Protein 4N7T (pdb70)

B-factor: mean 31.26, std 15.02, range [6.2, 96.74]

Structure (mmCIF, N/CA/C/O backbone):
data_4N7T
#
_entry.id   4N7T
#
_cell.length_a   69.788
_cell.length_b   63.687
_cell.length_c   104.765
_cell.angle_alpha   90.00
_cell.angle_beta   98.85
_cell.angle_gamma   90.00
#
_symmetry.space_group_name_H-M   'P 1 21 1'
#
loop_
_entity.id
_entity.type
_entity.pdbx_description
1 polymer Phosphopentomutase
2 non-polymer 'MANGANESE (II) ION'
3 non-polymer 'SULFATE ION'
4 non-polymer GLYCEROL
5 non-polymer 'AZIDE ION'
6 non-polymer DI(HYDROXYETHYL)ETHER
7 water water
#
loop_
_atom_site.group_PDB
_atom_site.id
_atom_site.type_symbol
_atom_site.label_atom_id
_atom_site.label_alt_id
_atom_site.label_comp_id
_atom_site.label_asym_id
_atom_site.label_entity_id
_atom_site.label_seq_id
_atom_site.pdbx_PDB_ins_code
_atom_site.Cartn_x
_atom_site.Cartn_y
_atom_site.Cartn_z
_atom_site.occupancy
_atom_site.B_iso_or_equiv
_atom_site.auth_seq_id
_atom_site.auth_comp_id
_atom_site.auth_asym_id
_atom_site.auth_atom_id
_atom_site.pdbx_PDB_model_num
ATOM 1 N N . SER A 1 4 ? 31.956 26.653 -3.745 1.00 70.26 2 SER A N 1
ATOM 2 C CA . SER A 1 4 ? 30.662 26.653 -3.059 1.00 66.81 2 SER A CA 1
ATOM 3 C C . SER A 1 4 ? 29.511 26.468 -4.044 1.00 61.15 2 SER A C 1
ATOM 4 O O . SER A 1 4 ? 29.349 27.251 -4.984 1.00 61.45 2 SER A O 1
ATOM 7 N N . THR A 1 5 ? 28.717 25.423 -3.831 1.00 51.46 3 THR A N 1
ATOM 8 C CA . THR A 1 5 ? 27.613 25.124 -4.735 1.00 46.92 3 THR A CA 1
ATOM 9 C C . THR A 1 5 ? 26.587 26.254 -4.780 1.00 39.00 3 THR A C 1
ATOM 10 O O . THR A 1 5 ? 26.351 26.848 -5.830 1.00 39.64 3 THR A O 1
ATOM 14 N N . PHE A 1 6 ? 25.958 26.548 -3.649 1.00 24.25 4 PHE A N 1
ATOM 15 C CA . PHE A 1 6 ? 25.137 27.748 -3.596 1.00 24.77 4 PHE A CA 1
ATOM 16 C C . PHE A 1 6 ? 26.017 28.898 -3.148 1.00 29.76 4 PHE A C 1
ATOM 17 O O . PHE A 1 6 ? 26.803 28.756 -2.208 1.00 27.82 4 PHE A O 1
ATOM 25 N N . ASN A 1 7 ? 25.927 30.021 -3.847 1.00 23.43 5 ASN A N 1
ATOM 26 C CA . ASN A 1 7 ? 26.733 31.160 -3.468 1.00 24.11 5 ASN A CA 1
ATOM 27 C C . ASN A 1 7 ? 26.250 31.839 -2.185 1.00 32.01 5 ASN A C 1
ATOM 28 O O . ASN A 1 7 ? 27.050 32.374 -1.401 1.00 29.33 5 ASN A O 1
ATOM 33 N N . ARG A 1 8 ? 24.937 31.813 -1.980 1.00 25.02 6 ARG A N 1
ATOM 34 C CA . ARG A 1 8 ? 24.348 32.296 -0.744 1.00 21.96 6 ARG A CA 1
ATOM 35 C C . ARG A 1 8 ? 23.315 31.282 -0.253 1.00 26.75 6 ARG A C 1
ATOM 36 O O . ARG A 1 8 ? 22.702 30.562 -1.047 1.00 25.25 6 ARG A O 1
ATOM 44 N N . ILE A 1 9 ? 23.152 31.214 1.061 1.00 19.90 7 ILE A N 1
ATOM 45 C CA . ILE A 1 9 ? 22.089 30.424 1.662 1.00 18.82 7 ILE A CA 1
ATOM 46 C C . ILE A 1 9 ? 21.323 31.301 2.635 1.00 23.39 7 ILE A C 1
ATOM 47 O O . ILE A 1 9 ? 21.933 31.954 3.479 1.00 18.73 7 ILE A O 1
ATOM 52 N N . HIS A 1 10 ? 19.996 31.323 2.491 1.00 18.25 8 HIS A N 1
ATOM 53 C CA . HIS A 1 10 ? 19.114 32.127 3.331 1.00 18.10 8 HIS A CA 1
ATOM 54 C C . HIS A 1 10 ? 18.255 31.176 4.152 1.00 19.93 8 HIS A C 1
ATOM 55 O O . HIS A 1 10 ? 17.416 30.461 3.610 1.00 20.14 8 HIS A O 1
ATOM 62 N N . LEU A 1 11 ? 18.492 31.146 5.456 1.00 16.55 9 LEU A N 1
ATOM 63 C CA . LEU A 1 11 ? 17.738 30.267 6.350 1.00 15.62 9 LEU A CA 1
ATOM 64 C C . LEU A 1 11 ? 16.702 31.093 7.093 1.00 15.62 9 LEU A C 1
ATOM 65 O O . LEU A 1 11 ? 17.037 32.098 7.723 1.00 16.05 9 LEU A O 1
ATOM 70 N N . VAL A 1 12 ? 15.438 30.693 6.986 1.00 15.27 10 VAL A N 1
ATOM 71 C CA . VAL A 1 12 ? 14.353 31.411 7.661 1.00 16.49 10 VAL A CA 1
ATOM 72 C C . VAL A 1 12 ? 13.699 30.494 8.690 1.00 17.03 10 VAL A C 1
ATOM 73 O O . VAL A 1 12 ? 13.241 29.403 8.349 1.00 17.76 10 VAL A O 1
ATOM 77 N N . VAL A 1 13 ? 13.706 30.910 9.956 1.00 14.43 11 VAL A N 1
ATOM 78 C CA . VAL A 1 13 ? 13.026 30.151 10.995 1.00 13.81 11 VAL A CA 1
ATOM 79 C C . VAL A 1 13 ? 11.659 30.760 11.266 1.00 16.37 11 VAL A C 1
ATOM 80 O O . VAL A 1 13 ? 11.560 31.919 11.662 1.00 16.46 11 VAL A O 1
ATOM 84 N N . LEU A 1 14 ? 10.609 29.978 11.041 1.00 13.72 12 LEU A N 1
ATOM 85 C CA . LEU A 1 14 ? 9.267 30.393 11.429 1.00 13.94 12 LEU A CA 1
ATOM 86 C C . LEU A 1 14 ? 9.139 29.864 12.845 1.00 16.91 12 LEU A C 1
ATOM 87 O O . LEU A 1 14 ? 8.926 28.667 13.058 1.00 18.98 12 LEU A O 1
ATOM 92 N N . ASP A 1 15 ? 9.318 30.743 13.819 1.00 16.60 13 ASP A N 1
ATOM 93 C CA . ASP A 1 15 ? 9.465 30.287 15.195 1.00 18.96 13 ASP A CA 1
ATOM 94 C C . ASP A 1 15 ? 8.223 29.539 15.693 1.00 16.36 13 ASP A C 1
ATOM 95 O O . ASP A 1 15 ? 7.117 30.079 15.653 1.00 17.47 13 ASP A O 1
ATOM 100 N N . SER A 1 16 ? 8.434 28.294 16.119 1.00 18.49 14 SER A N 1
ATOM 101 C CA . SER A 1 16 ? 7.405 27.429 16.733 1.00 19.63 14 SER A CA 1
ATOM 102 C C . SER A 1 16 ? 6.502 26.686 15.752 1.00 15.16 14 SER A C 1
ATOM 103 O O . SER A 1 16 ? 5.547 26.033 16.174 1.00 15.14 14 SER A O 1
ATOM 106 N N . VAL A 1 17 ? 6.796 26.762 14.457 1.00 13.13 15 VAL A N 1
ATOM 107 C CA . VAL A 1 17 ? 5.888 26.146 13.497 1.00 13.45 15 VAL A CA 1
ATOM 108 C C . VAL A 1 17 ? 6.149 24.649 13.364 1.00 17.33 15 VAL A C 1
ATOM 109 O O . VAL A 1 17 ? 6.807 24.203 12.427 1.00 16.04 15 VAL A O 1
ATOM 113 N N . GLY A 1 18 ? 5.603 23.885 14.310 1.00 12.89 16 GLY A N 1
ATOM 114 C CA . GLY A 1 18 ? 5.836 22.454 14.399 1.00 15.91 16 GLY A CA 1
ATOM 115 C C . GLY A 1 18 ? 4.948 21.651 13.471 1.00 17.23 16 GLY A C 1
ATOM 116 O O . GLY A 1 18 ? 3.925 22.145 12.994 1.00 15.53 16 GLY A O 1
ATOM 117 N N . ILE A 1 19 ? 5.344 20.415 13.194 1.00 14.92 17 ILE A N 1
ATOM 118 C CA . ILE A 1 19 ? 4.576 19.580 12.261 1.00 11.95 17 ILE A CA 1
ATOM 119 C C . ILE A 1 19 ? 4.286 18.206 12.876 1.00 16.21 17 ILE A C 1
ATOM 120 O O . ILE A 1 19 ? 4.151 17.210 12.172 1.00 16.33 17 ILE A O 1
ATOM 125 N N . GLY A 1 20 ? 4.173 18.175 14.206 1.00 16.31 18 GLY A N 1
ATOM 126 C CA . GLY A 1 20 ? 3.636 17.011 14.897 1.00 14.51 18 GLY A CA 1
ATOM 127 C C . GLY A 1 20 ? 4.559 16.519 16.007 1.00 17.41 18 GLY A C 1
ATOM 128 O O . GLY A 1 20 ? 5.773 16.615 15.893 1.00 14.88 18 GLY A O 1
ATOM 129 N N . ALA A 1 21 ? 3.975 15.986 17.074 1.00 14.35 19 ALA A N 1
ATOM 130 C CA . ALA A 1 21 ? 4.727 15.506 18.233 1.00 12.60 19 ALA A CA 1
ATOM 131 C C . ALA A 1 21 ? 5.923 14.618 17.873 1.00 13.33 19 ALA A C 1
ATOM 132 O O . ALA A 1 21 ? 5.802 13.722 17.040 1.00 16.72 19 ALA A O 1
ATOM 134 N N . ALA A 1 22 ? 7.062 14.864 18.525 1.00 14.63 20 ALA A N 1
ATOM 135 C CA . ALA A 1 22 ? 8.290 14.104 18.274 1.00 17.05 20 ALA A CA 1
ATOM 136 C C . ALA A 1 22 ? 8.223 12.772 19.002 1.00 16.24 20 ALA A C 1
ATOM 137 O O . ALA A 1 22 ? 7.412 12.616 19.927 1.00 12.33 20 ALA A O 1
ATOM 139 N N . PRO A 1 23 ? 9.084 11.808 18.610 1.00 18.77 21 PRO A N 1
ATOM 140 C CA . PRO A 1 23 ? 9.084 10.515 19.304 1.00 20.26 21 PRO A CA 1
ATOM 141 C C . PRO A 1 23 ? 9.283 10.651 20.811 1.00 17.58 21 PRO A C 1
ATOM 142 O O . PRO A 1 23 ? 8.711 9.865 21.564 1.00 18.88 21 PRO A O 1
ATOM 146 N N . ASP A 1 24 ? 10.055 11.639 21.252 1.00 16.77 22 ASP A N 1
ATOM 147 C CA . ASP A 1 24 ? 10.294 11.796 22.691 1.00 18.29 22 ASP A CA 1
ATOM 148 C C . ASP A 1 24 ? 9.394 12.855 23.334 1.00 20.35 22 ASP A C 1
ATOM 149 O O . ASP A 1 24 ? 9.678 13.348 24.433 1.00 15.43 22 ASP A O 1
ATOM 154 N N . ALA A 1 25 ? 8.293 13.184 22.665 1.00 17.51 23 ALA A N 1
ATOM 155 C CA . ALA A 1 25 ? 7.453 14.285 23.112 1.00 15.96 23 ALA A CA 1
ATOM 156 C C . ALA A 1 25 ? 6.957 14.112 24.536 1.00 14.84 23 ALA A C 1
ATOM 157 O O . ALA A 1 25 ? 6.802 15.099 25.251 1.00 17.67 23 ALA A O 1
ATOM 159 N N . ASN A 1 26 ? 6.666 12.875 24.950 1.00 13.34 24 ASN A N 1
ATOM 160 C CA . ASN A 1 26 ? 6.131 12.671 26.296 1.00 13.92 24 ASN A CA 1
ATOM 161 C C . ASN A 1 26 ? 7.126 12.918 27.433 1.00 18.70 24 ASN A C 1
ATOM 162 O O . ASN A 1 26 ? 6.746 12.975 28.600 1.00 15.88 24 ASN A O 1
ATOM 167 N N . ASN A 1 27 ? 8.392 13.092 27.082 1.00 15.52 25 ASN A N 1
ATOM 168 C CA . ASN A 1 27 ? 9.400 13.538 28.046 1.00 19.29 25 ASN A CA 1
ATOM 169 C C . ASN A 1 27 ? 9.264 15.028 28.312 1.00 19.31 25 ASN A C 1
ATOM 170 O O . ASN A 1 27 ? 9.986 15.590 29.136 1.00 19.18 25 ASN A O 1
ATOM 175 N N . PHE A 1 28 ? 8.340 15.672 27.605 1.00 18.35 26 PHE A N 1
ATOM 176 C CA . PHE A 1 28 ? 8.120 17.107 27.754 1.00 18.53 26 PHE A CA 1
ATOM 177 C C . PHE A 1 28 ? 6.649 17.369 28.084 1.00 17.44 26 PHE A C 1
ATOM 178 O O . PHE A 1 28 ? 5.796 16.531 27.804 1.00 16.73 26 PHE A O 1
ATOM 186 N N . SER A 1 29 ? 6.347 18.514 28.692 1.00 16.42 27 SER A N 1
ATOM 187 C CA . SER A 1 29 ? 4.975 18.733 29.135 1.00 14.86 27 SER A CA 1
ATOM 188 C C . SER A 1 29 ? 4.496 20.184 29.121 1.00 17.78 27 SER A C 1
ATOM 189 O O . SER A 1 29 ? 5.276 21.125 28.966 1.00 17.43 27 SER A O 1
ATOM 192 N N . ASN A 1 30 ? 3.187 20.335 29.296 1.00 16.78 28 ASN A N 1
ATOM 193 C CA . ASN A 1 30 ? 2.527 21.620 29.272 1.00 19.29 28 ASN A CA 1
ATOM 194 C C . ASN A 1 30 ? 1.495 21.607 30.388 1.00 23.18 28 ASN A C 1
ATOM 195 O O . ASN A 1 30 ? 0.524 20.842 30.324 1.00 18.11 28 ASN A O 1
ATOM 200 N N . ALA A 1 31 ? 1.724 22.419 31.419 1.00 21.60 29 ALA A N 1
ATOM 201 C CA . ALA A 1 31 ? 0.859 22.434 32.607 1.00 19.36 29 ALA A CA 1
ATOM 202 C C . ALA A 1 31 ? 0.564 21.016 33.110 1.00 19.08 29 ALA A C 1
ATOM 203 O O . ALA A 1 31 ? -0.588 20.674 33.429 1.00 18.11 29 ALA A O 1
ATOM 205 N N . GLY A 1 32 ? 1.600 20.181 33.133 1.00 22.03 30 GLY A N 1
ATOM 206 C CA . GLY A 1 32 ? 1.471 18.808 33.596 1.00 21.88 30 GLY A CA 1
ATOM 207 C C . GLY A 1 32 ? 1.063 17.805 32.520 1.00 25.46 30 GLY A C 1
ATOM 208 O O . GLY A 1 32 ? 1.100 16.594 32.749 1.00 25.46 30 GLY A O 1
ATOM 209 N N . VAL A 1 33 ? 0.646 18.292 31.353 1.00 18.54 31 VAL A N 1
ATOM 210 C CA . VAL A 1 33 ? 0.211 17.400 30.277 1.00 16.15 31 VAL A CA 1
ATOM 211 C C . VAL A 1 33 ? 1.378 17.096 29.336 1.00 18.64 31 VAL A C 1
ATOM 212 O O . VAL A 1 33 ? 1.968 18.011 28.771 1.00 18.27 31 VAL A O 1
ATOM 216 N N . PRO A 1 34 ? 1.721 15.809 29.166 1.00 16.33 32 PRO A N 1
ATOM 217 C CA . PRO A 1 34 ? 2.837 15.469 28.264 1.00 18.26 32 PRO A CA 1
ATOM 218 C C . PRO A 1 34 ? 2.564 15.911 26.828 1.00 19.93 32 PRO A C 1
ATOM 219 O O . PRO A 1 34 ? 1.397 15.964 26.434 1.00 14.35 32 PRO A O 1
ATOM 223 N N . ASP A 1 35 ? 3.616 16.210 26.063 1.00 13.54 33 ASP A N 1
ATOM 224 C CA . ASP A 1 35 ? 3.458 16.832 24.739 1.00 14.71 33 ASP A CA 1
ATOM 225 C C . ASP A 1 35 ? 3.055 15.876 23.610 1.00 16.81 33 ASP A C 1
ATOM 226 O O . ASP A 1 35 ? 2.966 16.293 22.450 1.00 13.68 33 ASP A O 1
ATOM 231 N N . GLY A 1 36 ? 2.840 14.604 23.922 1.00 13.44 34 GLY A N 1
ATOM 232 C CA . GLY A 1 36 ? 2.721 13.601 22.870 1.00 13.50 34 GLY A CA 1
ATOM 233 C C . GLY A 1 36 ? 1.506 13.703 21.944 1.00 19.15 34 GLY A C 1
ATOM 234 O O . GLY A 1 36 ? 1.435 12.995 20.952 1.00 14.34 34 GLY A O 1
ATOM 235 N N . ALA A 1 37 ? 0.546 14.563 22.265 1.00 17.31 35 ALA A N 1
ATOM 236 C CA . ALA A 1 37 ? -0.604 14.770 21.379 1.00 14.16 35 ALA A CA 1
ATOM 237 C C . ALA A 1 37 ? -0.483 16.042 20.532 1.00 15.38 35 ALA A C 1
ATOM 238 O O . ALA A 1 37 ? -1.334 16.315 19.680 1.00 16.67 35 ALA A O 1
ATOM 240 N N . SER A 1 38 ? 0.571 16.825 20.757 1.00 15.39 36 SER A N 1
ATOM 241 C CA . SER A 1 38 ? 0.709 18.109 20.067 1.00 13.36 36 SER A CA 1
ATOM 242 C C . SER A 1 38 ? 0.938 17.972 18.557 1.00 13.36 36 SER A C 1
ATOM 243 O O . SER A 1 38 ? 1.472 16.963 18.072 1.00 13.39 36 SER A O 1
ATOM 246 N N . ASP A 1 39 ? 0.557 19.015 17.821 1.00 13.72 37 ASP A N 1
ATOM 247 C CA . ASP A 1 39 ? 0.678 19.025 16.368 1.00 14.76 37 ASP A CA 1
ATOM 248 C C . ASP A 1 39 ? 0.296 20.416 15.907 1.00 14.50 37 ASP A C 1
ATOM 249 O O . ASP A 1 39 ? -0.864 20.665 15.613 1.00 13.77 37 ASP A O 1
ATOM 254 N N . THR A 1 40 ? 1.274 21.320 15.865 1.00 12.62 38 THR A N 1
ATOM 255 C CA . THR A 1 40 ? 0.992 22.725 15.605 1.00 14.27 38 THR A CA 1
ATOM 256 C C . THR A 1 40 ? 0.276 22.930 14.256 1.00 13.30 38 THR A C 1
ATOM 257 O O . THR A 1 40 ? -0.874 23.371 14.217 1.00 13.86 38 THR A O 1
ATOM 261 N N . LEU A 1 41 ? 0.939 22.577 13.155 1.00 13.13 39 LEU A N 1
ATOM 262 C CA . LEU A 1 41 ? 0.309 22.758 11.842 1.00 15.74 39 LEU A CA 1
ATOM 263 C C . LEU A 1 41 ? -0.963 21.941 11.669 1.00 14.44 39 LEU A C 1
ATOM 264 O O . LEU A 1 41 ? -1.947 22.430 11.129 1.00 16.71 39 LEU A O 1
ATOM 269 N N . GLY A 1 42 ? -0.935 20.693 12.111 1.00 13.92 40 GLY A N 1
ATOM 270 C CA . GLY A 1 42 ? -2.068 19.812 11.909 1.00 14.48 40 GLY A CA 1
ATOM 271 C C . GLY A 1 42 ? -3.297 20.252 12.680 1.00 19.23 40 GLY A C 1
ATOM 272 O O . GLY A 1 42 ? -4.417 20.154 12.167 1.00 18.58 40 GLY A O 1
ATOM 273 N N . HIS A 1 43 ? -3.107 20.721 13.913 1.00 14.68 41 HIS A N 1
ATOM 274 C CA . HIS A 1 43 ? -4.261 21.112 14.725 1.00 16.34 41 HIS A CA 1
ATOM 275 C C . HIS A 1 43 ? -4.826 22.448 14.289 1.00 15.71 41 HIS A C 1
ATOM 276 O O . HIS A 1 43 ? -6.037 22.646 14.310 1.00 16.46 41 HIS A O 1
ATOM 283 N N . ILE A 1 44 ? -3.950 23.359 13.875 1.00 15.40 42 ILE A N 1
ATOM 284 C CA . ILE A 1 44 ? -4.415 24.602 13.254 1.00 18.70 42 ILE A CA 1
ATOM 285 C C . ILE A 1 44 ? -5.272 24.282 12.030 1.00 16.63 42 ILE A C 1
ATOM 286 O O . ILE A 1 44 ? -6.420 24.760 11.904 1.00 17.55 42 ILE A O 1
ATOM 291 N N . SER A 1 45 ? -4.723 23.469 11.129 1.00 16.35 43 SER A N 1
ATOM 292 C CA . SER A 1 45 ? -5.429 23.133 9.886 1.00 18.23 43 SER A CA 1
ATOM 293 C C . SER A 1 45 ? -6.837 22.568 10.121 1.00 20.61 43 SER A C 1
ATOM 294 O O . SER A 1 45 ? -7.792 22.939 9.426 1.00 18.68 43 SER A O 1
ATOM 297 N N . LYS A 1 46 ? -6.971 21.669 11.091 1.00 17.53 44 LYS A N 1
ATOM 298 C CA . LYS A 1 46 ? -8.249 20.995 11.253 1.00 26.37 44 LYS A CA 1
ATOM 299 C C . LYS A 1 46 ? -9.240 21.778 12.123 1.00 24.07 44 LYS A C 1
ATOM 300 O O . LYS A 1 46 ? -10.395 21.397 12.212 1.00 22.69 44 LYS A O 1
ATOM 306 N N . THR A 1 47 ? -8.798 22.867 12.754 1.00 18.56 45 THR A N 1
ATOM 307 C CA . THR A 1 47 ? -9.713 23.668 13.582 1.00 19.22 45 THR A CA 1
ATOM 308 C C . THR A 1 47 ? -10.141 24.969 12.903 1.00 22.94 45 THR A C 1
ATOM 309 O O . THR A 1 47 ? -11.321 25.286 12.861 1.00 20.93 45 THR A O 1
ATOM 313 N N . VAL A 1 48 ? -9.171 25.728 12.403 1.00 19.49 46 VAL A N 1
ATOM 314 C CA . VAL A 1 48 ? -9.448 27.045 11.851 1.00 20.20 46 VAL A CA 1
ATOM 315 C C . VAL A 1 48 ? -9.148 27.089 10.349 1.00 24.41 46 VAL A C 1
ATOM 316 O O . VAL A 1 48 ? -9.437 28.075 9.668 1.00 21.11 46 VAL A O 1
ATOM 320 N N . GLY A 1 49 ? -8.594 26.003 9.830 1.00 22.46 47 GLY A N 1
ATOM 321 C CA . GLY A 1 49 ? -8.196 25.958 8.436 1.00 22.95 47 GLY A CA 1
ATOM 322 C C . GLY A 1 49 ? -6.789 26.492 8.240 1.00 22.90 47 GLY A C 1
ATOM 323 O O . GLY A 1 49 ? -6.175 27.032 9.174 1.00 19.10 47 GLY A O 1
ATOM 324 N N . LEU A 1 50 ? -6.267 26.341 7.025 1.00 20.60 48 LEU A N 1
ATOM 325 C CA . LEU A 1 50 ? -4.899 26.778 6.727 1.00 18.63 48 LEU A CA 1
ATOM 326 C C . LEU A 1 50 ? -4.695 26.786 5.228 1.00 23.84 48 LEU A C 1
ATOM 327 O O . LEU A 1 50 ? -4.671 25.733 4.592 1.00 24.20 48 LEU A O 1
ATOM 332 N N . ASN A 1 51 ? -4.573 27.980 4.664 1.00 21.61 49 ASN A N 1
ATOM 333 C CA . ASN A 1 51 ? -4.357 28.117 3.229 1.00 25.23 49 ASN A CA 1
ATOM 334 C C . ASN A 1 51 ? -2.967 28.672 2.950 1.00 23.73 49 ASN A C 1
ATOM 335 O O . ASN A 1 51 ? -2.728 29.870 3.101 1.00 23.68 49 ASN A O 1
ATOM 340 N N . VAL A 1 52 ? -2.042 27.791 2.577 1.00 21.90 50 VAL A N 1
ATOM 341 C CA . VAL A 1 52 ? -0.654 28.204 2.344 1.00 24.79 50 VAL A CA 1
ATOM 342 C C . VAL A 1 52 ? -0.135 27.656 1.006 1.00 22.75 50 VAL A C 1
ATOM 343 O O . VAL A 1 52 ? 0.757 26.813 0.968 1.00 23.38 50 VAL A O 1
ATOM 347 N N . PRO A 1 53 ? -0.712 28.145 -0.104 1.00 24.85 51 PRO A N 1
ATOM 348 C CA . PRO A 1 53 ? -0.449 27.568 -1.425 1.00 23.33 51 PRO A CA 1
ATOM 349 C C . PRO A 1 53 ? 1.010 27.690 -1.840 1.00 22.42 51 PRO A C 1
ATOM 350 O O . PRO A 1 53 ? 1.514 26.810 -2.533 1.00 21.72 51 PRO A O 1
ATOM 354 N N . ASN A 1 54 ? 1.696 28.745 -1.417 1.00 22.80 52 ASN A N 1
ATOM 355 C CA . ASN A 1 54 ? 3.083 28.908 -1.853 1.00 22.93 52 ASN A CA 1
ATOM 356 C C . ASN A 1 54 ? 4.035 27.912 -1.191 1.00 25.29 52 ASN A C 1
ATOM 357 O O . ASN A 1 54 ? 4.953 27.386 -1.831 1.00 22.94 52 ASN A O 1
ATOM 362 N N . MET A 1 55 ? 3.797 27.628 0.088 1.00 21.89 53 MET A N 1
ATOM 363 C CA . MET A 1 55 ? 4.554 26.595 0.773 1.00 19.45 53 MET A CA 1
ATOM 364 C C . MET A 1 55 ? 4.142 25.208 0.309 1.00 19.17 53 MET A C 1
ATOM 365 O O . MET A 1 55 ? 4.980 24.309 0.218 1.00 18.13 53 MET A O 1
ATOM 370 N N . ALA A 1 56 ? 2.853 25.036 0.010 1.00 17.92 54 ALA A N 1
ATOM 371 C CA . ALA A 1 56 ? 2.372 23.761 -0.517 1.00 22.88 54 ALA A CA 1
ATOM 372 C C . ALA A 1 56 ? 3.044 23.465 -1.854 1.00 23.90 54 ALA A C 1
ATOM 373 O O . ALA A 1 56 ? 3.420 22.325 -2.125 1.00 25.08 54 ALA A O 1
ATOM 375 N N . LYS A 1 57 ? 3.223 24.495 -2.674 1.00 22.94 55 LYS A N 1
ATOM 376 C CA . LYS A 1 57 ? 3.834 24.302 -3.998 1.00 22.82 55 LYS A CA 1
ATOM 377 C C . LYS A 1 57 ? 5.280 23.835 -3.870 1.00 24.28 55 LYS A C 1
ATOM 378 O O . LYS A 1 57 ? 5.723 22.974 -4.634 1.00 24.16 55 LYS A O 1
ATOM 384 N N . ILE A 1 58 ? 6.007 24.384 -2.896 1.00 21.45 56 ILE A N 1
ATOM 385 C CA . ILE A 1 58 ? 7.374 23.927 -2.622 1.00 18.24 56 ILE A CA 1
ATOM 386 C C . ILE A 1 58 ? 7.300 22.491 -2.121 1.00 21.23 56 ILE A C 1
ATOM 387 O O . ILE A 1 58 ? 8.129 21.650 -2.484 1.00 18.62 56 ILE A O 1
ATOM 392 N N . GLY A 1 59 ? 6.285 22.210 -1.308 1.00 19.58 57 GLY A N 1
ATOM 393 C CA . GLY A 1 59 ? 5.959 20.840 -0.959 1.00 18.49 57 GLY A CA 1
ATOM 394 C C . GLY A 1 59 ? 5.558 20.587 0.485 1.00 20.35 57 GLY A C 1
ATOM 395 O O . GLY A 1 59 ? 5.681 19.461 0.964 1.00 19.87 57 GLY A O 1
ATOM 396 N N . LEU A 1 60 ? 5.065 21.611 1.179 1.00 21.52 58 LEU A N 1
ATOM 397 C CA . LEU A 1 60 ? 4.739 21.463 2.605 1.00 19.21 58 LEU A CA 1
ATOM 398 C C . LEU A 1 60 ? 3.847 20.245 2.867 1.00 21.12 58 LEU A C 1
ATOM 399 O O . LEU A 1 60 ? 4.068 19.493 3.819 1.00 15.74 58 LEU A O 1
ATOM 404 N N . GLY A 1 61 ? 2.871 20.034 1.983 1.00 18.02 59 GLY A N 1
ATOM 405 C CA . GLY A 1 61 ? 1.953 18.912 2.109 1.00 18.22 59 GLY A CA 1
ATOM 406 C C . GLY A 1 61 ? 2.493 17.565 1.651 1.00 22.17 59 GLY A C 1
ATOM 407 O O . GLY A 1 61 ? 1.754 16.571 1.652 1.00 18.58 59 GLY A O 1
ATOM 408 N N . ASN A 1 62 ? 3.765 17.534 1.245 1.00 21.02 60 ASN A N 1
ATOM 409 C CA . ASN A 1 62 ? 4.462 16.287 0.921 1.00 21.80 60 ASN A CA 1
ATOM 410 C C . ASN A 1 62 ? 5.296 15.746 2.080 1.00 22.24 60 ASN A C 1
ATOM 411 O O . ASN A 1 62 ? 5.796 14.621 2.022 1.00 23.73 60 ASN A O 1
ATOM 416 N N . ILE A 1 63 ? 5.484 16.553 3.119 1.00 19.26 61 ILE A N 1
ATOM 417 C CA . ILE A 1 63 ? 6.236 16.097 4.288 1.00 15.22 61 ILE A CA 1
ATOM 418 C C . ILE A 1 63 ? 5.517 14.916 4.945 1.00 16.01 61 ILE A C 1
ATOM 419 O O . ILE A 1 63 ? 4.309 14.995 5.217 1.00 18.10 61 ILE A O 1
ATOM 424 N N . PRO A 1 64 ? 6.245 13.808 5.184 1.00 20.63 62 PRO A N 1
ATOM 425 C CA . PRO A 1 64 ? 5.619 12.610 5.758 1.00 23.59 62 PRO A CA 1
ATOM 426 C C . PRO A 1 64 ? 4.999 12.843 7.128 1.00 22.62 62 PRO A C 1
ATOM 427 O O . PRO A 1 64 ? 5.631 13.397 8.030 1.00 19.35 62 PRO A O 1
ATOM 431 N N . ARG A 1 65 ? 3.744 12.425 7.257 1.00 22.79 63 ARG A N 1
ATOM 432 C CA . ARG A 1 65 ? 2.993 12.493 8.502 1.00 23.70 63 ARG A CA 1
ATOM 433 C C . ARG A 1 65 ? 2.118 11.244 8.536 1.00 20.01 63 ARG A C 1
ATOM 434 O O . ARG A 1 65 ? 1.752 10.716 7.481 1.00 22.73 63 ARG A O 1
ATOM 442 N N . ASP A 1 66 ? 1.773 10.779 9.730 1.00 18.56 64 ASP A N 1
ATOM 443 C CA . ASP A 1 66 ? 0.836 9.659 9.857 1.00 20.73 64 ASP A CA 1
ATOM 444 C C . ASP A 1 66 ? -0.524 10.025 9.255 1.00 24.73 64 ASP A C 1
ATOM 445 O O . ASP A 1 66 ? -1.148 9.221 8.556 1.00 28.91 64 ASP A O 1
ATOM 450 N N . THR A 1 67 ? -0.984 11.241 9.533 1.00 19.35 65 THR A N 1
ATOM 451 C CA . THR A 1 67 ? -2.225 11.743 8.941 1.00 24.10 65 THR A CA 1
ATOM 452 C C . THR A 1 67 ? -1.949 13.091 8.285 1.00 16.55 65 THR A C 1
ATOM 453 O O . THR A 1 67 ? -1.256 13.933 8.858 1.00 25.02 65 THR A O 1
ATOM 457 N N . PRO A 1 68 ? -2.479 13.296 7.072 1.00 25.03 66 PRO A N 1
ATOM 458 C CA . PRO A 1 68 ? -2.114 14.485 6.301 1.00 23.15 66 PRO A CA 1
ATOM 459 C C . PRO A 1 68 ? -2.698 15.763 6.899 1.00 24.05 66 PRO A C 1
ATOM 460 O O . PRO A 1 68 ? -3.753 15.731 7.551 1.00 19.68 66 PRO A O 1
ATOM 464 N N . LEU A 1 69 ? -1.996 16.873 6.683 1.00 19.21 67 LEU A N 1
ATOM 465 C CA . LEU A 1 69 ? -2.534 18.195 6.971 1.00 18.14 67 LEU A CA 1
ATOM 466 C C . LEU A 1 69 ? -3.864 18.338 6.250 1.00 22.92 67 LEU A C 1
ATOM 467 O O . LEU A 1 69 ? -3.928 18.188 5.032 1.00 17.83 67 LEU A O 1
ATOM 472 N N . LYS A 1 70 ? -4.927 18.611 7.007 1.00 20.68 68 LYS A N 1
ATOM 473 C CA . LYS A 1 70 ? -6.278 18.596 6.451 1.00 18.60 68 LYS A CA 1
ATOM 474 C C . LYS A 1 70 ? -6.454 19.489 5.218 1.00 23.43 68 LYS A C 1
ATOM 475 O O . LYS A 1 70 ? -7.092 19.097 4.234 1.00 21.69 68 LYS A O 1
ATOM 481 N N . THR A 1 71 ? -5.870 20.681 5.263 1.00 18.81 69 THR A N 1
ATOM 482 C CA . THR A 1 71 ? -6.116 21.679 4.237 1.00 25.10 69 THR A CA 1
ATOM 483 C C . THR A 1 71 ? -4.837 22.062 3.473 1.00 25.60 69 THR A C 1
ATOM 484 O O . THR A 1 71 ? -4.771 23.123 2.862 1.00 22.95 69 THR A O 1
ATOM 488 N N . VAL A 1 72 ? -3.826 21.199 3.514 1.00 21.99 70 VAL A N 1
ATOM 489 C CA . VAL A 1 72 ? -2.597 21.416 2.750 1.00 20.80 70 VAL A CA 1
ATOM 490 C C . VAL A 1 72 ? -2.319 20.163 1.922 1.00 22.02 70 VAL A C 1
ATOM 491 O O . VAL A 1 72 ? -1.631 19.240 2.380 1.00 19.76 70 VAL A O 1
ATOM 495 N N . PRO A 1 73 ? -2.879 20.111 0.706 1.00 24.69 71 PRO A N 1
ATOM 496 C CA . PRO A 1 73 ? -2.797 18.920 -0.142 1.00 26.43 71 PRO A CA 1
ATOM 497 C C . PRO A 1 73 ? -1.367 18.637 -0.583 1.00 26.69 71 PRO A C 1
ATOM 498 O O . PRO A 1 73 ? -0.538 19.551 -0.657 1.00 25.93 71 PRO A O 1
ATOM 502 N N . ALA A 1 74 ? -1.090 17.369 -0.867 1.00 30.29 72 ALA A N 1
ATOM 503 C CA . ALA A 1 74 ? 0.173 16.973 -1.462 1.00 26.32 72 ALA A CA 1
ATOM 504 C C . ALA A 1 74 ? 0.305 17.638 -2.826 1.00 24.18 72 ALA A C 1
ATOM 505 O O . ALA A 1 74 ? -0.692 17.953 -3.479 1.00 24.07 72 ALA A O 1
ATOM 507 N N . GLU A 1 75 ? 1.544 17.868 -3.243 1.00 23.79 73 GLU A N 1
ATOM 508 C CA . GLU A 1 75 ? 1.817 18.494 -4.524 1.00 27.28 73 GLU A CA 1
ATOM 509 C C . GLU A 1 75 ? 2.587 17.516 -5.423 1.00 25.79 73 GLU A C 1
ATOM 510 O O . GLU A 1 75 ? 3.716 17.143 -5.104 1.00 25.54 73 GLU A O 1
ATOM 516 N N . ASN A 1 76 ? 1.964 17.098 -6.526 1.00 25.11 74 ASN A N 1
ATOM 517 C CA . ASN A 1 76 ? 2.545 16.121 -7.457 1.00 28.57 74 ASN A CA 1
ATOM 518 C C . ASN A 1 76 ? 3.695 16.674 -8.296 1.00 31.32 74 ASN A C 1
ATOM 519 O O . ASN A 1 76 ? 4.543 15.919 -8.787 1.00 31.17 74 ASN A O 1
ATOM 524 N N . HIS A 1 77 ? 3.712 17.991 -8.476 1.00 26.74 75 HIS A N 1
ATOM 525 C CA . HIS A 1 77 ? 4.804 18.642 -9.190 1.00 26.80 75 HIS A CA 1
ATOM 526 C C . HIS A 1 77 ? 5.420 19.739 -8.324 1.00 28.65 75 HIS A C 1
ATOM 527 O O . HIS A 1 77 ? 5.276 20.929 -8.621 1.00 24.81 75 HIS A O 1
ATOM 534 N N . PRO A 1 78 ? 6.110 19.337 -7.239 1.00 23.33 76 PRO A N 1
ATOM 535 C CA . PRO A 1 78 ? 6.635 20.326 -6.295 1.00 23.64 76 PRO A CA 1
ATOM 536 C C . PRO A 1 78 ? 7.828 21.061 -6.885 1.00 28.15 76 PRO A C 1
ATOM 537 O O . PRO A 1 78 ? 8.440 20.576 -7.848 1.00 25.88 76 PRO A O 1
ATOM 541 N N . THR A 1 79 ? 8.138 22.229 -6.333 1.00 26.61 77 THR A N 1
ATOM 542 C CA . THR A 1 79 ? 9.236 23.032 -6.853 1.00 29.61 77 THR A CA 1
ATOM 543 C C . THR A 1 79 ? 10.482 22.907 -5.987 1.00 26.56 77 THR A C 1
ATOM 544 O O . THR A 1 79 ? 11.557 23.339 -6.384 1.00 27.39 77 THR A O 1
ATOM 548 N N . GLY A 1 80 ? 10.348 22.311 -4.807 1.00 23.00 78 GLY A N 1
ATOM 549 C CA . GLY A 1 80 ? 11.508 22.144 -3.947 1.00 19.77 78 GLY A CA 1
ATOM 550 C C . GLY A 1 80 ? 11.628 20.776 -3.309 1.00 24.17 78 GLY A C 1
ATOM 551 O O . GLY A 1 80 ? 10.965 19.819 -3.720 1.00 23.64 78 GLY A O 1
ATOM 552 N N . TYR A 1 81 ? 12.502 20.691 -2.307 1.00 18.49 79 TYR A N 1
ATOM 553 C CA . TYR A 1 81 ? 12.704 19.473 -1.536 1.00 16.67 79 TYR A CA 1
ATOM 554 C C . TYR A 1 81 ? 12.232 19.737 -0.128 1.00 17.71 79 TYR A C 1
ATOM 555 O O . TYR A 1 81 ? 12.485 20.809 0.429 1.00 21.21 79 TYR A O 1
ATOM 564 N N . VAL A 1 82 ? 11.551 18.762 0.460 1.00 15.48 80 VAL A N 1
ATOM 565 C CA . VAL A 1 82 ? 11.017 18.940 1.794 1.00 14.73 80 VAL A CA 1
ATOM 566 C C . VAL A 1 82 ? 11.235 17.701 2.640 1.00 14.38 80 VAL A C 1
ATOM 567 O O . VAL A 1 82 ? 11.404 16.591 2.123 1.00 16.86 80 VAL A O 1
ATOM 571 N N . THR A 1 83 ? 11.225 17.903 3.953 1.00 14.31 81 THR A N 1
ATOM 572 C CA . THR A 1 83 ? 11.161 16.802 4.897 1.00 16.46 81 THR A CA 1
ATOM 573 C C . THR A 1 83 ? 10.834 17.393 6.265 1.00 15.22 81 THR A C 1
ATOM 574 O O . THR A 1 83 ? 10.398 18.545 6.351 1.00 15.98 81 THR A O 1
ATOM 578 N N . LYS A 1 84 ? 10.986 16.602 7.322 1.00 14.61 82 LYS A N 1
ATOM 579 C CA . LYS A 1 84 ? 10.862 17.135 8.675 1.00 15.13 82 LYS A CA 1
ATOM 580 C C . LYS A 1 84 ? 12.083 16.711 9.473 1.00 15.04 82 LYS A C 1
ATOM 581 O O . LYS A 1 84 ? 12.723 15.712 9.141 1.00 14.37 82 LYS A O 1
ATOM 587 N N . LEU A 1 85 ? 12.390 17.474 10.522 1.00 13.63 83 LEU A N 1
ATOM 588 C CA . LEU A 1 85 ? 13.638 17.311 11.273 1.00 13.57 83 LEU A CA 1
ATOM 589 C C . LEU A 1 85 ? 13.316 17.097 12.740 1.00 14.03 83 LEU A C 1
ATOM 590 O O . LEU A 1 85 ? 12.383 17.705 13.280 1.00 15.98 83 LEU A O 1
ATOM 595 N N . GLU A 1 86 ? 14.087 16.216 13.367 1.00 11.98 84 GLU A N 1
ATOM 596 C CA . GLU A 1 86 ? 13.881 15.808 14.751 1.00 13.31 84 GLU A CA 1
ATOM 597 C C . GLU A 1 86 ? 14.928 16.460 15.651 1.00 16.37 84 GLU A C 1
ATOM 598 O O . GLU A 1 86 ? 16.125 16.464 15.324 1.00 16.65 84 GLU A O 1
ATOM 604 N N . GLU A 1 87 ? 14.479 16.999 16.788 1.00 14.86 85 GLU A N 1
ATOM 605 C CA . GLU A 1 87 ? 15.373 17.628 17.757 1.00 16.37 85 GLU A CA 1
ATOM 606 C C . GLU A 1 87 ? 16.071 16.564 18.612 1.00 17.36 85 GLU A C 1
ATOM 607 O O . GLU A 1 87 ? 15.431 15.629 19.106 1.00 17.24 85 GLU A O 1
ATOM 613 N N . VAL A 1 88 ? 17.382 16.726 18.783 1.00 14.31 86 VAL A N 1
ATOM 614 C CA . VAL A 1 88 ? 18.223 15.811 19.551 1.00 13.20 86 VAL A CA 1
ATOM 615 C C . VAL A 1 88 ? 18.454 16.345 20.966 1.00 15.05 86 VAL A C 1
ATOM 616 O O . VAL A 1 88 ? 18.525 15.579 21.930 1.00 17.91 86 VAL A O 1
ATOM 620 N N . SER A 1 89 ? 18.587 17.664 21.079 1.00 14.06 87 SER A N 1
ATOM 621 C CA . SER A 1 89 ? 18.854 18.299 22.366 1.00 15.89 87 SER A CA 1
ATOM 622 C C . SER A 1 89 ? 17.712 18.060 23.343 1.00 16.99 87 SER A C 1
ATOM 623 O O . SER A 1 89 ? 16.551 17.871 22.940 1.00 17.62 87 SER A O 1
ATOM 626 N N . LEU A 1 90 ? 18.052 18.098 24.628 1.00 14.59 88 LEU A N 1
ATOM 627 C CA . LEU A 1 90 ? 17.117 17.785 25.708 1.00 14.90 88 LEU A CA 1
ATOM 628 C C . LEU A 1 90 ? 16.238 18.971 26.130 1.00 19.23 88 LEU A C 1
ATOM 629 O O . LEU A 1 90 ? 15.606 18.933 27.181 1.00 18.43 88 LEU A O 1
ATOM 634 N N . GLY A 1 91 ? 16.183 20.014 25.306 1.00 19.00 89 GLY A N 1
ATOM 635 C CA . GLY A 1 91 ? 15.351 21.167 25.601 1.00 15.82 89 GLY A CA 1
ATOM 636 C C . GLY A 1 91 ? 14.424 21.511 24.444 1.00 19.36 89 GLY A C 1
ATOM 637 O O . GLY A 1 91 ? 14.719 21.165 23.305 1.00 17.30 89 GLY A O 1
ATOM 638 N N . LYS A 1 92 ? 13.304 22.179 24.734 1.00 14.04 90 LYS A N 1
ATOM 639 C CA . LYS A 1 92 ? 12.379 22.620 23.679 1.00 16.82 90 LYS A CA 1
ATOM 640 C C . LYS A 1 92 ? 12.216 24.152 23.649 1.00 17.43 90 LYS A C 1
ATOM 641 O O . LYS A 1 92 ? 11.238 24.680 23.096 1.00 18.42 90 LYS A O 1
ATOM 647 N N . ASP A 1 93 ? 13.191 24.846 24.233 1.00 18.97 91 ASP A N 1
ATOM 648 C CA . ASP A 1 93 ? 13.237 26.304 24.277 1.00 18.53 91 ASP A CA 1
ATOM 649 C C . ASP A 1 93 ? 13.880 26.900 23.010 1.00 19.45 91 ASP A C 1
ATOM 650 O O . ASP A 1 93 ? 14.481 26.181 22.207 1.00 16.74 91 ASP A O 1
ATOM 666 N N . MET A 1 95 ? 16.452 29.091 22.516 1.00 18.08 93 MET A N 1
ATOM 667 C CA . MET A 1 95 ? 17.908 29.077 22.413 1.00 22.19 93 MET A CA 1
ATOM 668 C C . MET A 1 95 ? 18.421 27.700 22.028 1.00 18.04 93 MET A C 1
ATOM 669 O O . MET A 1 95 ? 19.218 27.562 21.106 1.00 20.19 93 MET A O 1
ATOM 674 N N . THR A 1 96 ? 17.961 26.680 22.743 1.00 14.11 94 THR A N 1
ATOM 675 C CA . THR A 1 96 ? 18.334 25.300 22.431 1.00 16.30 94 THR A CA 1
ATOM 676 C C . THR A 1 96 ? 18.061 24.937 20.961 1.00 16.89 94 THR A C 1
ATOM 677 O O . THR A 1 96 ? 18.923 24.385 20.262 1.00 15.81 94 THR A O 1
ATOM 681 N N . GLY A 1 97 ? 16.865 25.259 20.482 1.00 14.38 95 GLY A N 1
ATOM 682 C CA . GLY A 1 97 ? 16.498 24.873 19.132 1.00 14.34 95 GLY A CA 1
ATOM 683 C C . GLY A 1 97 ? 17.381 25.535 18.082 1.00 14.58 95 GLY A C 1
ATOM 684 O O . GLY A 1 97 ? 17.813 24.874 17.143 1.00 12.06 95 GLY A O 1
ATOM 685 N N . HIS A 1 98 ? 17.638 26.836 18.242 1.00 14.84 96 HIS A N 1
ATOM 686 C CA . HIS A 1 98 ? 18.489 27.574 17.305 1.00 17.34 96 HIS A CA 1
ATOM 687 C C . HIS A 1 98 ? 19.938 27.106 17.391 1.00 17.13 96 HIS A C 1
ATOM 688 O O . HIS A 1 98 ? 20.604 26.914 16.362 1.00 16.29 96 HIS A O 1
ATOM 695 N N . TRP A 1 99 ? 20.448 26.932 18.608 1.00 15.52 97 TRP A N 1
ATOM 696 C CA . TRP A 1 99 ? 21.827 26.457 18.744 1.00 17.89 97 TRP A CA 1
ATOM 697 C C . TRP A 1 99 ? 22.009 25.094 18.072 1.00 14.85 97 TRP A C 1
ATOM 698 O O . TRP A 1 99 ? 23.066 24.816 17.503 1.00 15.96 97 TRP A O 1
ATOM 709 N N . GLU A 1 100 ? 20.994 24.236 18.158 1.00 14.03 98 GLU A N 1
ATOM 710 C CA . GLU A 1 100 ? 21.066 22.921 17.517 1.00 18.14 98 GLU A CA 1
ATOM 711 C C . GLU A 1 100 ? 20.953 23.040 15.999 1.00 14.81 98 GLU A C 1
ATOM 712 O O . GLU A 1 100 ? 21.635 22.337 15.263 1.00 18.08 98 GLU A O 1
ATOM 718 N N . ILE A 1 101 ? 20.064 23.914 15.535 1.00 12.39 99 ILE A N 1
ATOM 719 C CA . ILE A 1 101 ? 19.954 24.180 14.101 1.00 12.46 99 ILE A CA 1
ATOM 720 C C . ILE A 1 101 ? 21.347 24.585 13.551 1.00 13.51 99 ILE A C 1
ATOM 721 O O . ILE A 1 101 ? 21.707 24.240 12.413 1.00 16.74 99 ILE A O 1
ATOM 726 N N . MET A 1 102 ? 22.146 25.247 14.393 1.00 13.41 100 MET A N 1
ATOM 727 C CA . MET A 1 102 ? 23.524 25.633 14.034 1.00 14.07 100 MET A CA 1
ATOM 728 C C . MET A 1 102 ? 24.593 24.634 14.505 1.00 16.20 100 MET A C 1
ATOM 729 O O . MET A 1 102 ? 25.791 24.910 14.431 1.00 18.50 100 MET A O 1
ATOM 734 N N . GLY A 1 103 ? 24.157 23.470 14.972 1.00 14.05 101 GLY A N 1
ATOM 735 C CA . GLY A 1 103 ? 25.069 22.356 15.120 1.00 17.03 101 GLY A CA 1
ATOM 736 C C . GLY A 1 103 ? 25.480 21.938 16.524 1.00 17.12 101 GLY A C 1
ATOM 737 O O . GLY A 1 103 ? 26.316 21.048 16.654 1.00 19.23 101 GLY A O 1
ATOM 738 N N . LEU A 1 104 ? 24.902 22.543 17.564 1.00 15.31 102 LEU A N 1
ATOM 739 C CA . LEU A 1 104 ? 25.215 22.112 18.926 1.00 19.30 102 LEU A CA 1
ATOM 740 C C . LEU A 1 104 ? 24.245 21.056 19.450 1.00 19.35 102 LEU A C 1
ATOM 741 O O . LEU A 1 104 ? 23.073 21.009 19.065 1.00 19.20 102 LEU A O 1
ATOM 746 N N . ASN A 1 105 ? 24.749 20.208 20.342 1.00 18.99 103 ASN A N 1
ATOM 747 C CA . ASN A 1 105 ? 23.926 19.249 21.062 1.00 13.87 103 ASN A CA 1
ATOM 748 C C . ASN A 1 105 ? 23.822 19.731 22.497 1.00 22.36 103 ASN A C 1
ATOM 749 O O . ASN A 1 105 ? 24.808 19.719 23.234 1.00 18.70 103 ASN A O 1
ATOM 754 N N . ILE A 1 106 ? 22.640 20.190 22.885 1.00 19.22 104 ILE A N 1
ATOM 755 C CA . ILE A 1 106 ? 22.446 20.752 24.218 1.00 20.70 104 ILE A CA 1
ATOM 756 C C . ILE A 1 106 ? 21.914 19.654 25.123 1.00 19.30 104 ILE A C 1
ATOM 757 O O . ILE A 1 106 ? 20.793 19.174 24.928 1.00 17.28 104 ILE A O 1
ATOM 762 N N . THR A 1 107 ? 22.727 19.246 26.092 1.00 21.55 105 THR A N 1
ATOM 763 C CA . THR A 1 107 ? 22.316 18.211 27.030 1.00 19.58 105 THR A CA 1
ATOM 764 C C . THR A 1 107 ? 22.032 18.776 28.418 1.00 27.64 105 THR A C 1
ATOM 765 O O . THR A 1 107 ? 21.575 18.057 29.308 1.00 21.79 105 THR A O 1
ATOM 769 N N . GLU A 1 108 ? 22.291 20.066 28.595 1.00 23.39 106 GLU A N 1
ATOM 770 C CA . GLU A 1 108 ? 21.935 20.743 29.836 1.00 22.98 106 GLU A CA 1
ATOM 771 C C . GLU A 1 108 ? 20.954 21.829 29.463 1.00 23.61 106 GLU A C 1
ATOM 772 O O . GLU A 1 108 ? 21.337 22.980 29.264 1.00 21.89 106 GLU A O 1
ATOM 778 N N . PRO A 1 109 ? 19.675 21.451 29.303 1.00 25.78 107 PRO A N 1
ATOM 779 C CA . PRO A 1 109 ? 18.691 22.411 28.810 1.00 23.30 107 PRO A CA 1
ATOM 780 C C . PRO A 1 109 ? 18.450 23.530 29.816 1.00 21.12 107 PRO A C 1
ATOM 781 O O . PRO A 1 109 ? 18.485 23.311 31.029 1.00 28.42 107 PRO A O 1
ATOM 785 N N . PHE A 1 110 ? 18.238 24.727 29.287 1.00 21.13 108 PHE A N 1
ATOM 786 C CA . PHE A 1 110 ? 17.943 25.901 30.080 1.00 26.41 108 PHE A CA 1
ATOM 787 C C . PHE A 1 110 ? 16.668 25.650 30.864 1.00 31.60 108 PHE A C 1
ATOM 788 O O . PHE A 1 110 ? 15.729 25.039 30.346 1.00 23.91 108 PHE A O 1
ATOM 796 N N . ASP A 1 111 ? 16.640 26.090 32.117 1.00 30.37 109 ASP A N 1
ATOM 797 C CA . ASP A 1 111 ? 15.424 25.976 32.917 1.00 33.38 109 ASP A CA 1
ATOM 798 C C . ASP A 1 111 ? 14.466 27.126 32.640 1.00 42.19 109 ASP A C 1
ATOM 799 O O . ASP A 1 111 ? 14.891 28.272 32.469 1.00 44.29 109 ASP A O 1
ATOM 804 N N . THR A 1 112 ? 13.175 26.804 32.585 1.00 41.35 110 THR A N 1
ATOM 805 C CA . THR A 1 112 ? 12.113 27.807 32.540 1.00 42.66 110 THR A CA 1
ATOM 806 C C . THR A 1 112 ? 11.311 27.742 33.833 1.00 41.53 110 THR A C 1
ATOM 807 O O . THR A 1 112 ? 11.248 26.696 34.488 1.00 42.71 110 THR A O 1
ATOM 811 N N . PHE A 1 113 ? 10.695 28.859 34.202 1.00 37.91 111 PHE A N 1
ATOM 812 C CA . PHE A 1 113 ? 10.098 28.970 35.523 1.00 36.82 111 PHE A CA 1
ATOM 813 C C . PHE A 1 113 ? 8.667 29.504 35.479 1.00 39.21 111 PHE A C 1
ATOM 814 O O . PHE A 1 113 ? 8.418 30.674 35.769 1.00 37.15 111 PHE A O 1
ATOM 822 N N . TRP A 1 114 ? 7.731 28.627 35.122 1.00 34.39 112 TRP A N 1
ATOM 823 C CA . TRP A 1 114 ? 6.333 29.011 34.997 1.00 37.33 112 TRP A CA 1
ATOM 824 C C . TRP A 1 114 ? 5.703 29.419 36.334 1.00 42.36 112 TRP A C 1
ATOM 825 O O . TRP A 1 114 ? 4.743 30.187 36.357 1.00 47.12 112 TRP A O 1
ATOM 836 N N . ASN A 1 115 ? 6.247 28.911 37.438 1.00 40.25 113 ASN A N 1
ATOM 837 C CA . ASN A 1 115 ? 5.776 29.294 38.772 1.00 47.37 113 ASN A CA 1
ATOM 838 C C . ASN A 1 115 ? 6.771 30.206 39.493 1.00 46.81 113 ASN A C 1
ATOM 839 O O . ASN A 1 115 ? 6.715 30.362 40.717 1.00 44.29 113 ASN A O 1
ATOM 844 N N . GLY A 1 116 ? 7.683 30.802 38.726 1.00 44.38 114 GLY A N 1
ATOM 845 C CA . GLY A 1 116 ? 8.670 31.720 39.269 1.00 44.55 114 GLY A CA 1
ATOM 846 C C . GLY A 1 116 ? 9.969 31.035 39.647 1.00 43.76 114 GLY A C 1
ATOM 847 O O . GLY A 1 116 ? 10.101 29.820 39.523 1.00 43.27 114 GLY A O 1
ATOM 848 N N . PHE A 1 117 ? 10.934 31.816 40.122 1.00 39.11 115 PHE A N 1
ATOM 849 C CA . PHE A 1 117 ? 12.216 31.260 40.529 1.00 39.99 115 PHE A CA 1
ATOM 850 C C . PHE A 1 117 ? 12.127 30.589 41.893 1.00 42.92 115 PHE A C 1
ATOM 851 O O . PHE A 1 117 ? 11.388 31.046 42.764 1.00 42.99 115 PHE A O 1
ATOM 859 N N . PRO A 1 118 ? 12.880 29.493 42.079 1.00 46.26 116 PRO A N 1
ATOM 860 C CA . PRO A 1 118 ? 12.845 28.728 43.328 1.00 48.29 116 PRO A CA 1
ATOM 861 C C . PRO A 1 118 ? 13.395 29.530 44.503 1.00 52.02 116 PRO A C 1
ATOM 862 O O . PRO A 1 118 ? 14.107 30.521 44.300 1.00 50.52 116 PRO A O 1
ATOM 866 N N . GLU A 1 119 ? 13.067 29.094 45.715 1.00 53.33 117 GLU A N 1
ATOM 867 C CA . GLU A 1 119 ? 13.464 29.800 46.924 1.00 54.85 117 GLU A CA 1
ATOM 868 C C . GLU A 1 119 ? 14.970 29.992 47.037 1.00 53.89 117 GLU A C 1
ATOM 869 O O . GLU A 1 119 ? 15.422 31.015 47.539 1.00 53.75 117 GLU A O 1
ATOM 875 N N . GLU A 1 120 ? 15.739 29.017 46.557 1.00 51.09 118 GLU A N 1
ATOM 876 C CA . GLU A 1 120 ? 17.193 29.085 46.643 1.00 53.63 118 GLU A CA 1
ATOM 877 C C . GLU A 1 120 ? 17.734 30.310 45.911 1.00 48.84 118 GLU A C 1
ATOM 878 O O . GLU A 1 120 ? 18.599 31.015 46.427 1.00 54.89 118 GLU A O 1
ATOM 884 N N . ILE A 1 121 ? 17.214 30.561 44.715 1.00 35.96 119 ILE A N 1
ATOM 885 C CA . ILE A 1 121 ? 17.650 31.698 43.905 1.00 36.47 119 ILE A CA 1
ATOM 886 C C . ILE A 1 121 ? 17.238 33.038 44.523 1.00 39.93 119 ILE A C 1
ATOM 887 O O . ILE A 1 121 ? 18.064 33.939 44.683 1.00 40.80 119 ILE A O 1
ATOM 892 N N . ILE A 1 122 ? 15.961 33.158 44.875 1.00 36.48 120 ILE A N 1
ATOM 893 C CA . ILE A 1 122 ? 15.433 34.386 45.456 1.00 37.18 120 ILE A CA 1
ATOM 894 C C . ILE A 1 122 ? 16.106 34.693 46.788 1.00 39.97 120 ILE A C 1
ATOM 895 O O . ILE A 1 122 ? 16.561 35.816 47.021 1.00 35.87 120 ILE A O 1
ATOM 900 N N . SER A 1 123 ? 16.174 33.687 47.655 1.00 43.35 121 SER A N 1
ATOM 901 C CA . SER A 1 123 ? 16.798 33.849 48.964 1.00 45.33 121 SER A CA 1
ATOM 902 C C . SER A 1 123 ? 18.253 34.271 48.821 1.00 43.64 121 SER A C 1
ATOM 903 O O . SER A 1 123 ? 18.745 35.086 49.601 1.00 42.67 121 SER A O 1
ATOM 906 N N . LYS A 1 124 ? 18.935 33.726 47.818 1.00 42.13 122 LYS A N 1
ATOM 907 C CA . LYS A 1 124 ? 20.331 34.082 47.574 1.00 45.43 122 LYS A CA 1
ATOM 908 C C . LYS A 1 124 ? 20.489 35.543 47.148 1.00 43.89 122 LYS A C 1
ATOM 909 O O . LYS A 1 124 ? 21.376 36.248 47.633 1.00 42.45 122 LYS A O 1
ATOM 915 N N . ILE A 1 125 ? 19.621 35.993 46.247 1.00 36.07 123 ILE A N 1
ATOM 916 C CA . ILE A 1 125 ? 19.658 37.366 45.755 1.00 36.71 123 ILE A CA 1
ATOM 917 C C . ILE A 1 125 ? 19.268 38.363 46.853 1.00 42.81 123 ILE A C 1
ATOM 918 O O . ILE A 1 125 ? 19.812 39.466 46.930 1.00 40.11 123 ILE A O 1
ATOM 923 N N . GLU A 1 126 ? 18.331 37.958 47.705 1.00 39.07 124 GLU A N 1
ATOM 924 C CA . GLU A 1 126 ? 17.884 38.803 48.803 1.00 41.07 124 GLU A CA 1
ATOM 925 C C . GLU A 1 126 ? 19.023 39.044 49.774 1.00 42.91 124 GLU A C 1
ATOM 926 O O . GLU A 1 126 ? 19.223 40.164 50.235 1.00 44.71 124 GLU A O 1
ATOM 932 N N . LYS A 1 127 ? 19.776 37.991 50.072 1.00 42.56 125 LYS A N 1
ATOM 933 C CA . LYS A 1 127 ? 20.880 38.103 51.017 1.00 44.98 125 LYS A CA 1
ATOM 934 C C . LYS A 1 127 ? 22.013 38.949 50.432 1.00 44.88 125 LYS A C 1
ATOM 935 O O . LYS A 1 127 ? 22.563 39.813 51.110 1.00 46.91 125 LYS A O 1
ATOM 941 N N . PHE A 1 128 ? 22.339 38.719 49.166 1.00 43.17 126 PHE A N 1
ATOM 942 C CA . PHE A 1 128 ? 23.410 39.468 48.513 1.00 46.70 126 PHE A CA 1
ATOM 943 C C . PHE A 1 128 ? 23.111 40.963 48.404 1.00 46.85 126 PHE A C 1
ATOM 944 O O . PHE A 1 128 ? 23.991 41.794 48.622 1.00 46.50 126 PHE A O 1
ATOM 952 N N . SER A 1 129 ? 21.867 41.294 48.063 1.00 46.45 127 SER A N 1
ATOM 953 C CA . SER A 1 129 ? 21.471 42.675 47.793 1.00 45.27 127 SER A CA 1
ATOM 954 C C . SER A 1 129 ? 21.076 43.450 49.049 1.00 48.57 127 SER A C 1
ATOM 955 O O . SER A 1 129 ? 21.194 44.674 49.096 1.00 49.18 127 SER A O 1
ATOM 958 N N . GLY A 1 130 ? 20.593 42.734 50.057 1.00 47.83 128 GLY A N 1
ATOM 959 C CA . GLY A 1 130 ? 20.091 43.365 51.262 1.00 49.97 128 GLY A CA 1
ATOM 960 C C . GLY A 1 130 ? 18.673 43.858 51.049 1.00 52.39 128 GLY A C 1
ATOM 961 O O . GLY A 1 130 ? 18.129 44.591 51.869 1.00 51.58 128 GLY A O 1
ATOM 962 N N . ARG A 1 131 ? 18.078 43.455 49.932 1.00 47.60 129 ARG A N 1
ATOM 963 C CA . ARG A 1 131 ? 16.723 43.865 49.589 1.00 47.25 129 ARG A CA 1
ATOM 964 C C . ARG A 1 131 ? 15.813 42.651 49.456 1.00 51.30 129 ARG A C 1
ATOM 965 O O . ARG A 1 131 ? 16.201 41.640 48.871 1.00 51.31 129 ARG A O 1
ATOM 973 N N . LYS A 1 132 ? 14.604 42.749 49.996 1.00 49.28 130 LYS A N 1
ATOM 974 C CA . LYS A 1 132 ? 13.610 41.700 49.805 1.00 44.33 130 LYS A CA 1
ATOM 975 C C . LYS A 1 132 ? 13.088 41.740 48.382 1.00 42.52 130 LYS A C 1
ATOM 976 O O . LYS A 1 132 ? 13.022 42.805 47.769 1.00 42.97 130 LYS A O 1
ATOM 982 N N . VAL A 1 133 ? 12.731 40.571 47.858 1.00 40.57 131 VAL A N 1
ATOM 983 C CA . VAL A 1 133 ? 12.107 40.468 46.550 1.00 39.56 131 VAL A CA 1
ATOM 984 C C . VAL A 1 133 ? 10.591 40.388 46.735 1.00 40.16 131 VAL A C 1
ATOM 985 O O . VAL A 1 133 ? 10.109 39.707 47.638 1.00 41.60 131 VAL A O 1
ATOM 989 N N . ILE A 1 134 ? 9.847 41.107 45.900 1.00 43.33 132 ILE A N 1
ATOM 990 C CA . ILE A 1 134 ? 8.385 41.073 45.938 1.00 44.20 132 ILE A CA 1
ATOM 991 C C . ILE A 1 134 ? 7.873 39.753 45.363 1.00 42.16 132 ILE A C 1
ATOM 992 O O . ILE A 1 134 ? 7.857 39.571 44.148 1.00 37.91 132 ILE A O 1
ATOM 997 N N . ARG A 1 135 ? 7.454 38.838 46.234 1.00 45.64 133 ARG A N 1
ATOM 998 C CA . ARG A 1 135 ? 7.088 37.484 45.807 1.00 46.30 133 ARG A CA 1
ATOM 999 C C . ARG A 1 135 ? 5.916 37.422 44.817 1.00 44.79 133 ARG A C 1
ATOM 1000 O O . ARG A 1 135 ? 5.880 36.552 43.949 1.00 41.66 133 ARG A O 1
ATOM 1008 N N . GLU A 1 136 ? 4.967 38.345 44.940 1.00 49.05 134 GLU A N 1
ATOM 1009 C CA . GLU A 1 136 ? 3.809 38.377 44.043 1.00 46.92 134 GLU A CA 1
ATOM 1010 C C . GLU A 1 136 ? 4.192 38.675 42.589 1.00 44.08 134 GLU A C 1
ATOM 1011 O O . GLU A 1 136 ? 3.388 38.490 41.674 1.00 45.20 134 GLU A O 1
ATOM 1017 N N . ALA A 1 137 ? 5.421 39.134 42.374 1.00 43.10 135 ALA A N 1
ATOM 1018 C CA . ALA A 1 137 ? 5.877 39.476 41.031 1.00 41.83 135 ALA A CA 1
ATOM 1019 C C . ALA A 1 137 ? 6.804 38.409 40.442 1.00 38.25 135 ALA A C 1
ATOM 1020 O O . ALA A 1 137 ? 7.135 38.452 39.260 1.00 38.78 135 ALA A O 1
ATOM 1022 N N . ASN A 1 138 ? 7.205 37.452 41.275 1.00 34.30 136 ASN A N 1
ATOM 1023 C CA . ASN A 1 138 ? 8.091 36.367 40.861 1.00 35.84 136 ASN A CA 1
ATOM 1024 C C . ASN A 1 138 ? 7.331 35.281 40.093 1.00 33.60 136 ASN A C 1
ATOM 1025 O O . ASN A 1 138 ? 6.982 34.238 40.647 1.00 35.87 136 ASN A O 1
ATOM 1030 N N . LYS A 1 139 ? 7.097 35.539 38.813 1.00 32.06 137 LYS A N 1
ATOM 1031 C CA . LYS A 1 139 ? 6.265 34.685 37.972 1.00 36.82 137 LYS A CA 1
ATOM 1032 C C . LYS A 1 139 ? 6.338 35.269 36.570 1.00 36.02 137 LYS A C 1
ATOM 1033 O O . LYS A 1 139 ? 6.869 36.367 36.395 1.00 38.18 137 LYS A O 1
ATOM 1039 N N . PRO A 1 140 ? 5.841 34.537 35.557 1.00 38.28 138 PRO A N 1
ATOM 1040 C CA . PRO A 1 140 ? 5.812 35.140 34.221 1.00 40.37 138 PRO A CA 1
ATOM 1041 C C . PRO A 1 140 ? 4.976 36.415 34.232 1.00 39.93 138 PRO A C 1
ATOM 1042 O O . PRO A 1 140 ? 3.896 36.433 34.810 1.00 40.52 138 PRO A O 1
ATOM 1046 N N . TYR A 1 141 ? 5.474 37.475 33.610 1.00 41.81 139 TYR A N 1
ATOM 1047 C CA . TYR A 1 141 ? 4.837 38.778 33.745 1.00 43.67 139 TYR A CA 1
ATOM 1048 C C . TYR A 1 141 ? 5.280 39.689 32.621 1.00 43.35 139 TYR A C 1
ATOM 1049 O O . TYR A 1 141 ? 6.456 39.709 32.257 1.00 40.81 139 TYR A O 1
ATOM 1058 N N . SER A 1 142 ? 4.337 40.444 32.072 1.00 45.19 140 SER A N 1
ATOM 1059 C CA . SER A 1 142 ? 4.673 41.504 31.137 1.00 49.49 140 SER A CA 1
ATOM 1060 C C . SER A 1 142 ? 5.592 42.495 31.847 1.00 49.25 140 SER A C 1
ATOM 1061 O O . SER A 1 142 ? 5.227 43.052 32.882 1.00 48.78 140 SER A O 1
ATOM 1064 N N . GLY A 1 143 ? 6.785 42.702 31.301 1.00 50.02 141 GLY A N 1
ATOM 1065 C CA . GLY A 1 143 ? 7.755 43.583 31.928 1.00 52.76 141 GLY A CA 1
ATOM 1066 C C . GLY A 1 143 ? 7.229 44.994 32.123 1.00 54.74 141 GLY A C 1
ATOM 1067 O O . GLY A 1 143 ? 7.623 45.701 33.053 1.00 53.45 141 GLY A O 1
ATOM 1068 N N . THR A 1 144 ? 6.325 45.401 31.240 1.00 55.12 142 THR A N 1
ATOM 1069 C CA . THR A 1 144 ? 5.774 46.747 31.273 1.00 53.94 142 THR A CA 1
ATOM 1070 C C . THR A 1 144 ? 4.573 46.820 32.218 1.00 54.02 142 THR A C 1
ATOM 1071 O O . THR A 1 144 ? 4.229 47.890 32.719 1.00 56.04 142 THR A O 1
ATOM 1075 N N . ALA A 1 145 ? 3.952 45.675 32.479 1.00 53.36 143 ALA A N 1
ATOM 1076 C CA . ALA A 1 145 ? 2.815 45.626 33.392 1.00 56.24 143 ALA A CA 1
ATOM 1077 C C . ALA A 1 145 ? 3.266 45.390 34.828 1.00 58.60 143 ALA A C 1
ATOM 1078 O O . ALA A 1 145 ? 2.599 45.822 35.770 1.00 59.82 143 ALA A O 1
ATOM 1080 N N . VAL A 1 146 ? 4.394 44.699 34.996 1.00 54.28 144 VAL A N 1
ATOM 1081 C CA . VAL A 1 146 ? 4.906 44.413 36.335 1.00 49.45 144 VAL A CA 1
ATOM 1082 C C . VAL A 1 146 ? 5.397 45.705 36.993 1.00 48.51 144 VAL A C 1
ATOM 1083 O O . VAL A 1 146 ? 5.247 45.898 38.203 1.00 44.78 144 VAL A O 1
ATOM 1087 N N . ILE A 1 147 ? 5.944 46.599 36.173 1.00 49.10 145 ILE A N 1
ATOM 1088 C CA . ILE A 1 147 ? 6.415 47.898 36.631 1.00 53.64 145 ILE A CA 1
ATOM 1089 C C . ILE A 1 147 ? 5.227 48.789 36.994 1.00 61.70 145 ILE A C 1
ATOM 1090 O O . ILE A 1 147 ? 5.278 49.542 37.965 1.00 61.03 145 ILE A O 1
ATOM 1095 N N . ASP A 1 148 ? 4.153 48.688 36.214 1.00 65.74 146 ASP A N 1
ATOM 1096 C CA . ASP A 1 148 ? 2.923 49.415 36.517 1.00 64.67 146 ASP A CA 1
ATOM 1097 C C . ASP A 1 148 ? 2.291 48.869 37.792 1.00 61.24 146 ASP A C 1
ATOM 1098 O O . ASP A 1 148 ? 1.768 49.623 38.607 1.00 64.11 146 ASP A O 1
ATOM 1103 N N . ASP A 1 149 ? 2.357 47.554 37.968 1.00 55.94 147 ASP A N 1
ATOM 1104 C CA . ASP A 1 149 ? 1.707 46.905 39.104 1.00 56.46 147 ASP A CA 1
ATOM 1105 C C . ASP A 1 149 ? 2.437 47.059 40.439 1.00 57.02 147 ASP A C 1
ATOM 1106 O O . ASP A 1 149 ? 1.804 47.293 41.465 1.00 60.50 147 ASP A O 1
ATOM 1111 N N . PHE A 1 150 ? 3.759 46.918 40.437 1.00 55.28 148 PHE A N 1
ATOM 1112 C CA . PHE A 1 150 ? 4.509 46.902 41.694 1.00 55.98 148 PHE A CA 1
ATOM 1113 C C . PHE A 1 150 ? 5.508 48.048 41.835 1.00 56.95 148 PHE A C 1
ATOM 1114 O O . PHE A 1 150 ? 6.180 48.168 42.865 1.00 54.08 148 PHE A O 1
ATOM 1122 N N . GLY A 1 151 ? 5.610 48.871 40.795 1.00 57.69 149 GLY A N 1
ATOM 1123 C CA . GLY A 1 151 ? 6.441 50.064 40.824 1.00 58.80 149 GLY A CA 1
ATOM 1124 C C . GLY A 1 151 ? 6.230 50.938 42.049 1.00 64.46 149 GLY A C 1
ATOM 1125 O O . GLY A 1 151 ? 7.177 51.178 42.801 1.00 66.82 149 GLY A O 1
ATOM 1126 N N . PRO A 1 152 ? 4.992 51.428 42.252 1.00 64.88 150 PRO A N 1
ATOM 1127 C CA . PRO A 1 152 ? 4.633 52.207 43.444 1.00 65.50 150 PRO A CA 1
ATOM 1128 C C . PRO A 1 152 ? 5.117 51.564 44.741 1.00 64.43 150 PRO A C 1
ATOM 1129 O O . PRO A 1 152 ? 5.728 52.245 45.567 1.00 65.35 150 PRO A O 1
ATOM 1133 N N . ARG A 1 153 ? 4.857 50.271 44.910 1.00 62.04 151 ARG A N 1
ATOM 1134 C CA . ARG A 1 153 ? 5.343 49.549 46.079 1.00 58.66 151 ARG A CA 1
ATOM 1135 C C . ARG A 1 153 ? 6.862 49.654 46.191 1.00 57.93 151 ARG A C 1
ATOM 1136 O O . ARG A 1 153 ? 7.388 49.965 47.261 1.00 57.76 151 ARG A O 1
ATOM 1144 N N . GLN A 1 154 ? 7.555 49.409 45.080 1.00 53.85 152 GLN A N 1
ATOM 1145 C CA . GLN A 1 154 ? 9.016 49.438 45.061 1.00 52.88 152 GLN A CA 1
ATOM 1146 C C . GLN A 1 154 ? 9.553 50.813 45.423 1.00 56.15 152 GLN A C 1
ATOM 1147 O O . GLN A 1 154 ? 10.566 50.933 46.119 1.00 54.98 152 GLN A O 1
ATOM 1153 N N . MET A 1 155 ? 8.870 51.848 44.949 1.00 54.97 153 MET A N 1
ATOM 1154 C CA . MET A 1 155 ? 9.291 53.215 45.213 1.00 59.88 153 MET A CA 1
ATOM 1155 C C . MET A 1 155 ? 9.297 53.491 46.708 1.00 59.11 153 MET A C 1
ATOM 1156 O O . MET A 1 155 ? 10.157 54.209 47.210 1.00 58.30 153 MET A O 1
ATOM 1161 N N . GLU A 1 156 ? 8.350 52.883 47.413 1.00 59.66 154 GLU A N 1
ATOM 1162 C CA . GLU A 1 156 ? 8.195 53.078 48.847 1.00 60.46 154 GLU A CA 1
ATOM 1163 C C . GLU A 1 156 ? 9.104 52.182 49.688 1.00 59.30 154 GLU A C 1
ATOM 1164 O O . GLU A 1 156 ? 9.586 52.599 50.744 1.00 60.04 154 GLU A O 1
ATOM 1170 N N . THR A 1 157 ? 9.332 50.954 49.222 1.00 55.47 155 THR A N 1
ATOM 1171 C CA . THR A 1 157 ? 10.021 49.948 50.029 1.00 54.98 155 THR A CA 1
ATOM 1172 C C . THR A 1 157 ? 11.446 49.648 49.566 1.00 54.04 155 THR A C 1
ATOM 1173 O O . THR A 1 157 ? 12.280 49.221 50.359 1.00 54.53 155 THR A O 1
ATOM 1177 N N . GLY A 1 158 ? 11.718 49.856 48.283 1.00 52.77 156 GLY A N 1
ATOM 1178 C CA . GLY A 1 158 ? 13.024 49.549 47.727 1.00 57.56 156 GLY A CA 1
ATOM 1179 C C . GLY A 1 158 ? 13.213 48.068 47.444 1.00 52.99 156 GLY A C 1
ATOM 1180 O O . GLY A 1 158 ? 14.309 47.633 47.082 1.00 48.49 156 GLY A O 1
ATOM 1181 N N . GLU A 1 159 ? 12.146 47.293 47.629 1.00 52.78 157 GLU A N 1
ATOM 1182 C CA . GLU A 1 159 ? 12.174 45.861 47.359 1.00 46.13 157 GLU A CA 1
ATOM 1183 C C . GLU A 1 159 ? 12.476 45.620 45.889 1.00 44.14 157 GLU A C 1
ATOM 1184 O O . GLU A 1 159 ? 12.098 46.419 45.039 1.00 49.76 157 GLU A O 1
ATOM 1190 N N . LEU A 1 160 ? 13.155 44.518 45.590 1.00 42.51 158 LEU A N 1
ATOM 1191 C CA . LEU A 1 160 ? 13.450 44.172 44.204 1.00 40.60 158 LEU A CA 1
ATOM 1192 C C . LEU A 1 160 ? 12.215 43.616 43.511 1.00 39.05 158 LEU A C 1
ATOM 1193 O O . LEU A 1 160 ? 11.384 42.957 44.131 1.00 48.16 158 LEU A O 1
ATOM 1198 N N . ILE A 1 161 ? 12.092 43.900 42.220 1.00 38.06 159 ILE A N 1
ATOM 1199 C CA . ILE A 1 161 ? 11.068 43.272 41.398 1.00 37.50 159 ILE A CA 1
ATOM 1200 C C . ILE A 1 161 ? 11.747 42.297 40.446 1.00 38.71 159 ILE A C 1
ATOM 1201 O O . ILE A 1 161 ? 12.380 42.708 39.469 1.00 37.68 159 ILE A O 1
ATOM 1206 N N . ILE A 1 162 ? 11.633 41.009 40.745 1.00 33.34 160 ILE A N 1
ATOM 1207 C CA . ILE A 1 162 ? 12.226 39.981 39.893 1.00 31.54 160 ILE A CA 1
ATOM 1208 C C . ILE A 1 162 ? 11.126 39.162 39.230 1.00 38.45 160 ILE A C 1
ATOM 1209 O O . ILE A 1 162 ? 10.255 38.611 39.903 1.00 37.85 160 ILE A O 1
ATOM 1214 N N . TYR A 1 163 ? 11.165 39.096 37.904 1.00 35.66 161 TYR A N 1
ATOM 1215 C CA . TYR A 1 163 ? 10.121 38.422 37.149 1.00 35.18 161 TYR A CA 1
ATOM 1216 C C . TYR A 1 163 ? 10.720 37.687 35.961 1.00 34.96 161 TYR A C 1
ATOM 1217 O O . TYR A 1 163 ? 11.909 37.822 35.674 1.00 32.97 161 TYR A O 1
ATOM 1226 N N . THR A 1 164 ? 9.893 36.914 35.265 1.00 38.26 162 THR A N 1
ATOM 1227 C CA . THR A 1 164 ? 10.366 36.154 34.118 1.00 40.10 162 THR A CA 1
ATOM 1228 C C . THR A 1 164 ? 9.354 36.175 32.971 1.00 44.13 162 THR A C 1
ATOM 1229 O O . THR A 1 164 ? 8.351 36.888 33.029 1.00 39.59 162 THR A O 1
ATOM 1233 N N . SER A 1 165 ? 9.638 35.395 31.932 1.00 48.30 163 SER A N 1
ATOM 1234 C CA . SER A 1 165 ? 8.768 35.276 30.766 1.00 48.01 163 SER A CA 1
ATOM 1235 C C . SER A 1 165 ? 8.597 33.803 30.433 1.00 44.69 163 SER A C 1
ATOM 1236 O O . SER A 1 165 ? 8.873 32.940 31.263 1.00 43.59 163 SER A O 1
ATOM 1239 N N . ALA A 1 166 ? 8.145 33.510 29.218 1.00 48.55 164 ALA A N 1
ATOM 1240 C CA . ALA A 1 166 ? 8.082 32.126 28.758 1.00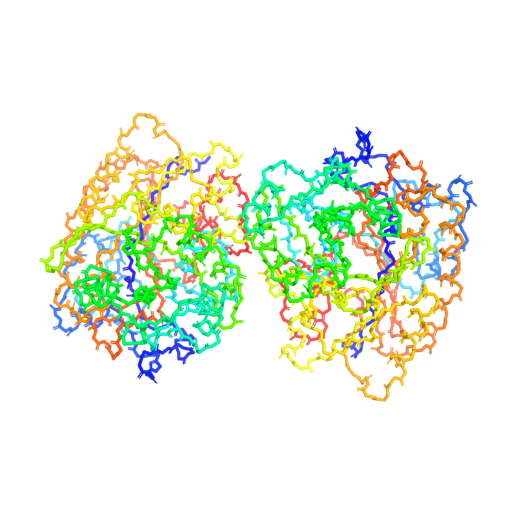 49.24 164 ALA A CA 1
ATOM 1241 C C . ALA A 1 166 ? 9.493 31.593 28.486 1.00 51.49 164 ALA A C 1
ATOM 1242 O O . ALA A 1 166 ? 9.718 30.380 28.455 1.00 54.60 164 ALA A O 1
ATOM 1244 N N . ASP A 1 167 ? 10.442 32.511 28.317 1.00 46.35 165 ASP A N 1
ATOM 1245 C CA . ASP A 1 167 ? 11.832 32.166 28.025 1.00 44.15 165 ASP A CA 1
ATOM 1246 C C . ASP A 1 167 ? 12.684 31.957 29.283 1.00 41.33 165 ASP A C 1
ATOM 1247 O O . ASP A 1 167 ? 12.318 32.399 30.367 1.00 38.57 165 ASP A O 1
ATOM 1252 N N . PRO A 1 168 ? 13.831 31.272 29.144 1.00 44.35 166 PRO A N 1
ATOM 1253 C CA . PRO A 1 168 ? 14.717 31.137 30.305 1.00 44.76 166 PRO A CA 1
ATOM 1254 C C . PRO A 1 168 ? 15.433 32.457 30.616 1.00 46.48 166 PRO A C 1
ATOM 1255 O O . PRO A 1 168 ? 16.657 32.568 30.438 1.00 42.14 166 PRO A O 1
ATOM 1259 N N . VAL A 1 169 ? 14.667 33.447 31.071 1.00 43.01 167 VAL A N 1
ATOM 1260 C CA . VAL A 1 169 ? 15.192 34.781 31.336 1.00 39.84 167 VAL A CA 1
ATOM 1261 C C . VAL A 1 169 ? 14.786 35.261 32.726 1.00 37.58 167 VAL A C 1
ATOM 1262 O O . VAL A 1 169 ? 13.646 35.061 33.149 1.00 38.50 167 VAL A O 1
ATOM 1266 N N . LEU A 1 170 ? 15.729 35.878 33.433 1.00 29.38 168 LEU A N 1
ATOM 1267 C CA . LEU A 1 170 ? 15.455 36.500 34.725 1.00 30.06 168 LEU A CA 1
ATOM 1268 C C . LEU A 1 170 ? 15.611 38.007 34.574 1.00 32.42 168 LEU A C 1
ATOM 1269 O O . LEU A 1 170 ? 16.668 38.491 34.176 1.00 32.32 168 LEU A O 1
ATOM 1274 N N . GLN A 1 171 ? 14.563 38.754 34.896 1.00 32.00 169 GLN A N 1
ATOM 1275 C CA . GLN A 1 171 ? 14.631 40.203 34.759 1.00 34.88 169 GLN A CA 1
ATOM 1276 C C . GLN A 1 171 ? 14.422 40.912 36.088 1.00 35.29 169 GLN A C 1
ATOM 1277 O O . GLN A 1 171 ? 13.560 40.534 36.877 1.00 36.80 169 GLN A O 1
ATOM 1283 N N . ILE A 1 172 ? 15.229 41.936 36.331 1.00 32.52 170 ILE A N 1
ATOM 1284 C CA . ILE A 1 172 ? 15.135 42.715 37.557 1.00 32.86 170 ILE A CA 1
ATOM 1285 C C . ILE A 1 172 ? 14.819 44.162 37.220 1.00 37.78 170 ILE A C 1
ATOM 1286 O O . ILE A 1 172 ? 15.664 44.873 36.679 1.00 38.71 170 ILE A O 1
ATOM 1291 N N . ALA A 1 173 ? 13.594 44.585 37.528 1.00 36.50 171 ALA A N 1
ATOM 1292 C CA . ALA A 1 173 ? 13.184 45.975 37.360 1.00 39.86 171 ALA A CA 1
ATOM 1293 C C . ALA A 1 173 ? 13.471 46.745 38.641 1.00 43.06 171 ALA A C 1
ATOM 1294 O O . ALA A 1 173 ? 13.128 46.292 39.734 1.00 42.49 171 ALA A O 1
ATOM 1296 N N . ALA A 1 174 ? 14.099 47.908 38.503 1.00 43.78 172 ALA A N 1
ATOM 1297 C CA . ALA A 1 174 ? 14.456 48.723 39.656 1.00 48.23 172 ALA A CA 1
ATOM 1298 C C . ALA A 1 174 ? 14.432 50.215 39.323 1.00 53.49 172 ALA A C 1
ATOM 1299 O O . ALA A 1 174 ? 15.194 50.686 38.476 1.00 57.38 172 ALA A O 1
ATOM 1301 N N . HIS A 1 175 ? 13.550 50.949 39.997 1.00 53.44 173 HIS A N 1
ATOM 1302 C CA . HIS A 1 175 ? 13.441 52.390 39.814 1.00 52.61 173 HIS A CA 1
ATOM 1303 C C . HIS A 1 175 ? 14.754 53.068 40.192 1.00 56.02 173 HIS A C 1
ATOM 1304 O O . HIS A 1 175 ? 15.285 52.858 41.285 1.00 61.56 173 HIS A O 1
ATOM 1311 N N . GLU A 1 176 ? 15.269 53.886 39.281 1.00 57.41 174 GLU A N 1
ATOM 1312 C CA . GLU A 1 176 ? 16.579 54.507 39.447 1.00 54.72 174 GLU A CA 1
ATOM 1313 C C . GLU A 1 176 ? 16.706 55.422 40.661 1.00 58.75 174 GLU A C 1
ATOM 1314 O O . GLU A 1 176 ? 17.813 55.655 41.144 1.00 59.89 174 GLU A O 1
ATOM 1320 N N . ASP A 1 177 ? 15.585 55.944 41.151 1.00 55.43 175 ASP A N 1
ATOM 1321 C CA . ASP A 1 177 ? 15.622 56.895 42.258 1.00 60.48 175 ASP A CA 1
ATOM 1322 C C . ASP A 1 177 ? 15.867 56.198 43.594 1.00 64.53 175 ASP A C 1
ATOM 1323 O O . ASP A 1 177 ? 16.472 56.776 44.501 1.00 66.13 175 ASP A O 1
ATOM 1328 N N . VAL A 1 178 ? 15.399 54.958 43.712 1.00 56.30 176 VAL A N 1
ATOM 1329 C CA . VAL A 1 178 ? 15.507 54.228 44.972 1.00 56.46 176 VAL A CA 1
ATOM 1330 C C . VAL A 1 178 ? 16.517 53.090 44.914 1.00 54.74 176 VAL A C 1
ATOM 1331 O O . VAL A 1 178 ? 16.995 52.627 45.948 1.00 55.29 176 VAL A O 1
ATOM 1335 N N . ILE A 1 179 ? 16.830 52.630 43.709 1.00 52.75 177 ILE A N 1
ATOM 1336 C CA . ILE A 1 179 ? 17.845 51.598 43.541 1.00 51.21 177 ILE A CA 1
ATOM 1337 C C . ILE A 1 179 ? 18.897 52.044 42.529 1.00 51.18 177 ILE A C 1
ATOM 1338 O O . ILE A 1 179 ? 18.662 51.985 41.327 1.00 52.40 177 ILE A O 1
ATOM 1343 N N . PRO A 1 180 ? 20.060 52.502 43.019 1.00 52.84 178 PRO A N 1
ATOM 1344 C CA . PRO A 1 180 ? 21.157 52.993 42.174 1.00 53.72 178 PRO A CA 1
ATOM 1345 C C . PRO A 1 180 ? 21.596 51.989 41.108 1.00 53.94 178 PRO A C 1
ATOM 1346 O O . PRO A 1 180 ? 21.730 50.804 41.414 1.00 53.48 178 PRO A O 1
ATOM 1350 N N . LEU A 1 181 ? 21.820 52.470 39.884 1.00 57.34 179 LEU A N 1
ATOM 1351 C CA . LEU A 1 181 ? 22.224 51.628 38.751 1.00 54.17 179 LEU A CA 1
ATOM 1352 C C . LEU A 1 181 ? 23.387 50.703 39.080 1.00 51.76 179 LEU A C 1
ATOM 1353 O O . LEU A 1 181 ? 23.360 49.521 38.742 1.00 49.94 179 LEU A O 1
ATOM 1358 N N . ASP A 1 182 ? 24.404 51.259 39.731 1.00 52.38 180 ASP A N 1
ATOM 1359 C CA . ASP A 1 182 ? 25.596 50.511 40.112 1.00 56.48 180 ASP A CA 1
ATOM 1360 C C . ASP A 1 182 ? 25.199 49.249 40.874 1.00 53.01 180 ASP A C 1
ATOM 1361 O O . ASP A 1 182 ? 25.725 48.160 40.622 1.00 46.52 180 ASP A O 1
ATOM 1366 N N . GLU A 1 183 ? 24.257 49.411 41.799 1.00 54.14 181 GLU A N 1
ATOM 1367 C CA . GLU A 1 183 ? 23.793 48.313 42.634 1.00 51.40 181 GLU A CA 1
ATOM 1368 C C . GLU A 1 183 ? 22.979 47.311 41.819 1.00 45.47 181 GLU A C 1
ATOM 1369 O O . GLU A 1 183 ? 23.176 46.100 41.946 1.00 45.54 181 GLU A O 1
ATOM 1375 N N . LEU A 1 184 ? 22.076 47.818 40.981 1.00 44.56 182 LEU A N 1
ATOM 1376 C CA . LEU A 1 184 ? 21.292 46.964 40.083 1.00 42.20 182 LEU A CA 1
ATOM 1377 C C . LEU A 1 184 ? 22.200 46.065 39.237 1.00 43.24 182 LEU A C 1
ATOM 1378 O O . LEU A 1 184 ? 21.926 44.875 39.054 1.00 40.26 182 LEU A O 1
ATOM 1383 N N . TYR A 1 185 ? 23.293 46.631 38.737 1.00 44.14 183 TYR A N 1
ATOM 1384 C CA . TYR A 1 185 ? 24.212 45.865 37.900 1.00 43.87 183 TYR A CA 1
ATOM 1385 C C . TYR A 1 185 ? 24.933 44.791 38.706 1.00 39.84 183 TYR A C 1
ATOM 1386 O O . TYR A 1 185 ? 25.031 43.645 38.256 1.00 38.10 183 TYR A O 1
ATOM 1395 N N . ARG A 1 186 ? 25.434 45.161 39.890 1.00 41.66 184 ARG A N 1
ATOM 1396 C CA . ARG A 1 186 ? 26.080 44.186 40.767 1.00 45.77 184 ARG A CA 1
ATOM 1397 C C . ARG A 1 186 ? 25.132 43.036 41.093 1.00 45.13 184 ARG A C 1
ATOM 1398 O O . ARG A 1 186 ? 25.529 41.871 41.092 1.00 45.86 184 ARG A O 1
ATOM 1406 N N . ILE A 1 187 ? 23.874 43.367 41.360 1.00 40.08 185 ILE A N 1
ATOM 1407 C CA . ILE A 1 187 ? 22.889 42.352 41.698 1.00 38.77 185 ILE A CA 1
ATOM 1408 C C . ILE A 1 187 ? 22.692 41.408 40.507 1.00 36.47 185 ILE A C 1
ATOM 1409 O O . ILE A 1 187 ? 22.705 40.185 40.662 1.00 38.53 185 ILE A O 1
ATOM 1414 N N . CYS A 1 188 ? 22.551 41.982 39.318 1.00 35.93 186 CYS A N 1
ATOM 1415 C CA . CYS A 1 188 ? 22.408 41.194 38.099 1.00 34.52 186 CYS A CA 1
ATOM 1416 C C . CYS A 1 188 ? 23.628 40.321 37.790 1.00 38.80 186 CYS A C 1
ATOM 1417 O O . CYS A 1 188 ? 23.489 39.186 37.317 1.00 36.88 186 CYS A O 1
ATOM 1420 N N . GLU A 1 189 ? 24.817 40.856 38.048 1.00 37.61 187 GLU A N 1
ATOM 1421 C CA . GLU A 1 189 ? 26.048 40.090 37.889 1.00 35.62 187 GLU A CA 1
ATOM 1422 C C . GLU A 1 189 ? 26.103 38.926 38.875 1.00 39.24 187 GLU A C 1
ATOM 1423 O O . GLU A 1 189 ? 26.519 37.817 38.522 1.00 37.08 187 GLU A O 1
ATOM 1429 N N . TYR A 1 190 ? 25.700 39.182 40.117 1.00 38.21 188 TYR A N 1
ATOM 1430 C CA . TYR A 1 190 ? 25.649 38.116 41.105 1.00 40.48 188 TYR A CA 1
ATOM 1431 C C . TYR A 1 190 ? 24.633 37.063 40.684 1.00 41.59 188 TYR A C 1
ATOM 1432 O O . TYR A 1 190 ? 24.876 35.862 40.840 1.00 32.60 188 TYR A O 1
ATOM 1441 N N . ALA A 1 191 ? 23.498 37.531 40.162 1.00 32.69 189 ALA A N 1
ATOM 1442 C CA . ALA A 1 191 ? 22.433 36.660 39.652 1.00 33.67 189 ALA A CA 1
ATOM 1443 C C . ALA A 1 191 ? 22.942 35.803 38.502 1.00 34.79 189 ALA A C 1
ATOM 1444 O O . ALA A 1 191 ? 22.680 34.598 38.434 1.00 32.38 189 ALA A O 1
ATOM 1446 N N . ARG A 1 192 ? 23.661 36.438 37.589 1.00 37.30 190 ARG A N 1
ATOM 1447 C CA . ARG A 1 192 ? 24.236 35.733 36.449 1.00 32.09 190 ARG A CA 1
ATOM 1448 C C . ARG A 1 192 ? 25.182 34.620 36.917 1.00 36.87 190 ARG A C 1
ATOM 1449 O O . ARG A 1 192 ? 25.227 33.539 36.322 1.00 36.87 190 ARG A O 1
ATOM 1457 N N . SER A 1 193 ? 25.908 34.883 38.002 1.00 29.80 191 SER A N 1
ATOM 1458 C CA . SER A 1 193 ? 26.926 33.959 38.506 1.00 30.14 191 SER A CA 1
ATOM 1459 C C . SER A 1 193 ? 26.339 32.721 39.193 1.00 40.68 191 SER A C 1
ATOM 1460 O O . SER A 1 193 ? 27.004 31.689 39.281 1.00 34.37 191 SER A O 1
ATOM 1463 N N . ILE A 1 194 ? 25.099 32.810 39.675 1.00 33.04 192 ILE A N 1
ATOM 1464 C CA . ILE A 1 194 ? 24.510 31.675 40.386 1.00 34.73 192 ILE A CA 1
ATOM 1465 C C . ILE A 1 194 ? 23.463 30.928 39.560 1.00 35.25 192 ILE A C 1
ATOM 1466 O O . ILE A 1 194 ? 22.744 30.081 40.089 1.00 37.85 192 ILE A O 1
ATOM 1471 N N . THR A 1 195 ? 23.395 31.242 38.269 1.00 32.11 193 THR A N 1
ATOM 1472 C CA . THR A 1 195 ? 22.440 30.609 37.362 1.00 32.44 193 THR A CA 1
ATOM 1473 C C . THR A 1 195 ? 23.112 29.954 36.157 1.00 32.11 193 THR A C 1
ATOM 1474 O O . THR A 1 195 ? 22.616 30.068 35.038 1.00 28.08 193 THR A O 1
ATOM 1478 N N . LEU A 1 196 ? 24.232 29.273 36.390 1.00 35.84 194 LEU A N 1
ATOM 1479 C CA . LEU A 1 196 ? 25.036 28.704 35.311 1.00 35.62 194 LEU A CA 1
ATOM 1480 C C . LEU A 1 196 ? 24.853 27.190 35.172 1.00 35.05 194 LEU A C 1
ATOM 1481 O O . LEU A 1 196 ? 25.387 26.571 34.241 1.00 34.80 194 LEU A O 1
ATOM 1486 N N . GLU A 1 197 ? 24.102 26.602 36.101 1.00 31.56 195 GLU A N 1
ATOM 1487 C CA . GLU A 1 197 ? 23.854 25.162 36.108 1.00 36.63 195 GLU A CA 1
ATOM 1488 C C . GLU A 1 197 ? 22.402 24.863 36.454 1.00 36.39 195 GLU A C 1
ATOM 1489 O O . GLU A 1 197 ? 21.775 25.591 37.221 1.00 35.70 195 GLU A O 1
ATOM 1495 N N . ARG A 1 198 ? 21.879 23.774 35.905 1.00 34.13 196 ARG A N 1
ATOM 1496 C CA . ARG A 1 198 ? 20.574 23.278 36.314 1.00 32.19 196 ARG A CA 1
ATOM 1497 C C . ARG A 1 198 ? 20.622 22.910 37.799 1.00 34.45 196 ARG A C 1
ATOM 1498 O O . ARG A 1 198 ? 21.666 22.480 38.294 1.00 33.25 196 ARG A O 1
ATOM 1506 N N . PRO A 1 199 ? 19.494 23.061 38.517 1.00 34.31 197 PRO A N 1
ATOM 1507 C CA . PRO A 1 199 ? 18.152 23.447 38.054 1.00 33.93 197 PRO A CA 1
ATOM 1508 C C . PRO A 1 199 ? 17.897 24.959 37.941 1.00 35.97 197 PRO A C 1
ATOM 1509 O O . PRO A 1 199 ? 16.741 25.373 37.923 1.00 30.72 197 PRO A O 1
ATOM 1513 N N . ALA A 1 200 ? 18.942 25.774 37.851 1.00 34.77 198 ALA A N 1
ATOM 1514 C CA . ALA A 1 200 ? 18.728 27.195 37.602 1.00 33.20 198 ALA A CA 1
ATOM 1515 C C . ALA A 1 200 ? 19.558 27.718 36.426 1.00 35.54 198 ALA A C 1
ATOM 1516 O O . ALA A 1 200 ? 20.201 28.761 36.526 1.00 35.60 198 ALA A O 1
ATOM 1518 N N . LEU A 1 201 ? 19.537 27.005 35.305 1.00 28.81 199 LEU A N 1
ATOM 1519 C CA . LEU A 1 201 ? 20.323 27.431 34.149 1.00 26.94 199 LEU A CA 1
ATOM 1520 C C . LEU A 1 201 ? 19.563 28.463 33.326 1.00 26.81 199 LEU A C 1
ATOM 1521 O O . LEU A 1 201 ? 18.563 28.151 32.668 1.00 29.24 199 LEU A O 1
ATOM 1526 N N . LEU A 1 202 ? 20.049 29.696 33.351 1.00 25.22 200 LEU A N 1
ATOM 1527 C CA . LEU A 1 202 ? 19.367 30.784 32.673 1.00 26.44 200 LEU A CA 1
ATOM 1528 C C . LEU A 1 202 ? 20.119 31.236 31.441 1.00 31.49 200 LEU A C 1
ATOM 1529 O O . LEU A 1 202 ? 21.334 31.392 31.472 1.00 29.75 200 LEU A O 1
ATOM 1534 N N . GLY A 1 203 ? 19.385 31.440 30.353 1.00 30.76 201 GLY A N 1
ATOM 1535 C CA . GLY A 1 203 ? 19.967 31.948 29.132 1.00 36.08 201 GLY A CA 1
ATOM 1536 C C . GLY A 1 203 ? 20.401 33.394 29.273 1.00 39.59 201 GLY A C 1
ATOM 1537 O O . GLY A 1 203 ? 21.444 33.783 28.758 1.00 34.55 201 GLY A O 1
ATOM 1538 N N . ARG A 1 204 ? 19.608 34.196 29.978 1.00 41.56 202 ARG A N 1
ATOM 1539 C CA . ARG A 1 204 ? 19.856 35.636 30.017 1.00 40.15 202 ARG A CA 1
ATOM 1540 C C . ARG A 1 204 ? 19.335 36.326 31.281 1.00 34.28 202 ARG A C 1
ATOM 1541 O O . ARG A 1 204 ? 18.207 36.086 31.709 1.00 34.47 202 ARG A O 1
ATOM 1549 N N . ILE A 1 205 ? 20.177 37.171 31.878 1.00 30.48 203 ILE A N 1
ATOM 1550 C CA . ILE A 1 205 ? 19.770 38.033 32.981 1.00 31.80 203 ILE A CA 1
ATOM 1551 C C . ILE A 1 205 ? 19.625 39.427 32.398 1.00 34.51 203 ILE A C 1
ATOM 1552 O O . ILE A 1 205 ? 20.493 39.882 31.656 1.00 37.35 203 ILE A O 1
ATOM 1557 N N . ILE A 1 206 ? 18.526 40.104 32.711 1.00 32.22 204 ILE A N 1
ATOM 1558 C CA . ILE A 1 206 ? 18.314 41.453 32.197 1.00 36.42 204 ILE A CA 1
ATOM 1559 C C . ILE A 1 206 ? 18.057 42.477 33.302 1.00 42.30 204 ILE A C 1
ATOM 1560 O O . ILE A 1 206 ? 17.082 42.361 34.047 1.00 42.45 204 ILE A O 1
ATOM 1565 N N . ALA A 1 207 ? 18.936 43.471 33.405 1.00 44.59 205 ALA A N 1
ATOM 1566 C CA . ALA A 1 207 ? 18.704 44.618 34.284 1.00 47.11 205 ALA A CA 1
ATOM 1567 C C . ALA A 1 207 ? 17.699 45.555 33.622 1.00 46.70 205 ALA A C 1
ATOM 1568 O O . ALA A 1 207 ? 17.907 45.996 32.492 1.00 45.22 205 ALA A O 1
ATOM 1570 N N . ARG A 1 208 ? 16.616 45.863 34.327 1.00 44.84 206 ARG A N 1
ATOM 1571 C CA . ARG A 1 208 ? 15.553 46.690 33.766 1.00 39.20 206 ARG A CA 1
ATOM 1572 C C . ARG A 1 208 ? 15.333 47.969 34.558 1.00 43.58 206 ARG A C 1
ATOM 1573 O O . ARG A 1 208 ? 14.328 48.100 35.256 1.00 43.30 206 ARG A O 1
ATOM 1581 N N . PRO A 1 209 ? 16.268 48.924 34.454 1.00 44.53 207 PRO A N 1
ATOM 1582 C CA . PRO A 1 209 ? 16.061 50.172 35.189 1.00 53.52 207 PRO A CA 1
ATOM 1583 C C . PRO A 1 209 ? 14.898 50.938 34.589 1.00 54.67 207 PRO A C 1
ATOM 1584 O O . PRO A 1 209 ? 14.568 50.725 33.423 1.00 51.35 207 PRO A O 1
ATOM 1588 N N . TYR A 1 210 ? 14.279 51.801 35.385 1.00 53.65 208 TYR A N 1
ATOM 1589 C CA . TYR A 1 210 ? 13.189 52.633 34.900 1.00 56.96 208 TYR A CA 1
ATOM 1590 C C . TYR A 1 210 ? 13.014 53.874 35.770 1.00 63.29 208 TYR A C 1
ATOM 1591 O O . TYR A 1 210 ? 13.458 53.907 36.922 1.00 63.46 208 TYR A O 1
ATOM 1600 N N . VAL A 1 211 ? 12.377 54.894 35.203 1.00 65.92 209 VAL A N 1
ATOM 1601 C CA . VAL A 1 211 ? 12.086 56.131 35.920 1.00 65.18 209 VAL A CA 1
ATOM 1602 C C . VAL A 1 211 ? 10.610 56.486 35.764 1.00 62.43 209 VAL A C 1
ATOM 1603 O O . VAL A 1 211 ? 9.835 55.710 35.204 1.00 52.85 209 VAL A O 1
ATOM 1607 N N . GLY A 1 212 ? 10.219 57.652 36.265 1.00 66.01 210 GLY A N 1
ATOM 1608 C CA . GLY A 1 212 ? 8.838 58.083 36.165 1.00 69.16 210 GLY A CA 1
ATOM 1609 C C . GLY A 1 212 ? 8.102 58.070 37.491 1.00 73.39 210 GLY A C 1
ATOM 1610 O O . GLY A 1 212 ? 8.716 58.134 38.556 1.00 78.12 210 GLY A O 1
ATOM 1611 N N . LYS A 1 213 ? 6.776 57.986 37.419 1.00 71.27 211 LYS A N 1
ATOM 1612 C CA . LYS A 1 213 ? 5.916 58.043 38.599 1.00 71.61 211 LYS A CA 1
ATOM 1613 C C . LYS A 1 213 ? 4.688 57.154 38.370 1.00 69.40 211 LYS A C 1
ATOM 1614 O O . LYS A 1 213 ? 4.389 56.828 37.221 1.00 66.97 211 LYS A O 1
ATOM 1620 N N . PRO A 1 214 ? 3.994 56.741 39.456 1.00 71.26 212 PRO A N 1
ATOM 1621 C CA . PRO A 1 214 ? 2.866 55.796 39.399 1.00 72.39 212 PRO A CA 1
ATOM 1622 C C . PRO A 1 214 ? 1.898 55.992 38.233 1.00 76.70 212 PRO A C 1
ATOM 1623 O O . PRO A 1 214 ? 1.542 57.125 37.911 1.00 78.56 212 PRO A O 1
ATOM 1627 N N . ARG A 1 215 ? 1.505 54.880 37.612 1.00 80.50 213 ARG A N 1
ATOM 1628 C CA . ARG A 1 215 ? 0.601 54.873 36.458 1.00 81.24 213 ARG A CA 1
ATOM 1629 C C . ARG A 1 215 ? 1.181 55.596 35.240 1.00 79.82 213 ARG A C 1
ATOM 1630 O O . ARG A 1 215 ? 0.435 56.032 34.360 1.00 78.80 213 ARG A O 1
ATOM 1638 N N . ASN A 1 216 ? 2.507 55.707 35.192 1.00 78.42 214 ASN A N 1
ATOM 1639 C CA . ASN A 1 216 ? 3.194 56.400 34.104 1.00 79.04 214 ASN A CA 1
ATOM 1640 C C . ASN A 1 216 ? 4.710 56.201 34.172 1.00 78.57 214 ASN A C 1
ATOM 1641 O O . ASN A 1 216 ? 5.451 57.130 34.500 1.00 81.02 214 ASN A O 1
ATOM 1646 N N . PHE A 1 217 ? 5.169 54.992 33.857 1.00 72.76 215 PHE A N 1
ATOM 1647 C CA . PHE A 1 217 ? 6.589 54.665 33.978 1.00 67.89 215 PHE A CA 1
ATOM 1648 C C . PHE A 1 217 ? 7.305 54.537 32.630 1.00 64.58 215 PHE A C 1
ATOM 1649 O O . PHE A 1 217 ? 6.699 54.170 31.622 1.00 65.13 215 PHE A O 1
ATOM 1657 N N . THR A 1 218 ? 8.602 54.833 32.629 1.00 62.36 216 THR A N 1
ATOM 1658 C CA . THR A 1 218 ? 9.423 54.758 31.421 1.00 62.91 216 THR A CA 1
ATOM 1659 C C . THR A 1 218 ? 10.689 53.931 31.654 1.00 61.63 216 THR A C 1
ATOM 1660 O O . THR A 1 218 ? 11.451 54.200 32.586 1.00 61.02 216 THR A O 1
ATOM 1664 N N . ARG A 1 219 ? 10.914 52.931 30.806 1.00 56.78 217 ARG A N 1
ATOM 1665 C CA . ARG A 1 219 ? 12.137 52.139 30.868 1.00 60.92 217 ARG A CA 1
ATOM 1666 C C . ARG A 1 219 ? 13.298 52.933 30.300 1.00 65.88 217 ARG A C 1
ATOM 1667 O O . ARG A 1 219 ? 13.163 53.583 29.265 1.00 70.82 217 ARG A O 1
ATOM 1675 N N . THR A 1 220 ? 14.445 52.862 30.964 1.00 66.02 218 THR A N 1
ATOM 1676 C CA . THR A 1 220 ? 15.594 53.665 30.562 1.00 65.61 218 THR A CA 1
ATOM 1677 C C . THR A 1 220 ? 16.610 52.855 29.767 1.00 61.89 218 THR A C 1
ATOM 1678 O O . THR A 1 220 ? 16.640 51.622 29.838 1.00 60.73 218 THR A O 1
ATOM 1682 N N . ALA A 1 221 ? 17.448 53.566 29.018 1.00 56.75 219 ALA A N 1
ATOM 1683 C CA . ALA A 1 221 ? 18.452 52.949 28.163 1.00 57.29 219 ALA A CA 1
ATOM 1684 C C . ALA A 1 221 ? 19.602 52.336 28.961 1.00 63.45 219 ALA A C 1
ATOM 1685 O O . ALA A 1 221 ? 20.550 51.799 28.384 1.00 61.38 219 ALA A O 1
ATOM 1687 N N . ASN A 1 222 ? 19.518 52.417 30.286 1.00 65.10 220 ASN A N 1
ATOM 1688 C CA . ASN A 1 222 ? 20.560 51.880 31.153 1.00 61.96 220 ASN A CA 1
ATOM 1689 C C . ASN A 1 222 ? 20.461 50.368 31.310 1.00 59.50 220 ASN A C 1
ATOM 1690 O O . ASN A 1 222 ? 21.139 49.775 32.150 1.00 59.78 220 ASN A O 1
ATOM 1695 N N . ARG A 1 223 ? 19.611 49.757 30.493 1.00 55.77 221 ARG A N 1
ATOM 1696 C CA . ARG A 1 223 ? 19.478 48.311 30.451 1.00 48.55 221 ARG A CA 1
ATOM 1697 C C . ARG A 1 223 ? 20.819 47.642 30.142 1.00 50.54 221 ARG A C 1
ATOM 1698 O O . ARG A 1 223 ? 21.568 48.102 29.282 1.00 50.81 221 ARG A O 1
ATOM 1706 N N . HIS A 1 224 ? 21.126 46.575 30.875 1.00 54.83 222 HIS A N 1
ATOM 1707 C CA . HIS A 1 224 ? 22.295 45.739 30.607 1.00 53.92 222 HIS A CA 1
ATOM 1708 C C . HIS A 1 224 ? 21.815 44.298 30.525 1.00 47.38 222 HIS A C 1
ATOM 1709 O O . HIS A 1 224 ? 20.882 43.909 31.233 1.00 49.52 222 HIS A O 1
ATOM 1716 N N . ASP A 1 225 ? 22.441 43.511 29.657 1.00 41.47 223 ASP A N 1
ATOM 1717 C CA . ASP A 1 225 ? 22.079 42.108 29.496 1.00 40.47 223 ASP A CA 1
ATOM 1718 C C . ASP A 1 225 ? 23.276 41.225 29.827 1.00 39.69 223 ASP A C 1
ATOM 1719 O O . ASP A 1 225 ? 24.421 41.626 29.631 1.00 37.82 223 ASP A O 1
ATOM 1724 N N . TYR A 1 226 ? 23.009 40.034 30.349 1.00 36.65 224 TYR A N 1
ATOM 1725 C CA . TYR A 1 226 ? 24.075 39.128 30.763 1.00 37.39 224 TYR A CA 1
ATOM 1726 C C . TYR A 1 226 ? 23.771 37.736 30.220 1.00 35.54 224 TYR A C 1
ATOM 1727 O O . TYR A 1 226 ? 23.235 36.887 30.931 1.00 33.23 224 TYR A O 1
ATOM 1736 N N . ALA A 1 227 ? 24.105 37.518 28.949 1.00 38.63 225 ALA A N 1
ATOM 1737 C CA . ALA A 1 227 ? 23.676 36.326 28.225 1.00 35.58 225 ALA A CA 1
ATOM 1738 C C . ALA A 1 227 ? 24.766 35.265 28.076 1.00 37.98 225 ALA A C 1
ATOM 1739 O O . ALA A 1 227 ? 25.963 35.570 28.098 1.00 32.74 225 ALA A O 1
ATOM 1741 N N . LEU A 1 228 ? 24.340 34.013 27.925 1.00 33.69 226 LEU A N 1
ATOM 1742 C CA . LEU A 1 228 ? 25.272 32.930 27.650 1.00 35.03 226 LEU A CA 1
ATOM 1743 C C . LEU A 1 228 ? 25.489 32.822 26.148 1.00 33.66 226 LEU A C 1
ATOM 1744 O O . LEU A 1 228 ? 24.540 32.851 25.368 1.00 32.08 226 LEU A O 1
ATOM 1749 N N . SER A 1 229 ? 26.750 32.713 25.753 1.00 32.88 227 SER A N 1
ATOM 1750 C CA . SER A 1 229 ? 27.099 32.433 24.372 1.00 25.93 227 SER A CA 1
ATOM 1751 C C . SER A 1 229 ? 27.055 30.926 24.185 1.00 28.59 227 SER A C 1
ATOM 1752 O O . SER A 1 229 ? 27.109 30.173 25.165 1.00 29.28 227 SER A O 1
ATOM 1755 N N . PRO A 1 230 ? 26.959 30.469 22.928 1.00 25.36 228 PRO A N 1
ATOM 1756 C CA . PRO A 1 230 ? 27.076 29.026 22.704 1.00 23.97 228 PRO A CA 1
ATOM 1757 C C . PRO A 1 230 ? 28.348 28.465 23.354 1.00 23.57 228 PRO A C 1
ATOM 1758 O O . PRO A 1 230 ? 29.422 29.083 23.298 1.00 21.25 228 PRO A O 1
ATOM 1762 N N . PHE A 1 231 ? 28.223 27.311 23.998 1.00 25.72 229 PHE A N 1
ATOM 1763 C CA . PHE A 1 231 ? 29.351 26.749 24.750 1.00 25.40 229 PHE A CA 1
ATOM 1764 C C . PHE A 1 231 ? 30.413 26.071 23.883 1.00 26.29 229 PHE A C 1
ATOM 1765 O O . PHE A 1 231 ? 31.458 25.646 24.382 1.00 25.57 229 PHE A O 1
ATOM 1773 N N . ALA A 1 232 ? 30.130 25.950 22.590 1.00 23.58 230 ALA A N 1
ATOM 1774 C CA . ALA A 1 232 ? 31.086 25.404 21.628 1.00 22.35 230 ALA A CA 1
ATOM 1775 C C . ALA A 1 232 ? 30.886 26.161 20.318 1.00 18.99 230 ALA A C 1
ATOM 1776 O O . ALA A 1 232 ? 29.812 26.714 20.099 1.00 23.30 230 ALA A O 1
ATOM 1778 N N . PRO A 1 233 ? 31.926 26.227 19.466 1.00 19.33 231 PRO A N 1
ATOM 1779 C CA . PRO A 1 233 ? 31.728 26.890 18.168 1.00 23.01 231 PRO A CA 1
ATOM 1780 C C . PRO A 1 233 ? 30.561 26.269 17.375 1.00 21.07 231 PRO A C 1
ATOM 1781 O O . PRO A 1 233 ? 30.450 25.047 17.258 1.00 23.26 231 PRO A O 1
ATOM 1785 N N . THR A 1 234 ? 29.673 27.114 16.868 1.00 18.51 232 THR A N 1
ATOM 1786 C CA . THR A 1 234 ? 28.606 26.641 16.001 1.00 16.93 232 THR A CA 1
ATOM 1787 C C . THR A 1 234 ? 29.020 26.856 14.539 1.00 18.75 232 THR A C 1
ATOM 1788 O O . THR A 1 234 ? 30.076 27.422 14.261 1.00 20.40 232 THR A O 1
ATOM 1792 N N . VAL A 1 235 ? 28.179 26.438 13.600 1.00 19.43 233 VAL A N 1
ATOM 1793 C CA . VAL A 1 235 ? 28.496 26.676 12.188 1.00 22.46 233 VAL A CA 1
ATOM 1794 C C . VAL A 1 235 ? 28.596 28.179 11.836 1.00 17.65 233 VAL A C 1
ATOM 1795 O O . VAL A 1 235 ? 29.338 28.558 10.934 1.00 18.37 233 VAL A O 1
ATOM 1799 N N . LEU A 1 236 ? 27.893 29.037 12.569 1.00 23.91 234 LEU A N 1
ATOM 1800 C CA . LEU A 1 236 ? 28.109 30.479 12.425 1.00 18.37 234 LEU A CA 1
ATOM 1801 C C . LEU A 1 236 ? 29.573 30.845 12.683 1.00 24.28 234 LEU A C 1
ATOM 1802 O O . LEU A 1 236 ? 30.164 31.608 11.923 1.00 22.35 234 LEU A O 1
ATOM 1807 N N . ASN A 1 237 ? 30.159 30.295 13.745 1.00 19.44 235 ASN A N 1
ATOM 1808 C CA . ASN A 1 237 ? 31.577 30.554 14.020 1.00 25.00 235 ASN A CA 1
ATOM 1809 C C . ASN A 1 237 ? 32.472 30.008 12.911 1.00 24.84 235 ASN A C 1
ATOM 1810 O O . ASN A 1 237 ? 33.423 30.667 12.486 1.00 22.63 235 ASN A O 1
ATOM 1815 N N . LYS A 1 238 ? 32.149 28.809 12.435 1.00 23.27 236 LYS A N 1
ATOM 1816 C CA . LYS A 1 238 ? 32.922 28.193 11.363 1.00 25.09 236 LYS A CA 1
ATOM 1817 C C . LYS A 1 238 ? 32.928 29.076 10.108 1.00 22.88 236 LYS A C 1
ATOM 1818 O O . LYS A 1 238 ? 33.961 29.257 9.467 1.00 22.71 236 LYS A O 1
ATOM 1824 N N . LEU A 1 239 ? 31.766 29.613 9.752 1.00 20.60 237 LEU A N 1
ATOM 1825 C CA . LEU A 1 239 ? 31.651 30.482 8.583 1.00 21.19 237 LEU A CA 1
ATOM 1826 C C . LEU A 1 239 ? 32.416 31.787 8.783 1.00 25.16 237 LEU A C 1
ATOM 1827 O O . LEU A 1 239 ? 33.244 32.169 7.948 1.00 23.39 237 LEU A O 1
ATOM 1832 N N . ALA A 1 240 ? 32.143 32.466 9.893 1.00 22.38 238 ALA A N 1
ATOM 1833 C CA . ALA A 1 240 ? 32.814 33.724 10.204 1.00 28.22 238 ALA A CA 1
ATOM 1834 C C . ALA A 1 240 ? 34.337 33.571 10.227 1.00 30.25 238 ALA A C 1
ATOM 1835 O O . ALA A 1 240 ? 35.057 34.381 9.641 1.00 28.99 238 ALA A O 1
ATOM 1837 N N . ASP A 1 241 ? 34.821 32.527 10.893 1.00 32.34 239 ASP A N 1
ATOM 1838 C CA . ASP A 1 241 ? 36.260 32.270 10.958 1.00 29.12 239 ASP A CA 1
ATOM 1839 C C . ASP A 1 241 ? 36.878 32.056 9.576 1.00 29.34 239 ASP A C 1
ATOM 1840 O O . ASP A 1 241 ? 38.063 32.301 9.379 1.00 29.43 239 ASP A O 1
ATOM 1845 N N . ALA A 1 242 ? 36.078 31.591 8.621 1.00 28.64 240 ALA A N 1
ATOM 1846 C CA . ALA A 1 242 ? 36.569 31.365 7.265 1.00 31.13 240 ALA A CA 1
ATOM 1847 C C . ALA A 1 242 ? 36.385 32.574 6.337 1.00 30.97 240 ALA A C 1
ATOM 1848 O O . ALA A 1 242 ? 36.639 32.484 5.132 1.00 30.49 240 ALA A O 1
ATOM 1850 N N . GLY A 1 243 ? 35.935 33.697 6.893 1.00 29.31 241 GLY A N 1
ATOM 1851 C CA . GLY A 1 243 ? 35.762 34.908 6.104 1.00 29.40 241 GLY A CA 1
ATOM 1852 C C . GLY A 1 243 ? 34.452 34.919 5.333 1.00 33.29 241 GLY A C 1
ATOM 1853 O O . GLY A 1 243 ? 34.267 35.693 4.396 1.00 27.59 241 GLY A O 1
ATOM 1854 N N . VAL A 1 244 ? 33.531 34.053 5.729 1.00 29.27 242 VAL A N 1
ATOM 1855 C CA . VAL A 1 244 ? 32.234 33.995 5.076 1.00 31.40 242 VAL A CA 1
ATOM 1856 C C . VAL A 1 244 ? 31.221 34.834 5.862 1.00 33.13 242 VAL A C 1
ATOM 1857 O O . VAL A 1 244 ? 31.097 34.687 7.076 1.00 29.62 242 VAL A O 1
ATOM 1861 N N . SER A 1 245 ? 30.524 35.727 5.166 1.00 24.73 243 SER A N 1
ATOM 1862 C CA . SER A 1 245 ? 29.600 36.658 5.806 1.00 31.54 243 SER A CA 1
ATOM 1863 C C . SER A 1 245 ? 28.446 35.921 6.481 1.00 28.86 243 SER A C 1
ATOM 1864 O O . SER A 1 245 ? 27.922 34.947 5.936 1.00 25.32 243 SER A O 1
ATOM 1867 N N . THR A 1 246 ? 28.060 36.386 7.668 1.00 23.02 244 THR A N 1
ATOM 1868 C CA . THR A 1 246 ? 26.875 35.865 8.351 1.00 22.64 244 THR A CA 1
ATOM 1869 C C . THR A 1 246 ? 25.949 37.029 8.722 1.00 24.99 244 THR A C 1
ATOM 1870 O O . THR A 1 246 ? 26.276 37.834 9.596 1.00 29.77 244 THR A O 1
ATOM 1874 N N . TYR A 1 247 ? 24.814 37.129 8.031 1.00 24.61 245 TYR A N 1
ATOM 1875 C CA . TYR A 1 247 ? 23.837 38.186 8.285 1.00 24.41 245 TYR A CA 1
ATOM 1876 C C . TYR A 1 247 ? 22.742 37.645 9.190 1.00 26.31 245 TYR A C 1
ATOM 1877 O O . TYR A 1 247 ? 22.211 36.563 8.937 1.00 22.55 245 TYR A O 1
ATOM 1886 N N . ALA A 1 248 ? 22.404 38.402 10.234 1.00 27.63 246 ALA A N 1
ATOM 1887 C CA . ALA A 1 248 ? 21.347 38.007 11.168 1.00 25.03 246 ALA A CA 1
ATOM 1888 C C . ALA A 1 248 ? 20.139 38.947 11.111 1.00 22.47 246 ALA A C 1
ATOM 1889 O O . ALA A 1 248 ? 20.292 40.170 11.064 1.00 24.13 246 ALA A O 1
ATOM 1891 N N . VAL A 1 249 ? 18.935 38.376 11.118 1.00 20.96 247 VAL A N 1
ATOM 1892 C CA . VAL A 1 249 ? 17.712 39.177 11.112 1.00 23.73 247 VAL A CA 1
ATOM 1893 C C . VAL A 1 249 ? 16.785 38.708 12.240 1.00 23.07 247 VAL A C 1
ATOM 1894 O O . VAL A 1 249 ? 16.544 37.510 12.388 1.00 22.41 247 VAL A O 1
ATOM 1898 N N . GLY A 1 250 ? 16.289 39.653 13.042 1.00 26.74 248 GLY A N 1
ATOM 1899 C CA . GLY A 1 250 ? 15.371 39.342 14.133 1.00 24.41 248 GLY A CA 1
ATOM 1900 C C . GLY A 1 250 ? 16.067 39.028 15.451 1.00 24.67 248 GLY A C 1
ATOM 1901 O O . GLY A 1 250 ? 17.044 39.680 15.826 1.00 24.98 248 GLY A O 1
ATOM 1902 N N . LYS A 1 251 ? 15.559 38.015 16.148 1.00 23.17 249 LYS A N 1
ATOM 1903 C CA . LYS A 1 251 ? 16.101 37.585 17.441 1.00 26.69 249 LYS A CA 1
ATOM 1904 C C . LYS A 1 251 ? 17.424 36.820 17.345 1.00 25.11 249 LYS A C 1
ATOM 1905 O O . LYS A 1 251 ? 18.037 36.504 18.374 1.00 19.33 249 LYS A O 1
ATOM 1911 N N . ILE A 1 252 ? 17.856 36.520 16.121 1.00 22.24 250 ILE A N 1
ATOM 1912 C CA . ILE A 1 252 ? 19.052 35.687 15.909 1.00 17.83 250 ILE A CA 1
ATOM 1913 C C . ILE A 1 252 ? 20.302 36.170 16.649 1.00 23.66 250 ILE A C 1
ATOM 1914 O O . ILE A 1 252 ? 20.963 35.387 17.332 1.00 25.76 250 ILE A O 1
ATOM 1919 N N . ASN A 1 253 ? 20.630 37.450 16.532 1.00 21.23 251 ASN A N 1
ATOM 1920 C CA . ASN A 1 253 ? 21.814 37.951 17.228 1.00 25.38 251 ASN A CA 1
ATOM 1921 C C . ASN A 1 253 ? 21.751 37.742 18.746 1.00 23.93 251 ASN A C 1
ATOM 1922 O O . ASN A 1 253 ? 22.707 37.231 19.346 1.00 23.26 251 ASN A O 1
ATOM 1927 N N . ASP A 1 254 ? 20.626 38.117 19.354 1.00 26.83 252 ASP A N 1
ATOM 1928 C CA . ASP A 1 254 ? 20.401 37.911 20.790 1.00 21.61 252 ASP A CA 1
ATOM 1929 C C . ASP A 1 254 ? 20.584 36.444 21.182 1.00 26.55 252 ASP A C 1
ATOM 1930 O O . ASP A 1 254 ? 21.290 36.124 22.139 1.00 25.26 252 ASP A O 1
ATOM 1935 N N . ILE A 1 255 ? 19.940 35.559 20.425 1.00 22.05 253 ILE A N 1
ATOM 1936 C CA . ILE A 1 255 ? 19.959 34.131 20.706 1.00 21.17 253 ILE A CA 1
ATOM 1937 C C . ILE A 1 255 ? 21.382 33.564 20.761 1.00 24.54 253 ILE A C 1
ATOM 1938 O O . ILE A 1 255 ? 21.693 32.723 21.615 1.00 21.15 253 ILE A O 1
ATOM 1943 N N . PHE A 1 256 ? 22.242 34.038 19.860 1.00 21.03 254 PHE A N 1
ATOM 1944 C CA . PHE A 1 256 ? 23.626 33.569 19.796 1.00 20.44 254 PHE A CA 1
ATOM 1945 C C . PHE A 1 256 ? 24.592 34.482 20.545 1.00 22.91 254 PHE A C 1
ATOM 1946 O O . PHE A 1 256 ? 25.805 34.246 20.545 1.00 24.09 254 PHE A O 1
ATOM 1954 N N . ASN A 1 257 ? 24.039 35.510 21.189 1.00 24.89 255 ASN A N 1
ATOM 1955 C CA . ASN A 1 257 ? 24.831 36.529 21.876 1.00 26.49 255 ASN A CA 1
ATOM 1956 C C . ASN A 1 257 ? 25.907 37.081 20.943 1.00 29.25 255 ASN A C 1
ATOM 1957 O O . ASN A 1 257 ? 27.034 37.335 21.359 1.00 28.48 255 ASN A O 1
ATOM 1962 N N . GLY A 1 258 ? 25.555 37.232 19.668 1.00 28.16 256 GLY A N 1
ATOM 1963 C CA . GLY A 1 258 ? 26.469 37.764 18.673 1.00 27.55 256 GLY A CA 1
ATOM 1964 C C . GLY A 1 258 ? 27.573 36.833 18.190 1.00 27.00 256 GLY A C 1
ATOM 1965 O O . GLY A 1 258 ? 28.375 37.223 17.343 1.00 27.80 256 GLY A O 1
ATOM 1966 N N . SER A 1 259 ? 27.625 35.607 18.708 1.00 25.49 257 SER A N 1
ATOM 1967 C CA . SER A 1 259 ? 28.731 34.703 18.385 1.00 25.63 257 SER A CA 1
ATOM 1968 C C . SER A 1 259 ? 28.699 34.212 16.935 1.00 22.65 257 SER A C 1
ATOM 1969 O O . SER A 1 259 ? 27.767 33.523 16.524 1.00 24.42 257 SER A O 1
ATOM 1972 N N . GLY A 1 260 ? 29.731 34.572 16.173 1.00 21.98 258 GLY A N 1
ATOM 1973 C CA . GLY A 1 260 ? 29.842 34.160 14.783 1.00 27.01 258 GLY A CA 1
ATOM 1974 C C . GLY A 1 260 ? 28.976 34.952 13.817 1.00 26.46 258 GLY A C 1
ATOM 1975 O O . GLY A 1 260 ? 28.738 34.524 12.686 1.00 23.20 258 GLY A O 1
ATOM 1976 N N . ILE A 1 261 ? 28.501 36.108 14.263 1.00 23.30 259 ILE A N 1
ATOM 1977 C CA . ILE A 1 261 ? 27.657 36.953 13.433 1.00 22.99 259 ILE A CA 1
ATOM 1978 C C . ILE A 1 261 ? 28.406 38.198 13.004 1.00 26.93 259 ILE A C 1
ATOM 1979 O O . ILE A 1 261 ? 28.772 39.022 13.839 1.00 30.05 259 ILE A O 1
ATOM 1984 N N . THR A 1 262 ? 28.637 38.314 11.696 1.00 28.31 260 THR A N 1
ATOM 1985 C CA . THR A 1 262 ? 29.415 39.412 11.117 1.00 25.78 260 THR A CA 1
ATOM 1986 C C . THR A 1 262 ? 28.551 40.637 10.825 1.00 26.49 260 THR A C 1
ATOM 1987 O O . THR A 1 262 ? 29.037 41.767 10.822 1.00 27.93 260 THR A O 1
ATOM 1991 N N . ASN A 1 263 ? 27.264 40.413 10.581 1.00 26.06 261 ASN A N 1
ATOM 1992 C CA . ASN A 1 263 ? 26.369 41.505 10.218 1.00 27.74 261 ASN A CA 1
ATOM 1993 C C . ASN A 1 263 ? 24.987 41.347 10.848 1.00 29.06 261 ASN A C 1
ATOM 1994 O O . ASN A 1 263 ? 24.123 40.678 10.293 1.00 26.86 261 ASN A O 1
ATOM 1999 N N . ASP A 1 264 ? 24.781 41.972 12.003 1.00 25.77 262 ASP A N 1
ATOM 2000 C CA . ASP A 1 264 ? 23.485 41.936 12.667 1.00 30.61 262 ASP A CA 1
ATOM 2001 C C . ASP A 1 264 ? 22.581 43.001 12.060 1.00 30.02 262 ASP A C 1
ATOM 2002 O O . ASP A 1 264 ? 22.890 44.189 12.106 1.00 27.42 262 ASP A O 1
ATOM 2007 N N . MET A 1 265 ? 21.462 42.575 11.485 1.00 25.62 263 MET A N 1
ATOM 2008 C CA . MET A 1 265 ? 20.524 43.527 10.895 1.00 25.98 263 MET A CA 1
ATOM 2009 C C . MET A 1 265 ? 19.467 43.996 11.904 1.00 30.58 263 MET A C 1
ATOM 2010 O O . MET A 1 265 ? 18.652 44.867 11.602 1.00 28.83 263 MET A O 1
ATOM 2015 N N . GLY A 1 266 ? 19.486 43.422 13.103 1.00 27.91 264 GLY A N 1
ATOM 2016 C CA . GLY A 1 266 ? 18.654 43.920 14.187 1.00 31.98 264 GLY A CA 1
ATOM 2017 C C . GLY A 1 266 ? 17.291 43.267 14.362 1.00 33.56 264 GLY A C 1
ATOM 2018 O O . GLY A 1 266 ? 16.889 42.406 13.577 1.00 25.23 264 GLY A O 1
ATOM 2019 N N . HIS A 1 267 ? 16.578 43.699 15.400 1.00 34.99 265 HIS A N 1
ATOM 2020 C CA . HIS A 1 267 ? 15.275 43.136 15.756 1.00 32.73 265 HIS A CA 1
ATOM 2021 C C . HIS A 1 267 ? 14.188 43.463 14.739 1.00 31.17 265 HIS A C 1
ATOM 2022 O O . HIS A 1 267 ? 14.244 44.489 14.057 1.00 29.98 265 HIS A O 1
ATOM 2029 N N . ASN A 1 268 ? 13.183 42.593 14.665 1.00 28.59 266 ASN A N 1
ATOM 2030 C CA . ASN A 1 268 ? 12.010 42.835 13.833 1.00 28.43 266 ASN A CA 1
ATOM 2031 C C . ASN A 1 268 ? 10.953 43.612 14.619 1.00 33.79 266 ASN A C 1
ATOM 2032 O O . ASN A 1 268 ? 10.740 43.345 15.800 1.00 31.13 266 ASN A O 1
ATOM 2037 N N . LYS A 1 269 ? 10.297 44.565 13.964 1.00 32.29 267 LYS A N 1
ATOM 2038 C CA . LYS A 1 269 ? 9.153 45.246 14.548 1.00 34.59 267 LYS A CA 1
ATOM 2039 C C . LYS A 1 269 ? 7.956 44.296 14.527 1.00 36.30 267 LYS A C 1
ATOM 2040 O O . LYS A 1 269 ? 7.103 44.329 15.416 1.00 34.59 267 LYS A O 1
ATOM 2046 N N . SER A 1 270 ? 7.917 43.463 13.487 1.00 30.95 268 SER A N 1
ATOM 2047 C CA . SER A 1 270 ? 6.869 42.474 13.245 1.00 27.77 268 SER A CA 1
ATOM 2048 C C . SER A 1 270 ? 7.432 41.481 12.225 1.00 29.59 268 SER A C 1
ATOM 2049 O O . SER A 1 270 ? 8.469 41.753 11.620 1.00 25.63 268 SER A O 1
ATOM 2052 N N . ASN A 1 271 ? 6.757 40.347 12.028 1.00 22.35 269 ASN A N 1
ATOM 2053 C CA . ASN A 1 271 ? 7.138 39.408 10.968 1.00 22.68 269 ASN A CA 1
ATOM 2054 C C . ASN A 1 271 ? 7.304 40.112 9.623 1.00 27.52 269 ASN A C 1
ATOM 2055 O O . ASN A 1 271 ? 8.308 39.931 8.939 1.00 24.20 269 ASN A O 1
ATOM 2060 N N . SER A 1 272 ? 6.320 40.923 9.250 1.00 25.26 270 SER A N 1
ATOM 2061 C CA . SER A 1 272 ? 6.355 41.591 7.954 1.00 28.84 270 SER A CA 1
ATOM 2062 C C . SER A 1 272 ? 7.556 42.536 7.828 1.00 32.75 270 SER A C 1
ATOM 2063 O O . SER A 1 272 ? 8.175 42.644 6.760 1.00 30.02 270 SER A O 1
ATOM 2066 N N . HIS A 1 273 ? 7.885 43.219 8.920 1.00 27.79 271 HIS A N 1
ATOM 2067 C CA . HIS A 1 273 ? 9.021 44.130 8.914 1.00 31.89 271 HIS A CA 1
ATOM 2068 C C . HIS A 1 273 ? 10.321 43.326 8.832 1.00 32.20 271 HIS A C 1
ATOM 2069 O O . HIS A 1 273 ? 11.303 43.778 8.242 1.00 31.08 271 HIS A O 1
ATOM 2076 N N . GLY A 1 274 ? 10.307 42.127 9.411 1.00 23.42 272 GLY A N 1
ATOM 2077 C CA . GLY A 1 274 ? 11.418 41.200 9.289 1.00 28.00 272 GLY A CA 1
ATOM 2078 C C . GLY A 1 274 ? 11.615 40.697 7.869 1.00 28.37 272 GLY A C 1
ATOM 2079 O O . GLY A 1 274 ? 12.745 40.617 7.383 1.00 26.88 272 GLY A O 1
ATOM 2080 N N . VAL A 1 275 ? 10.521 40.348 7.198 1.00 23.48 273 VAL A N 1
ATOM 2081 C CA . VAL A 1 275 ? 10.610 39.931 5.802 1.00 25.30 273 VAL A CA 1
ATOM 2082 C C . VAL A 1 275 ? 11.122 41.078 4.900 1.00 28.44 273 VAL A C 1
ATOM 2083 O O . VAL A 1 275 ? 11.946 40.848 4.008 1.00 23.82 273 VAL A O 1
ATOM 2087 N N . ASP A 1 276 ? 10.653 42.306 5.146 1.00 27.42 274 ASP A N 1
ATOM 2088 C CA . ASP A 1 276 ? 11.220 43.492 4.484 1.00 31.24 274 ASP A CA 1
ATOM 2089 C C . ASP A 1 276 ? 12.745 43.538 4.640 1.00 31.35 274 ASP A C 1
ATOM 2090 O O . ASP A 1 276 ? 13.485 43.717 3.665 1.00 30.93 274 ASP A O 1
ATOM 2095 N N . THR A 1 277 ? 13.204 43.376 5.875 1.00 28.41 275 THR A N 1
ATOM 2096 C CA . THR A 1 277 ? 14.625 43.475 6.189 1.00 28.43 275 THR A CA 1
ATOM 2097 C C . THR A 1 277 ? 15.448 42.383 5.506 1.00 31.12 275 THR A C 1
ATOM 2098 O O . THR A 1 277 ? 16.563 42.632 5.030 1.00 28.65 275 THR A O 1
ATOM 2102 N N . LEU A 1 278 ? 14.895 41.175 5.456 1.00 30.25 276 LEU A N 1
ATOM 2103 C CA . LEU A 1 278 ? 15.561 40.071 4.774 1.00 26.84 276 LEU A CA 1
ATOM 2104 C C . LEU A 1 278 ? 15.675 40.373 3.288 1.00 30.71 276 LEU A C 1
ATOM 2105 O O . LEU A 1 278 ? 16.743 40.222 2.697 1.00 27.21 276 LEU A O 1
ATOM 2110 N N . ILE A 1 279 ? 14.571 40.805 2.686 1.00 24.45 277 ILE A N 1
ATOM 2111 C CA . ILE A 1 279 ? 14.576 41.162 1.269 1.00 25.50 277 ILE A CA 1
ATOM 2112 C C . ILE A 1 279 ? 15.601 42.261 0.969 1.00 31.76 277 ILE A C 1
ATOM 2113 O O . ILE A 1 279 ? 16.3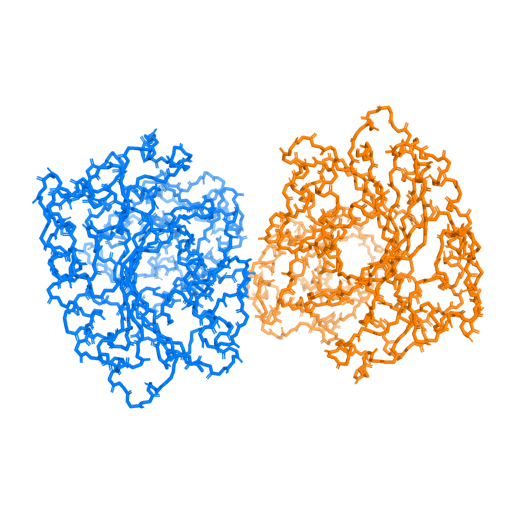64 42.159 0.001 1.00 28.39 277 ILE A O 1
ATOM 2118 N N . LYS A 1 280 ? 15.646 43.282 1.823 1.00 32.27 278 LYS A N 1
ATOM 2119 C CA . LYS A 1 280 ? 16.642 44.342 1.696 1.00 33.78 278 LYS A CA 1
ATOM 2120 C C . LYS A 1 280 ? 18.056 43.763 1.768 1.00 32.32 278 LYS A C 1
ATOM 2121 O O . LYS A 1 280 ? 18.892 44.046 0.917 1.00 30.50 278 LYS A O 1
ATOM 2127 N N . THR A 1 281 ? 18.305 42.932 2.778 1.00 27.15 279 THR A N 1
ATOM 2128 C CA . THR A 1 281 ? 19.601 42.288 2.949 1.00 29.48 279 THR A CA 1
ATOM 2129 C C . THR A 1 281 ? 20.026 41.491 1.714 1.00 29.03 279 THR A C 1
ATOM 2130 O O . THR A 1 281 ? 21.175 41.586 1.275 1.00 30.66 279 THR A O 1
ATOM 2134 N N . MET A 1 282 ? 19.097 40.721 1.156 1.00 27.75 280 MET A N 1
ATOM 2135 C CA . MET A 1 282 ? 19.360 39.949 -0.056 1.00 26.93 280 MET A CA 1
ATOM 2136 C C . MET A 1 282 ? 19.778 40.862 -1.215 1.00 30.66 280 MET A C 1
ATOM 2137 O O . MET A 1 282 ? 20.593 40.480 -2.062 1.00 27.79 280 MET A O 1
ATOM 2142 N N . GLY A 1 283 ? 19.251 42.084 -1.226 1.00 30.85 281 GLY A N 1
ATOM 2143 C CA . GLY A 1 283 ? 19.540 43.028 -2.293 1.00 32.40 281 GLY A CA 1
ATOM 2144 C C . GLY A 1 283 ? 20.818 43.840 -2.154 1.00 35.44 281 GLY A C 1
ATOM 2145 O O . GLY A 1 283 ? 21.194 44.561 -3.081 1.00 36.48 281 GLY A O 1
ATOM 2146 N N . LEU A 1 284 ? 21.491 43.739 -1.008 1.00 33.13 282 LEU A N 1
ATOM 2147 C CA . LEU A 1 284 ? 22.732 44.493 -0.782 1.00 37.66 282 LEU A CA 1
ATOM 2148 C C . LEU A 1 284 ? 23.817 44.101 -1.779 1.00 37.12 282 LEU A C 1
ATOM 2149 O O . LEU A 1 284 ? 24.075 42.916 -1.980 1.00 31.40 282 LEU A O 1
ATOM 2154 N N . SER A 1 285 ? 24.455 45.092 -2.401 1.00 40.53 283 SER A N 1
ATOM 2155 C CA . SER A 1 285 ? 25.515 44.809 -3.365 1.00 36.33 283 SER A CA 1
ATOM 2156 C C . SER A 1 285 ? 26.706 44.139 -2.677 1.00 36.40 283 SER A C 1
ATOM 2157 O O . SER A 1 285 ? 27.415 43.340 -3.289 1.00 35.91 283 SER A O 1
ATOM 2160 N N . ALA A 1 286 ? 26.901 44.452 -1.398 1.00 36.03 284 ALA A N 1
ATOM 2161 C CA . ALA A 1 286 ? 27.983 43.867 -0.608 1.00 39.04 284 ALA A CA 1
ATOM 2162 C C . ALA A 1 286 ? 27.774 42.383 -0.310 1.00 38.44 284 ALA A C 1
ATOM 2163 O O . ALA A 1 286 ? 28.738 41.637 -0.148 1.00 32.52 284 ALA A O 1
ATOM 2165 N N . PHE A 1 287 ? 26.515 41.963 -0.216 1.00 35.06 285 PHE A N 1
ATOM 2166 C CA . PHE A 1 287 ? 26.200 40.573 0.114 1.00 34.42 285 PHE A CA 1
ATOM 2167 C C . PHE A 1 287 ? 26.347 39.699 -1.122 1.00 35.82 285 PHE A C 1
ATOM 2168 O O . PHE A 1 287 ? 25.352 39.306 -1.733 1.00 36.77 285 PHE A O 1
ATOM 2176 N N . THR A 1 288 ? 27.585 39.392 -1.490 1.00 29.19 286 THR A N 1
ATOM 2177 C CA . THR A 1 288 ? 27.825 38.609 -2.695 1.00 29.36 286 THR A CA 1
ATOM 2178 C C . THR A 1 288 ? 27.937 37.125 -2.396 1.00 32.21 286 THR A C 1
ATOM 2179 O O . THR A 1 288 ? 27.671 36.298 -3.264 1.00 34.93 286 THR A O 1
ATOM 2183 N N . LYS A 1 289 ? 28.302 36.793 -1.161 1.00 27.16 287 LYS A N 1
ATOM 2184 C CA . LYS A 1 289 ? 28.547 35.409 -0.781 1.00 30.15 287 LYS A CA 1
ATOM 2185 C C . LYS A 1 289 ? 28.274 35.211 0.707 1.00 31.01 287 LYS A C 1
ATOM 2186 O O . LYS A 1 289 ? 28.579 36.078 1.519 1.00 28.63 287 LYS A O 1
ATOM 2192 N N . GLY A 1 290 ? 27.693 34.078 1.078 1.00 26.03 288 GLY A N 1
ATOM 2193 C CA . GLY A 1 290 ? 27.529 33.807 2.493 1.00 22.70 288 GLY A CA 1
ATOM 2194 C C . GLY A 1 290 ? 26.139 33.417 2.938 1.00 26.99 288 GLY A C 1
ATOM 2195 O O . GLY A 1 290 ? 25.353 32.914 2.148 1.00 21.80 288 GLY A O 1
ATOM 2196 N N . PHE A 1 291 ? 25.851 33.685 4.211 1.00 21.06 289 PHE A N 1
ATOM 2197 C CA . PHE A 1 291 ? 24.744 33.092 4.935 1.00 19.90 289 PHE A CA 1
ATOM 2198 C C . PHE A 1 291 ? 23.900 34.171 5.591 1.00 20.51 289 PHE A C 1
ATOM 2199 O O . PHE A 1 291 ? 24.431 35.068 6.241 1.00 22.48 289 PHE A O 1
ATOM 2207 N N . SER A 1 292 ? 22.586 34.093 5.403 1.00 23.69 290 SER A N 1
ATOM 2208 C CA . SER A 1 292 ? 21.657 34.927 6.159 1.00 20.47 290 SER A CA 1
ATOM 2209 C C . SER A 1 292 ? 20.757 34.026 6.999 1.00 20.37 290 SER A C 1
ATOM 2210 O O . SER A 1 292 ? 20.387 32.932 6.573 1.00 18.22 290 SER A O 1
ATOM 2213 N N . PHE A 1 293 ? 20.426 34.492 8.198 1.00 20.31 291 PHE A N 1
ATOM 2214 C CA . PHE A 1 293 ? 19.739 33.688 9.201 1.00 19.44 291 PHE A CA 1
ATOM 2215 C C . PHE A 1 293 ? 18.666 34.588 9.788 1.00 22.01 291 PHE A C 1
ATOM 2216 O O . PHE A 1 293 ? 18.982 35.562 10.475 1.00 22.35 291 PHE A O 1
ATOM 2224 N N . THR A 1 294 ? 17.403 34.280 9.493 1.00 19.60 292 THR A N 1
ATOM 2225 C CA . THR A 1 294 ? 16.281 35.128 9.896 1.00 20.33 292 THR A CA 1
ATOM 2226 C C . THR A 1 294 ? 15.341 34.371 10.831 1.00 21.06 292 THR A C 1
ATOM 2227 O O . THR A 1 294 ? 15.001 33.211 10.581 1.00 16.15 292 THR A O 1
ATOM 2231 N N . ASN A 1 295 ? 14.938 35.023 11.914 1.00 17.34 293 ASN A N 1
ATOM 2232 C CA . ASN A 1 295 ? 13.897 34.485 12.771 1.00 16.19 293 ASN A CA 1
ATOM 2233 C C . ASN A 1 295 ? 12.645 35.335 12.611 1.00 16.75 293 ASN A C 1
ATOM 2234 O O . ASN A 1 295 ? 12.710 36.553 12.720 1.00 22.46 293 ASN A O 1
ATOM 2239 N N . LEU A 1 296 ? 11.514 34.699 12.332 1.00 16.31 294 LEU A N 1
ATOM 2240 C CA . LEU A 1 296 ? 10.226 35.394 12.360 1.00 16.84 294 LEU A CA 1
ATOM 2241 C C . LEU A 1 296 ? 9.451 34.888 13.571 1.00 20.95 294 LEU A C 1
ATOM 2242 O O . LEU A 1 296 ? 9.012 33.736 13.597 1.00 16.99 294 LEU A O 1
ATOM 2247 N N . VAL A 1 297 ? 9.291 35.748 14.575 1.00 16.97 295 VAL A N 1
ATOM 2248 C CA . VAL A 1 297 ? 8.912 35.283 15.900 1.00 18.35 295 VAL A CA 1
ATOM 2249 C C . VAL A 1 297 ? 7.410 35.330 16.219 1.00 22.86 295 VAL A C 1
ATOM 2250 O O . VAL A 1 297 ? 6.968 34.705 17.183 1.00 19.64 295 VAL A O 1
ATOM 2254 N N . ASP A 1 298 ? 6.622 36.051 15.420 1.00 19.60 296 ASP A N 1
ATOM 2255 C CA . ASP A 1 298 ? 5.230 36.331 15.808 1.00 22.18 296 ASP A CA 1
ATOM 2256 C C . ASP A 1 298 ? 4.384 35.083 16.081 1.00 17.22 296 ASP A C 1
ATOM 2257 O O . ASP A 1 298 ? 3.553 35.083 17.000 1.00 17.72 296 ASP A O 1
ATOM 2262 N N . PHE A 1 299 ? 4.607 34.031 15.290 1.00 18.90 297 PHE A N 1
ATOM 2263 C CA . PHE A 1 299 ? 3.900 32.754 15.442 1.00 15.79 297 PHE A CA 1
ATOM 2264 C C . PHE A 1 299 ? 3.967 32.278 16.885 1.00 24.58 297 PHE A C 1
ATOM 2265 O O . PHE A 1 299 ? 2.976 31.823 17.450 1.00 20.35 297 PHE A O 1
ATOM 2273 N N . ASP A 1 300 ? 5.161 32.373 17.457 1.00 20.93 298 ASP A N 1
ATOM 2274 C CA . ASP A 1 300 ? 5.418 31.916 18.819 1.00 17.49 298 ASP A CA 1
ATOM 2275 C C . ASP A 1 300 ? 4.893 32.909 19.861 1.00 22.14 298 ASP A C 1
ATOM 2276 O O . ASP A 1 300 ? 4.082 32.554 20.729 1.00 23.09 298 ASP A O 1
ATOM 2281 N N . ALA A 1 301 ? 5.344 34.158 19.764 1.00 19.96 299 ALA A N 1
ATOM 2282 C CA . ALA A 1 301 ? 5.070 35.158 20.803 1.00 22.07 299 ALA A CA 1
ATOM 2283 C C . ALA A 1 301 ? 3.597 35.570 20.888 1.00 27.21 299 ALA A C 1
ATOM 2284 O O . ALA A 1 301 ? 3.024 35.657 21.978 1.00 27.07 299 ALA A O 1
ATOM 2286 N N . LEU A 1 302 ? 2.978 35.816 19.736 1.00 25.05 300 LEU A N 1
ATOM 2287 C CA . LEU A 1 302 ? 1.633 36.372 19.722 1.00 22.66 300 LEU A CA 1
ATOM 2288 C C . LEU A 1 302 ? 0.545 35.307 19.681 1.00 26.27 300 LEU A C 1
ATOM 2289 O O . LEU A 1 302 ? -0.570 35.543 20.142 1.00 25.14 300 LEU A O 1
ATOM 2294 N N . TYR A 1 303 ? 0.846 34.147 19.105 1.00 21.83 301 TYR A N 1
ATOM 2295 C CA . TYR A 1 303 ? -0.221 33.185 18.813 1.00 21.26 301 TYR A CA 1
ATOM 2296 C C . TYR A 1 303 ? -0.112 31.825 19.533 1.00 23.35 301 TYR A C 1
ATOM 2297 O O . TYR A 1 303 ? -1.085 31.364 20.152 1.00 19.16 301 TYR A O 1
ATOM 2306 N N . GLY A 1 304 ? 1.065 31.204 19.477 1.00 23.88 302 GLY A N 1
ATOM 2307 C CA . GLY A 1 304 ? 1.295 29.939 20.163 1.00 15.24 302 GLY A CA 1
ATOM 2308 C C . GLY A 1 304 ? 1.125 30.038 21.669 1.00 19.45 302 GLY A C 1
ATOM 2309 O O . GLY A 1 304 ? 0.263 29.367 22.257 1.00 18.89 302 GLY A O 1
ATOM 2310 N N . HIS A 1 305 ? 1.941 30.880 22.301 1.00 20.45 303 HIS A N 1
ATOM 2311 C CA . HIS A 1 305 ? 1.887 31.058 23.753 1.00 23.83 303 HIS A CA 1
ATOM 2312 C C . HIS A 1 305 ? 0.518 31.536 24.237 1.00 23.00 303 HIS A C 1
ATOM 2313 O O . HIS A 1 305 ? 0.119 31.235 25.359 1.00 22.69 303 HIS A O 1
ATOM 2320 N N . ARG A 1 306 ? -0.202 32.272 23.397 1.00 19.16 304 ARG A N 1
ATOM 2321 C CA . ARG A 1 306 ? -1.531 32.746 23.773 1.00 20.06 304 ARG A CA 1
ATOM 2322 C C . ARG A 1 306 ? -2.658 31.791 23.390 1.00 25.69 304 ARG A C 1
ATOM 2323 O O . ARG A 1 306 ? -3.841 32.114 23.571 1.00 19.25 304 ARG A O 1
ATOM 2331 N N . ARG A 1 307 ? -2.284 30.621 22.880 1.00 17.49 305 ARG A N 1
ATOM 2332 C CA . ARG A 1 307 ? -3.231 29.600 22.445 1.00 23.53 305 ARG A CA 1
ATOM 2333 C C . ARG A 1 307 ? -4.329 30.218 21.564 1.00 21.62 305 ARG A C 1
ATOM 2334 O O . ARG A 1 307 ? -5.535 30.080 21.829 1.00 21.42 305 ARG A O 1
ATOM 2342 N N . ASN A 1 308 ? -3.895 30.940 20.531 1.00 23.87 306 ASN A N 1
ATOM 2343 C CA . ASN A 1 308 ? -4.824 31.587 19.602 1.00 22.15 306 ASN A CA 1
ATOM 2344 C C . ASN A 1 308 ? -4.629 30.966 18.225 1.00 20.49 306 ASN A C 1
ATOM 2345 O O . ASN A 1 308 ? -3.724 31.353 17.483 1.00 17.98 306 ASN A O 1
ATOM 2350 N N . ALA A 1 309 ? -5.471 29.997 17.891 1.00 18.23 307 ALA A N 1
ATOM 2351 C CA . ALA A 1 309 ? -5.324 29.274 16.633 1.00 18.77 307 ALA A CA 1
ATOM 2352 C C . ALA A 1 309 ? -5.681 30.148 15.429 1.00 20.20 307 ALA A C 1
ATOM 2353 O O . ALA A 1 309 ? -4.986 30.109 14.427 1.00 20.30 307 ALA A O 1
ATOM 2355 N N . HIS A 1 310 ? -6.760 30.927 15.543 1.00 21.23 308 HIS A N 1
ATOM 2356 C CA . HIS A 1 310 ? -7.186 31.828 14.470 1.00 23.24 308 HIS A CA 1
ATOM 2357 C C . HIS A 1 310 ? -6.049 32.753 14.041 1.00 23.19 308 HIS A C 1
ATOM 2358 O O . HIS A 1 310 ? -5.754 32.877 12.852 1.00 23.49 308 HIS A O 1
ATOM 2365 N N . GLY A 1 311 ? -5.415 33.395 15.020 1.00 22.31 309 GLY A N 1
ATOM 2366 C CA . GLY A 1 311 ? -4.326 34.324 14.750 1.00 22.27 309 GLY A CA 1
ATOM 2367 C C . GLY A 1 311 ? -3.093 33.647 14.183 1.00 22.78 309 GLY A C 1
ATOM 2368 O O . GLY A 1 311 ? -2.406 34.194 13.315 1.00 20.85 309 GLY A O 1
ATOM 2369 N N . TYR A 1 312 ? -2.804 32.453 14.690 1.00 23.40 310 TYR A N 1
ATOM 2370 C CA . TYR A 1 312 ? -1.693 31.651 14.200 1.00 22.57 310 TYR A CA 1
ATOM 2371 C C . TYR A 1 312 ? -1.886 31.358 12.705 1.00 25.91 310 TYR A C 1
ATOM 2372 O O . TYR A 1 312 ? -0.979 31.577 11.895 1.00 23.25 310 TYR A O 1
ATOM 2381 N N . ARG A 1 313 ? -3.079 30.887 12.348 1.00 24.14 311 ARG A N 1
ATOM 2382 C CA . ARG A 1 313 ? -3.453 30.680 10.943 1.00 21.14 311 ARG A CA 1
ATOM 2383 C C . ARG A 1 313 ? -3.205 31.926 10.084 1.00 18.87 311 ARG A C 1
ATOM 2384 O O . ARG A 1 313 ? -2.544 31.854 9.054 1.00 18.95 311 ARG A O 1
ATOM 2392 N N . ASP A 1 314 ? -3.746 33.063 10.513 1.00 19.73 312 ASP A N 1
ATOM 2393 C CA . ASP A 1 314 ? -3.593 34.315 9.772 1.00 25.05 312 ASP A CA 1
ATOM 2394 C C . ASP A 1 314 ? -2.112 34.666 9.573 1.00 21.80 312 ASP A C 1
ATOM 2395 O O . ASP A 1 314 ? -1.699 35.057 8.482 1.00 23.93 312 ASP A O 1
ATOM 2400 N N . CYS A 1 315 ? -1.336 34.526 10.640 1.00 19.46 313 CYS A N 1
ATOM 2401 C CA . CYS A 1 315 ? 0.094 34.806 10.617 1.00 19.80 313 CYS A CA 1
ATOM 2402 C C . CYS A 1 315 ? 0.827 33.926 9.591 1.00 24.82 313 CYS A C 1
ATOM 2403 O O . CYS A 1 315 ? 1.692 34.411 8.850 1.00 20.97 313 CYS A O 1
ATOM 2406 N N . LEU A 1 316 ? 0.486 32.637 9.558 1.00 17.72 314 LEU A N 1
ATOM 2407 C CA . LEU A 1 316 ? 1.034 31.721 8.554 1.00 18.24 314 LEU A CA 1
ATOM 2408 C C . LEU A 1 316 ? 0.608 32.131 7.142 1.00 20.10 314 LEU A C 1
ATOM 2409 O O . LEU A 1 316 ? 1.438 32.190 6.227 1.00 21.40 314 LEU A O 1
ATOM 2414 N N . HIS A 1 317 ? -0.677 32.432 6.972 1.00 18.89 315 HIS A N 1
ATOM 2415 C CA . HIS A 1 317 ? -1.185 32.886 5.673 1.00 19.90 315 HIS A CA 1
ATOM 2416 C C . HIS A 1 317 ? -0.458 34.149 5.180 1.00 20.58 315 HIS A C 1
ATOM 2417 O O . HIS A 1 317 ? -0.111 34.269 3.999 1.00 25.36 315 HIS A O 1
ATOM 2424 N N . GLU A 1 318 ? -0.217 35.086 6.090 1.00 20.75 316 GLU A N 1
ATOM 2425 C CA . GLU A 1 318 ? 0.466 36.322 5.743 1.00 26.35 316 GLU A CA 1
ATOM 2426 C C . GLU A 1 318 ? 1.921 36.072 5.361 1.00 25.71 316 GLU A C 1
ATOM 2427 O O . GLU A 1 318 ? 2.462 36.749 4.481 1.00 23.99 316 GLU A O 1
ATOM 2433 N N . PHE A 1 319 ? 2.561 35.103 6.012 1.00 23.17 317 PHE A N 1
ATOM 2434 C CA . PHE A 1 319 ? 3.913 34.756 5.600 1.00 20.19 317 PHE A CA 1
ATOM 2435 C C . PHE A 1 319 ? 3.869 34.107 4.230 1.00 26.65 317 PHE A C 1
ATOM 2436 O O . PHE A 1 319 ? 4.673 34.432 3.360 1.00 21.84 317 PHE A O 1
ATOM 2444 N N . ASP A 1 320 ? 2.930 33.184 4.040 1.00 19.16 318 ASP A N 1
ATOM 2445 C CA . ASP A 1 320 ? 2.814 32.503 2.759 1.00 23.31 318 ASP A CA 1
ATOM 2446 C C . ASP A 1 320 ? 2.593 33.480 1.608 1.00 23.89 318 ASP A C 1
ATOM 2447 O O . ASP A 1 320 ? 3.139 33.298 0.522 1.00 24.97 318 ASP A O 1
ATOM 2452 N N . GLU A 1 321 ? 1.801 34.518 1.857 1.00 22.97 319 GLU A N 1
ATOM 2453 C CA . GLU A 1 321 ? 1.550 35.552 0.860 1.00 22.89 319 GLU A CA 1
ATOM 2454 C C . GLU A 1 321 ? 2.815 36.321 0.496 1.00 24.41 319 GLU A C 1
ATOM 2455 O O . GLU A 1 321 ? 2.939 36.826 -0.616 1.00 26.87 319 GLU A O 1
ATOM 2461 N N . ARG A 1 322 ? 3.760 36.403 1.425 1.00 27.12 320 ARG A N 1
ATOM 2462 C CA . ARG A 1 322 ? 4.973 37.180 1.174 1.00 27.42 320 ARG A CA 1
ATOM 2463 C C . ARG A 1 322 ? 6.107 36.325 0.628 1.00 26.66 320 ARG A C 1
ATOM 2464 O O . ARG A 1 322 ? 7.066 36.839 0.042 1.00 28.23 320 ARG A O 1
ATOM 2472 N N . LEU A 1 323 ? 5.983 35.013 0.791 1.00 25.96 321 LEU A N 1
ATOM 2473 C CA . LEU A 1 323 ? 7.004 34.080 0.297 1.00 29.74 321 LEU A CA 1
ATOM 2474 C C . LEU A 1 323 ? 7.424 34.287 -1.182 1.00 35.89 321 LEU A C 1
ATOM 2475 O O . LEU A 1 323 ? 8.617 34.209 -1.504 1.00 28.61 321 LEU A O 1
ATOM 2480 N N . PRO A 1 324 ? 6.461 34.567 -2.086 1.00 29.77 322 PRO A N 1
ATOM 2481 C CA . PRO A 1 324 ? 6.910 34.837 -3.460 1.00 25.36 322 PRO A CA 1
ATOM 2482 C C . PRO A 1 324 ? 7.805 36.071 -3.604 1.00 28.60 322 PRO A C 1
ATOM 2483 O O . PRO A 1 324 ? 8.545 36.168 -4.588 1.00 29.63 322 PRO A O 1
ATOM 2487 N N . GLU A 1 325 ? 7.727 37.005 -2.662 1.00 25.15 323 GLU A N 1
ATOM 2488 C CA . GLU A 1 325 ? 8.601 38.174 -2.694 1.00 32.12 323 GLU A CA 1
ATOM 2489 C C . GLU A 1 325 ? 10.024 37.774 -2.323 1.00 24.58 323 GLU A C 1
ATOM 2490 O O . GLU A 1 325 ? 10.989 38.242 -2.924 1.00 25.30 323 GLU A O 1
ATOM 2496 N N . ILE A 1 326 ? 10.144 36.918 -1.317 1.00 25.50 324 ILE A N 1
ATOM 2497 C CA . ILE A 1 326 ? 11.446 36.431 -0.905 1.00 25.47 324 ILE A CA 1
ATOM 2498 C C . ILE A 1 326 ? 12.095 35.684 -2.065 1.00 28.98 324 ILE A C 1
ATOM 2499 O O . ILE A 1 326 ? 13.256 35.928 -2.413 1.00 30.49 324 ILE A O 1
ATOM 2504 N N . ILE A 1 327 ? 11.325 34.795 -2.677 1.00 25.06 325 ILE A N 1
ATOM 2505 C CA . ILE A 1 327 ? 11.803 34.026 -3.814 1.00 24.94 325 ILE A CA 1
ATOM 2506 C C . ILE A 1 327 ? 12.180 34.901 -5.017 1.00 29.68 325 ILE A C 1
ATOM 2507 O O . ILE A 1 327 ? 13.211 34.668 -5.656 1.00 32.10 325 ILE A O 1
ATOM 2512 N N . ALA A 1 328 ? 11.369 35.916 -5.313 1.00 25.18 326 ALA A N 1
ATOM 2513 C CA . ALA A 1 328 ? 11.677 36.835 -6.423 1.00 27.03 326 ALA A CA 1
ATOM 2514 C C . ALA A 1 328 ? 13.015 37.554 -6.227 1.00 27.13 326 ALA A C 1
ATOM 2515 O O . ALA A 1 328 ? 13.661 37.964 -7.196 1.00 28.27 326 ALA A O 1
ATOM 2517 N N . ALA A 1 329 ? 13.421 37.693 -4.969 1.00 29.03 327 ALA A N 1
ATOM 2518 C CA . ALA A 1 329 ? 14.650 38.404 -4.614 1.00 31.11 327 ALA A CA 1
ATOM 2519 C C . ALA A 1 329 ? 15.884 37.497 -4.594 1.00 29.14 327 ALA A C 1
ATOM 2520 O O . ALA A 1 329 ? 17.002 37.977 -4.479 1.00 29.38 327 ALA A O 1
ATOM 2522 N N . MET A 1 330 ? 15.680 36.190 -4.699 1.00 26.85 328 MET A N 1
ATOM 2523 C CA . MET A 1 330 ? 16.798 35.252 -4.747 1.00 24.48 328 MET A CA 1
ATOM 2524 C C . MET A 1 330 ? 17.582 35.349 -6.055 1.00 27.24 328 MET A C 1
ATOM 2525 O O . MET A 1 330 ? 17.008 35.575 -7.120 1.00 26.61 328 MET A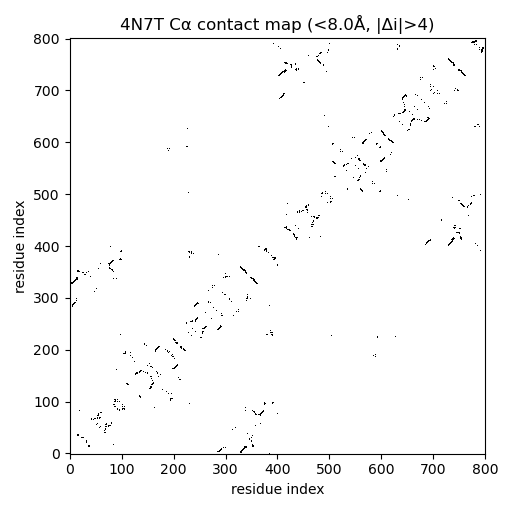 O 1
ATOM 2530 N N . LYS A 1 331 ? 18.896 35.151 -5.968 1.00 25.70 329 LYS A N 1
ATOM 2531 C CA . LYS A 1 331 ? 19.703 34.899 -7.158 1.00 26.66 329 LYS A CA 1
ATOM 2532 C C . LYS A 1 331 ? 19.505 33.427 -7.540 1.00 25.97 329 LYS A C 1
ATOM 2533 O O . LYS A 1 331 ? 19.038 32.630 -6.719 1.00 25.04 329 LYS A O 1
ATOM 2539 N N . VAL A 1 332 ? 19.811 33.075 -8.784 1.00 26.90 330 VAL A N 1
ATOM 2540 C CA . VAL A 1 332 ? 19.646 31.696 -9.246 1.00 26.50 330 VAL A CA 1
ATOM 2541 C C . VAL A 1 332 ? 20.440 30.704 -8.388 1.00 25.41 330 VAL A C 1
ATOM 2542 O O . VAL A 1 332 ? 19.970 29.600 -8.110 1.00 26.84 330 VAL A O 1
ATOM 2546 N N . ASP A 1 333 ? 21.629 31.109 -7.949 1.00 25.55 331 ASP A N 1
ATOM 2547 C CA . ASP A 1 333 ? 22.490 30.218 -7.176 1.00 27.02 331 ASP A CA 1
ATOM 2548 C C . ASP A 1 333 ? 22.390 30.494 -5.681 1.00 29.33 331 ASP A C 1
ATOM 2549 O O . ASP A 1 333 ? 23.329 30.230 -4.924 1.00 27.87 331 ASP A O 1
ATOM 2554 N N . ASP A 1 334 ? 21.239 31.025 -5.270 1.00 24.96 332 ASP A N 1
ATOM 2555 C CA . ASP A 1 334 ? 20.875 31.114 -3.861 1.00 25.50 332 ASP A CA 1
ATOM 2556 C C . ASP A 1 334 ? 20.085 29.871 -3.492 1.00 27.63 332 ASP A C 1
ATOM 2557 O O . ASP A 1 334 ? 19.358 29.316 -4.332 1.00 21.25 332 ASP A O 1
ATOM 2562 N N . LEU A 1 335 ? 20.210 29.462 -2.230 1.00 22.29 333 LEU A N 1
ATOM 2563 C CA . LEU A 1 335 ? 19.355 28.438 -1.648 1.00 21.47 333 LEU A CA 1
ATOM 2564 C C . LEU A 1 335 ? 18.526 29.054 -0.518 1.00 19.85 333 LEU A C 1
ATOM 2565 O O . LEU A 1 335 ? 19.054 29.766 0.346 1.00 21.62 333 LEU A O 1
ATOM 2570 N N . LEU A 1 336 ? 17.231 28.768 -0.523 1.00 18.67 334 LEU A N 1
ATOM 2571 C CA . LEU A 1 336 ? 16.346 29.184 0.559 1.00 17.51 334 LEU A CA 1
ATOM 2572 C C . LEU A 1 336 ? 15.958 27.967 1.400 1.00 19.19 334 LEU A C 1
ATOM 2573 O O . LEU A 1 336 ? 15.513 26.949 0.860 1.00 16.98 334 LEU A O 1
ATOM 2578 N N . LEU A 1 337 ? 16.121 28.076 2.716 1.00 16.31 335 LEU A N 1
ATOM 2579 C CA . LEU A 1 337 ? 15.686 27.028 3.639 1.00 18.65 335 LEU A CA 1
ATOM 2580 C C . LEU A 1 337 ? 14.685 27.613 4.623 1.00 15.91 335 LEU A C 1
ATOM 2581 O O . LEU A 1 337 ? 14.946 28.643 5.235 1.00 18.55 335 LEU A O 1
ATOM 2586 N N . ILE A 1 338 ? 13.547 26.946 4.789 1.00 14.36 336 ILE A N 1
ATOM 2587 C CA . ILE A 1 338 ? 12.561 27.386 5.761 1.00 15.36 336 ILE A CA 1
ATOM 2588 C C . ILE A 1 338 ? 12.339 26.274 6.786 1.00 16.55 336 ILE A C 1
ATOM 2589 O O . ILE A 1 338 ? 12.131 25.117 6.425 1.00 14.13 336 ILE A O 1
ATOM 2594 N N . THR A 1 339 ? 12.374 26.618 8.065 1.00 15.91 337 THR A N 1
ATOM 2595 C CA . THR A 1 339 ? 12.229 25.593 9.099 1.00 14.02 337 THR A CA 1
ATOM 2596 C C . THR A 1 339 ? 11.626 26.185 10.366 1.00 16.32 337 THR A C 1
ATOM 2597 O O . THR A 1 339 ? 11.140 27.314 10.347 1.00 13.70 337 THR A O 1
ATOM 2601 N N . ALA A 1 340 ? 11.633 25.418 11.457 1.00 16.58 338 ALA A N 1
ATOM 2602 C CA . ALA A 1 340 ? 11.222 25.944 12.755 1.00 17.00 338 ALA A CA 1
ATOM 2603 C C . ALA A 1 340 ? 12.140 25.395 13.850 1.00 14.49 338 ALA A C 1
ATOM 2604 O O . ALA A 1 340 ? 13.011 24.574 13.574 1.00 13.20 338 ALA A O 1
ATOM 2606 N N . ASP A 1 341 ? 11.952 25.852 15.083 1.00 11.64 339 ASP A N 1
ATOM 2607 C CA . ASP A 1 341 ? 12.885 25.517 16.156 1.00 14.36 339 ASP A CA 1
ATOM 2608 C C . ASP A 1 341 ? 12.241 24.653 17.257 1.00 20.00 339 ASP A C 1
ATOM 2609 O O . ASP A 1 341 ? 12.926 24.166 18.157 1.00 15.29 339 ASP A O 1
ATOM 2614 N N . HIS A 1 342 ? 10.925 24.466 17.158 1.00 13.43 340 HIS A N 1
ATOM 2615 C CA . HIS A 1 342 ? 10.136 23.604 18.048 1.00 15.74 340 HIS A CA 1
ATOM 2616 C C . HIS A 1 342 ? 8.691 23.799 17.621 1.00 14.27 340 HIS A C 1
ATOM 2617 O O . HIS A 1 342 ? 8.436 24.445 16.611 1.00 15.29 340 HIS A O 1
ATOM 2624 N N . GLY A 1 343 ? 7.748 23.266 18.395 1.00 12.44 341 GLY A N 1
ATOM 2625 C CA . GLY A 1 343 ? 6.352 23.541 18.149 1.00 12.63 341 GLY A CA 1
ATOM 2626 C C . GLY A 1 343 ? 5.795 24.482 19.199 1.00 15.68 341 GLY A C 1
ATOM 2627 O O . GLY A 1 343 ? 6.471 24.841 20.173 1.00 14.46 341 GLY A O 1
ATOM 2628 N N . ASN A 1 344 ? 4.562 24.906 18.989 1.00 13.84 342 ASN A N 1
ATOM 2629 C CA . ASN A 1 344 ? 3.841 25.668 20.007 1.00 13.94 342 ASN A CA 1
ATOM 2630 C C . ASN A 1 344 ? 2.387 25.612 19.602 1.00 16.05 342 ASN A C 1
ATOM 2631 O O . ASN A 1 344 ? 1.812 26.574 19.094 1.00 14.21 342 ASN A O 1
ATOM 2636 N N . ASP A 1 345 ? 1.818 24.438 19.824 1.00 13.03 343 ASP A N 1
ATOM 2637 C CA . ASP A 1 345 ? 0.489 24.106 19.372 1.00 13.39 343 ASP A CA 1
ATOM 2638 C C . ASP A 1 345 ? -0.559 24.985 20.074 1.00 16.71 343 ASP A C 1
ATOM 2639 O O . ASP A 1 345 ? -0.764 24.846 21.285 1.00 16.04 343 ASP A O 1
ATOM 2644 N N . PRO A 1 346 ? -1.241 25.874 19.310 1.00 14.53 344 PRO A N 1
ATOM 2645 C CA . PRO A 1 346 ? -2.235 26.789 19.896 1.00 15.33 344 PRO A CA 1
ATOM 2646 C C . PRO A 1 346 ? -3.539 26.109 20.335 1.00 16.72 344 PRO A C 1
ATOM 2647 O O . PRO A 1 346 ? -4.399 26.788 20.896 1.00 16.54 344 PRO A O 1
ATOM 2651 N N . THR A 1 347 ? -3.692 24.813 20.074 1.00 15.49 345 THR A N 1
ATOM 2652 C CA . THR A 1 347 ? -4.882 24.083 20.519 1.00 16.05 345 THR A CA 1
ATOM 2653 C C . THR A 1 347 ? -4.628 23.267 21.786 1.00 15.89 345 THR A C 1
ATOM 2654 O O . THR A 1 347 ? -5.533 22.607 22.291 1.00 16.52 345 THR A O 1
ATOM 2658 N N . TYR A 1 348 ? -3.400 23.335 22.307 1.00 15.34 346 TYR A N 1
ATOM 2659 C CA . TYR A 1 348 ? -2.958 22.464 23.400 1.00 17.14 346 TYR A CA 1
ATOM 2660 C C . TYR A 1 348 ? -3.178 23.053 24.791 1.00 22.03 346 TYR A C 1
ATOM 2661 O O . TYR A 1 348 ? -3.335 24.261 24.960 1.00 16.12 346 TYR A O 1
ATOM 2670 N N . ALA A 1 349 ? -3.193 22.179 25.789 1.00 15.92 347 ALA A N 1
ATOM 2671 C CA . ALA A 1 349 ? -3.187 22.601 27.180 1.00 18.16 347 ALA A CA 1
ATOM 2672 C C . ALA A 1 349 ? -1.888 23.354 27.448 1.00 16.08 347 ALA A C 1
ATOM 2673 O O . ALA A 1 349 ? -0.948 23.305 26.638 1.00 16.44 347 ALA A O 1
ATOM 2675 N N . GLY A 1 350 ? -1.818 24.046 28.578 1.00 20.12 348 GLY A N 1
ATOM 2676 C CA . GLY A 1 350 ? -0.619 24.813 28.890 1.00 16.87 348 GLY A CA 1
ATOM 2677 C C . GLY A 1 350 ? -0.498 26.048 28.012 1.00 19.13 348 GLY A C 1
ATOM 2678 O O . GLY A 1 350 ? -1.421 26.397 27.271 1.00 16.61 348 GLY A O 1
ATOM 2679 N N . THR A 1 351 ? 0.645 26.724 28.096 1.00 19.49 349 THR A N 1
ATOM 2680 C CA . THR A 1 351 ? 0.903 27.900 27.274 1.00 17.85 349 THR A CA 1
ATOM 2681 C C . THR A 1 351 ? 2.366 27.905 26.830 1.00 21.42 349 THR A C 1
ATOM 2682 O O . THR A 1 351 ? 2.891 28.943 26.446 1.00 22.96 349 THR A O 1
ATOM 2686 N N . ASP A 1 352 ? 3.014 26.743 26.901 1.00 20.27 350 ASP A N 1
ATOM 2687 C CA . ASP A 1 352 ? 4.426 26.596 26.552 1.00 17.58 350 ASP A CA 1
ATOM 2688 C C . ASP A 1 352 ? 4.592 25.970 25.161 1.00 16.80 350 ASP A C 1
ATOM 2689 O O . ASP A 1 352 ? 3.616 25.513 24.537 1.00 20.51 350 ASP A O 1
ATOM 2694 N N . HIS A 1 353 ? 5.831 25.969 24.683 1.00 15.98 351 HIS A N 1
ATOM 2695 C CA . HIS A 1 353 ? 6.221 25.250 23.471 1.00 13.98 351 HIS A CA 1
ATOM 2696 C C . HIS A 1 353 ? 5.852 23.781 23.593 1.00 12.55 351 HIS A C 1
ATOM 2697 O O . HIS A 1 353 ? 5.672 23.248 24.700 1.00 13.63 351 HIS A O 1
ATOM 2704 N N . THR A 1 354 ? 5.756 23.128 22.447 1.00 12.18 352 THR A N 1
ATOM 2705 C CA . THR A 1 354 ? 5.467 21.709 22.403 1.00 16.64 352 THR A CA 1
ATOM 2706 C C . THR A 1 354 ? 6.594 21.013 21.653 1.00 15.99 352 THR A C 1
ATOM 2707 O O . THR A 1 354 ? 7.097 21.532 20.661 1.00 13.77 352 THR A O 1
ATOM 2711 N N . ARG A 1 355 ? 6.983 19.840 22.137 1.00 14.17 353 ARG A N 1
ATOM 2712 C CA . ARG A 1 355 ? 8.106 19.086 21.569 1.00 14.95 353 ARG A CA 1
ATOM 2713 C C . ARG A 1 355 ? 7.689 18.402 20.276 1.00 17.49 353 ARG A C 1
ATOM 2714 O O . ARG A 1 355 ? 7.063 17.339 20.314 1.00 14.65 353 ARG A O 1
ATOM 2722 N N . GLU A 1 356 ? 8.046 19.002 19.137 1.00 12.97 354 GLU A N 1
ATOM 2723 C CA . GLU A 1 356 ? 7.596 18.517 17.834 1.00 11.02 354 GLU A CA 1
ATOM 2724 C C . GLU A 1 356 ? 8.736 18.399 16.818 1.00 13.48 354 GLU A C 1
ATOM 2725 O O . GLU A 1 356 ? 9.792 19.027 16.969 1.00 13.99 354 GLU A O 1
ATOM 2731 N N . TYR A 1 357 ? 8.498 17.597 15.785 1.00 17.65 355 TYR A N 1
ATOM 2732 C CA . TYR A 1 357 ? 9.276 17.674 14.552 1.00 16.30 355 TYR A CA 1
ATOM 2733 C C . TYR A 1 357 ? 9.062 19.062 13.959 1.00 14.49 355 TYR A C 1
ATOM 2734 O O . TYR A 1 357 ? 8.007 19.678 14.174 1.00 13.15 355 TYR A O 1
ATOM 2743 N N . VAL A 1 358 ? 10.034 19.537 13.185 1.00 15.40 356 VAL A N 1
ATOM 2744 C CA . VAL A 1 358 ? 9.895 20.799 12.475 1.00 11.08 356 VAL A CA 1
ATOM 2745 C C . VAL A 1 358 ? 9.999 20.541 10.970 1.00 11.33 356 VAL A C 1
ATOM 2746 O O . VAL A 1 358 ? 10.719 19.647 10.530 1.00 13.89 356 VAL A O 1
ATOM 2750 N N . PRO A 1 359 ? 9.233 21.301 10.176 1.00 16.39 357 PRO A N 1
ATOM 2751 C CA . PRO A 1 359 ? 9.265 21.152 8.723 1.00 16.70 357 PRO A CA 1
ATOM 2752 C C . PRO A 1 359 ? 10.584 21.685 8.180 1.00 16.43 357 PRO A C 1
ATOM 2753 O O . PRO A 1 359 ? 11.211 22.531 8.819 1.00 12.59 357 PRO A O 1
ATOM 2757 N N . LEU A 1 360 ? 11.011 21.176 7.031 1.00 15.35 358 LEU A N 1
ATOM 2758 C CA . LEU A 1 360 ? 12.146 21.745 6.314 1.00 13.67 358 LEU A CA 1
ATOM 2759 C C . LEU A 1 360 ? 11.704 21.921 4.872 1.00 18.15 358 LEU A C 1
ATOM 2760 O O . LEU A 1 360 ? 11.334 20.950 4.223 1.00 15.98 358 LEU A O 1
ATOM 2765 N N . LEU A 1 361 ? 11.729 23.154 4.379 1.00 16.78 359 LEU A N 1
ATOM 2766 C CA . LEU A 1 361 ? 11.417 23.413 2.976 1.00 18.53 359 LEU A CA 1
ATOM 2767 C C . LEU A 1 361 ? 12.667 23.972 2.331 1.00 18.43 359 LEU A C 1
ATOM 2768 O O . LEU A 1 361 ? 13.279 24.884 2.872 1.00 18.39 359 LEU A O 1
ATOM 2773 N N . ALA A 1 362 ? 13.050 23.425 1.184 1.00 17.87 360 ALA A N 1
ATOM 2774 C CA . ALA A 1 362 ? 14.268 23.865 0.507 1.00 15.74 360 ALA A CA 1
ATOM 2775 C C . ALA A 1 362 ? 13.946 24.288 -0.921 1.00 21.08 360 ALA A C 1
ATOM 2776 O O . ALA A 1 362 ? 13.249 23.561 -1.638 1.00 19.70 360 ALA A O 1
ATOM 2778 N N . TYR A 1 363 ? 14.451 25.453 -1.341 1.00 17.90 361 TYR A N 1
ATOM 2779 C CA . TYR A 1 363 ? 14.185 25.955 -2.692 1.00 22.47 361 TYR A CA 1
ATOM 2780 C C . TYR A 1 363 ? 15.345 26.745 -3.305 1.00 25.74 361 TYR A C 1
ATOM 2781 O O . TYR A 1 363 ? 15.941 27.604 -2.651 1.00 18.84 361 TYR A O 1
ATOM 2790 N N . SER A 1 364 ? 15.641 26.445 -4.567 1.00 20.58 362 SER A N 1
ATOM 2791 C CA . SER A 1 364 ? 16.558 27.245 -5.380 1.00 20.79 362 SER A CA 1
ATOM 2792 C C . SER A 1 364 ? 16.093 27.201 -6.827 1.00 21.89 362 SER A C 1
ATOM 2793 O O . SER A 1 364 ? 15.674 26.147 -7.310 1.00 21.98 362 SER A O 1
ATOM 2796 N N . PRO A 1 365 ? 16.183 28.335 -7.534 1.00 26.98 363 PRO A N 1
ATOM 2797 C CA . PRO A 1 365 ? 15.893 28.332 -8.972 1.00 30.09 363 PRO A CA 1
ATOM 2798 C C . PRO A 1 365 ? 16.841 27.414 -9.745 1.00 29.98 363 PRO A C 1
ATOM 2799 O O . PRO A 1 365 ? 16.522 27.030 -10.867 1.00 28.34 363 PRO A O 1
ATOM 2803 N N . SER A 1 366 ? 17.981 27.064 -9.154 1.00 24.14 364 SER A N 1
ATOM 2804 C CA . SER A 1 366 ? 18.968 26.232 -9.842 1.00 27.11 364 SER A CA 1
ATOM 2805 C C . SER A 1 366 ? 18.688 24.733 -9.673 1.00 31.55 364 SER A C 1
ATOM 2806 O O . SER A 1 366 ? 19.433 23.898 -10.179 1.00 31.26 364 SER A O 1
ATOM 2809 N N . PHE A 1 367 ? 17.624 24.391 -8.952 1.00 26.41 365 PHE A N 1
ATOM 2810 C CA . PHE A 1 367 ? 17.301 22.987 -8.695 1.00 29.14 365 PHE A CA 1
ATOM 2811 C C . PHE A 1 367 ? 17.041 22.234 -10.007 1.00 33.66 365 PHE A C 1
ATOM 2812 O O . PHE A 1 367 ? 16.386 22.755 -10.901 1.00 34.65 365 PHE A O 1
ATOM 2820 N N . THR A 1 368 ? 17.550 21.008 -10.105 1.00 35.24 366 THR A N 1
ATOM 2821 C CA . THR A 1 368 ? 17.303 20.158 -11.267 1.00 39.15 366 THR A CA 1
ATOM 2822 C C . THR A 1 368 ? 16.387 18.997 -10.889 1.00 37.56 366 THR A C 1
ATOM 2823 O O . THR A 1 368 ? 16.123 18.096 -11.691 1.00 35.83 366 THR A O 1
ATOM 2827 N N . GLY A 1 369 ? 15.925 19.011 -9.646 1.00 28.15 367 GLY A N 1
ATOM 2828 C CA . GLY A 1 369 ? 15.038 17.980 -9.155 1.00 30.84 367 GLY A CA 1
ATOM 2829 C C . GLY A 1 369 ? 14.194 18.527 -8.026 1.00 27.68 367 GLY A C 1
ATOM 2830 O O . GLY A 1 369 ? 14.320 19.692 -7.662 1.00 24.53 367 GLY A O 1
ATOM 2831 N N . ASN A 1 370 ? 13.331 17.681 -7.475 1.00 24.00 368 ASN A N 1
ATOM 2832 C CA . ASN A 1 370 ? 12.449 18.079 -6.392 1.00 25.12 368 ASN A CA 1
ATOM 2833 C C . ASN A 1 370 ? 11.872 16.828 -5.738 1.00 26.84 368 ASN A C 1
ATOM 2834 O O . ASN A 1 370 ? 12.095 15.721 -6.229 1.00 29.33 368 ASN A O 1
ATOM 2839 N N . GLY A 1 371 ? 11.162 16.996 -4.627 1.00 24.58 369 GLY A N 1
ATOM 2840 C CA . GLY A 1 371 ? 10.541 15.874 -3.944 1.00 21.29 369 GLY A CA 1
ATOM 2841 C C . GLY A 1 371 ? 10.741 15.894 -2.434 1.00 20.73 369 GLY A C 1
ATOM 2842 O O . GLY A 1 371 ? 10.713 16.943 -1.802 1.00 21.76 369 GLY A O 1
ATOM 2843 N N . VAL A 1 372 ? 10.931 14.715 -1.854 1.00 22.04 370 VAL A N 1
ATOM 2844 C CA . VAL A 1 372 ? 10.958 14.557 -0.409 1.00 17.80 370 VAL A CA 1
ATOM 2845 C C . VAL A 1 372 ? 12.281 13.919 0.027 1.00 22.67 370 VAL A C 1
ATOM 2846 O O . VAL A 1 372 ? 12.743 12.959 -0.583 1.00 21.96 370 VAL A O 1
ATOM 2850 N N . LEU A 1 373 ? 12.887 14.466 1.079 1.00 22.12 371 LEU A N 1
ATOM 2851 C CA . LEU A 1 373 ? 14.141 13.945 1.614 1.00 20.03 371 LEU A CA 1
ATOM 2852 C C . LEU A 1 373 ? 13.836 13.013 2.767 1.00 22.69 371 LEU A C 1
ATOM 2853 O O . LEU A 1 373 ? 12.774 13.117 3.384 1.00 21.78 371 LEU A O 1
ATOM 2858 N N . PRO A 1 374 ? 14.766 12.097 3.070 1.00 24.62 372 PRO A N 1
ATOM 2859 C CA . PRO A 1 374 ? 14.581 11.277 4.269 1.00 22.69 372 PRO A CA 1
ATOM 2860 C C . PRO A 1 374 ? 14.428 12.185 5.485 1.00 20.70 372 PRO A C 1
ATOM 2861 O O . PRO A 1 374 ? 15.013 13.279 5.519 1.00 22.06 372 PRO A O 1
ATOM 2865 N N . VAL A 1 375 ? 13.627 11.753 6.450 1.00 17.17 373 VAL A N 1
ATOM 2866 C CA . VAL A 1 375 ? 13.461 12.473 7.706 1.00 15.02 373 VAL A CA 1
ATOM 2867 C C . VAL A 1 375 ? 14.834 12.622 8.372 1.00 17.74 373 VAL A C 1
ATOM 2868 O O . VAL A 1 375 ? 15.631 11.687 8.350 1.00 19.20 373 VAL A O 1
ATOM 2872 N N . GLY A 1 376 ? 15.110 13.794 8.942 1.00 15.46 374 GLY A N 1
ATOM 2873 C CA . GLY A 1 376 ? 16.428 14.092 9.475 1.00 13.86 374 GLY A CA 1
ATOM 2874 C C . GLY A 1 376 ? 16.415 14.687 10.876 1.00 16.20 374 GLY A C 1
ATOM 2875 O O . GLY A 1 376 ? 15.496 14.455 11.666 1.00 14.72 374 GLY A O 1
ATOM 2876 N N . HIS A 1 377 ? 17.453 15.457 11.184 1.00 17.89 375 HIS A N 1
ATOM 2877 C CA . HIS A 1 377 ? 17.627 16.043 12.512 1.00 15.16 375 HIS A CA 1
ATOM 2878 C C . HIS A 1 377 ? 17.936 17.526 12.356 1.00 14.85 375 HIS A C 1
ATOM 2879 O O . HIS A 1 377 ? 18.463 17.914 11.317 1.00 14.09 375 HIS A O 1
ATOM 2886 N N . TYR A 1 378 ? 17.593 18.344 13.362 1.00 15.46 376 TYR A N 1
ATOM 2887 C CA . TYR A 1 378 ? 17.796 19.806 13.292 1.00 14.37 376 TYR A CA 1
ATOM 2888 C C . TYR A 1 378 ? 19.165 20.187 12.728 1.00 17.27 376 TYR A C 1
ATOM 2889 O O . TYR A 1 378 ? 19.264 20.984 11.795 1.00 12.97 376 TYR A O 1
ATOM 2898 N N . ALA A 1 379 ? 20.218 19.631 13.328 1.00 12.53 377 ALA A N 1
ATOM 2899 C CA . ALA A 1 379 ? 21.591 20.031 13.005 1.00 13.07 377 ALA A CA 1
ATOM 2900 C C . ALA A 1 379 ? 22.049 19.676 11.597 1.00 15.38 377 ALA A C 1
ATOM 2901 O O . ALA A 1 379 ? 23.120 20.124 11.171 1.00 13.37 377 ALA A O 1
ATOM 2903 N N . ASP A 1 380 ? 21.264 18.872 10.879 1.00 16.73 378 ASP A N 1
ATOM 2904 C CA . ASP A 1 380 ? 21.560 18.593 9.469 1.00 15.58 378 ASP A CA 1
ATOM 2905 C C . ASP A 1 380 ? 21.539 19.898 8.665 1.00 13.72 378 ASP A C 1
ATOM 2906 O O . ASP A 1 380 ? 22.205 20.027 7.637 1.00 16.03 378 ASP A O 1
ATOM 2911 N N . ILE A 1 381 ? 20.764 20.868 9.138 1.00 13.99 379 ILE A N 1
ATOM 2912 C CA . ILE A 1 381 ? 20.738 22.189 8.523 1.00 14.73 379 ILE A CA 1
ATOM 2913 C C . ILE A 1 381 ? 22.133 22.819 8.588 1.00 20.05 379 ILE A C 1
ATOM 2914 O O . ILE A 1 381 ? 22.699 23.202 7.555 1.00 14.32 379 ILE A O 1
ATOM 2919 N N . SER A 1 382 ? 22.694 22.904 9.796 1.00 13.71 380 SER A N 1
ATOM 2920 C CA . SER A 1 382 ? 24.067 23.412 9.966 1.00 15.58 380 SER A CA 1
ATOM 2921 C C . SER A 1 382 ? 25.085 22.665 9.096 1.00 15.30 380 SER A C 1
ATOM 2922 O O . SER A 1 382 ? 25.942 23.277 8.449 1.00 15.46 380 SER A O 1
ATOM 2925 N N . ALA A 1 383 ? 24.990 21.339 9.078 1.00 17.24 381 ALA A N 1
ATOM 2926 C CA . ALA A 1 383 ? 25.958 20.528 8.343 1.00 18.38 381 ALA A CA 1
ATOM 2927 C C . ALA A 1 383 ? 25.870 20.746 6.837 1.00 18.31 381 ALA A C 1
ATOM 2928 O O . ALA A 1 383 ? 26.882 20.717 6.138 1.00 16.35 381 ALA A O 1
ATOM 2930 N N . THR A 1 384 ? 24.653 20.942 6.338 1.00 16.62 382 THR A N 1
ATOM 2931 C CA . THR A 1 384 ? 24.441 21.249 4.916 1.00 15.70 382 THR A CA 1
ATOM 2932 C C . THR A 1 384 ? 25.110 22.577 4.555 1.00 17.36 382 THR A C 1
ATOM 2933 O O . THR A 1 384 ? 25.834 22.675 3.559 1.00 19.34 382 THR A O 1
ATOM 2937 N N . ILE A 1 385 ? 24.886 23.586 5.393 1.00 17.98 383 ILE A N 1
ATOM 2938 C CA . ILE A 1 385 ? 25.489 24.904 5.210 1.00 17.74 383 ILE A CA 1
ATOM 2939 C C . ILE A 1 385 ? 27.021 24.833 5.258 1.00 19.68 383 ILE A C 1
ATOM 2940 O O . ILE A 1 385 ? 27.714 25.417 4.416 1.00 23.38 383 ILE A O 1
ATOM 2945 N N . ALA A 1 386 ? 27.550 24.088 6.225 1.00 19.22 384 ALA A N 1
ATOM 2946 C CA . ALA A 1 386 ? 29.004 23.914 6.352 1.00 17.80 384 ALA A CA 1
ATOM 2947 C C . ALA A 1 386 ? 29.601 23.261 5.112 1.00 18.47 384 ALA A C 1
ATOM 2948 O O . ALA A 1 386 ? 30.628 23.703 4.583 1.00 19.38 384 ALA A O 1
ATOM 2950 N N . ASP A 1 387 ? 28.936 22.203 4.667 1.00 18.87 385 ASP A N 1
ATOM 2951 C CA . ASP A 1 387 ? 29.315 21.452 3.483 1.00 23.95 385 ASP A CA 1
ATOM 2952 C C . ASP A 1 387 ? 29.353 22.410 2.288 1.00 22.58 385 ASP A C 1
ATOM 2953 O O . ASP A 1 387 ? 30.336 22.455 1.539 1.00 20.35 385 ASP A O 1
ATOM 2958 N N . ASN A 1 388 ? 28.298 23.211 2.150 1.00 20.58 386 ASN A N 1
ATOM 2959 C CA . ASN A 1 388 ? 28.181 24.134 1.030 1.00 23.64 386 ASN A CA 1
ATOM 2960 C C . ASN A 1 388 ? 29.335 25.120 0.978 1.00 24.61 386 ASN A C 1
ATOM 2961 O O . ASN A 1 388 ? 29.922 25.362 -0.088 1.00 21.50 386 ASN A O 1
ATOM 2966 N N . PHE A 1 389 ? 29.693 25.663 2.138 1.00 21.33 387 PHE A N 1
ATOM 2967 C CA . PHE A 1 389 ? 30.748 26.680 2.178 1.00 23.15 387 PHE A CA 1
ATOM 2968 C C . PHE A 1 389 ? 32.134 26.141 2.510 1.00 24.42 387 PHE A C 1
ATOM 2969 O O . PHE A 1 389 ? 33.078 26.913 2.693 1.00 24.75 387 PHE A O 1
ATOM 2977 N N . GLY A 1 390 ? 32.257 24.821 2.576 1.00 23.40 388 GLY A N 1
ATOM 2978 C CA . GLY A 1 390 ? 33.562 24.196 2.746 1.00 24.84 388 GLY A CA 1
ATOM 2979 C C . GLY A 1 390 ? 34.203 24.478 4.094 1.00 23.76 388 GLY A C 1
ATOM 2980 O O . GLY A 1 390 ? 35.417 24.650 4.183 1.00 23.15 388 GLY A O 1
ATOM 2981 N N . VAL A 1 391 ? 33.388 24.543 5.141 1.00 21.22 389 VAL A N 1
ATOM 2982 C CA . VAL A 1 391 ? 33.895 24.670 6.511 1.00 27.91 389 VAL A CA 1
ATOM 2983 C C . VAL A 1 391 ? 33.535 23.437 7.359 1.00 27.28 389 VAL A C 1
ATOM 2984 O O . VAL A 1 391 ? 32.741 22.603 6.929 1.00 26.83 389 VAL A O 1
ATOM 2988 N N . ASP A 1 392 ? 34.126 23.316 8.551 1.00 22.18 390 ASP A N 1
ATOM 2989 C CA . ASP A 1 392 ? 33.848 22.181 9.436 1.00 22.58 390 ASP A CA 1
ATOM 2990 C C . ASP A 1 392 ? 32.394 22.193 9.962 1.00 18.81 390 ASP A C 1
ATOM 2991 O O . ASP A 1 392 ? 31.786 23.248 10.137 1.00 18.50 390 ASP A O 1
ATOM 2996 N N . THR A 1 393 ? 31.859 21.010 10.246 1.00 18.76 391 THR A N 1
ATOM 2997 C CA . THR A 1 393 ? 30.621 20.887 11.011 1.00 18.51 391 THR A CA 1
ATOM 2998 C C . THR A 1 393 ? 30.947 21.196 12.472 1.00 22.63 391 THR A C 1
ATOM 2999 O O . THR A 1 393 ? 32.118 21.227 12.847 1.00 19.07 391 THR A O 1
ATOM 3003 N N . ALA A 1 394 ? 29.923 21.440 13.290 1.00 19.70 392 ALA A N 1
ATOM 3004 C CA . ALA A 1 394 ? 30.141 21.655 14.720 1.00 20.73 392 ALA A CA 1
ATOM 3005 C C . ALA A 1 394 ? 30.039 20.315 15.481 1.00 17.91 392 ALA A C 1
ATOM 3006 O O . ALA A 1 394 ? 30.759 19.372 15.143 1.00 17.05 392 ALA A O 1
ATOM 3008 N N . MET A 1 395 ? 29.139 20.216 16.465 1.00 16.06 393 MET A N 1
ATOM 3009 C CA . MET A 1 395 ? 29.027 18.998 17.289 1.00 17.69 393 MET A CA 1
ATOM 3010 C C . MET A 1 395 ? 28.325 17.837 16.595 1.00 19.78 393 MET A C 1
ATOM 3011 O O . MET A 1 395 ? 28.770 16.691 16.673 1.00 18.65 393 MET A O 1
ATOM 3016 N N . ILE A 1 396 ? 27.192 18.131 15.968 1.00 16.40 394 ILE A N 1
ATOM 3017 C CA . ILE A 1 396 ? 26.354 17.104 15.374 1.00 22.12 394 ILE A CA 1
ATOM 3018 C C . ILE A 1 396 ? 25.783 17.610 14.051 1.00 18.17 394 ILE A C 1
ATOM 3019 O O . ILE A 1 396 ? 25.905 18.792 13.727 1.00 20.53 394 ILE A O 1
ATOM 3024 N N . GLY A 1 397 ? 25.175 16.711 13.285 1.00 16.84 395 GLY A N 1
ATOM 3025 C CA . GLY A 1 397 ? 24.510 17.092 12.044 1.00 14.22 395 GLY A CA 1
ATOM 3026 C C . GLY A 1 397 ? 25.149 16.389 10.869 1.00 18.33 395 GLY A C 1
ATOM 3027 O O . GLY A 1 397 ? 26.358 16.137 10.860 1.00 17.87 395 GLY A O 1
ATOM 3028 N N . GLU A 1 398 ? 24.337 16.067 9.875 1.00 18.28 396 GLU A N 1
ATOM 3029 C CA . GLU A 1 398 ? 24.830 15.456 8.646 1.00 23.84 396 GLU A CA 1
ATOM 3030 C C . GLU A 1 398 ? 24.266 16.199 7.441 1.00 21.13 396 GLU A C 1
ATOM 3031 O O . GLU A 1 398 ? 23.066 16.452 7.363 1.00 20.09 396 GLU A O 1
ATOM 3037 N N . SER A 1 399 ? 25.134 16.544 6.499 1.00 18.84 397 SER A N 1
ATOM 3038 C CA . SER A 1 399 ? 24.718 17.327 5.341 1.00 22.82 397 SER A CA 1
ATOM 3039 C C . SER A 1 399 ? 23.734 16.576 4.454 1.00 21.53 397 SER A C 1
ATOM 3040 O O . SER A 1 399 ? 23.905 15.383 4.194 1.00 19.28 397 SER A O 1
ATOM 3043 N N . PHE A 1 400 ? 22.713 17.278 3.969 1.00 20.71 398 PHE A N 1
ATOM 3044 C CA . PHE A 1 400 ? 21.887 16.738 2.887 1.00 20.67 398 PHE A CA 1
ATOM 3045 C C . PHE A 1 400 ? 22.131 17.499 1.577 1.00 21.01 398 PHE A C 1
ATOM 3046 O O . PHE A 1 400 ? 21.301 17.477 0.671 1.00 19.98 398 PHE A O 1
ATOM 3054 N N . LEU A 1 401 ? 23.282 18.162 1.480 1.00 20.19 399 LEU A N 1
ATOM 3055 C CA . LEU A 1 401 ? 23.598 18.982 0.315 1.00 21.10 399 LEU A CA 1
ATOM 3056 C C . LEU A 1 401 ? 23.561 18.175 -0.981 1.00 24.90 399 LEU A C 1
ATOM 3057 O O . LEU A 1 401 ? 23.110 18.671 -2.011 1.00 23.11 399 LEU A O 1
ATOM 3062 N N . ASP A 1 402 ? 24.022 16.929 -0.914 1.00 25.30 400 ASP A N 1
ATOM 3063 C CA . ASP A 1 402 ? 24.126 16.079 -2.100 1.00 31.09 400 ASP A CA 1
ATOM 3064 C C . ASP A 1 402 ? 22.759 15.738 -2.682 1.00 26.59 400 ASP A C 1
ATOM 3065 O O . ASP A 1 402 ? 22.648 15.401 -3.862 1.00 25.02 400 ASP A O 1
ATOM 3070 N N . LYS A 1 403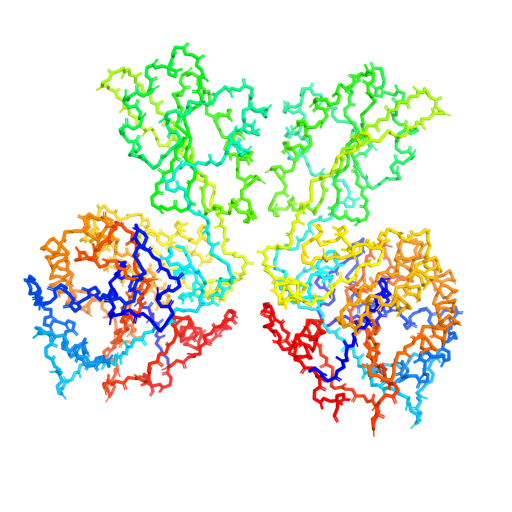 ? 21.722 15.836 -1.858 1.00 25.67 401 LYS A N 1
ATOM 3071 C CA . LYS A 1 403 ? 20.360 15.577 -2.323 1.00 29.39 401 LYS A CA 1
ATOM 3072 C C . LYS A 1 403 ? 19.808 16.801 -3.059 1.00 27.77 401 LYS A C 1
ATOM 3073 O O . LYS A 1 403 ? 18.880 16.691 -3.853 1.00 26.47 401 LYS A O 1
ATOM 3079 N N . LEU A 1 404 ? 20.382 17.969 -2.782 1.00 26.83 402 LEU A N 1
ATOM 3080 C CA . LEU A 1 404 ? 19.918 19.219 -3.381 1.00 25.35 402 LEU A CA 1
ATOM 3081 C C . LEU A 1 404 ? 20.612 19.523 -4.707 1.00 37.18 402 LEU A C 1
ATOM 3082 O O . LEU A 1 404 ? 20.187 20.413 -5.449 1.00 37.52 402 LEU A O 1
ATOM 3087 N N . ILE A 1 405 ? 21.684 18.785 -4.988 1.00 40.86 403 ILE A N 1
ATOM 3088 C CA . ILE A 1 405 ? 22.432 18.931 -6.237 1.00 50.09 403 ILE A CA 1
ATOM 3089 C C . ILE A 1 405 ? 22.610 17.595 -6.952 1.00 55.42 403 ILE A C 1
ATOM 3090 O O . ILE A 1 405 ? 22.382 17.488 -8.157 1.00 59.10 403 ILE A O 1
ATOM 3095 N N . THR B 1 5 ? 33.234 -10.098 25.072 1.00 46.92 3 THR B N 1
ATOM 3096 C CA . THR B 1 5 ? 33.812 -8.806 25.430 1.00 43.66 3 THR B CA 1
ATOM 3097 C C . THR B 1 5 ? 34.572 -8.873 26.752 1.00 41.14 3 THR B C 1
ATOM 3098 O O . THR B 1 5 ? 34.502 -9.869 27.467 1.00 48.10 3 THR B O 1
ATOM 3102 N N . PHE B 1 6 ? 35.298 -7.807 27.076 1.00 34.79 4 PHE B N 1
ATOM 3103 C CA . PHE B 1 6 ? 36.033 -7.745 28.334 1.00 32.05 4 PHE B CA 1
ATOM 3104 C C . PHE B 1 6 ? 35.116 -7.336 29.480 1.00 34.33 4 PHE B C 1
ATOM 3105 O O . PHE B 1 6 ? 34.325 -6.406 29.357 1.00 35.48 4 PHE B O 1
ATOM 3113 N N . ASN B 1 7 ? 35.222 -8.052 30.590 1.00 31.56 5 ASN B N 1
ATOM 3114 C CA . ASN B 1 7 ? 34.361 -7.821 31.735 1.00 35.03 5 ASN B CA 1
ATOM 3115 C C . ASN B 1 7 ? 34.721 -6.532 32.475 1.00 35.78 5 ASN B C 1
ATOM 3116 O O . ASN B 1 7 ? 33.840 -5.805 32.950 1.00 25.55 5 ASN B O 1
ATOM 3121 N N . ARG B 1 8 ? 36.021 -6.265 32.581 1.00 25.48 6 ARG B N 1
ATOM 3122 C CA . ARG B 1 8 ? 36.502 -4.987 33.102 1.00 26.72 6 ARG B CA 1
ATOM 3123 C C . ARG B 1 8 ? 37.577 -4.422 32.176 1.00 29.34 6 ARG B C 1
ATOM 3124 O O . ARG B 1 8 ? 38.304 -5.171 31.527 1.00 29.50 6 ARG B O 1
ATOM 3132 N N . ILE B 1 9 ? 37.661 -3.095 32.109 1.00 21.66 7 ILE B N 1
ATOM 3133 C CA . ILE B 1 9 ? 38.724 -2.435 31.373 1.00 25.58 7 ILE B CA 1
ATOM 3134 C C . ILE B 1 9 ? 39.383 -1.438 32.304 1.00 27.72 7 ILE B C 1
ATOM 3135 O O . ILE B 1 9 ? 38.700 -0.636 32.954 1.00 22.72 7 ILE B O 1
ATOM 3140 N N . HIS B 1 10 ? 40.710 -1.499 32.369 1.00 24.28 8 HIS B N 1
ATOM 3141 C CA . HIS B 1 10 ? 41.487 -0.579 33.188 1.00 24.26 8 HIS B CA 1
ATOM 3142 C C . HIS B 1 10 ? 42.347 0.290 32.279 1.00 20.94 8 HIS B C 1
ATOM 3143 O O . HIS B 1 10 ? 43.253 -0.198 31.599 1.00 20.42 8 HIS B O 1
ATOM 3150 N N . LEU B 1 11 ? 42.038 1.578 32.265 1.00 18.45 9 LEU B N 1
ATOM 3151 C CA . LEU B 1 11 ? 42.773 2.534 31.459 1.00 16.24 9 LEU B CA 1
ATOM 3152 C C . LEU B 1 11 ? 43.695 3.318 32.376 1.00 15.77 9 LEU B C 1
ATOM 3153 O O . LEU B 1 11 ? 43.247 3.888 33.376 1.00 15.54 9 LEU B O 1
ATOM 3158 N N . VAL B 1 12 ? 44.985 3.320 32.049 1.00 15.75 10 VAL B N 1
ATOM 3159 C CA . VAL B 1 12 ? 45.979 4.054 32.827 1.00 15.44 10 VAL B CA 1
ATOM 3160 C C . VAL B 1 12 ? 46.610 5.134 31.947 1.00 17.63 10 VAL B C 1
ATOM 3161 O O . VAL B 1 12 ? 47.160 4.839 30.881 1.00 18.11 10 VAL B O 1
ATOM 3165 N N . VAL B 1 13 ? 46.527 6.380 32.394 1.00 14.15 11 VAL B N 1
ATOM 3166 C CA . VAL B 1 13 ? 47.173 7.468 31.696 1.00 13.62 11 VAL B CA 1
ATOM 3167 C C . VAL B 1 13 ? 48.497 7.796 32.390 1.00 16.81 11 VAL B C 1
ATOM 3168 O O . VAL B 1 13 ? 48.530 8.184 33.571 1.00 16.39 11 VAL B O 1
ATOM 3172 N N . LEU B 1 14 ? 49.588 7.601 31.663 1.00 13.90 12 LEU B N 1
ATOM 3173 C CA . LEU B 1 14 ? 50.897 8.063 32.133 1.00 14.07 12 LEU B CA 1
ATOM 3174 C C . LEU B 1 14 ? 51.012 9.496 31.660 1.00 16.23 12 LEU B C 1
ATOM 3175 O O . LEU B 1 14 ? 51.311 9.753 30.490 1.00 15.34 12 LEU B O 1
ATOM 3180 N N . ASP B 1 15 ? 50.733 10.437 32.558 1.00 14.56 13 ASP B N 1
ATOM 3181 C CA . ASP B 1 15 ? 50.556 11.819 32.138 1.00 12.89 13 ASP B CA 1
ATOM 3182 C C . ASP B 1 15 ? 51.797 12.377 31.442 1.00 14.80 13 ASP B C 1
ATOM 3183 O O . ASP B 1 15 ? 52.885 12.349 32.017 1.00 16.60 13 ASP B O 1
ATOM 3188 N N . SER B 1 16 ? 51.610 12.833 30.197 1.00 12.65 14 SER B N 1
ATOM 3189 C CA . SER B 1 16 ? 52.622 13.547 29.399 1.00 14.30 14 SER B CA 1
ATOM 3190 C C . SER B 1 16 ? 53.640 12.643 28.696 1.00 13.07 14 SER B C 1
ATOM 3191 O O . SER B 1 16 ? 54.600 13.132 28.091 1.00 15.60 14 SER B O 1
ATOM 3194 N N . VAL B 1 17 ? 53.428 11.332 28.752 1.00 13.27 15 VAL B N 1
ATOM 3195 C CA . VAL B 1 17 ? 54.418 10.432 28.154 1.00 13.77 15 VAL B CA 1
ATOM 3196 C C . VAL B 1 17 ? 54.221 10.319 26.632 1.00 16.92 15 VAL B C 1
ATOM 3197 O O . VAL B 1 17 ? 53.610 9.370 26.149 1.00 15.07 15 VAL B O 1
ATOM 3201 N N . GLY B 1 18 ? 54.726 11.306 25.887 1.00 13.70 16 GLY B N 1
ATOM 3202 C CA . GLY B 1 18 ? 54.510 11.382 24.445 1.00 13.80 16 GLY B CA 1
ATOM 3203 C C . GLY B 1 18 ? 55.486 10.527 23.634 1.00 16.73 16 GLY B C 1
ATOM 3204 O O . GLY B 1 18 ? 56.535 10.111 24.139 1.00 16.10 16 GLY B O 1
ATOM 3205 N N . ILE B 1 19 ? 55.152 10.263 22.371 1.00 14.74 17 ILE B N 1
ATOM 3206 C CA . ILE B 1 19 ? 56.006 9.406 21.547 1.00 15.53 17 ILE B CA 1
ATOM 3207 C C . ILE B 1 19 ? 56.379 10.040 20.190 1.00 15.86 17 ILE B C 1
ATOM 3208 O O . ILE B 1 19 ? 56.598 9.343 19.194 1.00 19.39 17 ILE B O 1
ATOM 3213 N N . GLY B 1 20 ? 56.498 11.370 20.182 1.00 15.48 18 GLY B N 1
ATOM 3214 C CA . GLY B 1 20 ? 56.971 12.116 19.026 1.00 15.87 18 GLY B CA 1
ATOM 3215 C C . GLY B 1 20 ? 55.995 13.192 18.562 1.00 17.07 18 GLY B C 1
ATOM 3216 O O . GLY B 1 20 ? 54.768 12.999 18.613 1.00 15.25 18 GLY B O 1
ATOM 3217 N N . ALA B 1 21 ? 56.548 14.322 18.118 1.00 15.73 19 ALA B N 1
ATOM 3218 C CA . ALA B 1 21 ? 55.770 15.460 17.612 1.00 15.65 19 ALA B CA 1
ATOM 3219 C C . ALA B 1 21 ? 54.642 15.052 16.662 1.00 22.22 19 ALA B C 1
ATOM 3220 O O . ALA B 1 21 ? 54.852 14.249 15.752 1.00 17.17 19 ALA B O 1
ATOM 3222 N N . ALA B 1 22 ? 53.449 15.609 16.869 1.00 15.52 20 ALA B N 1
ATOM 3223 C CA . ALA B 1 22 ? 52.281 15.270 16.053 1.00 15.82 20 ALA B CA 1
ATOM 3224 C C . ALA B 1 22 ? 52.369 16.022 14.727 1.00 16.60 20 ALA B C 1
ATOM 3225 O O . ALA B 1 22 ? 53.116 16.981 14.625 1.00 16.75 20 ALA B O 1
ATOM 3227 N N . PRO B 1 23 ? 51.593 15.598 13.714 1.00 17.22 21 PRO B N 1
ATOM 3228 C CA . PRO B 1 23 ? 51.578 16.333 12.447 1.00 18.11 21 PRO B CA 1
ATOM 3229 C C . PRO B 1 23 ? 51.302 17.830 12.610 1.00 23.38 21 PRO B C 1
ATOM 3230 O O . PRO B 1 23 ? 51.877 18.616 11.871 1.00 19.35 21 PRO B O 1
ATOM 3234 N N . ASP B 1 24 ? 50.473 18.231 13.572 1.00 18.98 22 ASP B N 1
ATOM 3235 C CA . ASP B 1 24 ? 50.168 19.650 13.723 1.00 17.36 22 ASP B CA 1
ATOM 3236 C C . ASP B 1 24 ? 50.980 20.321 14.843 1.00 20.18 22 ASP B C 1
ATOM 3237 O O . ASP B 1 24 ? 50.591 21.365 15.345 1.00 17.05 22 ASP B O 1
ATOM 3242 N N . ALA B 1 25 ? 52.114 19.732 15.224 1.00 21.47 23 ALA B N 1
ATOM 3243 C CA . ALA B 1 25 ? 52.860 20.211 16.402 1.00 16.05 23 ALA B CA 1
ATOM 3244 C C . ALA B 1 25 ? 53.361 21.662 16.285 1.00 17.01 23 ALA B C 1
ATOM 3245 O O . ALA B 1 25 ? 53.446 22.372 17.286 1.00 16.74 23 ALA B O 1
ATOM 3247 N N . ASN B 1 26 ? 53.675 22.111 15.071 1.00 17.40 24 ASN B N 1
ATOM 3248 C CA . ASN B 1 26 ? 54.171 23.473 14.879 1.00 20.20 24 ASN B CA 1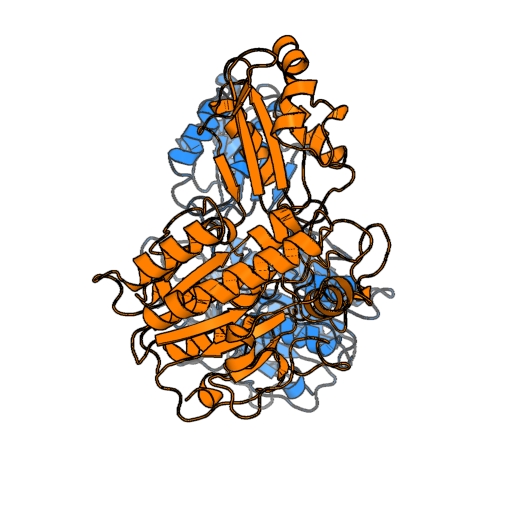
ATOM 3249 C C . ASN B 1 26 ? 53.090 24.537 15.075 1.00 19.41 24 ASN B C 1
ATOM 3250 O O . ASN B 1 26 ? 53.390 25.731 15.119 1.00 18.82 24 ASN B O 1
ATOM 3255 N N . ASN B 1 27 ? 51.846 24.088 15.228 1.00 17.82 25 ASN B N 1
ATOM 3256 C CA . ASN B 1 27 ? 50.761 24.971 15.651 1.00 19.85 25 ASN B CA 1
ATOM 3257 C C . ASN B 1 27 ? 50.806 25.282 17.138 1.00 21.65 25 ASN B C 1
ATOM 3258 O O . ASN B 1 27 ? 49.986 26.065 17.640 1.00 19.48 25 ASN B O 1
ATOM 3263 N N . PHE B 1 28 ? 51.742 24.643 17.838 1.00 17.17 26 PHE B N 1
ATOM 3264 C CA . PHE B 1 28 ? 51.900 24.784 19.280 1.00 17.88 26 PHE B CA 1
ATOM 3265 C C . PHE B 1 28 ? 53.343 25.158 19.566 1.00 19.68 26 PHE B C 1
ATOM 3266 O O . PHE B 1 28 ? 54.219 24.947 18.725 1.00 19.25 26 PHE B O 1
ATOM 3274 N N . SER B 1 29 ? 53.595 25.734 20.735 1.00 16.48 27 SER B N 1
ATOM 3275 C CA . SER B 1 29 ? 54.937 26.217 21.023 1.00 20.05 27 SER B CA 1
ATOM 3276 C C . SER B 1 29 ? 55.293 26.186 22.503 1.00 20.33 27 SER B C 1
ATOM 3277 O O . SER B 1 29 ? 54.440 25.960 23.376 1.00 19.02 27 SER B O 1
ATOM 3280 N N . ASN B 1 30 ? 56.572 26.435 22.752 1.00 17.17 28 ASN B N 1
ATOM 3281 C CA . ASN B 1 30 ? 57.158 26.441 24.070 1.00 17.37 28 ASN B CA 1
ATOM 3282 C C . ASN B 1 30 ? 58.136 27.590 24.103 1.00 20.52 28 ASN B C 1
ATOM 3283 O O . ASN B 1 30 ? 59.152 27.552 23.398 1.00 20.31 28 ASN B O 1
ATOM 3288 N N . ALA B 1 31 ? 57.840 28.614 24.897 1.00 24.98 29 ALA B N 1
ATOM 3289 C CA . ALA B 1 31 ? 58.703 29.802 24.952 1.00 20.04 29 ALA B CA 1
ATOM 3290 C C . ALA B 1 31 ? 59.027 30.329 23.557 1.00 20.64 29 ALA B C 1
ATOM 3291 O O . ALA B 1 31 ? 60.166 30.736 23.288 1.00 21.45 29 ALA B O 1
ATOM 3293 N N . GLY B 1 32 ? 58.038 30.292 22.662 1.00 20.33 30 GLY B N 1
ATOM 3294 C CA . GLY B 1 32 ? 58.219 30.795 21.305 1.00 24.10 30 GLY B CA 1
ATOM 3295 C C . GLY B 1 32 ? 58.725 29.771 20.294 1.00 27.80 30 GLY B C 1
ATOM 3296 O O . GLY B 1 32 ? 58.717 30.025 19.090 1.00 24.29 30 GLY B O 1
ATOM 3297 N N . VAL B 1 33 ? 59.177 28.614 20.774 1.00 20.98 31 VAL B N 1
ATOM 3298 C CA . VAL B 1 33 ? 59.685 27.571 19.888 1.00 19.52 31 VAL B CA 1
ATOM 3299 C C . VAL B 1 33 ? 58.570 26.586 19.565 1.00 18.61 31 VAL B C 1
ATOM 3300 O O . VAL B 1 33 ? 58.007 25.982 20.473 1.00 17.83 31 VAL B O 1
ATOM 3304 N N . PRO B 1 34 ? 58.246 26.423 18.270 1.00 18.84 32 PRO B N 1
ATOM 3305 C CA . PRO B 1 34 ? 57.195 25.472 17.878 1.00 18.16 32 PRO B CA 1
ATOM 3306 C C . PRO B 1 34 ? 57.553 24.043 18.307 1.00 17.43 32 PRO B C 1
ATOM 3307 O O . PRO B 1 34 ? 58.735 23.719 18.438 1.00 17.63 32 PRO B O 1
ATOM 3311 N N . ASP B 1 35 ? 56.535 23.217 18.530 1.00 16.72 33 ASP B N 1
ATOM 3312 C CA . ASP B 1 35 ? 56.697 21.896 19.140 1.00 16.08 33 ASP B CA 1
ATOM 3313 C C . ASP B 1 35 ? 57.180 20.800 18.182 1.00 16.28 33 ASP B C 1
ATOM 3314 O O . ASP B 1 35 ? 57.327 19.643 18.596 1.00 16.37 33 ASP B O 1
ATOM 3319 N N . GLY B 1 36 ? 57.417 21.155 16.921 1.00 16.99 34 GLY B N 1
ATOM 3320 C CA . GLY B 1 36 ? 57.662 20.179 15.868 1.00 17.35 34 GLY B CA 1
ATOM 3321 C C . GLY B 1 36 ? 58.880 19.277 16.009 1.00 22.38 34 GLY B C 1
ATOM 3322 O O . GLY B 1 36 ? 58.990 18.287 15.286 1.00 20.27 34 GLY B O 1
ATOM 3323 N N . ALA B 1 37 ? 59.805 19.615 16.907 1.00 17.46 35 ALA B N 1
ATOM 3324 C CA . ALA B 1 37 ? 60.970 18.767 17.136 1.00 17.71 35 ALA B CA 1
ATOM 3325 C C . ALA B 1 37 ? 60.833 17.916 18.401 1.00 17.68 35 ALA B C 1
ATOM 3326 O O . ALA B 1 37 ? 61.708 17.119 18.710 1.00 17.29 35 ALA B O 1
ATOM 3328 N N . SER B 1 38 ? 59.721 18.066 19.125 1.00 16.35 36 SER B N 1
ATOM 3329 C CA . SER B 1 38 ? 59.568 17.392 20.410 1.00 15.83 36 SER B CA 1
ATOM 3330 C C . SER B 1 38 ? 59.459 15.876 20.236 1.00 17.22 36 SER B C 1
ATOM 3331 O O . SER B 1 38 ? 59.026 15.400 19.191 1.00 16.02 36 SER B O 1
ATOM 3334 N N . ASP B 1 39 ? 59.837 15.130 21.275 1.00 15.71 37 ASP B N 1
ATOM 3335 C CA . ASP B 1 39 ? 59.773 13.663 21.253 1.00 17.27 37 ASP B CA 1
ATOM 3336 C C . ASP B 1 39 ? 60.111 13.168 22.661 1.00 19.96 37 ASP B C 1
ATOM 3337 O O . ASP B 1 39 ? 61.276 12.924 22.975 1.00 16.29 37 ASP B O 1
ATOM 3342 N N . THR B 1 40 ? 59.088 13.015 23.501 1.00 15.19 38 THR B N 1
ATOM 3343 C CA . THR B 1 40 ? 59.325 12.758 24.915 1.00 16.09 38 THR B CA 1
ATOM 3344 C C . THR B 1 40 ? 60.106 11.456 25.119 1.00 15.79 38 THR B C 1
ATOM 3345 O O . THR B 1 40 ? 61.229 11.481 25.604 1.00 16.31 38 THR B O 1
ATOM 3349 N N . LEU B 1 41 ? 59.542 10.328 24.697 1.00 16.44 39 LEU B N 1
ATOM 3350 C CA . LEU B 1 41 ? 60.204 9.035 24.903 1.00 18.02 39 LEU B CA 1
ATOM 3351 C C . LEU B 1 41 ? 61.520 8.907 24.135 1.00 17.44 39 LEU B C 1
ATOM 3352 O O . LEU B 1 41 ? 62.506 8.396 24.663 1.00 18.12 39 LEU B O 1
ATOM 3357 N N . GLY B 1 42 ? 61.530 9.366 22.890 1.00 17.46 40 GLY B N 1
ATOM 3358 C CA . GLY B 1 42 ? 62.717 9.254 22.059 1.00 18.29 40 GLY B CA 1
ATOM 3359 C C . GLY B 1 42 ? 63.867 10.080 22.594 1.00 18.51 40 GLY B C 1
ATOM 3360 O O . GLY B 1 42 ? 65.004 9.620 22.639 1.00 19.35 40 GLY B O 1
ATOM 3361 N N . HIS B 1 43 ? 63.582 11.315 22.992 1.00 17.89 41 HIS B N 1
ATOM 3362 C CA . HIS B 1 43 ? 64.647 12.177 23.487 1.00 18.22 41 HIS B CA 1
ATOM 3363 C C . HIS B 1 43 ? 65.153 11.729 24.857 1.00 18.53 41 HIS B C 1
ATOM 3364 O O . HIS B 1 43 ? 66.334 11.856 25.145 1.00 19.27 41 HIS B O 1
ATOM 3371 N N . ILE B 1 44 ? 64.263 11.218 25.702 1.00 18.09 42 ILE B N 1
ATOM 3372 C CA . ILE B 1 44 ? 64.711 10.617 26.961 1.00 18.56 42 ILE B CA 1
ATOM 3373 C C . ILE B 1 44 ? 65.668 9.446 26.657 1.00 19.58 42 ILE B C 1
ATOM 3374 O O . ILE B 1 44 ? 66.816 9.405 27.143 1.00 20.42 42 ILE B O 1
ATOM 3379 N N . SER B 1 45 ? 65.204 8.512 25.827 1.00 19.64 43 SER B N 1
ATOM 3380 C CA . SER B 1 45 ? 66.003 7.341 25.473 1.00 20.72 43 SER B CA 1
ATOM 3381 C C . SER B 1 45 ? 67.386 7.712 24.933 1.00 24.05 43 SER B C 1
ATOM 3382 O O . SER B 1 45 ? 68.391 7.105 25.317 1.00 22.56 43 SER B O 1
ATOM 3385 N N . LYS B 1 46 ? 67.430 8.722 24.064 1.00 21.15 44 LYS B N 1
ATOM 3386 C CA . LYS B 1 46 ? 68.677 9.137 23.412 1.00 26.09 44 LYS B CA 1
ATOM 3387 C C . LYS B 1 46 ? 69.635 9.902 24.310 1.00 22.32 44 LYS B C 1
ATOM 3388 O O . LYS B 1 46 ? 70.816 10.043 23.972 1.00 23.24 44 LYS B O 1
ATOM 3394 N N . THR B 1 47 ? 69.139 10.438 25.419 1.00 21.72 45 THR B N 1
ATOM 3395 C CA . THR B 1 47 ? 69.982 11.275 26.281 1.00 22.17 45 THR B CA 1
ATOM 3396 C C . THR B 1 47 ? 70.394 10.593 27.580 1.00 22.83 45 THR B C 1
ATOM 3397 O O . THR B 1 47 ? 71.575 10.550 27.925 1.00 23.91 45 THR B O 1
ATOM 3401 N N . VAL B 1 48 ? 69.413 10.085 28.311 1.00 22.29 46 VAL B N 1
ATOM 3402 C CA . VAL B 1 48 ? 69.679 9.479 29.610 1.00 22.97 46 VAL B CA 1
ATOM 3403 C C . VAL B 1 48 ? 69.476 7.958 29.591 1.00 23.41 46 VAL B C 1
ATOM 3404 O O . VAL B 1 48 ? 69.742 7.270 30.574 1.00 24.19 46 VAL B O 1
ATOM 3408 N N . GLY B 1 49 ? 69.009 7.434 28.465 1.00 25.47 47 GLY B N 1
ATOM 3409 C CA . GLY B 1 49 ? 68.683 6.025 28.366 1.00 23.54 47 GLY B CA 1
ATOM 3410 C C . GLY B 1 49 ? 67.269 5.760 28.861 1.00 26.08 47 GLY B C 1
ATOM 3411 O O . GLY B 1 49 ? 66.632 6.637 29.454 1.00 21.80 47 GLY B O 1
ATOM 3412 N N . LEU B 1 50 ? 66.775 4.551 28.619 1.00 23.00 48 LEU B N 1
ATOM 3413 C CA . LEU B 1 50 ? 65.431 4.171 29.068 1.00 22.34 48 LEU B CA 1
ATOM 3414 C C . LEU B 1 50 ? 65.309 2.656 29.066 1.00 29.05 48 LEU B C 1
ATOM 3415 O O . LEU B 1 50 ? 65.330 2.021 28.009 1.00 28.98 48 LEU B O 1
ATOM 3420 N N . ASN B 1 51 ? 65.203 2.073 30.251 1.00 23.87 49 ASN B N 1
ATOM 3421 C CA . ASN B 1 51 ? 65.068 0.631 30.361 1.00 26.63 49 ASN B CA 1
ATOM 3422 C C . ASN B 1 51 ? 63.671 0.273 30.865 1.00 24.41 49 ASN B C 1
ATOM 3423 O O . ASN B 1 51 ? 63.383 0.399 32.051 1.00 26.77 49 ASN B O 1
ATOM 3428 N N . VAL B 1 52 ? 62.801 -0.140 29.946 1.00 27.24 50 VAL B N 1
ATOM 3429 C CA . VAL B 1 52 ? 61.423 -0.482 30.282 1.00 23.59 50 VAL B CA 1
ATOM 3430 C C . VAL B 1 52 ? 61.030 -1.834 29.669 1.00 26.71 50 VAL B C 1
ATOM 3431 O O . VAL B 1 52 ? 60.164 -1.905 28.792 1.00 27.85 50 VAL B O 1
ATOM 3435 N N . PRO B 1 53 ? 61.666 -2.917 30.143 1.00 28.68 51 PRO B N 1
ATOM 3436 C CA . PRO B 1 53 ? 61.477 -4.240 29.540 1.00 30.80 51 PRO B CA 1
ATOM 3437 C C . PRO B 1 53 ? 60.039 -4.732 29.620 1.00 28.36 51 PRO B C 1
ATOM 3438 O O . PRO B 1 53 ? 59.614 -5.464 28.728 1.00 28.36 51 PRO B O 1
ATOM 3442 N N . ASN B 1 54 ? 59.298 -4.346 30.654 1.00 26.40 52 ASN B N 1
ATOM 3443 C CA . ASN B 1 54 ? 57.922 -4.815 30.762 1.00 31.30 52 ASN B CA 1
ATOM 3444 C C . ASN B 1 54 ? 57.017 -4.181 29.705 1.00 31.14 52 ASN B C 1
ATOM 3445 O O . ASN B 1 54 ? 56.286 -4.884 29.017 1.00 30.17 52 ASN B O 1
ATOM 3450 N N . MET B 1 55 ? 57.087 -2.861 29.548 1.00 25.72 53 MET B N 1
ATOM 3451 C CA . MET B 1 55 ? 56.356 -2.214 28.459 1.00 26.99 53 MET B CA 1
ATOM 3452 C C . MET B 1 55 ? 56.892 -2.640 27.083 1.00 23.76 53 MET B C 1
ATOM 3453 O O . MET B 1 55 ? 56.133 -2.754 26.120 1.00 23.83 53 MET B O 1
ATOM 3458 N N . ALA B 1 56 ? 58.193 -2.894 26.997 1.00 25.51 54 ALA B N 1
ATOM 3459 C CA . ALA B 1 56 ? 58.776 -3.340 25.737 1.00 26.99 54 ALA B CA 1
ATOM 3460 C C . ALA B 1 56 ? 58.202 -4.690 25.305 1.00 28.48 54 ALA B C 1
ATOM 3461 O O . ALA B 1 56 ? 57.940 -4.911 24.125 1.00 28.40 54 ALA B O 1
ATOM 3463 N N . LYS B 1 57 ? 58.009 -5.582 26.272 1.00 30.11 55 LYS B N 1
ATOM 3464 C CA . LYS B 1 57 ? 57.494 -6.922 26.009 1.00 31.16 55 LYS B CA 1
ATOM 3465 C C . LYS B 1 57 ? 56.052 -6.865 25.511 1.00 30.99 55 LYS B C 1
ATOM 3466 O O . LYS B 1 57 ? 55.685 -7.592 24.591 1.00 31.67 55 LYS B O 1
ATOM 3472 N N . ILE B 1 58 ? 55.236 -6.001 26.114 1.00 26.78 56 ILE B N 1
ATOM 3473 C CA . ILE B 1 58 ? 53.897 -5.749 25.582 1.00 26.02 56 ILE B CA 1
ATOM 3474 C C . ILE B 1 58 ? 54.013 -5.234 24.142 1.00 31.43 56 ILE B C 1
ATOM 3475 O O . ILE B 1 58 ? 53.251 -5.647 23.270 1.00 26.30 56 ILE B O 1
ATOM 3480 N N . GLY B 1 59 ? 54.970 -4.337 23.899 1.00 27.69 57 GLY B N 1
ATOM 3481 C CA . GLY B 1 59 ? 55.286 -3.913 22.543 1.00 28.06 57 GLY B CA 1
ATOM 3482 C C . GLY B 1 59 ? 55.656 -2.453 22.310 1.00 26.73 57 GLY B C 1
ATOM 3483 O O . GLY B 1 59 ? 55.571 -1.971 21.176 1.00 27.60 57 GLY B O 1
ATOM 3484 N N . LEU B 1 60 ? 56.074 -1.748 23.359 1.00 25.41 58 LEU B N 1
ATOM 3485 C CA . LEU B 1 60 ? 56.360 -0.308 23.249 1.00 25.05 58 LEU B CA 1
ATOM 3486 C C . LEU B 1 60 ? 57.277 0.032 22.054 1.00 28.88 58 LEU B C 1
ATOM 3487 O O . LEU B 1 60 ? 57.031 0.992 21.328 1.00 21.18 58 LEU B O 1
ATOM 3492 N N . GLY B 1 61 ? 58.309 -0.779 21.840 1.00 23.11 59 GLY B N 1
ATOM 3493 C CA . GLY B 1 61 ? 59.239 -0.577 20.737 1.00 23.68 59 GLY B CA 1
ATOM 3494 C C . GLY B 1 61 ? 58.729 -1.003 19.367 1.00 28.85 59 GLY B C 1
ATOM 3495 O O . GLY B 1 61 ? 59.443 -0.900 18.366 1.00 33.84 59 GLY B O 1
ATOM 3496 N N . ASN B 1 62 ? 57.499 -1.495 19.317 1.00 27.17 60 ASN B N 1
ATOM 3497 C CA . ASN B 1 62 ? 56.877 -1.867 18.055 1.00 28.56 60 ASN B CA 1
ATOM 3498 C C . ASN B 1 62 ? 55.968 -0.756 17.535 1.00 27.87 60 ASN B C 1
ATOM 3499 O O . ASN B 1 62 ? 55.532 -0.806 16.393 1.00 29.16 60 ASN B O 1
ATOM 3504 N N . ILE B 1 63 ? 55.658 0.230 18.379 1.00 23.68 61 ILE B N 1
ATOM 3505 C CA . ILE B 1 63 ? 54.849 1.372 17.952 1.00 21.66 61 ILE B CA 1
ATOM 3506 C C . ILE B 1 63 ? 55.553 2.107 16.812 1.00 21.87 61 ILE B C 1
ATOM 3507 O O . ILE B 1 63 ? 56.740 2.441 16.932 1.00 21.87 61 ILE B O 1
ATOM 3512 N N . PRO B 1 64 ? 54.834 2.362 15.702 1.00 22.69 62 PRO B N 1
ATOM 3513 C CA . PRO B 1 64 ? 55.450 2.988 14.522 1.00 25.90 62 PRO B CA 1
ATOM 3514 C C . PRO B 1 64 ? 56.061 4.357 14.808 1.00 26.26 62 PRO B C 1
ATOM 3515 O O . PRO B 1 64 ? 55.403 5.235 15.385 1.00 22.62 62 PRO B O 1
ATOM 3519 N N . ARG B 1 65 ? 57.312 4.520 14.389 1.00 22.05 63 ARG B N 1
ATOM 3520 C CA . ARG B 1 65 ? 58.033 5.782 14.472 1.00 22.87 63 ARG B CA 1
ATOM 3521 C C . ARG B 1 65 ? 58.941 5.892 13.253 1.00 26.99 63 ARG B C 1
ATOM 3522 O O . ARG B 1 65 ? 59.329 4.882 12.683 1.00 27.59 63 ARG B O 1
ATOM 3530 N N . ASP B 1 66 ? 59.281 7.116 12.859 1.00 28.61 64 ASP B N 1
ATOM 3531 C CA . ASP B 1 66 ? 60.284 7.338 11.818 1.00 32.81 64 ASP B CA 1
ATOM 3532 C C . ASP B 1 66 ? 61.641 6.759 12.220 1.00 33.79 64 ASP B C 1
ATOM 3533 O O . ASP B 1 66 ? 62.290 6.057 11.443 1.00 33.37 64 ASP B O 1
ATOM 3538 N N . THR B 1 67 ? 62.061 7.056 13.443 1.00 32.69 65 THR B N 1
ATOM 3539 C CA . THR B 1 67 ? 63.300 6.512 13.977 1.00 34.61 65 THR B CA 1
ATOM 3540 C C . THR B 1 67 ? 62.970 5.765 15.259 1.00 33.39 65 THR B C 1
ATOM 3541 O O . THR B 1 67 ? 62.271 6.297 16.123 1.00 28.36 65 THR B O 1
ATOM 3545 N N . PRO B 1 68 ? 63.456 4.519 15.385 1.00 27.67 66 PRO B N 1
ATOM 3546 C CA . PRO B 1 68 ? 63.120 3.735 16.578 1.00 29.12 66 PRO B CA 1
ATOM 3547 C C . PRO B 1 68 ? 63.672 4.338 17.879 1.00 27.28 66 PRO B C 1
ATOM 3548 O O . PRO B 1 68 ? 64.700 5.036 17.851 1.00 23.02 66 PRO B O 1
ATOM 3552 N N . LEU B 1 69 ? 62.981 4.079 18.992 1.00 22.25 67 LEU B N 1
ATOM 3553 C CA . LEU B 1 69 ? 63.492 4.390 20.326 1.00 25.15 67 LEU B CA 1
ATOM 3554 C C . LEU B 1 69 ? 64.861 3.736 20.507 1.00 31.92 67 LEU B C 1
ATOM 3555 O O . LEU B 1 69 ? 64.994 2.529 20.335 1.00 24.09 67 LEU B O 1
ATOM 3560 N N . LYS B 1 70 ? 65.863 4.531 20.871 1.00 22.99 68 LYS B N 1
ATOM 3561 C CA . LYS B 1 70 ? 67.250 4.069 20.903 1.00 24.23 68 LYS B CA 1
ATOM 3562 C C . LYS B 1 70 ? 67.460 2.859 21.808 1.00 30.24 68 LYS B C 1
ATOM 3563 O O . LYS B 1 70 ? 68.224 1.952 21.470 1.00 26.41 68 LYS B O 1
ATOM 3569 N N . THR B 1 71 ? 66.774 2.838 22.948 1.00 24.36 69 THR B N 1
ATOM 3570 C CA . THR B 1 71 ? 66.996 1.788 23.943 1.00 25.56 69 THR B CA 1
ATOM 3571 C C . THR B 1 71 ? 65.758 0.952 24.267 1.00 26.24 69 THR B C 1
ATOM 3572 O O . THR B 1 71 ? 65.728 0.262 25.284 1.00 27.32 69 THR B O 1
ATOM 3576 N N . VAL B 1 72 ? 64.743 1.023 23.412 1.00 24.42 70 VAL B N 1
ATOM 3577 C CA . VAL B 1 72 ? 63.569 0.156 23.529 1.00 24.45 70 VAL B CA 1
ATOM 3578 C C . VAL B 1 72 ? 63.431 -0.615 22.218 1.00 25.37 70 VAL B C 1
ATOM 3579 O O . VAL B 1 72 ? 62.732 -0.186 21.310 1.00 26.85 70 VAL B O 1
ATOM 3583 N N . PRO B 1 73 ? 64.126 -1.752 22.105 1.00 31.49 71 PRO B N 1
ATOM 3584 C CA . PRO B 1 73 ? 64.121 -2.449 20.815 1.00 32.32 71 PRO B CA 1
ATOM 3585 C C . PRO B 1 73 ? 62.760 -3.059 20.483 1.00 32.40 71 PRO B C 1
ATOM 3586 O O . PRO B 1 73 ? 61.925 -3.275 21.370 1.00 28.21 71 PRO B O 1
ATOM 3590 N N . ALA B 1 74 ? 62.538 -3.298 19.195 1.00 31.07 72 ALA B N 1
ATOM 3591 C CA . ALA B 1 74 ? 61.351 -3.992 18.727 1.00 35.52 72 ALA B CA 1
ATOM 3592 C C . ALA B 1 74 ? 61.251 -5.355 19.400 1.00 33.63 72 ALA B C 1
ATOM 3593 O O . ALA B 1 74 ? 62.261 -5.947 19.783 1.00 34.82 72 ALA B O 1
ATOM 3595 N N . GLU B 1 75 ? 60.026 -5.845 19.546 1.00 33.90 73 GLU B N 1
ATOM 3596 C CA . GLU B 1 75 ? 59.787 -7.127 20.190 1.00 35.66 73 GLU B CA 1
ATOM 3597 C C . GLU B 1 75 ? 59.057 -8.060 19.232 1.00 39.63 73 GLU B C 1
ATOM 3598 O O . GLU B 1 75 ? 57.939 -7.767 18.804 1.00 34.36 73 GLU B O 1
ATOM 3604 N N . ASN B 1 76 ? 59.701 -9.182 18.914 1.00 38.84 74 ASN B N 1
ATOM 3605 C CA . ASN B 1 76 ? 59.216 -10.140 17.921 1.00 44.92 74 ASN B CA 1
ATOM 3606 C C . ASN B 1 76 ? 58.112 -11.041 18.432 1.00 43.06 74 ASN B C 1
ATOM 3607 O O . ASN B 1 76 ? 57.308 -11.543 17.655 1.00 42.57 74 ASN B O 1
ATOM 3612 N N . HIS B 1 77 ? 58.100 -11.268 19.739 1.00 45.57 75 HIS B N 1
ATOM 3613 C CA . HIS B 1 77 ? 57.034 -12.030 20.372 1.00 43.43 75 HIS B CA 1
ATOM 3614 C C . HIS B 1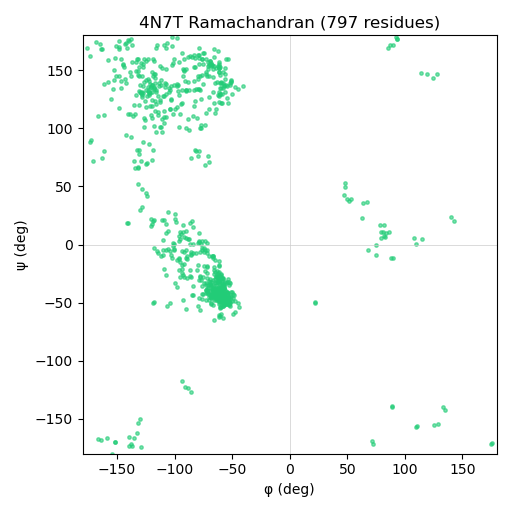 77 ? 56.389 -11.194 21.474 1.00 41.11 75 HIS B C 1
ATOM 3615 O O . HIS B 1 77 ? 56.544 -11.489 22.665 1.00 35.67 75 HIS B O 1
ATOM 3622 N N . PRO B 1 78 ? 55.655 -10.141 21.081 1.00 39.71 76 PRO B N 1
ATOM 3623 C CA . PRO B 1 78 ? 55.062 -9.246 22.075 1.00 38.51 76 PRO B CA 1
ATOM 3624 C C . PRO B 1 78 ? 53.839 -9.877 22.732 1.00 39.20 76 PRO B C 1
ATOM 3625 O O . PRO B 1 78 ? 53.254 -10.800 22.174 1.00 37.09 76 PRO B O 1
ATOM 3629 N N . THR B 1 79 ? 53.454 -9.379 23.901 1.00 37.40 77 THR B N 1
ATOM 3630 C CA . THR B 1 79 ? 52.325 -9.952 24.615 1.00 36.53 77 THR B CA 1
ATOM 3631 C C . THR B 1 79 ? 51.051 -9.124 24.437 1.00 35.24 77 THR B C 1
ATOM 3632 O O . THR B 1 79 ? 49.985 -9.518 24.891 1.00 38.49 77 THR B O 1
ATOM 3636 N N . GLY B 1 80 ? 51.154 -7.987 23.758 1.00 33.17 78 GLY B N 1
ATOM 3637 C CA . GLY B 1 80 ? 49.989 -7.144 23.546 1.00 34.30 78 GLY B CA 1
ATOM 3638 C C . GLY B 1 80 ? 49.874 -6.564 22.148 1.00 31.01 78 GLY B C 1
ATOM 3639 O O . GLY B 1 80 ? 50.621 -6.940 21.243 1.00 29.58 78 GLY B O 1
ATOM 3640 N N . TYR B 1 81 ? 48.915 -5.657 21.979 1.00 27.64 79 TYR B N 1
ATOM 3641 C CA . TYR B 1 81 ? 48.769 -4.881 20.751 1.00 27.96 79 TYR B CA 1
ATOM 3642 C C . TYR B 1 81 ? 49.104 -3.438 21.078 1.00 27.47 79 TYR B C 1
ATOM 3643 O O . TYR B 1 81 ? 48.672 -2.907 22.105 1.00 27.04 79 TYR B O 1
ATOM 3652 N N . VAL B 1 82 ? 49.860 -2.790 20.203 1.00 24.72 80 VAL B N 1
ATOM 3653 C CA . VAL B 1 82 ? 50.274 -1.417 20.452 1.00 24.92 80 VAL B CA 1
ATOM 3654 C C . VAL B 1 82 ? 50.072 -0.542 19.219 1.00 25.15 80 VAL B C 1
ATOM 3655 O O . VAL B 1 82 ? 50.022 -1.044 18.089 1.00 25.49 80 VAL B O 1
ATOM 3659 N N . THR B 1 83 ? 49.964 0.766 19.442 1.00 21.78 81 THR B N 1
ATOM 3660 C CA . THR B 1 83 ? 50.060 1.737 18.361 1.00 20.31 81 THR B CA 1
ATOM 3661 C C . THR B 1 83 ? 50.299 3.113 18.982 1.00 18.93 81 THR B C 1
ATOM 3662 O O . THR B 1 83 ? 50.580 3.205 20.176 1.00 18.77 81 THR B O 1
ATOM 3666 N N . LYS B 1 84 ? 50.181 4.177 18.197 1.00 18.57 82 LYS B N 1
ATOM 3667 C CA . LYS B 1 84 ? 50.123 5.525 18.777 1.00 17.39 82 LYS B CA 1
ATOM 3668 C C . LYS B 1 84 ? 48.850 6.248 18.347 1.00 17.11 82 LYS B C 1
ATOM 3669 O O . LYS B 1 84 ? 48.222 5.881 17.341 1.00 17.87 82 LYS B O 1
ATOM 3675 N N . LEU B 1 85 ? 48.470 7.269 19.108 1.00 17.04 83 LEU B N 1
ATOM 3676 C CA . LEU B 1 85 ? 47.211 7.978 18.881 1.00 18.05 83 LEU B CA 1
ATOM 3677 C C . LEU B 1 85 ? 47.433 9.479 18.736 1.00 18.64 83 LEU B C 1
ATOM 3678 O O . LEU B 1 85 ? 48.252 10.087 19.444 1.00 15.39 83 LEU B O 1
ATOM 3683 N N . GLU B 1 86 ? 46.694 10.061 17.806 1.00 15.66 84 GLU B N 1
ATOM 3684 C CA . GLU B 1 86 ? 46.811 11.470 17.463 1.00 15.42 84 GLU B CA 1
ATOM 3685 C C . GLU B 1 86 ? 45.669 12.302 18.059 1.00 16.96 84 GLU B C 1
ATOM 3686 O O . GLU B 1 86 ? 44.499 11.909 17.979 1.00 16.26 84 GLU B O 1
ATOM 3692 N N . GLU B 1 87 ? 46.020 13.463 18.609 1.00 15.42 85 GLU B N 1
ATOM 3693 C CA . GLU B 1 87 ? 45.067 14.367 19.245 1.00 16.37 85 GLU B CA 1
ATOM 3694 C C . GLU B 1 87 ? 44.394 15.243 18.197 1.00 14.62 85 GLU B C 1
ATOM 3695 O O . GLU B 1 87 ? 45.064 15.821 17.346 1.00 15.92 85 GLU B O 1
ATOM 3701 N N . VAL B 1 88 ? 43.071 15.354 18.277 1.00 14.85 86 VAL B N 1
ATOM 3702 C CA . VAL B 1 88 ? 42.311 16.144 17.316 1.00 16.52 86 VAL B CA 1
ATOM 3703 C C . VAL B 1 88 ? 41.950 17.523 17.879 1.00 19.53 86 VAL B C 1
ATOM 3704 O O . VAL B 1 88 ? 41.893 18.508 17.138 1.00 16.10 86 VAL B O 1
ATOM 3708 N N . SER B 1 89 ? 41.722 17.590 19.192 1.00 14.61 87 SER B N 1
ATOM 3709 C CA . SER B 1 89 ? 41.371 18.850 19.857 1.00 14.54 87 SER B CA 1
ATOM 3710 C C . SER B 1 89 ? 42.467 19.885 19.725 1.00 22.04 87 SER B C 1
ATOM 3711 O O . SER B 1 89 ? 43.648 19.546 19.547 1.00 17.72 87 SER B O 1
ATOM 3714 N N . LEU B 1 90 ? 42.079 21.150 19.862 1.00 16.22 88 LEU B N 1
ATOM 3715 C CA . LEU B 1 90 ? 42.991 22.256 19.594 1.00 18.99 88 LEU B CA 1
ATOM 3716 C C . LEU B 1 90 ? 43.793 22.712 20.823 1.00 17.51 88 LEU B C 1
ATOM 3717 O O . LEU B 1 90 ? 44.451 23.755 20.793 1.00 19.30 88 LEU B O 1
ATOM 3722 N N . GLY B 1 91 ? 43.754 21.929 21.895 1.00 14.13 89 GLY B N 1
ATOM 3723 C CA . GLY B 1 91 ? 44.568 22.227 23.066 1.00 14.40 89 GLY B CA 1
ATOM 3724 C C . GLY B 1 91 ? 45.559 21.109 23.365 1.00 13.28 89 GLY B C 1
ATOM 3725 O O . GLY B 1 91 ? 45.347 19.974 22.938 1.00 15.11 89 GLY B O 1
ATOM 3726 N N . LYS B 1 92 ? 46.622 21.410 24.115 1.00 14.29 90 LYS B N 1
ATOM 3727 C CA . LYS B 1 92 ? 47.561 20.366 24.543 1.00 14.19 90 LYS B CA 1
ATOM 3728 C C . LYS B 1 92 ? 47.640 20.284 26.070 1.00 15.63 90 LYS B C 1
ATOM 3729 O O . LYS B 1 92 ? 48.623 19.786 26.631 1.00 16.87 90 LYS B O 1
ATOM 3735 N N . ASP B 1 93 ? 46.596 20.780 26.725 1.00 15.17 91 ASP B N 1
ATOM 3736 C CA . ASP B 1 93 ? 46.511 20.815 28.183 1.00 17.40 91 ASP B CA 1
ATOM 3737 C C . ASP B 1 93 ? 45.903 19.523 28.735 1.00 14.80 91 ASP B C 1
ATOM 3738 O O . ASP B 1 93 ? 45.363 18.713 27.980 1.00 16.07 91 ASP B O 1
ATOM 3754 N N . MET B 1 95 ? 43.219 18.819 30.699 1.00 15.31 93 MET B N 1
ATOM 3755 C CA . MET B 1 95 ? 41.767 18.597 30.610 1.00 17.13 93 MET B CA 1
ATOM 3756 C C . MET B 1 95 ? 41.356 18.180 29.208 1.00 13.54 93 MET B C 1
ATOM 3757 O O . MET B 1 95 ? 40.633 17.207 29.023 1.00 17.06 93 MET B O 1
ATOM 3762 N N . THR B 1 96 ? 41.821 18.939 28.225 1.00 12.38 94 THR B N 1
ATOM 3763 C CA . THR B 1 96 ? 41.531 18.649 26.826 1.00 12.90 94 THR B CA 1
ATOM 3764 C C . THR B 1 96 ? 41.899 17.210 26.458 1.00 14.99 94 THR B C 1
ATOM 3765 O O . THR B 1 96 ? 41.084 16.470 25.891 1.00 12.38 94 THR B O 1
ATOM 3769 N N . GLY B 1 97 ? 43.130 16.804 26.782 1.00 13.66 95 GLY B N 1
ATOM 3770 C CA . GLY B 1 97 ? 43.575 15.476 26.399 1.00 11.95 95 GLY B CA 1
ATOM 3771 C C . GLY B 1 97 ? 42.730 14.372 27.026 1.00 17.61 95 GLY B C 1
ATOM 3772 O O . GLY B 1 97 ? 42.363 13.405 26.352 1.00 12.34 95 GLY B O 1
ATOM 3773 N N . HIS B 1 98 ? 42.409 14.511 28.311 1.00 11.89 96 HIS B N 1
ATOM 3774 C CA . HIS B 1 98 ? 41.564 13.514 28.976 1.00 13.28 96 HIS B CA 1
ATOM 3775 C C . HIS B 1 98 ? 40.133 13.497 28.434 1.00 12.27 96 HIS B C 1
ATOM 3776 O O . HIS B 1 98 ? 39.548 12.416 28.203 1.00 12.52 96 HIS B O 1
ATOM 3783 N N . TRP B 1 99 ? 39.553 14.676 28.253 1.00 12.33 97 TRP B N 1
ATOM 3784 C CA . TRP B 1 99 ? 38.189 14.730 27.715 1.00 15.48 97 TRP B CA 1
ATOM 3785 C C . TRP B 1 99 ? 38.105 14.091 26.329 1.00 14.88 97 TRP B C 1
ATOM 3786 O O . TRP B 1 99 ? 37.107 13.440 25.999 1.00 16.07 97 TRP B O 1
ATOM 3797 N N . GLU B 1 100 ? 39.146 14.277 25.519 1.00 14.74 98 GLU B N 1
ATOM 3798 C CA . GLU B 1 100 ? 39.173 13.660 24.198 1.00 16.64 98 GLU B CA 1
ATOM 3799 C C . GLU B 1 100 ? 39.367 12.147 24.275 1.00 14.90 98 GLU B C 1
ATOM 3800 O O . GLU B 1 100 ? 38.717 11.399 23.539 1.00 14.59 98 GLU B O 1
ATOM 3806 N N . ILE B 1 101 ? 40.269 11.692 25.147 1.00 13.55 99 ILE B N 1
ATOM 3807 C CA . ILE B 1 101 ? 40.424 10.260 25.395 1.00 13.28 99 ILE B CA 1
ATOM 3808 C C . ILE B 1 101 ? 39.054 9.634 25.735 1.00 17.16 99 ILE B C 1
ATOM 3809 O O . ILE B 1 101 ? 38.772 8.489 25.366 1.00 14.51 99 ILE B O 1
ATOM 3814 N N . MET B 1 102 ? 38.189 10.408 26.392 1.00 13.51 100 MET B N 1
ATOM 3815 C CA . MET B 1 102 ? 36.833 9.941 26.717 1.00 13.95 100 MET B CA 1
ATOM 3816 C C . MET B 1 102 ? 35.760 10.303 25.667 1.00 17.50 100 MET B C 1
ATOM 3817 O O . MET B 1 102 ? 34.557 10.136 25.916 1.00 14.84 100 MET B O 1
ATOM 3822 N N . GLY B 1 103 ? 36.180 10.782 24.498 1.00 17.06 101 GLY B N 1
ATOM 3823 C CA . GLY B 1 103 ? 35.240 10.923 23.394 1.00 15.18 101 GLY B CA 1
ATOM 3824 C C . GLY B 1 103 ? 34.815 12.315 22.949 1.00 20.96 101 GLY B C 1
ATOM 3825 O O . GLY B 1 103 ? 34.018 12.438 22.015 1.00 20.30 101 GLY B O 1
ATOM 3826 N N . LEU B 1 104 ? 35.339 13.361 23.586 1.00 14.64 102 LEU B N 1
ATOM 3827 C CA . LEU B 1 104 ? 34.989 14.727 23.202 1.00 15.54 102 LEU B CA 1
ATOM 3828 C C . LEU B 1 104 ? 35.963 15.328 22.190 1.00 22.00 102 LEU B C 1
ATOM 3829 O O . LEU B 1 104 ? 37.155 15.055 22.225 1.00 15.95 102 LEU B O 1
ATOM 3834 N N . ASN B 1 105 ? 35.434 16.149 21.287 1.00 20.40 103 ASN B N 1
ATOM 3835 C CA . ASN B 1 105 ? 36.257 16.985 20.417 1.00 21.21 103 ASN B CA 1
ATOM 3836 C C . ASN B 1 105 ? 36.256 18.408 20.983 1.00 22.50 103 ASN B C 1
ATOM 3837 O O . ASN B 1 105 ? 35.221 19.082 20.992 1.00 25.98 103 ASN B O 1
ATOM 3842 N N . ILE B 1 106 ? 37.399 18.866 21.475 1.00 18.05 104 ILE B N 1
ATOM 3843 C CA . ILE B 1 106 ? 37.483 20.216 22.010 1.00 20.85 104 ILE B CA 1
ATOM 3844 C C . ILE B 1 106 ? 38.034 21.133 20.919 1.00 22.06 104 ILE B C 1
ATOM 3845 O O . ILE B 1 106 ? 39.238 21.158 20.640 1.00 17.96 104 ILE B O 1
ATOM 3850 N N . THR B 1 107 ? 37.141 21.871 20.272 1.00 25.86 105 THR B N 1
ATOM 3851 C CA . THR B 1 107 ? 37.520 22.570 19.044 1.00 31.52 105 THR B CA 1
ATOM 3852 C C . THR B 1 107 ? 37.988 23.991 19.293 1.00 33.72 105 THR B C 1
ATOM 3853 O O . THR B 1 107 ? 38.035 24.807 18.376 1.00 43.10 105 THR B O 1
ATOM 3857 N N . GLU B 1 108 ? 38.318 24.282 20.544 1.00 33.74 106 GLU B N 1
ATOM 3858 C CA . GLU B 1 108 ? 39.022 25.511 20.880 1.00 39.10 106 GLU B CA 1
ATOM 3859 C C . GLU B 1 108 ? 39.915 25.243 22.088 1.00 42.23 106 GLU B C 1
ATOM 3860 O O . GLU B 1 108 ? 39.565 24.458 22.968 1.00 42.36 106 GLU B O 1
ATOM 3866 N N . PRO B 1 109 ? 41.081 25.887 22.137 1.00 38.71 107 PRO B N 1
ATOM 3867 C CA . PRO B 1 109 ? 41.904 25.631 23.320 1.00 35.85 107 PRO B CA 1
ATOM 3868 C C . PRO B 1 109 ? 41.346 26.359 24.541 1.00 38.30 107 PRO B C 1
ATOM 3869 O O . PRO B 1 109 ? 40.633 27.355 24.397 1.00 31.67 107 PRO B O 1
ATOM 3873 N N . PHE B 1 110 ? 41.652 25.840 25.726 1.00 37.35 108 PHE B N 1
ATOM 3874 C CA . PHE B 1 110 ? 41.529 26.602 26.956 1.00 32.27 108 PHE B CA 1
ATOM 3875 C C . PHE B 1 110 ? 42.600 27.691 26.943 1.00 38.36 108 PHE B C 1
ATOM 3876 O O . PHE B 1 110 ? 43.609 27.576 26.233 1.00 35.74 108 PHE B O 1
ATOM 3884 N N . ASP B 1 111 ? 42.387 28.748 27.716 1.00 31.74 109 ASP B N 1
ATOM 3885 C CA . ASP B 1 111 ? 43.331 29.863 27.715 1.00 33.86 109 ASP B CA 1
ATOM 3886 C C . ASP B 1 111 ? 44.313 29.781 28.869 1.00 37.52 109 ASP B C 1
ATOM 3887 O O . ASP B 1 111 ? 43.938 29.453 29.994 1.00 35.50 109 ASP B O 1
ATOM 3892 N N . THR B 1 112 ? 45.575 30.073 28.577 1.00 38.25 110 THR B N 1
ATOM 3893 C CA . THR B 1 112 ? 46.606 30.154 29.611 1.00 41.92 110 THR B CA 1
ATOM 3894 C C . THR B 1 112 ? 47.192 31.555 29.664 1.00 41.91 110 THR B C 1
ATOM 3895 O O . THR B 1 112 ? 47.108 32.320 28.695 1.00 39.65 110 THR B O 1
ATOM 3899 N N . PHE B 1 113 ? 47.779 31.892 30.803 1.00 39.02 111 PHE B N 1
ATOM 3900 C CA . PHE B 1 113 ? 48.172 33.267 31.047 1.00 43.03 111 PHE B CA 1
ATOM 3901 C C . PHE B 1 113 ? 49.576 33.355 31.644 1.00 48.26 111 PHE B C 1
ATOM 3902 O O . PHE B 1 113 ? 49.753 33.669 32.826 1.00 45.87 111 PHE B O 1
ATOM 3910 N N . TRP B 1 114 ? 50.572 33.080 30.803 1.00 48.46 112 TRP B N 1
ATOM 3911 C CA . TRP B 1 114 ? 51.961 33.016 31.247 1.00 52.86 112 TRP B CA 1
ATOM 3912 C C . TRP B 1 114 ? 52.490 34.382 31.683 1.00 47.85 112 TRP B C 1
ATOM 3913 O O . TRP B 1 114 ? 53.564 34.485 32.265 1.00 49.55 112 TRP B O 1
ATOM 3924 N N . ASN B 1 115 ? 51.721 35.427 31.407 1.00 42.41 113 ASN B N 1
ATOM 3925 C CA . ASN B 1 115 ? 52.070 36.761 31.852 1.00 43.72 113 ASN B CA 1
ATOM 3926 C C . ASN B 1 115 ? 50.996 37.344 32.775 1.00 39.65 113 ASN B C 1
ATOM 3927 O O . ASN B 1 115 ? 50.945 38.552 32.997 1.00 41.91 113 ASN B O 1
ATOM 3932 N N . GLY B 1 116 ? 50.138 36.480 33.312 1.00 41.04 114 GLY B N 1
ATOM 3933 C CA . GLY B 1 116 ? 49.057 36.920 34.182 1.00 39.89 114 GLY B CA 1
ATOM 3934 C C . GLY B 1 116 ? 47.784 37.255 33.418 1.00 42.20 114 GLY B C 1
ATOM 3935 O O . GLY B 1 116 ? 47.785 37.291 32.183 1.00 35.21 114 GLY B O 1
ATOM 3936 N N . PHE B 1 117 ? 46.700 37.506 34.152 1.00 40.54 115 PHE B N 1
ATOM 3937 C CA . PHE B 1 117 ? 45.396 37.774 33.544 1.00 40.04 115 PHE B CA 1
ATOM 3938 C C . PHE B 1 117 ? 45.285 39.205 33.055 1.00 37.39 115 PHE B C 1
ATOM 3939 O O . PHE B 1 117 ? 45.817 40.114 33.683 1.00 35.99 115 PHE B O 1
ATOM 3947 N N . PRO B 1 118 ? 44.576 39.410 31.935 1.00 38.61 116 PRO B N 1
ATOM 3948 C CA . PRO B 1 118 ? 44.385 40.754 31.385 1.00 40.85 116 PRO B CA 1
ATOM 3949 C C . PRO B 1 118 ? 43.722 41.683 32.396 1.00 39.44 116 PRO B C 1
ATOM 3950 O O . PRO B 1 118 ? 42.928 41.225 33.220 1.00 35.98 116 PRO B O 1
ATOM 3954 N N . GLU B 1 119 ? 44.061 42.967 32.332 1.00 44.85 117 GLU B N 1
ATOM 3955 C CA . GLU B 1 119 ? 43.516 43.970 33.243 1.00 49.08 117 GLU B CA 1
ATOM 3956 C C . GLU B 1 119 ? 41.991 43.965 33.273 1.00 50.68 117 GLU B C 1
ATOM 3957 O O . GLU B 1 119 ? 41.380 44.303 34.289 1.00 51.67 117 GLU B O 1
ATOM 3963 N N . GLU B 1 120 ? 41.386 43.584 32.152 1.00 52.07 118 GLU B N 1
ATOM 3964 C CA . GLU B 1 120 ? 39.935 43.502 32.053 1.00 56.06 118 GLU B CA 1
ATOM 3965 C C . GLU B 1 120 ? 39.361 42.556 33.105 1.00 49.08 118 GLU B C 1
ATOM 3966 O O . GLU B 1 120 ? 38.473 42.939 33.861 1.00 49.65 118 GLU B O 1
ATOM 3972 N N . ILE B 1 121 ? 39.873 41.330 33.164 1.00 42.56 119 ILE B N 1
ATOM 3973 C CA . ILE B 1 121 ? 39.397 40.368 34.156 1.00 39.79 119 ILE B CA 1
ATOM 3974 C C . ILE B 1 121 ? 39.613 40.869 35.585 1.00 38.98 119 ILE B C 1
ATOM 3975 O O . ILE B 1 121 ? 38.695 40.860 36.403 1.00 36.25 119 ILE B O 1
ATOM 3980 N N . ILE B 1 122 ? 40.833 41.311 35.872 1.00 40.95 120 ILE B N 1
ATOM 3981 C CA . ILE B 1 122 ? 41.192 41.793 37.199 1.00 34.90 120 ILE B CA 1
ATOM 3982 C C . ILE B 1 122 ? 40.285 42.929 37.673 1.00 37.08 120 ILE B C 1
ATOM 3983 O O . ILE B 1 122 ? 39.779 42.906 38.795 1.00 38.42 120 ILE B O 1
ATOM 3988 N N . SER B 1 123 ? 40.058 43.919 36.818 1.00 38.31 121 SER B N 1
ATOM 3989 C CA . SER B 1 123 ? 39.255 45.064 37.232 1.00 40.63 121 SER B CA 1
ATOM 3990 C C . SER B 1 123 ? 37.776 44.707 37.428 1.00 42.48 121 SER B C 1
ATOM 3991 O O . SER B 1 123 ? 37.103 45.287 38.281 1.00 42.07 121 SER B O 1
ATOM 3994 N N . LYS B 1 124 ? 37.268 43.751 36.651 1.00 38.55 122 LYS B N 1
ATOM 3995 C CA . LYS B 1 124 ? 35.883 43.319 36.837 1.00 46.24 122 LYS B CA 1
ATOM 3996 C C . LYS B 1 124 ? 35.710 42.643 38.201 1.00 37.93 122 LYS B C 1
ATOM 3997 O O . LYS B 1 124 ? 34.695 4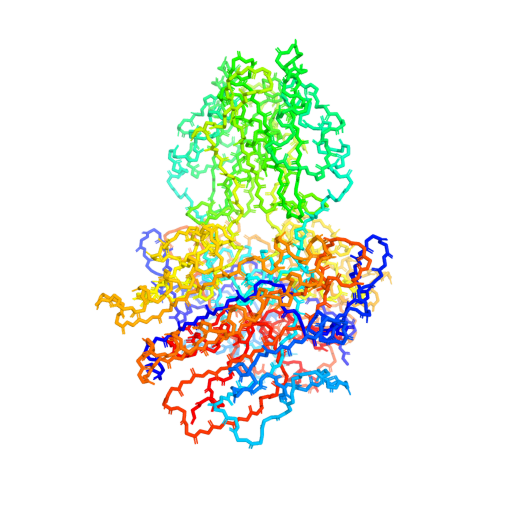2.829 38.878 1.00 39.12 122 LYS B O 1
ATOM 4003 N N . ILE B 1 125 ? 36.717 41.873 38.604 1.00 41.58 123 ILE B N 1
ATOM 4004 C CA . ILE B 1 125 ? 36.723 41.249 39.922 1.00 37.83 123 ILE B CA 1
ATOM 4005 C C . ILE B 1 125 ? 36.835 42.308 41.009 1.00 38.77 123 ILE B C 1
ATOM 4006 O O . ILE B 1 125 ? 36.135 42.254 42.026 1.00 39.57 123 ILE B O 1
ATOM 4011 N N . GLU B 1 126 ? 37.704 43.289 40.785 1.00 40.04 124 GLU B N 1
ATOM 4012 C CA . GLU B 1 126 ? 37.813 44.403 41.718 1.00 42.56 124 GLU B CA 1
ATOM 4013 C C . GLU B 1 126 ? 36.471 45.116 41.895 1.00 44.25 124 GLU B C 1
ATOM 4014 O O . GLU B 1 126 ? 35.998 45.291 43.019 1.00 45.53 124 GLU B O 1
ATOM 4020 N N . LYS B 1 127 ? 35.857 45.507 40.781 1.00 44.33 125 LYS B N 1
ATOM 4021 C CA . LYS B 1 127 ? 34.615 46.280 40.810 1.00 46.13 125 LYS B CA 1
ATOM 4022 C C . LYS B 1 127 ? 33.444 45.507 41.427 1.00 49.39 125 LYS B C 1
ATOM 4023 O O . LYS B 1 127 ? 32.589 46.091 42.091 1.00 47.37 125 LYS B O 1
ATOM 4029 N N . PHE B 1 128 ? 33.403 44.193 41.207 1.00 51.35 126 PHE B N 1
ATOM 4030 C CA . PHE B 1 128 ? 32.354 43.374 41.817 1.00 55.72 126 PHE B CA 1
ATOM 4031 C C . PHE B 1 128 ? 32.585 43.191 43.311 1.00 43.16 126 PHE B C 1
ATOM 4032 O O . PHE B 1 128 ? 31.663 43.356 44.112 1.00 44.40 126 PHE B O 1
ATOM 4040 N N . SER B 1 129 ? 33.822 42.843 43.666 1.00 43.20 127 SER B N 1
ATOM 4041 C CA . SER B 1 129 ? 34.174 42.441 45.027 1.00 43.58 127 SER B CA 1
ATOM 4042 C C . SER B 1 129 ? 34.342 43.618 45.971 1.00 48.31 127 SER B C 1
ATOM 4043 O O . SER B 1 129 ? 34.093 43.500 47.170 1.00 49.31 127 SER B O 1
ATOM 4046 N N . GLY B 1 130 ? 34.777 44.751 45.430 1.00 46.91 128 GLY B N 1
ATOM 4047 C CA . GLY B 1 130 ? 35.054 45.918 46.243 1.00 49.69 128 GLY B CA 1
ATOM 4048 C C . GLY B 1 130 ? 36.443 45.872 46.847 1.00 49.86 128 GLY B C 1
ATOM 4049 O O . GLY B 1 130 ? 36.783 46.678 47.705 1.00 54.09 128 GLY B O 1
ATOM 4050 N N . ARG B 1 131 ? 37.253 44.924 46.393 1.00 47.54 129 ARG B N 1
ATOM 4051 C CA . ARG B 1 131 ? 38.623 44.784 46.874 1.00 47.54 129 ARG B CA 1
ATOM 4052 C C . ARG B 1 131 ? 39.610 45.004 45.738 1.00 54.03 129 ARG B C 1
ATOM 4053 O O . ARG B 1 131 ? 39.330 44.654 44.593 1.00 51.75 129 ARG B O 1
ATOM 4061 N N . LYS B 1 132 ? 40.766 45.578 46.052 1.00 47.94 130 LYS B N 1
ATOM 4062 C CA . LYS B 1 132 ? 41.809 45.737 45.051 1.00 47.21 130 LYS B CA 1
ATOM 4063 C C . LYS B 1 132 ? 42.611 44.452 44.923 1.00 46.62 130 LYS B C 1
ATOM 4064 O O . LYS B 1 132 ? 42.692 43.671 45.864 1.00 48.68 130 LYS B O 1
ATOM 4070 N N . VAL B 1 133 ? 43.189 44.232 43.749 1.00 43.33 131 VAL B N 1
ATOM 4071 C CA . VAL B 1 133 ? 43.997 43.047 43.501 1.00 44.45 131 VAL B CA 1
ATOM 4072 C C . VAL B 1 133 ? 45.480 43.426 43.436 1.00 51.02 131 VAL B C 1
ATOM 4073 O O . VAL B 1 133 ? 45.843 44.452 42.861 1.00 46.57 131 VAL B O 1
ATOM 4077 N N . ILE B 1 134 ? 46.329 42.601 44.040 1.00 53.50 132 ILE B N 1
ATOM 4078 C CA . ILE B 1 134 ? 47.765 42.851 44.042 1.00 55.66 132 ILE B CA 1
ATOM 4079 C C . ILE B 1 134 ? 48.380 42.475 42.696 1.00 51.44 132 ILE B C 1
ATOM 4080 O O . ILE B 1 134 ? 48.591 41.297 42.412 1.00 50.07 132 ILE B O 1
ATOM 4085 N N . ARG B 1 135 ? 48.663 43.485 41.873 1.00 48.41 133 ARG B N 1
ATOM 4086 C CA . ARG B 1 135 ? 49.137 43.264 40.504 1.00 49.40 133 ARG B CA 1
ATOM 4087 C C . ARG B 1 135 ? 50.400 42.414 40.428 1.00 48.68 133 ARG B C 1
ATOM 4088 O O . ARG B 1 135 ? 50.591 41.662 39.470 1.00 47.83 133 ARG B O 1
ATOM 4096 N N . GLU B 1 136 ? 51.253 42.529 41.442 1.00 48.51 134 GLU B N 1
ATOM 4097 C CA . GLU B 1 136 ? 52.530 41.817 41.460 1.00 45.84 134 GLU B CA 1
ATOM 4098 C C . GLU B 1 136 ? 52.374 40.294 41.540 1.00 47.78 134 GLU B C 1
ATOM 4099 O O . GLU B 1 136 ? 53.296 39.552 41.199 1.00 46.81 134 GLU B O 1
ATOM 4105 N N . ALA B 1 137 ? 51.202 39.836 41.976 1.00 50.61 135 ALA B N 1
ATOM 4106 C CA . ALA B 1 137 ? 50.928 38.406 42.111 1.00 47.30 135 ALA B CA 1
ATOM 4107 C C . ALA B 1 137 ? 50.294 37.822 40.848 1.00 44.14 135 ALA B C 1
ATOM 4108 O O . ALA B 1 137 ? 50.270 36.606 40.653 1.00 40.13 135 ALA B O 1
ATOM 4110 N N . ASN B 1 138 ? 49.781 38.703 39.997 1.00 41.68 136 ASN B N 1
ATOM 4111 C CA . ASN B 1 138 ? 49.078 38.303 38.788 1.00 37.33 136 ASN B CA 1
ATOM 4112 C C . ASN B 1 138 ? 50.024 37.724 37.731 1.00 37.24 136 ASN B C 1
ATOM 4113 O O . ASN B 1 138 ? 50.356 38.389 36.750 1.00 39.41 136 ASN B O 1
ATOM 4118 N N . LYS B 1 139 ? 50.450 36.481 37.935 1.00 30.97 137 LYS B N 1
ATOM 4119 C CA . LYS B 1 139 ? 51.420 35.836 37.051 1.00 36.44 137 LYS B CA 1
ATOM 4120 C C . LYS B 1 139 ? 51.556 34.388 37.477 1.00 33.02 137 LYS B C 1
ATOM 4121 O O . LYS B 1 139 ? 51.150 34.047 38.591 1.00 37.44 137 LYS B O 1
ATOM 4127 N N . PRO B 1 140 ? 52.110 33.527 36.598 1.00 36.78 138 PRO B N 1
ATOM 4128 C CA . PRO B 1 140 ? 52.405 32.151 37.023 1.00 39.15 138 PRO B CA 1
ATOM 4129 C C . PRO B 1 140 ? 53.190 32.173 38.327 1.00 43.89 138 PRO B C 1
ATOM 4130 O O . PRO B 1 140 ? 54.171 32.906 38.437 1.00 44.03 138 PRO B O 1
ATOM 4134 N N . TYR B 1 141 ? 52.735 31.408 39.314 1.00 43.18 139 TYR B N 1
ATOM 4135 C CA . TYR B 1 141 ? 53.246 31.546 40.673 1.00 43.37 139 TYR B CA 1
ATOM 4136 C C . TYR B 1 141 ? 53.016 30.279 41.483 1.00 51.45 139 TYR B C 1
ATOM 4137 O O . TYR B 1 141 ? 51.964 29.645 41.374 1.00 53.94 139 TYR B O 1
ATOM 4146 N N . SER B 1 142 ? 54.003 29.911 42.293 1.00 51.17 140 SER B N 1
ATOM 4147 C CA . SER B 1 142 ? 53.827 28.827 43.252 1.00 54.67 140 SER B CA 1
ATOM 4148 C C . SER B 1 142 ? 52.878 29.261 44.370 1.00 57.55 140 SER B C 1
ATOM 4149 O O . SER B 1 142 ? 53.083 30.302 45.003 1.00 57.07 140 SER B O 1
ATOM 4152 N N . GLY B 1 143 ? 51.846 28.453 44.610 1.00 56.39 141 GLY B N 1
ATOM 4153 C CA . GLY B 1 143 ? 50.830 28.763 45.604 1.00 53.59 141 GLY B CA 1
ATOM 4154 C C . GLY B 1 143 ? 51.363 28.941 47.012 1.00 52.72 141 GLY B C 1
ATOM 4155 O O . GLY B 1 143 ? 50.784 29.672 47.810 1.00 51.18 141 GLY B O 1
ATOM 4156 N N . THR B 1 144 ? 52.465 28.266 47.319 1.00 53.50 142 THR B N 1
ATOM 4157 C CA . THR B 1 144 ? 53.135 28.435 48.602 1.00 55.69 142 THR B CA 1
ATOM 4158 C C . THR B 1 144 ? 53.953 29.715 48.587 1.00 57.02 142 THR B C 1
ATOM 4159 O O . THR B 1 144 ? 53.926 30.503 49.539 1.00 56.97 142 THR B O 1
ATOM 4163 N N . ALA B 1 145 ? 54.690 29.909 47.498 1.00 53.65 143 ALA B N 1
ATOM 4164 C CA . ALA B 1 145 ? 55.540 31.082 47.350 1.00 50.69 143 ALA B CA 1
ATOM 4165 C C . ALA B 1 145 ? 54.702 32.357 47.308 1.00 47.33 143 ALA B C 1
ATOM 4166 O O . ALA B 1 145 ? 55.027 33.338 47.969 1.00 38.98 143 ALA B O 1
ATOM 4168 N N . VAL B 1 146 ? 53.612 32.331 46.544 1.00 45.55 144 VAL B N 1
ATOM 4169 C CA . VAL B 1 146 ? 52.767 33.515 46.405 1.00 49.23 144 VAL B CA 1
ATOM 4170 C C . VAL B 1 146 ? 52.183 33.983 47.749 1.00 48.56 144 VAL B C 1
ATOM 4171 O O . VAL B 1 146 ? 51.934 35.175 47.941 1.00 45.39 144 VAL B O 1
ATOM 4175 N N . ILE B 1 147 ? 51.999 33.050 48.684 1.00 51.21 145 ILE B N 1
ATOM 4176 C CA . ILE B 1 147 ? 51.474 33.379 50.014 1.00 55.71 145 ILE B CA 1
ATOM 4177 C C . ILE B 1 147 ? 52.504 34.048 50.921 1.00 59.17 145 ILE B C 1
ATOM 4178 O O . ILE B 1 147 ? 52.192 35.003 51.630 1.00 58.51 145 ILE B O 1
ATOM 4183 N N . ASP B 1 148 ? 53.729 33.539 50.909 1.00 62.73 146 ASP B N 1
ATOM 4184 C CA . ASP B 1 148 ? 54.763 34.072 51.790 1.00 66.86 146 ASP B CA 1
ATOM 4185 C C . ASP B 1 148 ? 55.072 35.535 51.478 1.00 68.78 146 ASP B C 1
ATOM 4186 O O . ASP B 1 148 ? 55.151 36.371 52.380 1.00 71.51 146 ASP B O 1
ATOM 4191 N N . ASP B 1 149 ? 55.212 35.837 50.192 1.00 68.89 147 ASP B N 1
ATOM 4192 C CA . ASP B 1 149 ? 55.539 37.183 49.736 1.00 64.05 147 ASP B CA 1
ATOM 4193 C C . ASP B 1 149 ? 54.426 38.191 50.031 1.00 64.04 147 ASP B C 1
ATOM 4194 O O . ASP B 1 149 ? 54.600 39.107 50.834 1.00 67.52 147 ASP B O 1
ATOM 4199 N N . PHE B 1 150 ? 53.272 38.005 49.398 1.00 63.26 148 PHE B N 1
ATOM 4200 C CA . PHE B 1 150 ? 52.204 39.004 49.451 1.00 59.63 148 PHE B CA 1
ATOM 4201 C C . PHE B 1 150 ? 51.203 38.791 50.586 1.00 56.90 148 PHE B C 1
ATOM 4202 O O . PHE B 1 150 ? 50.331 39.630 50.824 1.00 53.93 148 PHE B O 1
ATOM 4210 N N . GLY B 1 151 ? 51.344 37.671 51.287 1.00 58.29 149 GLY B N 1
ATOM 4211 C CA . GLY B 1 151 ? 50.547 37.388 52.470 1.00 57.10 149 GLY B CA 1
ATOM 4212 C C . GLY B 1 151 ? 50.440 38.500 53.497 1.00 56.71 149 GLY B C 1
ATOM 4213 O O . GLY B 1 151 ? 49.328 38.923 53.822 1.00 54.48 149 GLY B O 1
ATOM 4214 N N . PRO B 1 152 ? 51.587 38.975 54.028 1.00 59.94 150 PRO B N 1
ATOM 4215 C CA . PRO B 1 152 ? 51.559 40.032 55.051 1.00 59.75 150 PRO B CA 1
ATOM 4216 C C . PRO B 1 152 ? 50.940 41.342 54.559 1.00 60.91 150 PRO B C 1
ATOM 4217 O O . PRO B 1 152 ? 50.260 42.029 55.329 1.00 60.47 150 PRO B O 1
ATOM 4221 N N . ARG B 1 153 ? 51.186 41.681 53.295 1.00 62.01 151 ARG B N 1
ATOM 4222 C CA . ARG B 1 153 ? 50.579 42.856 52.678 1.00 64.64 151 ARG B CA 1
ATOM 4223 C C . ARG B 1 153 ? 49.060 42.721 52.654 1.00 64.69 151 ARG B C 1
ATOM 4224 O O . ARG B 1 153 ? 48.340 43.656 53.011 1.00 65.94 151 ARG B O 1
ATOM 4232 N N . GLN B 1 154 ? 48.584 41.551 52.232 1.00 59.03 152 GLN B N 1
ATOM 4233 C CA . GLN B 1 154 ? 47.153 41.263 52.204 1.00 58.23 152 GLN B CA 1
ATOM 4234 C C . GLN B 1 154 ? 46.544 41.368 53.596 1.00 60.29 152 GLN B C 1
ATOM 4235 O O . GLN B 1 154 ? 45.447 41.904 53.766 1.00 61.57 152 GLN B O 1
ATOM 4241 N N . MET B 1 155 ? 47.272 40.869 54.592 1.00 62.86 153 MET B N 1
ATOM 4242 C CA . MET B 1 155 ? 46.799 40.891 55.973 1.00 62.29 153 MET B CA 1
ATOM 4243 C C . MET B 1 155 ? 46.617 42.313 56.494 1.00 66.85 153 MET B C 1
ATOM 4244 O O . MET B 1 1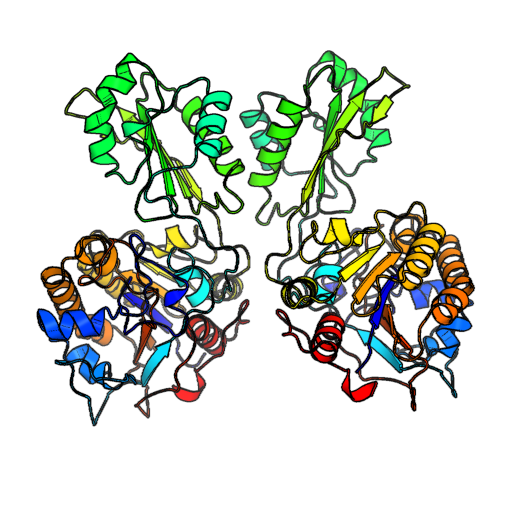55 ? 45.787 42.563 57.370 1.00 68.99 153 MET B O 1
ATOM 4249 N N . GLU B 1 156 ? 47.398 43.241 55.952 1.00 67.16 154 GLU B N 1
ATOM 4250 C CA . GLU B 1 156 ? 47.300 44.640 56.345 1.00 67.34 154 GLU B CA 1
ATOM 4251 C C . GLU B 1 156 ? 46.212 45.372 55.561 1.00 65.96 154 GLU B C 1
ATOM 4252 O O . GLU B 1 156 ? 45.431 46.140 56.127 1.00 61.81 154 GLU B O 1
ATOM 4258 N N . THR B 1 157 ? 46.162 45.117 54.257 1.00 62.12 155 THR B N 1
ATOM 4259 C CA . THR B 1 157 ? 45.321 45.897 53.352 1.00 65.23 155 THR B CA 1
ATOM 4260 C C . THR B 1 157 ? 43.903 45.346 53.172 1.00 64.20 155 THR B C 1
ATOM 4261 O O . THR B 1 157 ? 42.919 46.051 53.403 1.00 70.15 155 THR B O 1
ATOM 4265 N N . GLY B 1 158 ? 43.802 44.087 52.763 1.00 57.07 156 GLY B N 1
ATOM 4266 C CA . GLY B 1 158 ? 42.520 43.490 52.434 1.00 51.48 156 GLY B CA 1
ATOM 4267 C C . GLY B 1 158 ? 42.468 43.137 50.959 1.00 51.74 156 GLY B C 1
ATOM 4268 O O . GLY B 1 158 ? 41.441 42.689 50.447 1.00 52.49 156 GLY B O 1
ATOM 4269 N N . GLU B 1 159 ? 43.594 43.333 50.280 1.00 50.53 157 GLU B N 1
ATOM 4270 C CA . GLU B 1 159 ? 43.698 43.077 48.844 1.00 52.36 157 GLU B CA 1
ATOM 4271 C C . GLU B 1 159 ? 43.687 41.596 48.483 1.00 53.37 157 GLU B C 1
ATOM 4272 O O . GLU B 1 159 ? 44.225 40.760 49.204 1.00 50.88 157 GLU B O 1
ATOM 4278 N N . LEU B 1 160 ? 43.083 41.286 47.341 1.00 49.81 158 LEU B N 1
ATOM 4279 C CA . LEU B 1 160 ? 43.018 39.923 46.858 1.00 46.03 158 LEU B CA 1
ATOM 4280 C C . LEU B 1 160 ? 44.330 39.513 46.201 1.00 45.38 158 LEU B C 1
ATOM 4281 O O . LEU B 1 160 ? 44.977 40.307 45.518 1.00 46.78 158 LEU B O 1
ATOM 4286 N N . ILE B 1 161 ? 44.718 38.262 46.408 1.00 41.03 159 ILE B N 1
ATOM 4287 C CA . ILE B 1 161 ? 45.851 37.697 45.696 1.00 41.08 159 ILE B CA 1
ATOM 4288 C C . ILE B 1 161 ? 45.341 36.769 44.613 1.00 40.19 159 ILE B C 1
ATOM 4289 O O . ILE B 1 161 ? 44.708 35.759 44.909 1.00 39.08 159 ILE B O 1
ATOM 4294 N N . ILE B 1 162 ? 45.612 37.116 43.358 1.00 34.95 160 ILE B N 1
ATOM 4295 C CA . ILE B 1 162 ? 45.172 36.303 42.228 1.00 34.78 160 ILE B CA 1
ATOM 4296 C C . ILE B 1 162 ? 46.374 35.874 41.394 1.00 37.35 160 ILE B C 1
ATOM 4297 O O . ILE B 1 162 ? 47.194 36.706 41.010 1.00 39.11 160 ILE B O 1
ATOM 4302 N N . TYR B 1 163 ? 46.483 34.577 41.115 1.00 31.59 161 TYR B N 1
ATOM 4303 C CA . TYR B 1 163 ? 47.635 34.069 40.381 1.00 36.21 161 TYR B CA 1
ATOM 4304 C C . TYR B 1 163 ? 47.255 32.877 39.528 1.00 35.32 161 TYR B C 1
ATOM 4305 O O . TYR B 1 163 ? 46.119 32.408 39.569 1.00 34.56 161 TYR B O 1
ATOM 4314 N N . THR B 1 164 ? 48.206 32.394 38.744 1.00 33.36 162 THR B N 1
ATOM 4315 C CA . THR B 1 164 ? 47.938 31.293 37.837 1.00 35.70 162 THR B CA 1
ATOM 4316 C C . THR B 1 164 ? 49.123 30.329 37.825 1.00 39.66 162 THR B C 1
ATOM 4317 O O . THR B 1 164 ? 49.986 30.387 38.699 1.00 38.10 162 THR B O 1
ATOM 4321 N N . SER B 1 165 ? 49.147 29.442 36.836 1.00 41.10 163 SER B N 1
ATOM 4322 C CA . SER B 1 165 ? 50.168 28.410 36.730 1.00 43.40 163 SER B CA 1
ATOM 4323 C C . SER B 1 165 ? 50.216 27.934 35.281 1.00 40.77 163 SER B C 1
ATOM 4324 O O . SER B 1 165 ? 49.630 28.563 34.401 1.00 40.46 163 SER B O 1
ATOM 4327 N N . ALA B 1 166 ? 50.885 26.814 35.031 1.00 39.90 164 ALA B N 1
ATOM 4328 C CA . ALA B 1 166 ? 50.925 26.249 33.679 1.00 47.24 164 ALA B CA 1
ATOM 4329 C C . ALA B 1 166 ? 49.523 25.880 33.171 1.00 43.87 164 ALA B C 1
ATOM 4330 O O . ALA B 1 166 ? 49.254 25.908 31.960 1.00 36.03 164 ALA B O 1
ATOM 4332 N N . ASP B 1 167 ? 48.636 25.547 34.107 1.00 43.57 165 ASP B N 1
ATOM 4333 C CA . ASP B 1 167 ? 47.275 25.109 33.791 1.00 39.84 165 ASP B CA 1
ATOM 4334 C C . ASP B 1 167 ? 46.340 26.297 33.540 1.00 38.94 165 ASP B C 1
ATOM 4335 O O . ASP B 1 167 ? 46.568 27.385 34.071 1.00 38.95 165 ASP B O 1
ATOM 4340 N N . PRO B 1 168 ? 45.283 26.095 32.726 1.00 36.37 166 PRO B N 1
ATOM 4341 C CA . PRO B 1 168 ? 44.289 27.160 32.522 1.00 31.83 166 PRO B CA 1
ATOM 4342 C C . PRO B 1 168 ? 43.443 27.382 33.783 1.00 33.81 166 PRO B C 1
ATOM 4343 O O . PRO B 1 168 ? 42.246 27.047 33.804 1.00 32.66 166 PRO B O 1
ATOM 4347 N N . VAL B 1 169 ? 44.075 27.959 34.807 1.00 29.74 167 VAL B N 1
ATOM 4348 C CA . VAL B 1 169 ? 43.495 28.107 36.141 1.00 35.47 167 VAL B CA 1
ATOM 4349 C C . VAL B 1 169 ? 43.644 29.542 36.685 1.00 38.27 167 VAL B C 1
ATOM 4350 O O . VAL B 1 169 ? 44.626 30.232 36.391 1.00 31.49 167 VAL B O 1
ATOM 4354 N N . LEU B 1 170 ? 42.648 29.996 37.449 1.00 33.79 168 LEU B N 1
ATOM 4355 C CA . LEU B 1 170 ? 42.753 31.235 38.217 1.00 33.00 168 LEU B CA 1
ATOM 4356 C C . LEU B 1 170 ? 42.587 30.892 39.683 1.00 28.57 168 LEU B C 1
ATOM 4357 O O . LEU B 1 170 ? 41.588 30.294 40.073 1.00 32.64 168 LEU B O 1
ATOM 4362 N N . GLN B 1 171 ? 43.566 31.266 40.500 1.00 26.24 169 GLN B N 1
ATOM 4363 C CA . GLN B 1 171 ? 43.515 30.955 41.925 1.00 32.26 169 GLN B CA 1
ATOM 4364 C C . GLN B 1 171 ? 43.466 32.227 42.745 1.00 33.11 169 GLN B C 1
ATOM 4365 O O . GLN B 1 171 ? 44.163 33.193 42.438 1.00 31.53 169 GLN B O 1
ATOM 4371 N N . ILE B 1 172 ? 42.638 32.229 43.784 1.00 26.74 170 ILE B N 1
ATOM 4372 C CA . ILE B 1 172 ? 42.514 33.389 44.651 1.00 32.70 170 ILE B CA 1
ATOM 4373 C C . ILE B 1 172 ? 42.882 33.027 46.077 1.00 39.14 170 ILE B C 1
ATOM 4374 O O . ILE B 1 172 ? 42.167 32.276 46.741 1.00 42.79 170 ILE B O 1
ATOM 4379 N N . ALA B 1 173 ? 44.001 33.568 46.541 1.00 39.22 171 ALA B N 1
ATOM 4380 C CA . ALA B 1 173 ? 44.507 33.276 47.874 1.00 40.17 171 ALA B CA 1
ATOM 4381 C C . ALA B 1 173 ? 44.010 34.313 48.868 1.00 44.72 171 ALA B C 1
ATOM 4382 O O . ALA B 1 173 ? 44.088 35.511 48.600 1.00 49.32 171 ALA B O 1
ATOM 4384 N N . ALA B 1 174 ? 43.516 33.862 50.021 1.00 43.06 172 ALA B N 1
ATOM 4385 C CA . ALA B 1 174 ? 42.927 34.776 50.994 1.00 43.01 172 ALA B CA 1
ATOM 4386 C C . ALA B 1 174 ? 42.953 34.253 52.434 1.00 47.65 172 ALA B C 1
ATOM 4387 O O . ALA B 1 174 ? 42.449 33.169 52.723 1.00 49.50 172 ALA B O 1
ATOM 4389 N N . HIS B 1 175 ? 43.530 35.041 53.335 1.00 50.41 173 HIS B N 1
ATOM 4390 C CA . HIS B 1 175 ? 43.589 34.693 54.754 1.00 56.20 173 HIS B CA 1
ATOM 4391 C C . HIS B 1 175 ? 42.187 34.665 55.353 1.00 60.06 173 HIS B C 1
ATOM 4392 O O . HIS B 1 175 ? 41.474 35.669 55.322 1.00 59.58 173 HIS B O 1
ATOM 4399 N N . GLU B 1 176 ? 41.805 33.517 55.909 1.00 61.78 174 GLU B N 1
ATOM 4400 C CA . GLU B 1 176 ? 40.454 33.319 56.440 1.00 59.26 174 GLU B CA 1
ATOM 4401 C C . GLU B 1 176 ? 40.011 34.387 57.437 1.00 57.50 174 GLU B C 1
ATOM 4402 O O . GLU B 1 176 ? 38.828 34.715 57.510 1.00 52.40 174 GLU B O 1
ATOM 4408 N N . ASP B 1 177 ? 40.963 34.930 58.193 1.00 62.59 175 ASP B N 1
ATOM 4409 C CA . ASP B 1 177 ? 40.668 35.967 59.181 1.00 67.38 175 ASP B CA 1
ATOM 4410 C C . ASP B 1 177 ? 40.401 37.336 58.547 1.00 68.87 175 ASP B C 1
ATOM 4411 O O . ASP B 1 177 ? 39.678 38.156 59.114 1.00 65.99 175 ASP B O 1
ATOM 4416 N N . VAL B 1 178 ? 40.992 37.578 57.379 1.00 70.03 176 VAL B N 1
ATOM 4417 C CA . VAL B 1 178 ? 40.865 38.865 56.690 1.00 68.44 176 VAL B CA 1
ATOM 4418 C C . VAL B 1 178 ? 39.702 38.874 55.699 1.00 63.90 176 VAL B C 1
ATOM 4419 O O . VAL B 1 178 ? 38.890 39.801 55.680 1.00 63.87 176 VAL B O 1
ATOM 4423 N N . ILE B 1 179 ? 39.629 37.837 54.875 1.00 56.08 177 ILE B N 1
ATOM 4424 C CA . ILE B 1 179 ? 38.529 37.679 53.936 1.00 54.61 177 ILE B CA 1
ATOM 4425 C C . ILE B 1 179 ? 37.767 36.393 54.253 1.00 53.77 177 ILE B C 1
ATOM 4426 O O . ILE B 1 179 ? 38.226 35.300 53.915 1.00 57.43 177 ILE B O 1
ATOM 4431 N N . PRO B 1 180 ? 36.606 36.523 54.916 1.00 50.38 178 PRO B N 1
ATOM 4432 C CA . PRO B 1 180 ? 35.761 35.398 55.328 1.00 51.21 178 PRO B CA 1
ATOM 4433 C C . PRO B 1 180 ? 35.470 34.457 54.168 1.00 53.03 178 PRO B C 1
ATOM 4434 O O . PRO B 1 180 ? 35.240 34.925 53.047 1.00 49.27 178 PRO B O 1
ATOM 4438 N N . LEU B 1 181 ? 35.498 33.153 54.448 1.00 56.30 179 LEU B N 1
ATOM 4439 C CA . LEU B 1 181 ? 35.347 32.107 53.440 1.00 52.51 179 LEU B CA 1
ATOM 4440 C C . LEU B 1 181 ? 34.159 32.356 52.530 1.00 47.86 179 LEU B C 1
ATOM 4441 O O . LEU B 1 181 ? 34.250 32.182 51.311 1.00 48.63 179 LEU B O 1
ATOM 4446 N N . ASP B 1 182 ? 33.051 32.755 53.141 1.00 46.54 180 ASP B N 1
ATOM 4447 C CA . ASP B 1 182 ? 31.812 33.057 52.436 1.00 50.03 180 ASP B CA 1
ATOM 4448 C C . ASP B 1 182 ? 32.034 34.065 51.310 1.00 45.06 180 ASP B C 1
ATOM 4449 O O . ASP B 1 182 ? 31.635 33.831 50.169 1.00 39.85 180 ASP B O 1
ATOM 4454 N N . GLU B 1 183 ? 32.683 35.179 51.633 1.00 47.51 181 GLU B N 1
ATOM 4455 C CA . GLU B 1 183 ? 33.003 36.192 50.632 1.00 48.12 181 GLU B CA 1
ATOM 4456 C C . GLU B 1 183 ? 33.989 35.668 49.600 1.00 50.58 181 GLU B C 1
ATOM 4457 O O . GLU B 1 183 ? 33.799 35.872 48.398 1.00 49.88 181 GLU B O 1
ATOM 4463 N N . LEU B 1 184 ? 35.043 35.001 50.069 1.00 36.65 182 LEU B N 1
ATOM 4464 C CA . LEU B 1 184 ? 36.004 34.384 49.166 1.00 36.99 182 LEU B CA 1
ATOM 4465 C C . LEU B 1 184 ? 35.271 33.500 48.158 1.00 37.22 182 LEU B C 1
ATOM 4466 O O . LEU B 1 184 ? 35.491 33.599 46.953 1.00 31.76 182 LEU B O 1
ATOM 4471 N N . TYR B 1 185 ? 34.371 32.661 48.660 1.00 38.41 183 TYR B N 1
ATOM 4472 C CA . TYR B 1 185 ? 33.597 31.759 47.805 1.00 41.84 183 TYR B CA 1
ATOM 4473 C C . TYR B 1 185 ? 32.764 32.534 46.775 1.00 31.12 183 TYR B C 1
ATOM 4474 O O . TYR B 1 185 ? 32.749 32.197 45.583 1.00 34.34 183 TYR B O 1
ATOM 4483 N N . ARG B 1 186 ? 32.083 33.570 47.252 1.00 32.93 184 ARG B N 1
ATOM 4484 C CA . ARG B 1 186 ? 31.259 34.425 46.414 1.00 41.10 184 ARG B CA 1
ATOM 4485 C C . ARG B 1 186 ? 32.109 35.062 45.322 1.00 42.36 184 ARG B C 1
ATOM 4486 O O . ARG B 1 186 ? 31.738 35.059 44.146 1.00 38.67 184 ARG B O 1
ATOM 4494 N N . ILE B 1 187 ? 33.263 35.592 45.714 1.00 33.66 185 ILE B N 1
ATOM 4495 C CA . ILE B 1 187 ? 34.174 36.203 44.756 1.00 40.53 185 ILE B CA 1
ATOM 4496 C C . ILE B 1 187 ? 34.595 35.185 43.691 1.00 31.14 185 ILE B C 1
ATOM 4497 O O . ILE B 1 187 ? 34.567 35.467 42.491 1.00 30.63 185 ILE B O 1
ATOM 4502 N N . CYS B 1 188 ? 34.947 33.984 44.134 1.00 29.95 186 CYS B N 1
ATOM 4503 C CA . CYS B 1 188 ? 35.376 32.941 43.214 1.00 28.49 186 CYS B CA 1
ATOM 4504 C C . CYS B 1 188 ? 34.296 32.555 42.210 1.00 30.97 186 CYS B C 1
ATOM 4505 O O . CYS B 1 188 ? 34.593 32.352 41.025 1.00 27.30 186 CYS B O 1
ATOM 4508 N N . GLU B 1 189 ? 33.047 32.466 42.667 1.00 31.67 187 GLU B N 1
ATOM 4509 C CA . GLU B 1 189 ? 31.974 32.097 41.751 1.00 33.22 187 GLU B CA 1
ATOM 4510 C C . GLU B 1 189 ? 31.658 33.238 40.787 1.00 32.95 187 GLU B C 1
ATOM 4511 O O . GLU B 1 189 ? 31.263 32.987 39.657 1.00 27.20 187 GLU B O 1
ATOM 4517 N N . TYR B 1 190 ? 31.878 34.485 41.205 1.00 29.51 188 TYR B N 1
ATOM 4518 C CA . TYR B 1 190 ? 31.831 35.576 40.234 1.00 30.29 188 TYR B CA 1
ATOM 4519 C C . TYR B 1 190 ? 32.908 35.402 39.155 1.00 30.70 188 TYR B C 1
ATOM 4520 O O . TYR B 1 190 ? 32.607 35.449 37.959 1.00 29.55 188 TYR B O 1
ATOM 4529 N N . ALA B 1 191 ? 34.155 35.183 39.574 1.00 31.47 189 ALA B N 1
ATOM 4530 C CA . ALA B 1 191 ? 35.263 34.963 38.633 1.00 27.49 189 ALA B CA 1
ATOM 4531 C C . ALA B 1 191 ? 34.961 33.823 37.669 1.00 28.47 189 ALA B C 1
ATOM 4532 O O . ALA B 1 191 ? 35.275 33.886 36.475 1.00 25.28 189 ALA B O 1
ATOM 4534 N N . ARG B 1 192 ? 34.360 32.772 38.208 1.00 26.54 190 ARG B N 1
ATOM 4535 C CA . ARG B 1 192 ? 33.965 31.619 37.412 1.00 24.40 190 ARG B CA 1
ATOM 4536 C C . ARG B 1 192 ? 32.987 32.034 36.315 1.00 24.04 190 ARG B C 1
ATOM 4537 O O . ARG B 1 192 ? 33.064 31.551 35.184 1.00 26.60 190 ARG B O 1
ATOM 4545 N N . SER B 1 193 ? 32.083 32.948 36.652 1.00 27.27 191 SER B N 1
ATOM 4546 C CA . SER B 1 193 ? 31.044 33.370 35.724 1.00 29.81 191 SER B CA 1
ATOM 4547 C C . SER B 1 193 ? 31.538 34.243 34.570 1.00 35.33 191 SER B C 1
ATOM 4548 O O . SER B 1 193 ? 30.845 34.378 33.559 1.00 36.96 191 SER B O 1
ATOM 4551 N N . ILE B 1 194 ? 32.723 34.840 34.710 1.00 33.38 192 ILE B N 1
ATOM 4552 C CA . ILE B 1 194 ? 33.260 35.694 33.647 1.00 30.09 192 ILE B CA 1
ATOM 4553 C C . ILE B 1 194 ? 34.436 35.058 32.894 1.00 27.89 192 ILE B C 1
ATOM 4554 O O . ILE B 1 194 ? 35.113 35.716 32.097 1.00 26.20 192 ILE B O 1
ATOM 4559 N N . THR B 1 195 ? 34.671 33.776 33.142 1.00 28.65 193 THR B N 1
ATOM 4560 C CA . THR B 1 195 ? 35.758 33.066 32.486 1.00 31.31 193 THR B CA 1
ATOM 4561 C C . THR B 1 195 ? 35.237 31.822 31.763 1.00 31.70 193 THR B C 1
ATOM 4562 O O . THR B 1 195 ? 35.838 30.749 31.843 1.00 29.63 193 THR B O 1
ATOM 4566 N N . LEU B 1 196 ? 34.122 31.985 31.051 1.00 29.45 194 LEU B N 1
ATOM 4567 C CA . LEU B 1 196 ? 33.467 30.870 30.361 1.00 30.49 194 LEU B CA 1
ATOM 4568 C C . LEU B 1 196 ? 33.671 30.901 28.845 1.00 32.06 194 LEU B C 1
ATOM 4569 O O . LEU B 1 196 ? 33.222 29.995 28.134 1.00 33.82 194 LEU B O 1
ATOM 4574 N N . GLU B 1 197 ? 34.323 31.953 28.353 1.00 28.48 195 GLU B N 1
ATOM 4575 C CA . GLU B 1 197 ? 34.528 32.141 26.918 1.00 31.39 195 GLU B CA 1
ATOM 4576 C C . GLU B 1 197 ? 35.938 32.633 26.644 1.00 35.64 195 GLU B C 1
ATOM 4577 O O . GLU B 1 197 ? 36.494 33.404 27.428 1.00 33.76 195 GLU B O 1
ATOM 4583 N N . ARG B 1 198 ? 36.511 32.192 25.527 1.00 37.33 196 ARG B N 1
ATOM 4584 C CA . ARG B 1 198 ? 37.766 32.756 25.048 1.00 39.94 196 ARG B CA 1
ATOM 4585 C C . ARG B 1 198 ? 37.524 34.236 24.778 1.00 37.83 196 ARG B C 1
ATOM 4586 O O . ARG B 1 198 ? 36.435 34.610 24.348 1.00 31.62 196 ARG B O 1
ATOM 4594 N N . PRO B 1 199 ? 38.534 35.087 25.014 1.00 34.08 197 PRO B N 1
ATOM 4595 C CA . PRO B 1 199 ? 39.932 34.799 25.345 1.00 33.08 197 PRO B CA 1
ATOM 4596 C C . PRO B 1 199 ? 40.225 34.586 26.833 1.00 29.49 197 PRO B C 1
ATOM 4597 O O . PRO B 1 199 ? 41.374 34.677 27.238 1.00 28.93 197 PRO B O 1
ATOM 4601 N N . ALA B 1 200 ? 39.217 34.298 27.641 1.00 31.42 198 ALA B N 1
ATOM 4602 C CA . ALA B 1 200 ? 39.479 33.992 29.039 1.00 29.48 198 ALA B CA 1
ATOM 4603 C C . ALA B 1 200 ? 38.752 32.726 29.449 1.00 33.23 198 ALA B C 1
ATOM 4604 O O . ALA B 1 200 ? 38.027 32.727 30.433 1.00 33.06 198 ALA B O 1
ATOM 4606 N N . LEU B 1 201 ? 38.934 31.653 28.686 1.00 27.31 199 LEU B N 1
ATOM 4607 C CA . LEU B 1 201 ? 38.275 30.388 29.004 1.00 27.89 199 LEU B CA 1
ATOM 4608 C C . LEU B 1 201 ? 39.156 29.596 29.958 1.00 27.55 199 LEU B C 1
ATOM 4609 O O . LEU B 1 201 ? 40.220 29.100 29.577 1.00 30.17 199 LEU B O 1
ATOM 4614 N N . LEU B 1 202 ? 38.727 29.513 31.212 1.00 30.16 200 LEU B N 1
ATOM 4615 C CA . LEU B 1 202 ? 39.497 28.834 32.240 1.00 25.67 200 LEU B CA 1
ATOM 4616 C C . LEU B 1 202 ? 38.858 27.515 32.637 1.00 33.61 200 LEU B C 1
ATOM 4617 O O . LEU B 1 202 ? 37.626 27.422 32.781 1.00 24.84 200 LEU B O 1
ATOM 4622 N N . GLY B 1 203 ? 39.703 26.509 32.833 1.00 26.80 201 GLY B N 1
ATOM 4623 C CA . GLY B 1 203 ? 39.259 25.206 33.297 1.00 21.97 201 GLY B CA 1
ATOM 4624 C C . GLY B 1 203 ? 38.726 25.243 34.721 1.00 32.55 201 GLY B C 1
ATOM 4625 O O . GLY B 1 203 ? 37.696 24.640 35.021 1.00 29.16 201 GLY B O 1
ATOM 4626 N N . ARG B 1 204 ? 39.428 25.933 35.616 1.00 25.56 202 ARG B N 1
ATOM 4627 C CA . ARG B 1 204 ? 38.908 26.083 36.966 1.00 35.43 202 ARG B CA 1
ATOM 4628 C C . ARG B 1 204 ? 39.364 27.332 37.703 1.00 36.52 202 ARG B C 1
ATOM 4629 O O . ARG B 1 204 ? 40.441 27.880 37.446 1.00 33.59 202 ARG B O 1
ATOM 4637 N N . ILE B 1 205 ? 38.486 27.785 38.591 1.00 30.34 203 ILE B N 1
ATOM 4638 C CA . ILE B 1 205 ? 38.793 28.796 39.578 1.00 30.35 203 ILE B CA 1
ATOM 4639 C C . ILE B 1 205 ? 39.032 28.039 40.866 1.00 30.92 203 ILE B C 1
ATOM 4640 O O . ILE B 1 205 ? 38.300 27.101 41.184 1.00 30.60 203 ILE B O 1
ATOM 4645 N N . ILE B 1 206 ? 40.053 28.428 41.615 1.00 29.63 204 ILE B N 1
ATOM 4646 C CA . ILE B 1 206 ? 40.314 27.776 42.888 1.00 32.89 204 ILE B CA 1
ATOM 4647 C C . ILE B 1 206 ? 40.378 28.782 44.017 1.00 34.61 204 ILE B C 1
ATOM 4648 O O . ILE B 1 206 ? 41.167 29.729 43.971 1.00 37.02 204 ILE B O 1
ATOM 4653 N N . ALA B 1 207 ? 39.543 28.582 45.031 1.00 30.60 205 ALA B N 1
ATOM 4654 C CA . ALA B 1 207 ? 39.659 29.348 46.258 1.00 35.50 205 ALA B CA 1
ATOM 4655 C C . ALA B 1 207 ? 40.802 28.758 47.074 1.00 42.77 205 ALA B C 1
ATOM 4656 O O . ALA B 1 207 ? 40.898 27.541 47.227 1.00 44.68 205 ALA B O 1
ATOM 4658 N N . ARG B 1 208 ? 41.667 29.625 47.590 1.00 41.55 206 ARG B N 1
ATOM 4659 C CA . ARG B 1 208 ? 42.829 29.190 48.354 1.00 40.02 206 ARG B CA 1
ATOM 4660 C C . ARG B 1 208 ? 42.901 29.915 49.676 1.00 41.40 206 ARG B C 1
ATOM 4661 O O . ARG B 1 208 ? 43.760 30.780 49.859 1.00 45.05 206 ARG B O 1
ATOM 4669 N N . PRO B 1 209 ? 41.998 29.576 50.606 1.00 39.32 207 PRO B N 1
ATOM 4670 C CA . PRO B 1 209 ? 42.062 30.211 51.916 1.00 40.08 207 PRO B CA 1
ATOM 4671 C C . PRO B 1 209 ? 43.280 29.697 52.656 1.00 41.80 207 PRO B C 1
ATOM 4672 O O . PRO B 1 209 ? 43.759 28.601 52.361 1.00 44.63 207 PRO B O 1
ATOM 4676 N N . TYR B 1 210 ? 43.788 30.491 53.584 1.00 47.01 208 TYR B N 1
ATOM 4677 C CA . TYR B 1 210 ? 44.897 30.068 54.424 1.00 51.77 208 TYR B CA 1
ATOM 4678 C C . TYR B 1 210 ? 44.766 30.735 55.781 1.00 56.75 208 TYR B C 1
ATOM 4679 O O . TYR B 1 210 ? 43.929 31.622 55.968 1.00 59.79 208 TYR B O 1
ATOM 4688 N N . VAL B 1 211 ? 45.582 30.290 56.732 1.00 60.35 209 VAL B N 1
ATOM 4689 C CA . VAL B 1 211 ? 45.600 30.862 58.073 1.00 60.53 209 VAL B CA 1
ATOM 4690 C C . VAL B 1 211 ? 47.038 30.962 58.562 1.00 61.52 209 VAL B C 1
ATOM 4691 O O . VAL B 1 211 ? 47.965 30.511 57.885 1.00 60.67 209 VAL B O 1
ATOM 4695 N N . GLY B 1 212 ? 47.214 31.554 59.738 1.00 65.79 210 GLY B N 1
ATOM 4696 C CA . GLY B 1 212 ? 48.526 31.664 60.348 1.00 71.06 210 GLY B CA 1
ATOM 4697 C C . GLY B 1 212 ? 49.081 33.075 60.386 1.00 74.88 210 GLY B C 1
ATOM 4698 O O . GLY B 1 212 ? 48.334 34.056 60.356 1.00 78.06 210 GLY B O 1
ATOM 4699 N N . LYS B 1 213 ? 50.406 33.166 60.456 1.00 72.67 211 LYS B N 1
ATOM 4700 C CA . LYS B 1 213 ? 51.119 34.435 60.549 1.00 68.22 211 LYS B CA 1
ATOM 4701 C C . LYS B 1 213 ? 52.332 34.356 59.616 1.00 68.38 211 LYS B C 1
ATOM 4702 O O . LYS B 1 213 ? 52.594 33.286 59.062 1.00 62.77 211 LYS B O 1
ATOM 4708 N N . PRO B 1 214 ? 53.051 35.483 59.402 1.00 69.94 212 PRO B N 1
ATOM 4709 C CA . PRO B 1 214 ? 54.219 35.452 58.508 1.00 67.33 212 PRO B CA 1
ATOM 4710 C C . PRO B 1 214 ? 55.210 34.330 58.820 1.00 68.91 212 PRO B C 1
ATOM 4711 O O . PRO B 1 214 ? 55.447 34.029 59.993 1.00 69.51 212 PRO B O 1
ATOM 4715 N N . ARG B 1 215 ? 55.750 33.721 57.763 1.00 69.76 213 ARG B N 1
ATOM 4716 C CA . ARG B 1 215 ? 56.672 32.580 57.841 1.00 72.27 213 ARG B CA 1
ATOM 4717 C C . ARG B 1 215 ? 56.021 31.294 58.357 1.00 77.36 213 ARG B C 1
ATOM 4718 O O . ARG B 1 215 ? 56.654 30.239 58.376 1.00 78.95 213 ARG B O 1
ATOM 4726 N N . ASN B 1 216 ? 54.759 31.384 58.764 1.00 79.40 214 ASN B N 1
ATOM 4727 C CA . ASN B 1 216 ? 54.017 30.228 59.261 1.00 77.04 214 ASN B CA 1
ATOM 4728 C C . ASN B 1 216 ? 52.621 30.164 58.651 1.00 72.12 214 ASN B C 1
ATOM 4729 O O . ASN B 1 216 ? 51.623 30.321 59.358 1.00 73.29 214 ASN B O 1
ATOM 4734 N N . PHE B 1 217 ? 52.548 29.941 57.343 1.00 65.98 215 PHE B N 1
ATOM 4735 C CA . PHE B 1 217 ? 51.259 29.933 56.657 1.00 61.07 215 PHE B CA 1
ATOM 4736 C C . PHE B 1 217 ? 50.786 28.537 56.293 1.00 59.05 215 PHE B C 1
ATOM 4737 O O . PHE B 1 217 ? 51.534 27.744 55.720 1.00 57.26 215 PHE B O 1
ATOM 4745 N N . THR B 1 218 ? 49.532 28.250 56.629 1.00 58.92 216 THR B N 1
ATOM 4746 C CA . THR B 1 218 ? 48.925 26.964 56.316 1.00 53.10 216 THR B CA 1
ATOM 4747 C C . THR B 1 218 ? 47.705 27.137 55.411 1.00 50.21 216 THR B C 1
ATOM 4748 O O . THR B 1 218 ? 46.731 27.786 55.783 1.00 51.27 216 THR B O 1
ATOM 4752 N N . ARG B 1 219 ? 47.759 26.556 54.220 1.00 51.65 217 ARG B N 1
ATOM 4753 C CA . ARG B 1 219 ? 46.623 26.602 53.310 1.00 51.64 217 ARG B CA 1
ATOM 4754 C C . ARG B 1 219 ? 45.583 25.545 53.707 1.00 56.36 217 ARG B C 1
ATOM 4755 O O . ARG B 1 219 ? 45.813 24.347 53.544 1.00 54.01 217 ARG B O 1
ATOM 4763 N N . THR B 1 220 ? 44.444 25.996 54.232 1.00 57.88 218 THR B N 1
ATOM 4764 C CA . THR B 1 220 ? 43.446 25.091 54.807 1.00 58.18 218 THR B CA 1
ATOM 4765 C C . THR B 1 220 ? 42.612 24.307 53.789 1.00 56.76 218 THR B C 1
ATOM 4766 O O . THR B 1 220 ? 42.568 24.636 52.599 1.00 56.81 218 THR B O 1
ATOM 4770 N N . ALA B 1 221 ? 41.935 23.270 54.277 1.00 51.75 219 ALA B N 1
ATOM 4771 C CA . ALA B 1 221 ? 41.129 22.402 53.425 1.00 47.42 219 ALA B CA 1
ATOM 4772 C C . ALA B 1 221 ? 39.811 23.067 53.042 1.00 45.48 219 ALA B C 1
ATOM 4773 O O . ALA B 1 221 ? 38.972 22.463 52.375 1.00 43.38 219 ALA B O 1
ATOM 4775 N N . ASN B 1 222 ? 39.635 24.313 53.472 1.00 46.71 220 ASN B N 1
ATOM 4776 C CA . ASN B 1 222 ? 38.468 25.101 53.094 1.00 46.06 220 ASN B CA 1
ATOM 4777 C C . ASN B 1 222 ? 38.527 25.580 51.639 1.00 46.97 220 ASN B C 1
ATOM 4778 O O . ASN B 1 222 ? 37.644 26.315 51.178 1.00 46.22 220 ASN B O 1
ATOM 4783 N N . ARG B 1 223 ? 39.578 25.151 50.934 1.00 35.46 221 ARG B N 1
ATOM 4784 C CA . ARG B 1 223 ? 39.703 25.318 49.499 1.00 38.98 221 ARG B CA 1
ATOM 4785 C C . ARG B 1 223 ? 38.434 24.819 48.810 1.00 49.37 221 ARG B C 1
ATOM 4786 O O . ARG B 1 223 ? 37.832 23.828 49.238 1.00 51.69 221 ARG B O 1
ATOM 4794 N N . HIS B 1 224 ? 38.012 25.531 47.769 1.00 45.71 222 HIS B N 1
ATOM 4795 C CA . HIS B 1 224 ? 36.904 25.097 46.928 1.00 41.95 222 HIS B CA 1
ATOM 4796 C C . HIS B 1 224 ? 37.368 25.223 45.503 1.00 43.94 222 HIS B C 1
ATOM 4797 O O . HIS B 1 224 ? 38.129 26.131 45.167 1.00 45.14 222 HIS B O 1
ATOM 4804 N N . ASP B 1 225 ? 36.926 24.306 44.658 1.00 39.29 223 ASP B N 1
ATOM 4805 C CA . ASP B 1 225 ? 37.213 24.411 43.247 1.00 35.27 223 ASP B CA 1
ATOM 4806 C C . ASP B 1 225 ? 35.933 24.707 42.497 1.00 36.92 223 ASP B C 1
ATOM 4807 O O . ASP B 1 225 ? 34.837 24.355 42.947 1.00 33.73 223 ASP B O 1
ATOM 4812 N N . TYR B 1 226 ? 36.071 25.383 41.364 1.00 27.81 224 TYR B N 1
ATOM 4813 C CA . TYR B 1 226 ? 34.930 25.679 40.523 1.00 27.09 224 TYR B CA 1
ATOM 4814 C C . TYR B 1 226 ? 35.337 25.278 39.124 1.00 31.35 224 TYR B C 1
ATOM 4815 O O . TYR B 1 226 ? 35.768 26.107 38.319 1.00 30.60 224 TYR B O 1
ATOM 4824 N N . ALA B 1 227 ? 35.223 23.981 38.858 1.00 25.19 225 ALA B N 1
ATOM 4825 C CA . ALA B 1 227 ? 35.745 23.392 37.638 1.00 23.42 225 ALA B CA 1
ATOM 4826 C C . ALA B 1 227 ? 34.676 23.378 36.565 1.00 31.67 225 ALA B C 1
ATOM 4827 O O . ALA B 1 227 ? 33.490 23.311 36.878 1.00 28.30 225 ALA B O 1
ATOM 4829 N N . LEU B 1 228 ? 35.084 23.456 35.300 1.00 28.44 226 LEU B N 1
ATOM 4830 C CA . LEU B 1 228 ? 34.145 23.198 34.215 1.00 28.52 226 LEU B CA 1
ATOM 4831 C C . LEU B 1 228 ? 33.955 21.694 34.077 1.00 31.44 226 LEU B C 1
ATOM 4832 O O . LEU B 1 228 ? 34.921 20.929 34.095 1.00 29.15 226 LEU B O 1
ATOM 4837 N N . SER B 1 229 ? 32.699 21.280 33.970 1.00 26.87 227 SER B N 1
ATOM 4838 C CA . SER B 1 229 ? 32.347 19.920 33.581 1.00 20.93 227 SER B CA 1
ATOM 4839 C C . SER B 1 229 ? 32.497 19.801 32.083 1.00 18.80 227 SER B C 1
ATOM 4840 O O . SER B 1 229 ? 32.408 20.810 31.373 1.00 19.08 227 SER B O 1
ATOM 4843 N N . PRO B 1 230 ? 32.729 18.576 31.585 1.00 18.65 228 PRO B N 1
ATOM 4844 C CA . PRO B 1 230 ? 32.708 18.341 30.138 1.00 20.99 228 PRO B CA 1
ATOM 4845 C C . PRO B 1 230 ? 31.401 18.879 29.539 1.00 21.14 228 PRO B C 1
ATOM 4846 O O . PRO B 1 230 ? 30.333 18.725 30.149 1.00 21.19 228 PRO B O 1
ATOM 4850 N N . PHE B 1 231 ? 31.485 19.520 28.376 1.00 20.74 229 PHE B N 1
ATOM 4851 C CA . PHE B 1 231 ? 30.338 20.273 27.838 1.00 16.54 229 PHE B CA 1
ATOM 4852 C C . PHE B 1 231 ? 29.356 19.386 27.067 1.00 16.95 229 PHE B C 1
ATOM 4853 O O . PHE B 1 231 ? 28.359 19.866 26.530 1.00 22.26 229 PHE B O 1
ATOM 4861 N N . ALA B 1 232 ? 29.655 18.096 26.998 1.00 16.51 230 ALA B N 1
ATOM 4862 C CA . ALA B 1 232 ? 28.756 17.122 26.388 1.00 18.88 230 ALA B CA 1
ATOM 4863 C C . ALA B 1 232 ? 29.037 15.810 27.094 1.00 18.43 230 ALA B C 1
ATOM 4864 O O . ALA B 1 232 ? 30.099 15.664 27.710 1.00 17.20 230 ALA B O 1
ATOM 4866 N N . PRO B 1 233 ? 28.098 14.857 27.027 1.00 17.77 231 PRO B N 1
ATOM 4867 C CA . PRO B 1 233 ? 28.361 13.559 27.656 1.00 18.51 231 PRO B CA 1
ATOM 4868 C C . PRO B 1 233 ? 29.633 12.908 27.096 1.00 20.89 231 PRO B C 1
ATOM 4869 O O . PRO B 1 233 ? 29.857 12.957 25.888 1.00 17.19 231 PRO B O 1
ATOM 4873 N N . THR B 1 234 ? 30.458 12.334 27.967 1.00 19.36 232 THR B N 1
ATOM 4874 C CA . THR B 1 234 ? 31.602 11.538 27.533 1.00 15.40 232 THR B CA 1
ATOM 4875 C C . THR B 1 234 ? 31.241 10.066 27.683 1.00 16.94 232 THR B C 1
ATOM 4876 O O . THR B 1 234 ? 30.155 9.731 28.168 1.00 16.72 232 THR B O 1
ATOM 4880 N N . VAL B 1 235 ? 32.152 9.175 27.304 1.00 17.90 233 VAL B N 1
ATOM 4881 C CA . VAL B 1 235 ? 31.899 7.750 27.509 1.00 16.38 233 VAL B CA 1
ATOM 4882 C C . VAL B 1 235 ? 31.747 7.384 29.001 1.00 19.42 233 VAL B C 1
ATOM 4883 O O . VAL B 1 235 ? 31.071 6.409 29.330 1.00 19.87 233 VAL B O 1
ATOM 4887 N N . LEU B 1 236 ? 32.330 8.181 29.898 1.00 18.23 234 LEU B N 1
ATOM 4888 C CA . LEU B 1 236 ? 32.097 7.959 31.325 1.00 15.77 234 LEU B CA 1
ATOM 4889 C C . LEU B 1 236 ? 30.606 8.076 31.615 1.00 16.37 234 LEU B C 1
ATOM 4890 O O . LEU B 1 236 ? 30.046 7.248 32.312 1.00 21.34 234 LEU B O 1
ATOM 4895 N N . ASN B 1 237 ? 29.973 9.108 31.071 1.00 16.35 235 ASN B N 1
ATOM 4896 C CA . ASN B 1 237 ? 28.536 9.311 31.279 1.00 21.07 235 ASN B CA 1
ATOM 4897 C C . ASN B 1 237 ? 27.706 8.194 30.655 1.00 23.37 235 ASN B C 1
ATOM 4898 O O . ASN B 1 237 ? 26.709 7.724 31.236 1.00 22.24 235 ASN B O 1
ATOM 4903 N N . LYS B 1 238 ? 28.106 7.787 29.454 1.00 17.93 236 LYS B N 1
ATOM 4904 C CA . LYS B 1 238 ? 27.425 6.702 28.761 1.00 20.94 236 LYS B CA 1
ATOM 4905 C C . LYS B 1 238 ? 27.441 5.431 29.605 1.00 19.34 236 LYS B C 1
ATOM 4906 O O . LYS B 1 238 ? 26.428 4.725 29.710 1.00 20.30 236 LYS B O 1
ATOM 4912 N N . LEU B 1 239 ? 28.591 5.149 30.211 1.00 19.99 237 LEU B N 1
ATOM 4913 C CA . LEU B 1 239 ? 28.735 3.988 31.081 1.00 19.27 237 LEU B CA 1
ATOM 4914 C C . LEU B 1 239 ? 27.919 4.142 32.358 1.00 19.53 237 LEU B C 1
ATOM 4915 O O . LEU B 1 239 ? 27.158 3.248 32.722 1.00 21.96 237 LEU B O 1
ATOM 4920 N N . ALA B 1 240 ? 28.085 5.266 33.049 1.00 19.77 238 ALA B N 1
ATOM 4921 C CA . ALA B 1 240 ? 27.404 5.441 34.336 1.00 24.12 238 ALA B CA 1
ATOM 4922 C C . ALA B 1 240 ? 25.886 5.400 34.155 1.00 24.15 238 ALA B C 1
ATOM 4923 O O . ALA B 1 240 ? 25.174 4.717 34.913 1.00 21.64 238 ALA B O 1
ATOM 4925 N N . ASP B 1 241 ? 25.390 6.093 33.131 1.00 19.98 239 ASP B N 1
ATOM 4926 C CA . ASP B 1 241 ? 23.948 6.076 32.848 1.00 23.81 239 ASP B CA 1
ATOM 4927 C C . ASP B 1 241 ? 23.435 4.674 32.548 1.00 28.02 239 ASP B C 1
ATOM 4928 O O . ASP B 1 241 ? 22.273 4.364 32.797 1.00 32.24 239 ASP B O 1
ATOM 4933 N N . ALA B 1 242 ? 24.293 3.814 32.019 1.00 22.08 240 ALA B N 1
ATOM 4934 C CA . ALA B 1 242 ? 23.837 2.474 31.679 1.00 26.15 240 ALA B CA 1
ATOM 4935 C C . ALA B 1 242 ? 23.976 1.523 32.858 1.00 23.56 240 ALA B C 1
ATOM 4936 O O . ALA B 1 242 ? 23.724 0.326 32.727 1.00 26.64 240 ALA B O 1
ATOM 4938 N N . GLY B 1 243 ? 24.387 2.050 34.007 1.00 22.91 241 GLY B N 1
ATOM 4939 C CA . GLY B 1 243 ? 24.593 1.215 35.182 1.00 26.48 241 GLY B CA 1
ATOM 4940 C C . GLY B 1 243 ? 25.962 0.552 35.295 1.00 28.97 241 GLY B C 1
ATOM 4941 O O . GLY B 1 243 ? 26.172 -0.307 36.152 1.00 28.04 241 GLY B O 1
ATOM 4942 N N . VAL B 1 244 ? 26.911 0.951 34.452 1.00 24.81 242 VAL B N 1
ATOM 4943 C CA . VAL B 1 244 ? 28.243 0.351 34.511 1.00 24.66 242 VAL B CA 1
ATOM 4944 C C . VAL B 1 244 ? 29.138 1.139 35.469 1.00 24.78 242 VAL B C 1
ATOM 4945 O O . VAL B 1 244 ? 29.189 2.364 35.407 1.00 22.78 242 VAL B O 1
ATOM 4949 N N . SER B 1 245 ? 29.839 0.438 36.355 1.00 25.09 243 SER B N 1
ATOM 4950 C CA . SER B 1 245 ? 30.757 1.089 37.299 1.00 24.67 243 SER B CA 1
ATOM 4951 C C . SER B 1 245 ? 31.898 1.863 36.622 1.00 25.42 243 SER B C 1
ATOM 4952 O O . SER B 1 245 ? 32.527 1.376 35.674 1.00 21.68 243 SER B O 1
ATOM 4955 N N . THR B 1 246 ? 32.153 3.077 37.114 1.00 21.29 244 THR B N 1
ATOM 4956 C CA . THR B 1 246 ? 33.300 3.869 36.669 1.00 17.85 244 THR B CA 1
ATOM 4957 C C . THR B 1 246 ? 34.148 4.283 37.877 1.00 21.26 244 THR B C 1
ATOM 4958 O O . THR B 1 246 ? 33.750 5.136 38.678 1.00 21.90 244 THR B O 1
ATOM 4962 N N . TYR B 1 247 ? 35.308 3.647 38.018 1.00 18.62 245 TYR B N 1
ATOM 4963 C CA . TYR B 1 247 ? 36.204 3.928 39.139 1.00 18.11 245 TYR B CA 1
ATOM 4964 C C . TYR B 1 247 ? 37.268 4.894 38.655 1.00 20.20 245 TYR B C 1
ATOM 4965 O O . TYR B 1 247 ? 37.795 4.731 37.565 1.00 19.08 245 TYR B O 1
ATOM 4974 N N . ALA B 1 248 ? 37.572 5.904 39.462 1.00 18.81 246 ALA B N 1
ATOM 4975 C CA . ALA B 1 248 ? 38.561 6.912 39.096 1.00 18.04 246 ALA B CA 1
ATOM 4976 C C . ALA B 1 248 ? 39.659 6.930 40.145 1.00 16.33 246 ALA B C 1
ATOM 4977 O O . ALA B 1 248 ? 39.375 6.850 41.348 1.00 17.00 246 ALA B O 1
ATOM 4979 N N . VAL B 1 249 ? 40.907 7.030 39.692 1.00 17.62 247 VAL B N 1
ATOM 4980 C CA . VAL B 1 249 ? 42.065 7.086 40.592 1.00 17.29 247 VAL B CA 1
ATOM 4981 C C . VAL B 1 249 ? 42.952 8.268 40.206 1.00 21.77 247 VAL B C 1
ATOM 4982 O O . VAL B 1 249 ? 43.283 8.442 39.037 1.00 18.20 247 VAL B O 1
ATOM 4986 N N . GLY B 1 250 ? 43.336 9.080 41.183 1.00 24.14 248 GLY B N 1
ATOM 4987 C CA . GLY B 1 250 ? 44.204 10.211 40.913 1.00 17.87 248 GLY B CA 1
ATOM 4988 C C . GLY B 1 250 ? 43.463 11.482 40.547 1.00 21.59 248 GLY B C 1
ATOM 4989 O O . GLY B 1 250 ? 42.404 11.784 41.110 1.00 20.73 248 GLY B O 1
ATOM 4990 N N . LYS B 1 251 ? 44.004 12.220 39.575 1.00 16.45 249 LYS B N 1
ATOM 4991 C CA . LYS B 1 251 ? 43.404 13.477 39.159 1.00 17.29 249 LYS B CA 1
ATOM 4992 C C . LYS B 1 251 ? 42.133 13.274 38.348 1.00 17.76 249 LYS B C 1
ATOM 4993 O O . LYS B 1 251 ? 41.476 14.251 37.997 1.00 19.47 249 LYS B O 1
ATOM 4999 N N . ILE B 1 252 ? 41.801 12.020 38.042 1.00 15.68 250 ILE B N 1
ATOM 5000 C CA . ILE B 1 252 ? 40.722 11.741 37.090 1.00 14.19 250 ILE B CA 1
ATOM 5001 C C . ILE B 1 252 ? 39.405 12.403 37.487 1.00 17.96 250 ILE B C 1
ATOM 5002 O O . ILE B 1 252 ? 38.796 13.113 36.684 1.00 14.53 250 ILE B O 1
ATOM 5007 N N . ASN B 1 253 ? 38.974 12.207 38.734 1.00 19.94 251 ASN B N 1
ATOM 5008 C CA . ASN B 1 253 ? 37.705 12.803 39.147 1.00 18.30 251 ASN B CA 1
ATOM 5009 C C . ASN B 1 253 ? 37.680 14.321 38.966 1.00 19.99 251 ASN B C 1
ATOM 5010 O O . ASN B 1 253 ? 36.730 14.868 38.387 1.00 21.38 251 ASN B O 1
ATOM 5015 N N . ASP B 1 254 ? 38.732 14.991 39.434 1.00 14.71 252 ASP B N 1
ATOM 5016 C CA . ASP B 1 254 ? 38.848 16.446 39.306 1.00 18.03 252 ASP B CA 1
ATOM 5017 C C . ASP B 1 254 ? 38.759 16.915 37.850 1.00 16.55 252 ASP B C 1
ATOM 5018 O O . ASP B 1 254 ? 38.107 17.914 37.539 1.00 17.23 252 ASP B O 1
ATOM 5023 N N . ILE B 1 255 ? 39.437 16.193 36.967 1.00 17.15 253 ILE B N 1
ATOM 5024 C CA . ILE B 1 255 ? 39.533 16.575 35.552 1.00 14.23 253 ILE B CA 1
ATOM 5025 C C . ILE B 1 255 ? 38.150 16.573 34.892 1.00 15.36 253 ILE B C 1
ATOM 5026 O O . ILE B 1 255 ? 37.829 17.441 34.077 1.00 15.62 253 ILE B O 1
ATOM 5031 N N . PHE B 1 256 ? 37.324 15.610 35.274 1.00 14.07 254 PHE B N 1
ATOM 5032 C CA . PHE B 1 256 ? 35.960 15.522 34.760 1.00 14.82 254 PHE B CA 1
ATOM 5033 C C . PHE B 1 256 ? 34.922 16.186 35.662 1.00 17.98 254 PHE B C 1
ATOM 5034 O O . PHE B 1 256 ? 33.725 16.105 35.386 1.00 17.47 254 PHE B O 1
ATOM 5042 N N . ASN B 1 257 ? 35.387 16.837 36.725 1.00 17.96 255 ASN B N 1
ATOM 5043 C CA . ASN B 1 257 ? 34.506 17.475 37.706 1.00 17.96 255 ASN B CA 1
ATOM 5044 C C . ASN B 1 257 ? 33.472 16.494 38.233 1.00 18.42 255 ASN B C 1
ATOM 5045 O O . ASN B 1 257 ? 32.305 16.854 38.423 1.00 21.17 255 ASN B O 1
ATOM 5050 N N . GLY B 1 258 ? 33.896 15.252 38.459 1.00 16.16 256 GLY B N 1
ATOM 5051 C CA . GLY B 1 258 ? 32.997 14.209 38.940 1.00 20.20 256 GLY B CA 1
ATOM 5052 C C . GLY B 1 258 ? 32.022 13.642 37.915 1.00 19.98 256 GLY B C 1
ATOM 5053 O O . GLY B 1 258 ? 31.341 12.640 38.178 1.00 17.99 256 GLY B O 1
ATOM 5054 N N . SER B 1 259 ? 31.954 14.261 36.739 1.00 16.61 257 SER B N 1
ATOM 5055 C CA . SER B 1 259 ? 30.953 13.878 35.728 1.00 18.95 257 SER B CA 1
ATOM 5056 C C . SER B 1 259 ? 31.117 12.454 35.184 1.00 21.61 257 SER B C 1
ATOM 5057 O O . SER B 1 259 ? 32.123 12.111 34.546 1.00 17.80 257 SER B O 1
ATOM 5060 N N . GLY B 1 260 ? 30.110 11.627 35.439 1.00 16.04 258 GLY B N 1
ATOM 5061 C CA . GLY B 1 260 ? 30.126 10.251 34.971 1.00 21.08 258 GLY B CA 1
ATOM 5062 C C . GLY B 1 260 ? 30.967 9.305 35.818 1.00 18.91 258 GLY B C 1
ATOM 5063 O O . GLY B 1 260 ? 31.208 8.163 35.416 1.00 18.27 258 GLY B O 1
ATOM 5064 N N . ILE B 1 261 ? 31.396 9.768 36.992 1.00 16.20 259 ILE B N 1
ATOM 5065 C CA . ILE B 1 261 ? 32.247 8.967 37.875 1.00 16.35 259 ILE B CA 1
ATOM 5066 C C . ILE B 1 261 ? 31.416 8.414 39.034 1.00 17.21 259 ILE B C 1
ATOM 5067 O O . ILE B 1 261 ? 30.890 9.181 39.831 1.00 21.64 259 ILE B O 1
ATOM 5072 N N . THR B 1 262 ? 31.293 7.095 39.130 1.00 17.74 260 THR B N 1
ATOM 5073 C CA . THR B 1 262 ? 30.463 6.506 40.182 1.00 25.06 260 THR B CA 1
ATOM 5074 C C . THR B 1 262 ? 31.276 6.168 41.434 1.00 27.44 260 THR B C 1
ATOM 5075 O O . THR B 1 262 ? 30.739 6.130 42.540 1.00 22.76 260 THR B O 1
ATOM 5079 N N . ASN B 1 263 ? 32.573 5.923 41.258 1.00 19.97 261 ASN B N 1
ATOM 5080 C CA . ASN B 1 263 ? 33.434 5.560 42.383 1.00 21.12 261 ASN B CA 1
ATOM 5081 C C . ASN B 1 263 ? 34.778 6.267 42.308 1.00 20.68 261 ASN B C 1
ATOM 5082 O O . ASN B 1 263 ? 35.705 5.774 41.672 1.00 24.12 261 ASN B O 1
ATOM 5087 N N . ASP B 1 264 ? 34.878 7.430 42.947 1.00 19.60 262 ASP B N 1
ATOM 5088 C CA . ASP B 1 264 ? 36.132 8.159 42.988 1.00 22.05 262 ASP B CA 1
ATOM 5089 C C . ASP B 1 264 ? 37.020 7.586 44.086 1.00 27.34 262 ASP B C 1
ATOM 5090 O O . ASP B 1 264 ? 36.611 7.531 45.241 1.00 25.32 262 ASP B O 1
ATOM 5095 N N . MET B 1 265 ? 38.231 7.163 43.734 1.00 23.55 263 MET B N 1
ATOM 5096 C CA . MET B 1 265 ? 39.140 6.614 44.746 1.00 26.19 263 MET B CA 1
ATOM 5097 C C . MET B 1 265 ? 40.070 7.688 45.314 1.00 23.81 263 MET B C 1
ATOM 5098 O O . MET B 1 265 ? 40.827 7.433 46.253 1.00 24.10 263 MET B O 1
ATOM 5103 N N . GLY B 1 266 ? 40.010 8.889 44.748 1.00 21.51 264 GLY B N 1
ATOM 5104 C CA . GLY B 1 266 ? 40.731 10.018 45.314 1.00 27.58 264 GLY B CA 1
ATOM 5105 C C . GLY B 1 266 ? 42.116 10.269 44.738 1.00 24.10 264 GLY B C 1
ATOM 5106 O O . GLY B 1 266 ? 42.599 9.511 43.896 1.00 23.59 264 GLY B O 1
ATOM 5107 N N . HIS B 1 267 ? 42.748 11.344 45.206 1.00 24.91 265 HIS B N 1
ATOM 5108 C CA . HIS B 1 267 ? 44.046 11.791 44.706 1.00 28.02 265 HIS B CA 1
ATOM 5109 C C . HIS B 1 267 ? 45.182 10.847 45.080 1.00 27.93 265 HIS B C 1
ATOM 5110 O O . HIS B 1 267 ? 45.108 10.118 46.074 1.00 26.49 265 HIS B O 1
ATOM 5117 N N . ASN B 1 268 ? 46.242 10.879 44.279 1.00 26.99 266 ASN B N 1
ATOM 5118 C CA . ASN B 1 268 ? 47.447 10.123 44.581 1.00 28.88 266 ASN B CA 1
ATOM 5119 C C . ASN B 1 268 ? 48.400 10.975 45.390 1.00 27.71 266 ASN B C 1
ATOM 5120 O O . ASN B 1 268 ? 48.545 12.173 45.132 1.00 22.07 266 ASN B O 1
ATOM 5125 N N . LYS B 1 269 ? 49.059 10.355 46.361 1.00 25.70 267 LYS B N 1
ATOM 5126 C CA . LYS B 1 269 ? 50.151 11.014 47.058 1.00 29.12 267 LYS B CA 1
ATOM 5127 C C . LYS B 1 269 ? 51.409 10.974 46.186 1.00 28.95 267 LYS B C 1
ATOM 5128 O O . LYS B 1 269 ? 52.265 11.849 46.280 1.00 30.82 267 LYS B O 1
ATOM 5134 N N . SER B 1 270 ? 51.501 9.947 45.341 1.00 25.94 268 SER B N 1
ATOM 5135 C CA . SER B 1 270 ? 52.628 9.750 44.433 1.00 28.50 268 SER B CA 1
ATOM 5136 C C . SER B 1 270 ? 52.184 8.731 43.375 1.00 29.53 268 SER B C 1
ATOM 5137 O O . SER B 1 270 ? 51.121 8.103 43.525 1.00 22.14 268 SER B O 1
ATOM 5140 N N . ASN B 1 271 ? 52.973 8.582 42.307 1.00 21.66 269 ASN B N 1
ATOM 5141 C CA . ASN B 1 271 ? 52.706 7.543 41.304 1.00 21.75 269 ASN B CA 1
ATOM 5142 C C . ASN B 1 271 ? 52.589 6.168 41.970 1.00 22.21 269 ASN B C 1
ATOM 5143 O O . ASN B 1 271 ? 51.680 5.393 41.679 1.00 22.98 269 ASN B O 1
ATOM 5148 N N . SER B 1 272 ? 53.514 5.864 42.870 1.00 20.71 270 SER B N 1
ATOM 5149 C CA . SER B 1 272 ? 53.514 4.551 43.503 1.00 21.85 270 SER B CA 1
ATOM 5150 C C . SER B 1 272 ? 52.253 4.333 44.345 1.00 23.41 270 SER B C 1
ATOM 5151 O O . SER B 1 272 ? 51.673 3.255 44.325 1.00 25.07 270 SER B O 1
ATOM 5154 N N . HIS B 1 273 ? 51.838 5.353 45.087 1.00 22.02 271 HIS B N 1
ATOM 5155 C CA . HIS B 1 273 ? 50.615 5.252 45.876 1.00 31.42 271 HIS B CA 1
ATOM 5156 C C . HIS B 1 273 ? 49.392 5.148 44.961 1.00 25.37 271 HIS B C 1
ATOM 5157 O O . HIS B 1 273 ? 48.404 4.505 45.311 1.00 24.75 271 HIS B O 1
ATOM 5164 N N . GLY B 1 274 ? 49.477 5.762 43.783 1.00 22.84 272 GLY B N 1
ATOM 5165 C CA . GLY B 1 274 ? 48.424 5.648 42.782 1.00 22.66 272 GLY B CA 1
ATOM 5166 C C . GLY B 1 274 ? 48.297 4.240 42.225 1.00 23.71 272 GLY B C 1
ATOM 5167 O O . GLY B 1 274 ? 47.188 3.730 42.048 1.00 21.60 272 GLY B O 1
ATOM 5168 N N . VAL B 1 275 ? 49.430 3.604 41.938 1.00 19.90 273 VAL B N 1
ATOM 5169 C CA . VAL B 1 275 ? 49.404 2.206 41.517 1.00 24.74 273 VAL B CA 1
ATOM 5170 C C . VAL B 1 275 ? 48.900 1.308 42.658 1.00 23.04 273 VAL B C 1
ATOM 5171 O O . VAL B 1 275 ? 48.175 0.345 42.417 1.00 22.13 273 VAL B O 1
ATOM 5175 N N . ASP B 1 276 ? 49.276 1.631 43.893 1.00 24.42 274 ASP B N 1
ATOM 5176 C CA . ASP B 1 276 ? 48.742 0.909 45.051 1.00 28.44 274 ASP B CA 1
ATOM 5177 C C . ASP B 1 276 ? 47.223 0.966 45.025 1.00 27.89 274 ASP B C 1
ATOM 5178 O O . ASP B 1 276 ? 46.542 -0.056 45.129 1.00 23.97 274 ASP B O 1
ATOM 5183 N N . THR B 1 277 ? 46.700 2.178 44.888 1.00 25.50 275 THR B N 1
ATOM 5184 C CA . THR B 1 277 ? 45.259 2.395 44.880 1.00 21.80 275 THR B CA 1
ATOM 5185 C C . THR B 1 277 ? 44.578 1.631 43.732 1.00 26.73 275 THR B C 1
ATOM 5186 O O . THR B 1 277 ? 43.540 0.990 43.932 1.00 23.55 275 THR B O 1
ATOM 5190 N N . LEU B 1 278 ? 45.166 1.685 42.538 1.00 23.90 276 LEU B N 1
ATOM 5191 C CA . LEU B 1 278 ? 44.606 0.962 41.393 1.00 22.85 276 LEU B CA 1
ATOM 5192 C C . LEU B 1 278 ? 44.542 -0.540 41.670 1.00 21.77 276 LEU B C 1
ATOM 5193 O O . LEU B 1 278 ? 43.518 -1.177 41.446 1.00 27.10 276 LEU B O 1
ATOM 5198 N N . ILE B 1 279 ? 45.639 -1.105 42.159 1.00 23.59 277 ILE B N 1
ATOM 5199 C CA . ILE B 1 279 ? 45.667 -2.535 42.454 1.00 24.13 277 ILE B CA 1
ATOM 5200 C C . ILE B 1 279 ? 44.625 -2.912 43.514 1.00 24.99 277 ILE B C 1
ATOM 5201 O O . ILE B 1 279 ? 43.922 -3.913 43.374 1.00 28.43 277 ILE B O 1
ATOM 5206 N N . LYS B 1 280 ? 44.509 -2.097 44.559 1.00 30.60 278 LYS B N 1
ATOM 5207 C CA . LYS B 1 280 ? 43.482 -2.307 45.589 1.00 34.14 278 LYS B CA 1
ATOM 5208 C C . LYS B 1 280 ? 42.065 -2.262 45.002 1.00 32.83 278 LYS B C 1
ATOM 5209 O O . LYS B 1 280 ? 41.201 -3.084 45.332 1.00 27.08 278 LYS B O 1
ATOM 5215 N N . THR B 1 281 ? 41.833 -1.282 44.141 1.00 24.23 279 THR B N 1
ATOM 5216 C CA . THR B 1 281 ? 40.553 -1.146 43.452 1.00 23.12 279 THR B CA 1
ATOM 5217 C C . THR B 1 281 ? 40.232 -2.378 42.607 1.00 27.85 279 THR B C 1
ATOM 5218 O O . THR B 1 281 ? 39.118 -2.906 42.666 1.00 27.07 279 THR B O 1
ATOM 5222 N N . MET B 1 282 ? 41.211 -2.831 41.826 1.00 26.54 280 MET B N 1
ATOM 5223 C CA . MET B 1 282 ? 41.070 -4.046 41.025 1.00 27.61 280 MET B CA 1
ATOM 5224 C C . MET B 1 282 ? 40.742 -5.239 41.920 1.00 32.27 280 MET B C 1
ATOM 5225 O O . MET B 1 282 ? 40.065 -6.175 41.492 1.00 30.21 280 MET B O 1
ATOM 5230 N N . GLY B 1 283 ? 41.211 -5.189 43.168 1.00 26.82 281 GLY B N 1
ATOM 5231 C CA . GLY B 1 283 ? 40.973 -6.263 44.115 1.00 34.13 281 GLY B CA 1
ATOM 5232 C C . GLY B 1 283 ? 39.620 -6.248 44.811 1.00 31.58 281 GLY B C 1
ATOM 5233 O O . GLY B 1 283 ? 39.292 -7.189 45.518 1.00 31.98 281 GLY B O 1
ATOM 5234 N N . LEU B 1 284 ? 38.826 -5.196 44.624 1.00 30.45 282 LEU B N 1
ATOM 5235 C CA . LEU B 1 284 ? 37.539 -5.100 45.320 1.00 35.99 282 LEU B CA 1
ATOM 5236 C C . LEU B 1 284 ? 36.522 -6.157 44.881 1.00 37.78 282 LEU B C 1
ATOM 5237 O O . LEU B 1 284 ? 36.301 -6.355 43.684 1.00 39.20 282 LEU B O 1
ATOM 5242 N N . SER B 1 285 ? 35.907 -6.824 45.860 1.00 34.89 283 SER B N 1
ATOM 5243 C CA . SER B 1 285 ? 34.822 -7.773 45.599 1.00 32.92 283 SER B CA 1
ATOM 5244 C C . SER B 1 285 ? 33.681 -7.096 44.865 1.00 33.93 283 SER B C 1
ATOM 5245 O O . SER B 1 285 ? 33.044 -7.692 43.996 1.00 33.57 283 SER B O 1
ATOM 5248 N N . ALA B 1 286 ? 33.430 -5.843 45.230 1.00 34.02 284 ALA B N 1
ATOM 5249 C CA . ALA B 1 286 ? 32.387 -5.039 44.606 1.00 40.19 284 ALA B CA 1
ATOM 5250 C C . ALA B 1 286 ? 32.623 -4.790 43.110 1.00 39.98 284 ALA B C 1
ATOM 5251 O O . ALA B 1 286 ? 31.668 -4.666 42.334 1.00 32.99 284 ALA B O 1
ATOM 5253 N N . PHE B 1 287 ? 33.891 -4.714 42.707 1.00 34.54 285 PHE B N 1
ATOM 5254 C CA . PHE B 1 287 ? 34.232 -4.362 41.325 1.00 32.12 285 PHE B CA 1
ATOM 5255 C C . PHE B 1 287 ? 34.237 -5.590 40.415 1.00 33.16 285 PHE B C 1
ATOM 5256 O O . PHE B 1 287 ? 35.294 -6.064 40.020 1.00 34.43 285 PHE B O 1
ATOM 5264 N N . THR B 1 288 ? 33.052 -6.088 40.071 1.00 35.99 286 THR B N 1
ATOM 5265 C CA . THR B 1 288 ? 32.942 -7.288 39.242 1.00 40.39 286 THR B CA 1
ATOM 5266 C C . THR B 1 288 ? 32.806 -6.993 37.746 1.00 41.93 286 THR B C 1
ATOM 5267 O O . THR B 1 288 ? 33.083 -7.856 36.917 1.00 45.57 286 THR B O 1
ATOM 5271 N N . LYS B 1 289 ? 32.382 -5.779 37.406 1.00 36.10 287 LYS B N 1
ATOM 5272 C CA . LYS B 1 289 ? 32.217 -5.383 36.007 1.00 29.64 287 LYS B CA 1
ATOM 5273 C C . LYS B 1 289 ? 32.438 -3.880 35.863 1.00 25.63 287 LYS B C 1
ATOM 5274 O O . LYS B 1 289 ? 32.113 -3.110 36.757 1.00 31.32 287 LYS B O 1
ATOM 5280 N N . GLY B 1 290 ? 33.020 -3.454 34.753 1.00 24.11 288 GLY B N 1
ATOM 5281 C CA . GLY B 1 290 ? 33.083 -2.033 34.498 1.00 21.98 288 GLY B CA 1
ATOM 5282 C C . GLY B 1 290 ? 34.454 -1.459 34.235 1.00 22.92 288 GLY B C 1
ATOM 5283 O O . GLY B 1 290 ? 35.369 -2.171 33.818 1.00 23.97 288 GLY B O 1
ATOM 5284 N N . PHE B 1 291 ? 34.587 -0.162 34.506 1.00 21.30 289 PHE B N 1
ATOM 5285 C CA . PHE B 1 291 ? 35.682 0.644 33.983 1.00 20.15 289 PHE B CA 1
ATOM 5286 C C . PHE B 1 291 ? 36.453 1.332 35.106 1.00 22.40 289 PHE B C 1
ATOM 5287 O O . PHE B 1 291 ? 35.856 1.992 35.955 1.00 22.27 289 PHE B O 1
ATOM 5295 N N . SER B 1 292 ? 37.775 1.154 35.114 1.00 23.05 290 SER B N 1
ATOM 5296 C CA . SER B 1 292 ? 38.649 1.956 35.967 1.00 19.57 290 SER B CA 1
ATOM 5297 C C . SER B 1 292 ? 39.525 2.889 35.133 1.00 18.48 290 SER B C 1
ATOM 5298 O O . SER B 1 292 ? 39.998 2.523 34.049 1.00 16.73 290 SER B O 1
ATOM 5301 N N . PHE B 1 293 ? 39.726 4.098 35.647 1.00 17.10 291 PHE B N 1
ATOM 5302 C CA . PHE B 1 293 ? 40.409 5.162 34.913 1.00 17.16 291 PHE B CA 1
ATOM 5303 C C . PHE B 1 293 ? 41.410 5.789 35.882 1.00 17.59 291 PHE B C 1
ATOM 5304 O O . PHE B 1 293 ? 41.013 6.423 36.864 1.00 17.86 291 PHE B O 1
ATOM 5312 N N . THR B 1 294 ? 42.705 5.607 35.606 1.00 15.07 292 THR B N 1
ATOM 5313 C CA . THR B 1 294 ? 43.769 6.044 36.511 1.00 18.13 292 THR B CA 1
ATOM 5314 C C . THR B 1 294 ? 44.710 7.042 35.842 1.00 18.94 292 THR B C 1
ATOM 5315 O O . THR B 1 294 ? 45.093 6.861 34.694 1.00 16.42 292 THR B O 1
ATOM 5319 N N . ASN B 1 295 ? 45.059 8.104 36.557 1.00 14.35 293 ASN B N 1
ATOM 5320 C CA . ASN B 1 295 ? 46.070 9.025 36.076 1.00 13.96 293 ASN B CA 1
ATOM 5321 C C . ASN B 1 295 ? 47.292 8.975 36.988 1.00 15.97 293 ASN B C 1
ATOM 5322 O O . ASN B 1 295 ? 47.177 9.097 38.208 1.00 15.15 293 ASN B O 1
ATOM 5327 N N . LEU B 1 296 ? 48.463 8.769 36.394 1.00 16.74 294 LEU B N 1
ATOM 5328 C CA . LEU B 1 296 ? 49.714 8.779 37.145 1.00 15.03 294 LEU B CA 1
ATOM 5329 C C . LEU B 1 296 ? 50.430 10.031 36.687 1.00 24.05 294 LEU B C 1
ATOM 5330 O O . LEU B 1 296 ? 50.905 10.093 35.554 1.00 14.30 294 LEU B O 1
ATOM 5335 N N . VAL B 1 297 ? 50.488 11.031 37.558 1.00 14.80 295 VAL B N 1
ATOM 5336 C CA . VAL B 1 297 ? 50.787 12.398 37.129 1.00 15.14 295 VAL B CA 1
ATOM 5337 C C . VAL B 1 297 ? 52.257 12.837 37.256 1.00 15.93 295 VAL B C 1
ATOM 5338 O O . VAL B 1 297 ? 52.626 13.878 36.716 1.00 18.63 295 VAL B O 1
ATOM 5342 N N . ASP B 1 298 ? 53.089 12.066 37.959 1.00 15.59 296 ASP B N 1
ATOM 5343 C CA . ASP B 1 298 ? 54.415 12.565 38.330 1.00 17.06 296 ASP B CA 1
ATOM 5344 C C . ASP B 1 298 ? 55.312 12.856 37.126 1.00 19.42 296 ASP B C 1
ATOM 5345 O O . ASP B 1 298 ? 56.153 13.756 37.193 1.00 16.33 296 ASP B O 1
ATOM 5350 N N . PHE B 1 299 ? 55.139 12.100 36.041 1.00 18.24 297 PHE B N 1
ATOM 5351 C CA . PHE B 1 299 ? 55.933 12.325 34.828 1.00 16.09 297 PHE B CA 1
ATOM 5352 C C . PHE B 1 299 ? 55.828 13.777 34.422 1.00 19.11 297 PHE B C 1
ATOM 5353 O O . PHE B 1 299 ? 56.822 14.423 34.092 1.00 20.87 297 PHE B O 1
ATOM 5361 N N . ASP B 1 300 ? 54.601 14.279 34.443 1.00 14.39 298 ASP B N 1
ATOM 5362 C CA . ASP B 1 300 ? 54.329 15.638 33.994 1.00 15.22 298 ASP B CA 1
ATOM 5363 C C . ASP B 1 300 ? 54.701 16.645 35.076 1.00 19.84 298 ASP B C 1
ATOM 5364 O O . ASP B 1 300 ? 55.448 17.589 34.827 1.00 18.42 298 ASP B O 1
ATOM 5369 N N . ALA B 1 301 ? 54.179 16.432 36.281 1.00 19.38 299 ALA B N 1
ATOM 5370 C CA . ALA B 1 301 ? 54.302 17.415 37.357 1.00 26.90 299 ALA B CA 1
ATOM 5371 C C . ALA B 1 301 ? 55.741 17.658 37.810 1.00 22.67 299 ALA B C 1
ATOM 5372 O O . ALA B 1 301 ? 56.166 18.804 37.976 1.00 25.39 299 ALA B O 1
ATOM 5374 N N . LEU B 1 302 ? 56.489 16.580 38.015 1.00 19.32 300 LEU B N 1
ATOM 5375 C CA . LEU B 1 302 ? 57.810 16.687 38.613 1.00 21.31 300 LEU B CA 1
ATOM 5376 C C . LEU B 1 302 ? 58.939 16.749 37.595 1.00 23.83 300 LEU B C 1
ATOM 5377 O O . LEU B 1 302 ? 59.992 17.315 37.872 1.00 24.89 300 LEU B O 1
ATOM 5382 N N . TYR B 1 303 ? 58.733 16.164 36.419 1.00 21.26 301 TYR B N 1
ATOM 5383 C CA . TYR B 1 303 ? 59.871 15.924 35.528 1.00 19.16 301 TYR B CA 1
ATOM 5384 C C . TYR B 1 303 ? 59.785 16.642 34.178 1.00 20.81 301 TYR B C 1
ATOM 5385 O O . TYR B 1 303 ? 60.728 17.332 33.779 1.00 23.52 301 TYR B O 1
ATOM 5394 N N . GLY B 1 304 ? 58.655 16.507 33.494 1.00 19.24 302 GLY B N 1
ATOM 5395 C CA . GLY B 1 304 ? 58.465 17.207 32.227 1.00 17.63 302 GLY B CA 1
ATOM 5396 C C . GLY B 1 304 ? 58.570 18.718 32.374 1.00 16.81 302 GLY B C 1
ATOM 5397 O O . GLY B 1 304 ? 59.434 19.352 31.760 1.00 19.28 302 GLY B O 1
ATOM 5398 N N . HIS B 1 305 ? 57.704 19.301 33.203 1.00 19.17 303 HIS B N 1
ATOM 5399 C CA . HIS B 1 305 ? 57.688 20.753 33.386 1.00 17.14 303 HIS B CA 1
ATOM 5400 C C . HIS B 1 305 ? 59.039 21.280 33.880 1.00 17.83 303 HIS B C 1
ATOM 5401 O O . HIS B 1 305 ? 59.454 22.379 33.508 1.00 21.05 303 HIS B O 1
ATOM 5408 N N . ARG B 1 306 ? 59.738 20.488 34.679 1.00 17.56 304 ARG B N 1
ATOM 5409 C CA . ARG B 1 306 ? 61.042 20.918 35.187 1.00 18.64 304 ARG B CA 1
ATOM 5410 C C . ARG B 1 306 ? 62.209 20.584 34.251 1.00 18.78 304 ARG B C 1
ATOM 5411 O O . ARG B 1 306 ? 63.373 20.827 34.589 1.00 19.74 304 ARG B O 1
ATOM 5419 N N . ARG B 1 307 ? 61.886 20.049 33.075 1.00 17.96 305 ARG B N 1
ATOM 5420 C CA . ARG B 1 307 ? 62.891 19.632 32.091 1.00 18.89 305 ARG B CA 1
ATOM 5421 C C . ARG B 1 307 ? 63.998 18.790 32.731 1.00 19.93 305 ARG B C 1
ATOM 5422 O O . ARG B 1 307 ? 65.204 19.051 32.561 1.00 20.42 305 ARG B O 1
ATOM 5430 N N . ASN B 1 308 ? 63.574 17.786 33.492 1.00 18.70 306 ASN B N 1
ATOM 5431 C CA . ASN B 1 308 ? 64.515 16.894 34.146 1.00 24.41 306 ASN B CA 1
ATOM 5432 C C . ASN B 1 308 ? 64.428 15.523 33.496 1.00 26.09 306 ASN B C 1
ATOM 5433 O O . ASN B 1 308 ? 63.566 14.720 33.853 1.00 21.25 306 ASN B O 1
ATOM 5438 N N . ALA B 1 309 ? 65.324 15.243 32.555 1.00 19.37 307 ALA B N 1
ATOM 5439 C CA . ALA B 1 309 ? 65.237 13.989 31.799 1.00 19.12 307 ALA B CA 1
ATOM 5440 C C . ALA B 1 309 ? 65.627 12.758 32.618 1.00 19.82 307 ALA B C 1
ATOM 5441 O O . ALA B 1 309 ? 64.994 11.696 32.482 1.00 20.07 307 ALA B O 1
ATOM 5443 N N . HIS B 1 310 ? 66.662 12.898 33.457 1.00 20.88 308 HIS B N 1
ATOM 5444 C CA . HIS B 1 310 ? 67.083 11.827 34.359 1.00 21.77 308 HIS B CA 1
ATOM 5445 C C . HIS B 1 310 ? 65.924 11.390 35.260 1.00 21.40 308 HIS B C 1
ATOM 5446 O O . HIS B 1 310 ? 65.648 10.199 35.386 1.00 21.55 308 HIS B O 1
ATOM 5453 N N . GLY B 1 311 ? 65.280 12.354 35.908 1.00 21.05 309 GLY B N 1
ATOM 5454 C CA . GLY B 1 311 ? 64.159 12.055 36.789 1.00 20.76 309 GLY B CA 1
ATOM 5455 C C . GLY B 1 311 ? 62.983 11.451 36.031 1.00 20.37 309 GLY B C 1
ATOM 5456 O O . GLY B 1 311 ? 62.286 10.557 36.534 1.00 19.69 309 GLY B O 1
ATOM 5457 N N . TYR B 1 312 ? 62.750 11.946 34.815 1.00 21.10 310 TYR B N 1
ATOM 5458 C CA . TYR B 1 312 ? 61.665 11.422 33.974 1.00 19.29 310 TYR B CA 1
ATOM 5459 C C . TYR B 1 312 ? 61.938 9.942 33.663 1.00 21.73 310 TYR B C 1
ATOM 5460 O O . TYR B 1 312 ? 61.066 9.090 33.841 1.00 19.01 310 TYR B O 1
ATOM 5469 N N . ARG B 1 313 ? 63.168 9.635 33.247 1.00 19.12 311 ARG B N 1
ATOM 5470 C CA . ARG B 1 313 ? 63.583 8.254 32.998 1.00 19.81 311 ARG B CA 1
ATOM 5471 C C . ARG B 1 313 ? 63.366 7.365 34.219 1.00 20.49 311 ARG B C 1
ATOM 5472 O O . ARG B 1 313 ? 62.806 6.271 34.104 1.00 20.60 311 ARG B O 1
ATOM 5480 N N . ASP B 1 314 ? 63.819 7.824 35.382 1.00 21.08 312 ASP B N 1
ATOM 5481 C CA . ASP B 1 314 ? 63.659 7.038 36.606 1.00 21.90 312 ASP B CA 1
ATOM 5482 C C . ASP B 1 314 ? 62.173 6.784 36.894 1.00 21.16 312 ASP B C 1
ATOM 5483 O O . ASP B 1 314 ? 61.785 5.691 37.300 1.00 22.96 312 ASP B O 1
ATOM 5488 N N . CYS B 1 315 ? 61.353 7.804 36.674 1.00 20.09 313 CYS B N 1
ATOM 5489 C CA . CYS B 1 315 ? 59.908 7.705 36.917 1.00 25.40 313 CYS B CA 1
ATOM 5490 C C . CYS B 1 315 ? 59.272 6.637 36.016 1.00 22.11 313 CYS B C 1
ATOM 5491 O O . CYS B 1 315 ? 58.438 5.843 36.457 1.00 22.31 313 CYS B O 1
ATOM 5494 N N . LEU B 1 316 ? 59.681 6.619 34.753 1.00 18.81 314 LEU B N 1
ATOM 5495 C CA . LEU B 1 316 ? 59.247 5.602 33.809 1.00 18.77 314 LEU B CA 1
ATOM 5496 C C . LEU B 1 316 ? 59.715 4.206 34.211 1.00 19.96 314 LEU B C 1
ATOM 5497 O O . LEU B 1 316 ? 58.932 3.256 34.172 1.00 21.20 314 LEU B O 1
ATOM 5502 N N . HIS B 1 317 ? 60.987 4.083 34.598 1.00 20.90 315 HIS B N 1
ATOM 5503 C CA . HIS B 1 317 ? 61.513 2.792 35.030 1.00 22.25 315 HIS B CA 1
ATOM 5504 C C . HIS B 1 317 ? 60.760 2.267 36.250 1.00 27.61 315 HIS B C 1
ATOM 5505 O O . HIS B 1 317 ? 60.504 1.071 36.353 1.00 23.46 315 HIS B O 1
ATOM 5512 N N . GLU B 1 318 ? 60.398 3.165 37.164 1.00 22.77 316 GLU B N 1
ATOM 5513 C CA . GLU B 1 318 ? 59.716 2.760 38.387 1.00 22.74 316 GLU B CA 1
ATOM 5514 C C . GLU B 1 318 ? 58.303 2.244 38.082 1.00 25.17 316 GLU B C 1
ATOM 5515 O O . GLU B 1 318 ? 57.892 1.212 38.609 1.00 23.68 316 GLU B O 1
ATOM 5521 N N . PHE B 1 319 ? 57.572 2.943 37.215 1.00 20.86 317 PHE B N 1
ATOM 5522 C CA . PHE B 1 319 ? 56.298 2.421 36.730 1.00 20.39 317 PHE B CA 1
ATOM 5523 C C . PHE B 1 319 ? 56.470 1.069 36.042 1.00 27.44 317 PHE B C 1
ATOM 5524 O O . PHE B 1 319 ? 55.732 0.121 36.324 1.00 22.69 317 PHE B O 1
ATOM 5532 N N . ASP B 1 320 ? 57.448 0.973 35.144 1.00 21.41 318 ASP B N 1
ATOM 5533 C CA . ASP B 1 320 ? 57.668 -0.281 34.439 1.00 26.44 318 ASP B CA 1
ATOM 5534 C C . ASP B 1 320 ? 57.950 -1.425 35.408 1.00 28.78 318 ASP B C 1
ATOM 5535 O O . ASP B 1 320 ? 57.539 -2.564 35.173 1.00 24.63 318 ASP B O 1
ATOM 5540 N N . GLU B 1 321 ? 58.663 -1.109 36.488 1.00 26.02 319 GLU B N 1
ATOM 5541 C CA . GLU B 1 321 ? 58.931 -2.084 37.543 1.00 29.43 319 GLU B CA 1
ATOM 5542 C C . GLU B 1 321 ? 57.641 -2.533 38.237 1.00 32.85 319 GLU B C 1
ATOM 5543 O O . GLU B 1 321 ? 57.524 -3.681 38.665 1.00 27.23 319 GLU B O 1
ATOM 5549 N N . ARG B 1 322 ? 56.669 -1.634 38.349 1.00 27.32 320 ARG B N 1
ATOM 5550 C CA . ARG B 1 322 ? 55.443 -1.984 39.060 1.00 31.54 320 ARG B CA 1
ATOM 5551 C C . ARG B 1 322 ? 54.390 -2.584 38.138 1.00 30.31 320 ARG B C 1
ATOM 5552 O O . ARG B 1 322 ? 53.394 -3.133 38.604 1.00 27.58 320 ARG B O 1
ATOM 5560 N N . LEU B 1 323 ? 54.624 -2.486 36.831 1.00 28.00 321 LEU B N 1
ATOM 5561 C CA . LEU B 1 323 ? 53.686 -3.011 35.839 1.00 28.94 321 LEU B CA 1
ATOM 5562 C C . LEU B 1 323 ? 53.323 -4.492 36.033 1.00 34.80 321 LEU B C 1
ATOM 5563 O O . LEU B 1 323 ? 52.159 -4.860 35.867 1.00 31.26 321 LEU B O 1
ATOM 5568 N N . PRO B 1 324 ? 54.306 -5.345 36.380 1.00 32.32 322 PRO B N 1
ATOM 5569 C CA . PRO B 1 324 ? 53.896 -6.732 36.625 1.00 28.13 322 PRO B CA 1
ATOM 5570 C C . PRO B 1 324 ? 52.884 -6.905 37.766 1.00 32.96 322 PRO B C 1
ATOM 5571 O O . PRO B 1 324 ? 52.076 -7.826 37.702 1.00 29.22 322 PRO B O 1
ATOM 5575 N N . GLU B 1 325 ? 52.922 -6.049 38.787 1.00 33.64 323 GLU B N 1
ATOM 5576 C CA . GLU B 1 325 ? 51.950 -6.157 39.880 1.00 37.19 323 GLU B CA 1
ATOM 5577 C C . GLU B 1 325 ? 50.553 -5.771 39.406 1.00 30.22 323 GLU B C 1
ATOM 5578 O O . GLU B 1 325 ? 49.549 -6.313 39.882 1.00 28.17 323 GLU B O 1
ATOM 5584 N N . ILE B 1 326 ? 50.481 -4.805 38.495 1.00 25.47 324 ILE B N 1
ATOM 5585 C CA . ILE B 1 326 ? 49.188 -4.416 37.940 1.00 25.53 324 ILE B CA 1
ATOM 5586 C C . ILE B 1 326 ? 48.617 -5.580 37.131 1.00 31.50 324 ILE B C 1
ATOM 5587 O O . ILE B 1 326 ? 47.456 -5.965 37.292 1.00 29.66 324 ILE B O 1
ATOM 5592 N N . ILE B 1 327 ? 49.457 -6.157 36.280 1.00 27.89 325 ILE B N 1
ATOM 5593 C CA . ILE B 1 327 ? 49.049 -7.283 35.449 1.00 29.87 325 ILE B CA 1
ATOM 5594 C C . ILE B 1 327 ? 48.623 -8.503 36.291 1.00 35.76 325 ILE B C 1
ATOM 5595 O O . ILE B 1 327 ? 47.628 -9.162 35.976 1.00 32.27 325 ILE B O 1
ATOM 5600 N N . ALA B 1 328 ? 49.348 -8.768 37.378 1.00 34.78 326 ALA B N 1
ATOM 5601 C CA . ALA B 1 328 ? 49.017 -9.878 38.280 1.00 39.04 326 ALA B CA 1
ATOM 5602 C C . ALA B 1 328 ? 47.669 -9.679 38.974 1.00 37.94 326 ALA B C 1
ATOM 5603 O O . ALA B 1 328 ? 47.039 -10.638 39.402 1.00 33.67 326 ALA B O 1
ATOM 5605 N N . ALA B 1 329 ? 47.235 -8.429 39.088 1.00 35.29 327 ALA B N 1
ATOM 5606 C CA . ALA B 1 329 ? 45.970 -8.116 39.741 1.00 33.78 327 ALA B CA 1
ATOM 5607 C C . ALA B 1 329 ? 44.797 -8.222 38.763 1.00 35.21 327 ALA B C 1
ATOM 5608 O O . ALA B 1 329 ? 43.632 -8.103 39.156 1.00 34.70 327 ALA B O 1
ATOM 5610 N N . MET B 1 330 ? 45.107 -8.441 37.489 1.00 31.51 328 MET B N 1
ATOM 5611 C CA . MET B 1 330 ? 44.070 -8.549 36.469 1.00 32.28 328 MET B CA 1
ATOM 5612 C C . MET B 1 330 ? 43.313 -9.859 36.601 1.00 34.28 328 MET B C 1
ATOM 5613 O O . MET B 1 330 ? 43.885 -10.866 37.016 1.00 34.90 328 MET B O 1
ATOM 5618 N N . LYS B 1 331 ? 42.024 -9.836 36.270 1.00 32.53 329 LYS B N 1
ATOM 5619 C CA . LYS B 1 331 ? 41.277 -11.069 36.056 1.00 36.38 329 LYS B CA 1
ATOM 5620 C C . LYS B 1 331 ? 41.478 -11.466 34.594 1.00 35.87 329 LYS B C 1
ATOM 5621 O O . LYS B 1 331 ? 41.899 -10.648 33.782 1.00 33.79 329 LYS B O 1
ATOM 5627 N N . VAL B 1 332 ? 41.203 -12.724 34.266 1.00 38.83 330 VAL B N 1
ATOM 5628 C CA . VAL B 1 332 ? 41.473 -13.252 32.928 1.00 36.83 330 VAL B CA 1
ATOM 5629 C C . VAL B 1 332 ? 40.781 -12.494 31.795 1.00 33.20 330 VAL B C 1
ATOM 5630 O O . VAL B 1 332 ? 41.326 -12.374 30.703 1.00 36.74 330 VAL B O 1
ATOM 5634 N N . ASP B 1 333 ? 39.585 -11.984 32.057 1.00 33.40 331 ASP B N 1
ATOM 5635 C CA . ASP B 1 333 ? 38.818 -11.289 31.033 1.00 34.76 331 ASP B CA 1
ATOM 5636 C C . ASP B 1 333 ? 38.835 -9.786 31.276 1.00 37.54 331 ASP B C 1
ATOM 5637 O O . ASP B 1 333 ? 37.890 -9.081 30.914 1.00 35.93 331 ASP B O 1
ATOM 5642 N N . ASP B 1 334 ? 39.909 -9.312 31.909 1.00 28.66 332 ASP B N 1
ATOM 5643 C CA . ASP B 1 334 ? 40.161 -7.881 32.058 1.00 28.54 332 ASP B CA 1
ATOM 5644 C C . ASP B 1 334 ? 40.969 -7.420 30.857 1.00 29.84 332 ASP B C 1
ATOM 5645 O O . ASP B 1 334 ? 41.745 -8.193 30.290 1.00 29.65 332 ASP B O 1
ATOM 5650 N N . LEU B 1 335 ? 40.802 -6.158 30.481 1.00 28.04 333 LEU B N 1
ATOM 5651 C CA . LEU B 1 335 ? 41.672 -5.535 29.489 1.00 26.54 333 LEU B CA 1
ATOM 5652 C C . LEU B 1 335 ? 42.408 -4.364 30.130 1.00 24.69 333 LEU B C 1
ATOM 5653 O O . LEU B 1 335 ? 41.805 -3.567 30.854 1.00 22.98 333 LEU B O 1
ATOM 5658 N N . LEU B 1 336 ? 43.706 -4.263 29.859 1.00 24.15 334 LEU B N 1
ATOM 5659 C CA . LEU B 1 336 ? 44.524 -3.153 30.342 1.00 22.44 334 LEU B CA 1
ATOM 5660 C C . LEU B 1 336 ? 44.940 -2.247 29.177 1.00 21.17 334 LEU B C 1
ATOM 5661 O O . LEU B 1 336 ? 45.462 -2.727 28.178 1.00 23.94 334 LEU B O 1
ATOM 5666 N N . LEU B 1 337 ? 44.693 -0.944 29.310 1.00 19.02 335 LEU B N 1
ATOM 5667 C CA . LEU B 1 337 ? 45.098 0.035 28.305 1.00 18.24 335 LEU B CA 1
ATOM 5668 C C . LEU B 1 337 ? 45.994 1.063 28.975 1.00 19.64 335 LEU B C 1
ATOM 5669 O O . LEU B 1 337 ? 45.657 1.582 30.037 1.00 18.74 335 LEU B O 1
ATOM 5674 N N . ILE B 1 338 ? 47.134 1.353 28.358 1.00 17.24 336 ILE B N 1
ATOM 5675 C CA . ILE B 1 338 ? 48.056 2.352 28.875 1.00 18.38 336 ILE B CA 1
ATOM 5676 C C . ILE B 1 338 ? 48.264 3.380 27.773 1.00 18.03 336 ILE B C 1
ATOM 5677 O O . ILE B 1 338 ? 48.492 3.016 26.624 1.00 18.33 336 ILE B O 1
ATOM 5682 N N . THR B 1 339 ? 48.157 4.663 28.108 1.00 18.59 337 THR B N 1
ATOM 5683 C CA . THR B 1 339 ? 48.304 5.707 27.106 1.00 14.55 337 THR B CA 1
ATOM 5684 C C . THR B 1 339 ? 48.825 6.986 27.774 1.00 13.90 337 THR B C 1
ATOM 5685 O O . THR B 1 339 ? 49.245 6.966 28.941 1.00 13.93 337 THR B O 1
ATOM 5689 N N . ALA B 1 340 ? 48.829 8.088 27.044 1.00 13.46 338 ALA B N 1
ATOM 5690 C CA . ALA B 1 340 ? 49.138 9.382 27.653 1.00 12.97 338 ALA B CA 1
ATOM 5691 C C . ALA B 1 340 ? 48.176 10.431 27.093 1.00 12.58 338 ALA B C 1
ATOM 5692 O O . ALA B 1 340 ? 47.355 10.112 26.221 1.00 12.71 338 ALA B O 1
ATOM 5694 N N . ASP B 1 341 ? 48.277 11.667 27.585 1.00 12.68 339 ASP B N 1
ATOM 5695 C CA . ASP B 1 341 ? 47.333 12.732 27.210 1.00 12.01 339 ASP B CA 1
ATOM 5696 C C . ASP B 1 341 ? 47.929 13.851 26.362 1.00 12.75 339 ASP B C 1
ATOM 5697 O O . ASP B 1 341 ? 47.194 14.691 25.846 1.00 13.00 339 ASP B O 1
ATOM 5702 N N . HIS B 1 342 ? 49.259 13.850 26.227 1.00 13.00 340 HIS B N 1
ATOM 5703 C CA . HIS B 1 342 ? 50.014 14.797 25.408 1.00 13.39 340 HIS B CA 1
ATOM 5704 C C . HIS B 1 342 ? 51.463 14.444 25.707 1.00 12.44 340 HIS B C 1
ATOM 5705 O O . HIS B 1 342 ? 51.730 13.452 26.375 1.00 13.62 340 HIS B O 1
ATOM 5712 N N . GLY B 1 343 ? 52.401 15.254 25.235 1.00 13.04 341 GLY B N 1
ATOM 5713 C CA . GLY B 1 343 ? 53.801 15.029 25.556 1.00 12.94 341 GLY B CA 1
ATOM 5714 C C . GLY B 1 343 ? 54.282 16.110 26.515 1.00 13.00 341 GLY B C 1
ATOM 5715 O O . GLY B 1 343 ? 53.569 17.084 26.789 1.00 12.85 341 GLY B O 1
ATOM 5716 N N . ASN B 1 344 ? 55.486 15.943 27.039 1.00 13.35 342 ASN B N 1
ATOM 5717 C CA . ASN B 1 344 ? 56.113 16.995 27.828 1.00 13.63 342 ASN B CA 1
ATOM 5718 C C . ASN B 1 344 ? 57.584 16.658 27.850 1.00 14.15 342 ASN B C 1
ATOM 5719 O O . ASN B 1 344 ? 58.082 16.110 28.826 1.00 14.42 342 ASN B O 1
ATOM 5724 N N . ASP B 1 345 ? 58.257 17.012 26.754 1.00 14.41 343 ASP B N 1
ATOM 5725 C CA . ASP B 1 345 ? 59.616 16.572 26.451 1.00 14.97 343 ASP B CA 1
ATOM 5726 C C . ASP B 1 345 ? 60.606 17.280 27.366 1.00 15.52 343 ASP B C 1
ATOM 5727 O O . ASP B 1 345 ? 60.795 18.498 27.269 1.00 15.75 343 ASP B O 1
ATOM 5732 N N . PRO B 1 346 ? 61.256 16.511 28.253 1.00 16.53 344 PRO B N 1
ATOM 5733 C CA . PRO B 1 346 ? 62.124 17.140 29.252 1.00 16.57 344 PRO B CA 1
ATOM 5734 C C . PRO B 1 346 ? 63.431 17.631 28.656 1.00 18.43 344 PRO B C 1
ATOM 5735 O O . PRO B 1 346 ? 64.224 18.225 29.396 1.00 18.13 344 PRO B O 1
ATOM 5739 N N . THR B 1 347 ? 63.653 17.380 27.361 1.00 17.19 345 THR B N 1
ATOM 5740 C CA . THR B 1 347 ? 64.862 17.851 26.683 1.00 17.92 345 THR B CA 1
ATOM 5741 C C . THR B 1 347 ? 64.613 19.097 25.839 1.00 17.89 345 THR B C 1
ATOM 5742 O O . THR B 1 347 ? 65.532 19.600 25.203 1.00 18.56 345 THR B O 1
ATOM 5746 N N . TYR B 1 348 ? 63.373 19.594 25.848 1.00 17.25 346 TYR B N 1
ATOM 5747 C CA . TYR B 1 348 ? 62.967 20.677 24.956 1.00 17.27 346 TYR B CA 1
ATOM 5748 C C . TYR B 1 348 ? 63.112 22.061 25.590 1.00 20.48 346 TYR B C 1
ATOM 5749 O O . TYR B 1 348 ? 63.258 22.193 26.812 1.00 17.96 346 TYR B O 1
ATOM 5758 N N . ALA B 1 349 ? 63.063 23.085 24.743 1.00 18.11 347 ALA B N 1
ATOM 5759 C CA . ALA B 1 349 ? 62.968 24.465 25.193 1.00 18.66 347 ALA B CA 1
ATOM 5760 C C . ALA B 1 349 ? 61.615 24.676 25.901 1.00 18.07 347 ALA B C 1
ATOM 5761 O O . ALA B 1 349 ? 60.726 23.827 25.815 1.00 17.24 347 ALA B O 1
ATOM 5763 N N . GLY B 1 350 ? 61.470 25.806 26.589 1.00 19.29 348 GLY B N 1
ATOM 5764 C CA . GLY B 1 350 ? 60.240 26.097 27.321 1.00 18.27 348 GLY B CA 1
ATOM 5765 C C . GLY B 1 350 ? 60.110 25.205 28.552 1.00 17.88 348 GLY B C 1
ATOM 5766 O O . GLY B 1 350 ? 61.053 24.519 28.940 1.00 18.05 348 GLY B O 1
ATOM 5767 N N . THR B 1 351 ? 58.932 25.221 29.167 1.00 17.92 349 THR B N 1
ATOM 5768 C CA . THR B 1 351 ? 58.643 24.419 30.351 1.00 17.15 349 THR B CA 1
ATOM 5769 C C . THR B 1 351 ? 57.216 23.873 30.251 1.00 19.80 349 THR B C 1
ATOM 5770 O O . THR B 1 351 ? 56.631 23.471 31.251 1.00 23.51 349 THR B O 1
ATOM 5774 N N . ASP B 1 352 ? 56.655 23.871 29.046 1.00 15.84 350 ASP B N 1
ATOM 5775 C CA . ASP B 1 352 ? 55.244 23.519 28.863 1.00 15.17 350 ASP B CA 1
ATOM 5776 C C . ASP B 1 352 ? 55.124 22.149 28.204 1.00 15.26 350 ASP B C 1
ATOM 5777 O O . ASP B 1 352 ? 56.126 21.598 27.726 1.00 15.11 350 ASP B O 1
ATOM 5782 N N . HIS B 1 353 ? 53.907 21.606 28.178 1.00 15.45 351 HIS B N 1
ATOM 5783 C CA . HIS B 1 353 ? 53.596 20.388 27.430 1.00 16.32 351 HIS B CA 1
ATOM 5784 C C . HIS B 1 353 ? 54.033 20.536 25.977 1.00 14.74 351 HIS B C 1
ATOM 5785 O O . HIS B 1 353 ? 54.169 21.646 25.464 1.00 14.74 351 HIS B O 1
ATOM 5792 N N . THR B 1 354 ? 54.195 19.405 25.308 1.00 13.42 352 THR B N 1
ATOM 5793 C CA . THR B 1 354 ? 54.535 19.407 23.901 1.00 13.67 352 THR B CA 1
ATOM 5794 C C . THR B 1 354 ? 53.487 18.624 23.131 1.00 13.41 352 THR B C 1
ATOM 5795 O O . THR B 1 354 ? 52.986 17.594 23.609 1.00 13.51 352 THR B O 1
ATOM 5799 N N . ARG B 1 355 ? 53.172 19.111 21.940 1.00 13.70 353 ARG B N 1
ATOM 5800 C CA . ARG B 1 355 ? 52.120 18.513 21.119 1.00 13.65 353 ARG B CA 1
ATOM 5801 C C . ARG B 1 355 ? 52.649 17.242 20.434 1.00 13.84 353 ARG B C 1
ATOM 5802 O O . ARG B 1 355 ? 53.328 17.325 19.411 1.00 14.34 353 ARG B O 1
ATOM 5810 N N . GLU B 1 356 ? 52.321 16.076 20.986 1.00 13.56 354 GLU B N 1
ATOM 5811 C CA . GLU B 1 356 ? 52.848 14.808 20.493 1.00 14.07 354 GLU B CA 1
ATOM 5812 C C . GLU B 1 356 ? 51.777 13.747 20.305 1.00 16.34 354 GLU B C 1
ATOM 5813 O O . GLU B 1 356 ? 50.694 13.836 20.898 1.00 13.50 354 GLU B O 1
ATOM 5819 N N . TYR B 1 357 ? 52.085 12.742 19.485 1.00 14.41 355 TYR B N 1
ATOM 5820 C CA . TYR B 1 357 ? 51.344 11.483 19.533 1.00 14.58 355 TYR B CA 1
ATOM 5821 C C . TYR B 1 357 ? 51.538 10.877 20.912 1.00 15.98 355 TYR B C 1
ATOM 5822 O O . TYR B 1 357 ? 52.565 11.118 21.570 1.00 14.11 355 TYR B O 1
ATOM 5831 N N . VAL B 1 358 ? 50.587 10.045 21.326 1.00 14.59 356 VAL B N 1
ATOM 5832 C CA . VAL B 1 358 ? 50.723 9.298 22.568 1.00 14.09 356 VAL B CA 1
ATOM 5833 C C . VAL B 1 358 ? 50.720 7.796 22.285 1.00 16.25 356 VAL B C 1
ATOM 5834 O O . VAL B 1 358 ? 50.051 7.335 21.357 1.00 16.11 356 VAL B O 1
ATOM 5838 N N . PRO B 1 359 ? 51.477 7.023 23.079 1.00 15.55 357 PRO B N 1
ATOM 5839 C CA . PRO B 1 359 ? 51.490 5.567 22.911 1.00 15.90 357 PRO B CA 1
ATOM 5840 C C . PRO B 1 359 ? 50.166 4.973 23.363 1.00 18.98 357 PRO B C 1
ATOM 5841 O O . PRO B 1 359 ? 49.443 5.590 24.151 1.00 15.26 357 PRO B O 1
ATOM 5845 N N . LEU B 1 360 ? 49.866 3.787 22.851 1.00 19.11 358 LEU B N 1
ATOM 5846 C CA . LEU B 1 360 ? 48.736 2.999 23.289 1.00 20.56 358 LEU B CA 1
ATOM 5847 C C . LEU B 1 360 ? 49.266 1.587 23.440 1.00 21.41 358 LEU B C 1
ATOM 5848 O O . LEU B 1 360 ? 49.778 1.011 22.484 1.00 19.77 358 LEU B O 1
ATOM 5853 N N . LEU B 1 361 ? 49.183 1.051 24.654 1.00 18.28 359 LEU B N 1
ATOM 5854 C CA . LEU B 1 361 ? 49.546 -0.340 24.906 1.00 19.47 359 LEU B CA 1
ATOM 5855 C C . LEU B 1 361 ? 48.283 -1.047 25.398 1.00 19.86 359 LEU B C 1
ATOM 5856 O O . LEU B 1 361 ? 47.571 -0.519 26.238 1.00 21.73 359 LEU B O 1
ATOM 5861 N N . ALA B 1 362 ? 47.999 -2.223 24.857 1.00 21.12 360 ALA B N 1
ATOM 5862 C CA . ALA B 1 362 ? 46.813 -2.980 25.233 1.00 23.86 360 ALA B CA 1
ATOM 5863 C C . ALA B 1 362 ? 47.219 -4.397 25.589 1.00 25.63 360 ALA B C 1
ATOM 5864 O O . ALA B 1 362 ? 47.946 -5.045 24.844 1.00 25.28 360 ALA B O 1
ATOM 5866 N N . TYR B 1 363 ? 46.755 -4.874 26.733 1.00 26.21 361 TYR B N 1
ATOM 5867 C CA . TYR B 1 363 ? 47.035 -6.241 27.132 1.00 25.13 361 TYR B CA 1
ATOM 5868 C C . TYR B 1 363 ? 45.845 -6.905 27.830 1.00 26.04 361 TYR B C 1
ATOM 5869 O O . TYR B 1 363 ? 45.165 -6.293 28.647 1.00 24.77 361 TYR B O 1
ATOM 5878 N N . SER B 1 364 ? 45.612 -8.171 27.502 1.00 28.29 362 SER B N 1
ATOM 5879 C CA . SER B 1 364 ? 44.672 -8.996 28.249 1.00 31.63 362 SER B CA 1
ATOM 5880 C C . SER B 1 364 ? 45.199 -10.424 28.328 1.00 34.51 362 SER B C 1
ATOM 5881 O O . SER B 1 364 ? 45.794 -10.920 27.370 1.00 35.12 362 SER B O 1
ATOM 5884 N N . PRO B 1 365 ? 44.998 -11.087 29.475 1.00 34.81 363 PRO B N 1
ATOM 5885 C CA . PRO B 1 365 ? 45.365 -12.500 29.567 1.00 37.74 363 PRO B CA 1
ATOM 5886 C C . PRO B 1 365 ? 44.570 -13.346 28.575 1.00 41.79 363 PRO B C 1
ATOM 5887 O O . PRO B 1 365 ? 44.983 -14.460 28.267 1.00 45.85 363 PRO B O 1
ATOM 5891 N N . SER B 1 366 ? 43.464 -12.804 28.070 1.00 41.70 364 SER B N 1
ATOM 5892 C CA . SER B 1 366 ? 42.593 -13.510 27.135 1.00 44.13 364 SER B CA 1
ATOM 5893 C C . SER B 1 366 ? 43.023 -13.386 25.674 1.00 41.12 364 SER B C 1
ATOM 5894 O O . SER B 1 366 ? 42.463 -14.048 24.805 1.00 37.21 364 SER B O 1
ATOM 5897 N N . PHE B 1 367 ? 44.001 -12.529 25.404 1.00 34.72 365 PHE B N 1
ATOM 5898 C CA . PHE B 1 367 ? 44.477 -12.311 24.043 1.00 38.61 365 PHE B CA 1
ATOM 5899 C C . PHE B 1 367 ? 44.916 -13.614 23.380 1.00 42.99 365 PHE B C 1
ATOM 5900 O O . PHE B 1 367 ? 45.591 -14.442 23.998 1.00 43.30 365 PHE B O 1
ATOM 5908 N N . THR B 1 368 ? 44.540 -13.788 22.119 1.00 41.10 366 THR B N 1
ATOM 5909 C CA . THR B 1 368 ? 44.978 -14.953 21.358 1.00 49.47 366 THR B CA 1
ATOM 5910 C C . THR B 1 368 ? 45.958 -14.530 20.274 1.00 50.89 366 THR B C 1
ATOM 5911 O O . THR B 1 368 ? 46.583 -15.367 19.619 1.00 52.62 366 THR B O 1
ATOM 5915 N N . GLY B 1 369 ? 46.088 -13.219 20.096 1.00 45.28 367 GLY B N 1
ATOM 5916 C CA . GLY B 1 369 ? 47.066 -12.672 19.174 1.00 44.72 367 GLY B CA 1
ATOM 5917 C C . GLY B 1 369 ? 47.782 -11.483 19.782 1.00 42.70 367 GLY B C 1
ATOM 5918 O O . GLY B 1 369 ? 47.584 -11.159 20.954 1.00 40.72 367 GLY B O 1
ATOM 5919 N N . ASN B 1 370 ? 48.602 -10.820 18.976 1.00 41.78 368 ASN B N 1
ATOM 5920 C CA . ASN B 1 370 ? 49.377 -9.671 19.436 1.00 41.07 368 ASN B CA 1
ATOM 5921 C C . ASN B 1 370 ? 49.994 -8.938 18.248 1.00 39.15 368 ASN B C 1
ATOM 5922 O O . ASN B 1 370 ? 49.888 -9.399 17.110 1.00 39.37 368 ASN B O 1
ATOM 5927 N N . GLY B 1 371 ? 50.626 -7.795 18.506 1.00 35.97 369 GLY B N 1
ATOM 5928 C CA . GLY B 1 371 ? 51.275 -7.043 17.446 1.00 33.54 369 GLY B CA 1
ATOM 5929 C C . GLY B 1 371 ? 50.990 -5.549 17.410 1.00 32.81 369 GLY B C 1
ATOM 5930 O O . GLY B 1 371 ? 50.937 -4.889 18.445 1.00 33.17 369 GLY B O 1
ATOM 5931 N N . VAL B 1 372 ? 50.809 -5.021 16.203 1.00 30.68 370 VAL B N 1
ATOM 5932 C CA . VAL B 1 372 ? 50.687 -3.585 15.990 1.00 31.00 370 VAL B CA 1
ATOM 5933 C C . VAL B 1 372 ? 49.358 -3.241 15.339 1.00 34.30 370 VAL B C 1
ATOM 5934 O O . VAL B 1 372 ? 48.943 -3.898 14.389 1.00 34.04 370 VAL B O 1
ATOM 5938 N N . LEU B 1 373 ? 48.693 -2.210 15.854 1.00 27.09 371 LEU B N 1
ATOM 5939 C CA . LEU B 1 373 ? 47.444 -1.740 15.274 1.00 29.43 371 LEU B CA 1
ATOM 5940 C C . LEU B 1 373 ? 47.717 -0.500 14.439 1.00 24.80 371 LEU B C 1
ATOM 5941 O O . LEU B 1 373 ? 48.709 0.191 14.672 1.00 25.82 371 LEU B O 1
ATOM 5946 N N . PRO B 1 374 ? 46.845 -0.211 13.458 1.00 26.33 372 PRO B N 1
ATOM 5947 C CA . PRO B 1 374 ? 46.964 1.056 12.727 1.00 24.79 372 PRO B CA 1
ATOM 5948 C C . PRO B 1 374 ? 46.930 2.270 13.664 1.00 28.87 372 PRO B C 1
ATOM 5949 O O . PRO B 1 374 ? 46.215 2.272 14.673 1.00 22.24 372 PRO B O 1
ATOM 5953 N N . VAL B 1 375 ? 47.732 3.275 13.325 1.00 22.93 373 VAL B N 1
ATOM 5954 C CA . VAL B 1 375 ? 47.809 4.526 14.067 1.00 25.31 373 VAL B CA 1
ATOM 5955 C C . VAL B 1 375 ? 46.415 5.151 14.109 1.00 22.94 373 VAL B C 1
ATOM 5956 O O . VAL B 1 375 ? 45.717 5.165 13.099 1.00 21.44 373 VAL B O 1
ATOM 5960 N N . GLY B 1 376 ? 45.991 5.627 15.276 1.00 19.44 374 GLY B N 1
ATOM 5961 C CA . GLY B 1 376 ? 44.633 6.144 15.410 1.00 19.17 374 GLY B CA 1
ATOM 5962 C C . GLY B 1 376 ? 44.541 7.520 16.059 1.00 18.88 374 GLY B C 1
ATOM 5963 O O . GLY B 1 376 ? 45.468 8.334 15.937 1.00 17.67 374 GLY B O 1
ATOM 5964 N N . HIS B 1 377 ? 43.423 7.770 16.742 1.00 17.57 375 HIS B N 1
ATOM 5965 C CA . HIS B 1 377 ? 43.153 9.045 17.416 1.00 16.62 375 HIS B CA 1
ATOM 5966 C C . HIS B 1 377 ? 42.768 8.804 18.879 1.00 15.93 375 HIS B C 1
ATOM 5967 O O . HIS B 1 377 ? 42.248 7.733 19.205 1.00 16.30 375 HIS B O 1
ATOM 5974 N N . TYR B 1 378 ? 43.027 9.791 19.746 1.00 15.84 376 TYR B N 1
ATOM 5975 C CA . TYR B 1 378 ? 42.770 9.678 21.194 1.00 15.99 376 TYR B CA 1
ATOM 5976 C C . TYR B 1 378 ? 41.404 9.061 21.494 1.00 17.44 376 TYR B C 1
ATOM 5977 O O . TYR B 1 378 ? 41.277 8.133 22.300 1.00 17.59 376 TYR B O 1
ATOM 5986 N N . ALA B 1 379 ? 40.375 9.601 20.852 1.00 15.09 377 ALA B N 1
ATOM 5987 C CA . ALA B 1 379 ? 38.988 9.233 21.175 1.00 15.41 377 ALA B CA 1
ATOM 5988 C C . ALA B 1 379 ? 38.633 7.788 20.829 1.00 16.26 377 ALA B C 1
ATOM 5989 O O . ALA B 1 379 ? 37.586 7.291 21.255 1.00 16.58 377 ALA B O 1
ATOM 5991 N N . ASP B 1 380 ? 39.500 7.114 20.076 1.00 16.72 378 ASP B N 1
ATOM 5992 C CA . ASP B 1 380 ? 39.283 5.702 19.733 1.00 17.71 378 ASP B CA 1
ATOM 5993 C C . ASP B 1 380 ? 39.309 4.864 20.995 1.00 17.54 378 ASP B C 1
ATOM 5994 O O . ASP B 1 380 ? 38.710 3.793 21.051 1.00 20.42 378 ASP B O 1
ATOM 5999 N N . ILE B 1 381 ? 40.028 5.337 22.008 1.00 16.62 379 ILE B N 1
ATOM 6000 C CA . ILE B 1 381 ? 40.006 4.661 23.301 1.00 16.50 379 ILE B CA 1
ATOM 6001 C C . ILE B 1 381 ? 38.567 4.647 23.862 1.00 21.41 379 ILE B C 1
ATOM 6002 O O . ILE B 1 381 ? 38.022 3.590 24.198 1.00 19.87 379 ILE B O 1
ATOM 6007 N N . SER B 1 382 ? 37.951 5.820 23.943 1.00 16.10 380 SER B N 1
ATOM 6008 C CA . SER B 1 382 ? 36.567 5.911 24.418 1.00 16.30 380 SER B CA 1
ATOM 6009 C C . SER B 1 382 ? 35.626 5.044 23.579 1.00 18.07 380 SER B C 1
ATOM 6010 O O . SER B 1 382 ? 34.741 4.374 24.118 1.00 18.40 380 SER B O 1
ATOM 6013 N N . ALA B 1 383 ? 35.806 5.065 22.261 1.00 17.88 381 ALA B N 1
ATOM 6014 C CA . ALA B 1 383 ? 34.890 4.331 21.376 1.00 26.46 381 ALA B CA 1
ATOM 6015 C C . ALA B 1 383 ? 35.042 2.830 21.562 1.00 25.19 381 ALA B C 1
ATOM 6016 O O . ALA B 1 383 ? 34.081 2.072 21.432 1.00 22.19 381 ALA B O 1
ATOM 6018 N N . THR B 1 384 ? 36.257 2.405 21.870 1.00 19.67 382 THR B N 1
ATOM 6019 C CA . THR B 1 384 ? 36.544 0.989 22.097 1.00 21.49 382 THR B CA 1
ATOM 6020 C C . THR B 1 384 ? 35.884 0.509 23.390 1.00 22.57 382 THR B C 1
ATOM 6021 O O . THR B 1 384 ? 35.338 -0.599 23.458 1.00 24.45 382 THR B O 1
ATOM 6025 N N . ILE B 1 385 ? 35.933 1.362 24.409 1.00 19.49 383 ILE B N 1
ATOM 6026 C CA . ILE B 1 385 ? 35.348 1.068 25.708 1.00 23.64 383 ILE B CA 1
ATOM 6027 C C . ILE B 1 385 ? 33.821 1.003 25.593 1.00 25.61 383 ILE B C 1
ATOM 6028 O O . ILE B 1 385 ? 33.186 0.098 26.140 1.00 23.90 383 ILE B O 1
ATOM 6033 N N . ALA B 1 386 ? 33.251 1.954 24.851 1.00 22.60 384 ALA B N 1
ATOM 6034 C CA . ALA B 1 386 ? 31.807 2.012 24.609 1.00 25.91 384 ALA B CA 1
ATOM 6035 C C . ALA B 1 386 ? 31.329 0.761 23.889 1.00 24.72 384 ALA B C 1
ATOM 6036 O O . ALA B 1 386 ? 30.336 0.144 24.281 1.00 26.64 384 ALA B O 1
ATOM 6038 N N . ASP B 1 387 ? 32.051 0.407 22.827 1.00 24.58 385 ASP B N 1
ATOM 6039 C CA . ASP B 1 387 ? 31.795 -0.796 22.043 1.00 27.54 385 ASP B CA 1
ATOM 6040 C C . ASP B 1 387 ? 31.738 -1.998 22.986 1.00 32.13 385 ASP B C 1
ATOM 6041 O O . ASP B 1 387 ? 30.758 -2.760 23.004 1.00 29.27 385 ASP B O 1
ATOM 6046 N N . ASN B 1 388 ? 32.783 -2.128 23.798 1.00 24.02 386 ASN B N 1
ATOM 6047 C CA . ASN B 1 388 ? 32.909 -3.233 24.738 1.00 27.07 386 ASN B CA 1
ATOM 6048 C C . ASN B 1 388 ? 31.717 -3.373 25.674 1.00 29.22 386 ASN B C 1
ATOM 6049 O O . ASN B 1 388 ? 31.200 -4.475 25.871 1.00 26.34 386 ASN B O 1
ATOM 6054 N N . PHE B 1 389 ? 31.276 -2.262 26.252 1.00 23.88 387 PHE B N 1
ATOM 6055 C CA . PHE B 1 389 ? 30.191 -2.322 27.233 1.00 24.56 387 PHE B CA 1
ATOM 6056 C C . PHE B 1 389 ? 28.803 -2.070 26.650 1.00 30.47 387 PHE B C 1
ATOM 6057 O O . PHE B 1 389 ? 27.830 -1.940 27.392 1.00 27.56 387 PHE B O 1
ATOM 6065 N N . GLY B 1 390 ? 28.718 -2.011 25.324 1.00 29.26 388 GLY B N 1
ATOM 6066 C CA . GLY B 1 390 ? 27.446 -1.860 24.647 1.00 35.26 388 GLY B CA 1
ATOM 6067 C C . GLY B 1 390 ? 26.724 -0.557 24.928 1.00 35.53 388 GLY B C 1
ATOM 6068 O O . GLY B 1 390 ? 25.495 -0.530 25.011 1.00 34.53 388 GLY B O 1
ATOM 6069 N N . VAL B 1 391 ? 27.477 0.528 25.087 1.00 28.03 389 VAL B N 1
ATOM 6070 C CA . VAL B 1 391 ? 26.870 1.854 25.210 1.00 23.14 389 VAL B CA 1
ATOM 6071 C C . VAL B 1 391 ? 27.295 2.704 24.015 1.00 28.67 389 VAL B C 1
ATOM 6072 O O . VAL B 1 391 ? 28.150 2.290 23.230 1.00 30.23 389 VAL B O 1
ATOM 6076 N N . ASP B 1 392 ? 26.703 3.885 23.874 1.00 25.86 390 ASP B N 1
ATOM 6077 C CA . ASP B 1 392 ? 26.970 4.733 22.716 1.00 23.20 390 ASP B CA 1
ATOM 6078 C C . ASP B 1 392 ? 28.312 5.425 22.842 1.00 22.91 390 ASP B C 1
ATOM 6079 O O . ASP B 1 392 ? 28.840 5.579 23.940 1.00 20.12 390 ASP B O 1
ATOM 6084 N N . THR B 1 393 ? 28.832 5.865 21.706 1.00 22.18 391 THR B N 1
ATOM 6085 C CA . THR B 1 393 ? 30.032 6.692 21.671 1.00 22.57 391 THR B CA 1
ATOM 6086 C C . THR B 1 393 ? 29.629 8.116 22.036 1.00 26.02 391 THR B C 1
ATOM 6087 O O . THR B 1 393 ? 28.430 8.432 22.124 1.00 24.77 391 THR B O 1
ATOM 6091 N N . ALA B 1 394 ? 30.620 8.969 22.272 1.00 24.40 392 ALA B N 1
ATOM 6092 C CA . ALA B 1 394 ? 30.357 10.367 22.591 1.00 18.68 392 ALA B CA 1
ATOM 6093 C C . ALA B 1 394 ? 30.402 11.197 21.308 1.00 19.75 392 ALA B C 1
ATOM 6094 O O . ALA B 1 394 ? 29.600 10.963 20.406 1.00 25.36 392 ALA B O 1
ATOM 6096 N N . MET B 1 395 ? 31.330 12.144 21.199 1.00 19.94 393 MET B N 1
ATOM 6097 C CA . MET B 1 395 ? 31.374 12.994 20.002 1.00 25.93 393 MET B CA 1
ATOM 6098 C C . MET B 1 395 ? 32.134 12.387 18.838 1.00 26.84 393 MET B C 1
ATOM 6099 O O . MET B 1 395 ? 31.702 12.479 17.684 1.00 24.24 393 MET B O 1
ATOM 6104 N N . ILE B 1 396 ? 33.280 11.792 19.141 1.00 21.38 394 ILE B N 1
ATOM 6105 C CA . ILE B 1 396 ? 34.189 11.292 18.121 1.00 21.12 394 ILE B CA 1
ATOM 6106 C C . ILE B 1 396 ? 34.819 10.001 18.624 1.00 25.53 394 ILE B C 1
ATOM 6107 O O . ILE B 1 396 ? 34.633 9.635 19.782 1.00 22.51 394 ILE B O 1
ATOM 6112 N N . GLY B 1 397 ? 35.562 9.322 17.752 1.00 24.80 395 GLY B N 1
ATOM 6113 C CA . GLY B 1 397 ? 36.264 8.095 18.100 1.00 20.63 395 GLY B CA 1
ATOM 6114 C C . GLY B 1 397 ? 35.718 6.877 17.368 1.00 27.63 395 GLY B C 1
ATOM 6115 O O . GLY B 1 397 ? 34.528 6.805 17.073 1.00 24.13 395 GLY B O 1
ATOM 6116 N N . GLU B 1 398 ? 36.591 5.917 17.075 1.00 22.02 396 GLU B N 1
ATOM 6117 C CA . GLU B 1 398 ? 36.190 4.694 16.388 1.00 26.24 396 GLU B CA 1
ATOM 6118 C C . GLU B 1 398 ? 36.805 3.508 17.108 1.00 24.83 396 GLU B C 1
ATOM 6119 O O . GLU B 1 398 ? 38.018 3.477 17.356 1.00 26.79 396 GLU B O 1
ATOM 6125 N N . SER B 1 399 ? 35.968 2.536 17.444 1.00 22.64 397 SER B N 1
ATOM 6126 C CA . SER B 1 399 ? 36.406 1.365 18.192 1.00 28.19 397 SER B CA 1
ATOM 6127 C C . SER B 1 399 ? 37.495 0.567 17.469 1.00 32.56 397 SER B C 1
ATOM 6128 O O . SER B 1 399 ? 37.448 0.382 16.250 1.00 26.72 397 SER B O 1
ATOM 6131 N N . PHE B 1 400 ? 38.492 0.110 18.220 1.00 30.31 398 PHE B N 1
ATOM 6132 C CA . PHE B 1 400 ? 39.398 -0.901 17.691 1.00 25.26 398 PHE B CA 1
ATOM 6133 C C . PHE B 1 400 ? 39.222 -2.244 18.397 1.00 26.72 398 PHE B C 1
ATOM 6134 O O . PHE B 1 400 ? 40.111 -3.097 18.352 1.00 33.05 398 PHE B O 1
ATOM 6142 N N . LEU B 1 401 ? 38.063 -2.430 19.026 1.00 25.87 399 LEU B N 1
ATOM 6143 C CA . LEU B 1 401 ? 37.784 -3.630 19.818 1.00 29.42 399 LEU B CA 1
ATOM 6144 C C . LEU B 1 401 ? 37.906 -4.899 18.987 1.00 34.98 399 LEU B C 1
ATOM 6145 O O . LEU B 1 401 ? 38.349 -5.941 19.488 1.00 35.19 399 LEU B O 1
ATOM 6150 N N . ASP B 1 402 ? 37.521 -4.810 17.718 1.00 33.99 400 ASP B N 1
ATOM 6151 C CA . ASP B 1 402 ? 37.544 -5.977 16.842 1.00 37.08 400 ASP B CA 1
ATOM 6152 C C . ASP B 1 402 ? 38.964 -6.513 16.669 1.00 37.26 400 ASP B C 1
ATOM 6153 O O . ASP B 1 402 ? 39.164 -7.697 16.424 1.00 39.94 400 ASP B O 1
ATOM 6158 N N . LYS B 1 403 ? 39.949 -5.639 16.823 1.00 31.27 401 LYS B N 1
ATOM 6159 C CA . LYS B 1 403 ? 41.341 -6.034 16.664 1.00 36.55 401 LYS B CA 1
ATOM 6160 C C . LYS B 1 403 ? 41.867 -6.744 17.912 1.00 39.17 401 LYS B C 1
ATOM 6161 O O . LYS B 1 403 ? 42.886 -7.427 17.866 1.00 39.11 401 LYS B O 1
ATOM 6167 N N . LEU B 1 404 ? 41.160 -6.576 19.025 1.00 37.70 402 LEU B N 1
ATOM 6168 C CA . LEU B 1 404 ? 41.580 -7.128 20.307 1.00 35.50 402 LEU B CA 1
ATOM 6169 C C . LEU B 1 404 ? 40.890 -8.458 20.575 1.00 44.67 402 LEU B C 1
ATOM 6170 O O . LEU B 1 404 ? 41.372 -9.266 21.369 1.00 45.45 402 LEU B O 1
ATOM 6175 N N . ILE B 1 405 ? 39.755 -8.668 19.912 1.00 52.20 403 ILE B N 1
ATOM 6176 C CA . ILE B 1 405 ? 38.968 -9.890 20.059 1.00 55.65 403 ILE B CA 1
ATOM 6177 C C . ILE B 1 405 ? 38.616 -10.471 18.693 1.00 55.39 403 ILE B C 1
ATOM 6178 O O . ILE B 1 405 ? 38.722 -11.678 18.473 1.00 61.54 403 ILE B O 1
#

Sequence (801 aa):
STFNRIHLVVLDSVGIGAAPDANNFSNAGVPDGASDTLGHISKTVGLNVPNMAKIGLGNIPRDTPLKTVPAENHPTGYVTKLEEVSLGKDMTGHWEIMGLNITEPFDTFWNGFPEEIISKIEKFSGRKVIREANKPYSGTAVIDDFGPRQMETGELIIYTSADPVLQIAAHEDVIPLDELYRICEYARSITLERPALLGRIIARPYVGKPRNFTRTANRHDYALSPFAPTVLNKLADAGVSTYAVGKINDIFNGSGITNDMGHNKSNSHGVDTLIKTMGLSAFTKGFSFTNLVDFDALYGHRRNAHGYRDCLHEFDERLPEIIAAMKVDDLLLITADHGNDPTYAGTDHTREYVPLLAYSPSFTGNGVLPVGHYADISATIADNFGVDTAMIGESFLDKLITFNRIHLVVLDSVGIGAAPDANNFSNAGVPDGASDTLGHISKTVGLNVPNMAKIGLGNIPRDTPLKTVPAENHPTGYVTKLEEVSLGKDMTGHWEIMGLNITEPFDTFWNGFPEEIISKIEKFSGRKVIREANKPYSGTAVIDDFGPRQMETGELIIYTSADPVLQIAAHEDVIPLDELYRICEYARSITLERPALLGRIIARPYVGKPRNFTRTANRHDYALSPFAPTVLNKLADAGVSTYAVGKINDIFNGSGITNDMGHNKSNSHGVDTLIKTMGLSAFTKGFSFTNLVDFDALYGHRRNAHGYRDCLHEFDERLPEIIAAMKVDDLLLITADHGNDPTYAGTDHTREYVPLLAYSPSFTGNGVLPVGHYADISATIADNFGVDTAMIGESFLDKLI

Secondary structure (DSSP, 8-state):
--SSEEEEEEETT---SB-TTGGGSEETTEEGGG--HHHHHHHHT----HHHHHHTGGGS--SS--TTS---SS-SSEEEEEE--SS----HHHHHHTT---SSPPP--TT---HHHHHHHHHHHS--B-GGGSSB--HHHHHHHHHHHHHHH--BEEEE-SSSEEEEEEETTTS-HHHHHHHHHHHHHT-SSTTS--SEEEEEEEEEETTEEEE-TT-EEEEPPPSS--HHHHHHHTT-EEEEETTHHHHHTTTT-SEE----SSHHHHHHHHHHHHH-TT--SEEEEEEE-HIIIIIITTT-HHHHHHHHHHHHHHHHHHHHT--TTEEEEEE-SSB--TTSSSSS-B-B-EEEEEE-TT-S--EEPPPEETTHHHHHHHHHHT----SS----HHHH-/--SEEEEEEETT---SB-TTGGGSEETTEEGGG--HHHHHHHHT----HHHHHHTGGGS--SS--TTS---SS-SSEEEEEE--SS----HHHHHHTT----SPPP--TT---HHHHHHHHHHHT--B-GGG-SB--HHHHHHHHHHHHHHH--BEEEB-SSSEEEEEEETTTS-HHHHHHHHHHHHHT-SSTTS--SEEEEEEEEEETTEEE--TT-EEEEPPPSS--HHHHHHHTT--EEEETTHHHHTTTTT-SEE----SSHHHHHHHHHHHHT-TT-SSEEEEEEE-HIIIIIITTT-HHHHHHHHHHHHHHHHHHHHT--TTEEEEEE-SSB--TTSSSSS-B-B-EEEEEE-TT-S--EEPPPEETTHHHHHHHHHHT----SS----HHHH-

CATH classification: 3.40.720.10 (+1 more: 3.30.70.1250)

Nearest PDB structures (foldseek):
  3m7v-assembly2_B  TM=9.955E-01  e=5.695E-83  Streptococcus mutans
  3uny-assembly6_F  TM=9.691E-01  e=2.026E-55  Bacillus cereus
  3un3-assembly3_C  TM=9.553E-01  e=4.524E-54  Bacillus cereus
  3m8w-assembly3_C  TM=9.537E-01  e=8.040E-54  Bacillus cereus ATCC 14579
  4lrb-assembly3_C  TM=9.529E-01  e=2.018E-53  Bacillus cereus

InterPro domains:
  IPR006124 Metalloenzyme [PF01676] (6-390)
  IPR010045 Phosphopentomutase [MF_00740] (4-399)
  IPR010045 Phosphopentomutase [PIRSF001491] (4-402)
  IPR010045 Phosphopentomutase [PTHR21110] (4-402)
  IPR010045 Phosphopentomutase [TIGR01696] (6-396)
  IPR010045 Phosphopentomutase [cd16009] (5-398)
  IPR017850 Alkaline-phosphatase-like, core domain superfamily [G3DSA:3.40.720.10] (6-399)
  IPR017850 Alkaline-phosphatase-like, core domain superfamily [SSF53649] (3-402)
  IPR024052 Phosphopentomutase DeoB cap domain superfamily [G3DSA:3.30.70.1250] (110-231)
  IPR024052 Phosphopentomutase DeoB cap domain superfamily [SSF143856] (108-226)

Radius of gyration: 29.16 Å; Cα contacts (8 Å, |Δi|>4): 1996; chains: 2; bounding box: 80×73×72 Å

Organism: Streptococcus mutans serotype c (strain ATCC 700610 / UA159) (NCBI:txid210007)

Solvent-accessible surface area: 30077 Å² total

Foldseek 3Di:
DQFQEEEEEAAAFQFAAFAPCQQVDDFPPHGQRGFGAQQVLCVPVRFDQVLLVQLFLQQEDDPDTRPHRHGHPNHFAAKYWAAAQAPDQALSLVLVLLFDHHPFYQADCQPFDDPVLQVVLCVVLVAHEDNVQRHADDPVVQCLVCVVVCVVRVHWRWYDHLALEIEIEGECVSQPLVSLVVSQVVSLVVQVHPPRPGQKYKYWYWYDDHPDIGTDPSMDMDGDAPPWDTLLQQCLVVVAAEEEFACVCVSRVNHSHPHYLDHAPALVSRLVSLLVVLPDPVNRGHYYYYYHCCLQPPDLLQLNSNVNSVSSNVVSVCVVVNVVSDDQSYKYKYKYRFHRHSPDHHRHTGHHIMMIRMHHNVFPDHHYDPHYHSNLSSQQRCVVVVTDHINDHHHPVVVRD/DFQEEEEEAAAFQFAAFAPCQQVDDFPPHGQRGFGAQQVLCVPVRFDQVLLLQLFPQQADDPDTRPHRHGHPNHFAAKYWAAAQEPELALSLVQLLQFDHHPDYQEDCQPFDDPVLQVVLCVVLVAHADPVQRHADDPVGQCQVCVVVCVPGVHWRWYDHLALEIEIEEECVSQPLVSLVVSQVVSVVVQCDPPRPGQKYKYFYWYDDRPDIGGDPSMDMDGDADPWDTLLQQQVVVVAAEEEFACVCVSRVNHSHPHYQDHAPALVSRLVSLLVVLVDPVNRGHYYYYYHCCLQVPDLLQLNSNVNSVSSNVVSVCVVSNQVSDDQSYKYKYKYRAHRHSPDHHRHRGHHIMMIRMHHNNFPDHHYDPYYHSQQSSQQRCVVVVTDHINDHHHPVVVRD